Protein 8AX4 (pdb70)

Structure (mmCIF, N/CA/C/O backbone):
data_8AX4
#
_entry.id   8AX4
#
_cell.length_a   99.870
_cell.length_b   96.920
_cell.length_c   103.520
_cell.angle_alpha   90.000
_cell.angle_beta   111.920
_cell.angle_gamma   90.000
#
_symmetry.space_group_name_H-M   'P 1 21 1'
#
loop_
_entity.id
_entity.type
_entity.pdbx_description
1 polymer 'Nucleocapsid protein'
2 non-polymer 2-AMINO-2-HYDROXYMETHYL-PROPANE-1,3-DIOL
3 water water
#
loop_
_atom_site.group_PDB
_atom_site.id
_atom_site.type_symbol
_atom_site.label_atom_id
_atom_site.label_alt_id
_atom_site.label_comp_id
_atom_site.label_asym_id
_atom_site.label_entity_id
_atom_site.label_seq_id
_atom_site.pdbx_PDB_ins_code
_atom_site.Cartn_x
_atom_site.Cartn_y
_atom_site.Cartn_z
_atom_site.occupancy
_atom_site.B_iso_or_equiv
_atom_site.auth_seq_id
_atom_site.auth_comp_id
_atom_site.auth_asym_id
_atom_site.auth_atom_id
_atom_site.pdbx_PDB_model_num
ATOM 1 N N . LEU A 1 54 ? 14.480 37.533 32.229 1.00 47.46 53 LEU A N 1
ATOM 2 C CA . LEU A 1 54 ? 15.909 37.437 31.959 1.00 48.14 53 LEU A CA 1
ATOM 3 C C . LEU A 1 54 ? 16.665 37.017 33.214 1.00 46.66 53 LEU A C 1
ATOM 4 O O . LEU A 1 54 ? 17.848 36.677 33.146 1.00 42.11 53 LEU A O 1
ATOM 9 N N . LYS A 1 55 ? 15.957 37.043 34.352 1.00 44.67 54 LYS A N 1
ATOM 10 C CA . LYS A 1 55 ? 16.435 36.702 35.691 1.00 46.21 54 LYS A CA 1
ATOM 11 C C . LYS A 1 55 ? 17.910 37.035 35.882 1.00 44.24 54 LYS A C 1
ATOM 12 O O . LYS A 1 55 ? 18.728 36.129 36.096 1.00 37.93 54 LYS A O 1
ATOM 18 N N . PRO A 1 56 ? 18.289 38.306 35.821 1.00 39.84 55 PRO A N 1
ATOM 19 C CA . PRO A 1 56 ? 19.700 38.655 35.982 1.00 37.90 55 PRO A CA 1
ATOM 20 C C . PRO A 1 56 ? 20.117 38.585 37.439 1.00 37.47 55 PRO A C 1
ATOM 21 O O . PRO A 1 56 ? 19.323 38.820 38.352 1.00 44.80 55 PRO A O 1
ATOM 25 N N . ILE A 1 57 ? 21.377 38.241 37.650 1.00 33.53 56 ILE A N 1
ATOM 26 C CA . ILE A 1 57 ? 21.962 38.317 38.982 1.00 36.40 56 ILE A CA 1
ATOM 27 C C . ILE A 1 57 ? 22.508 39.720 39.183 1.00 40.28 56 ILE A C 1
ATOM 28 O O . ILE A 1 57 ? 23.040 40.339 38.253 1.00 41.38 56 ILE A O 1
ATOM 33 N N . ASP A 1 58 ? 22.349 40.238 40.396 1.00 38.77 57 ASP A N 1
ATOM 34 C CA . ASP A 1 58 ? 22.924 41.527 40.744 1.00 39.34 57 ASP A CA 1
ATOM 35 C C . ASP A 1 58 ? 24.418 41.361 40.976 1.00 38.79 57 ASP A C 1
ATOM 36 O O . ASP A 1 58 ? 24.847 40.434 41.671 1.00 36.82 57 ASP A O 1
ATOM 41 N N . VAL A 1 59 ? 25.212 42.245 40.384 1.00 33.35 58 VAL A N 1
ATOM 42 C CA . VAL A 1 59 ? 26.662 42.207 40.517 1.00 38.15 58 VAL A CA 1
ATOM 43 C C . VAL A 1 59 ? 27.078 43.393 41.374 1.00 42.91 58 VAL A C 1
ATOM 44 O O . VAL A 1 59 ? 26.980 44.550 40.945 1.00 40.65 58 VAL A O 1
ATOM 48 N N . GLU A 1 60 ? 27.534 43.104 42.589 1.00 37.21 59 GLU A N 1
ATOM 49 C CA . GLU A 1 60 ? 27.998 44.146 43.492 1.00 40.98 59 GLU A CA 1
ATOM 50 C C . GLU A 1 60 ? 29.214 44.850 42.906 1.00 37.95 59 GLU A C 1
ATOM 51 O O . GLU A 1 60 ? 30.176 44.204 42.481 1.00 44.16 59 GLU A O 1
ATOM 57 N N . VAL A 1 61 ? 29.160 46.184 42.869 1.00 37.02 60 VAL A N 1
ATOM 58 C CA . VAL A 1 61 ? 30.322 46.956 42.446 1.00 35.56 60 VAL A CA 1
ATOM 59 C C . VAL A 1 61 ? 31.451 46.744 43.444 1.00 32.05 60 VAL A C 1
ATOM 60 O O . VAL A 1 61 ? 31.264 46.897 44.657 1.00 41.15 60 VAL A O 1
ATOM 64 N N . GLN A 1 62 ? 32.630 46.371 42.935 1.00 36.81 61 GLN A N 1
ATOM 65 C CA . GLN A 1 62 ? 33.803 46.195 43.791 1.00 38.51 61 GLN A CA 1
ATOM 66 C C . GLN A 1 62 ? 35.042 46.334 42.906 1.00 30.63 61 GLN A C 1
ATOM 67 O O . GLN A 1 62 ? 35.410 45.387 42.206 1.00 31.07 61 GLN A O 1
ATOM 73 N N . ALA A 1 63 ? 35.678 47.506 42.956 1.00 28.39 62 ALA A N 1
ATOM 74 C CA . ALA A 1 63 ? 36.771 47.803 42.037 1.00 26.45 62 ALA A CA 1
ATOM 75 C C . ALA A 1 63 ? 37.954 46.868 42.251 1.00 29.52 62 ALA A C 1
ATOM 76 O O . ALA A 1 63 ? 38.247 46.449 43.374 1.00 32.59 62 ALA A O 1
ATOM 78 N N . PHE A 1 64 ? 38.633 46.540 41.154 1.00 28.73 63 PHE A N 1
ATOM 79 C CA . PHE A 1 64 ? 39.925 45.871 41.220 1.00 28.10 63 PHE A CA 1
ATOM 80 C C . PHE A 1 64 ? 40.988 46.898 41.592 1.00 28.52 63 PHE A C 1
ATOM 81 O O . PHE A 1 64 ? 41.143 47.916 40.908 1.00 35.34 63 PHE A O 1
ATOM 89 N N . THR A 1 65 ? 41.706 46.643 42.681 1.00 32.63 64 THR A N 1
ATOM 90 C CA . THR A 1 65 ? 42.796 47.499 43.130 1.00 35.66 64 THR A CA 1
ATOM 91 C C . THR A 1 65 ? 44.040 46.642 43.327 1.00 31.14 64 THR A C 1
ATOM 92 O O . THR A 1 65 ? 44.029 45.431 43.093 1.00 34.15 64 THR A O 1
ATOM 96 N N . SER A 1 66 ? 45.130 47.280 43.759 1.00 40.23 65 SER A N 1
ATOM 97 C CA . SER A 1 66 ? 46.306 46.516 44.156 1.00 40.57 65 SER A CA 1
ATOM 98 C C . SER A 1 66 ? 46.053 45.703 45.419 1.00 42.52 65 SER A C 1
ATOM 99 O O . SER A 1 66 ? 46.821 44.780 45.712 1.00 51.36 65 SER A O 1
ATOM 102 N N . ALA A 1 67 ? 44.992 46.023 46.166 1.00 43.28 66 ALA A N 1
ATOM 103 C CA . ALA A 1 67 ? 44.612 45.242 47.336 1.00 44.69 66 ALA A CA 1
ATOM 104 C C . ALA A 1 67 ? 43.909 43.939 46.979 1.00 50.29 66 ALA A C 1
ATOM 105 O O . ALA A 1 67 ? 43.951 42.994 47.775 1.00 54.53 66 ALA A O 1
ATOM 107 N N . SER A 1 68 ? 43.288 43.867 45.796 1.00 46.68 67 SER A N 1
ATOM 108 C CA . SER A 1 68 ? 42.378 42.768 45.483 1.00 44.56 67 SER A CA 1
ATOM 109 C C . SER A 1 68 ? 43.081 41.416 45.508 1.00 45.75 67 SER A C 1
ATOM 110 O O . SER A 1 68 ? 42.479 40.403 45.881 1.00 50.74 67 SER A O 1
ATOM 113 N N . GLN A 1 69 ? 44.341 41.374 45.093 1.00 54.63 68 GLN A N 1
ATOM 114 C CA . GLN A 1 69 ? 45.156 40.170 45.175 1.00 61.48 68 GLN A CA 1
ATOM 115 C C . GLN A 1 69 ? 46.357 40.437 46.068 1.00 69.07 68 GLN A C 1
ATOM 116 O O . GLN A 1 69 ? 47.114 41.386 45.832 1.00 70.31 68 GLN A O 1
ATOM 122 N N . ASN A 1 70 ? 46.525 39.605 47.091 1.00 71.27 69 ASN A N 1
ATOM 123 C CA . ASN A 1 70 ? 47.705 39.628 47.941 1.00 80.35 69 ASN A CA 1
ATOM 124 C C . ASN A 1 70 ? 48.430 38.299 47.806 1.00 82.65 69 ASN A C 1
ATOM 125 O O . ASN A 1 70 ? 47.821 37.236 47.970 1.00 79.17 69 ASN A O 1
ATOM 130 N N . ILE A 1 71 ? 49.722 38.365 47.486 1.00 77.61 70 ILE A N 1
ATOM 131 C CA . ILE A 1 71 ? 50.557 37.171 47.504 1.00 80.98 70 ILE A CA 1
ATOM 132 C C . ILE A 1 71 ? 50.540 36.594 48.909 1.00 78.61 70 ILE A C 1
ATOM 133 O O . ILE A 1 71 ? 50.996 37.233 49.865 1.00 84.50 70 ILE A O 1
ATOM 138 N N . SER A 1 72 ? 50.000 35.389 49.048 1.00 70.22 71 SER A N 1
ATOM 139 C CA . SER A 1 72 ? 49.996 34.713 50.333 1.00 68.46 71 SER A CA 1
ATOM 140 C C . SER A 1 72 ? 50.342 33.249 50.127 1.00 60.60 71 SER A C 1
ATOM 141 O O . SER A 1 72 ? 49.964 32.636 49.124 1.00 66.33 71 SER A O 1
ATOM 144 N N . ASN A 1 73 ? 51.081 32.701 51.087 1.00 63.65 72 ASN A N 1
ATOM 145 C CA . ASN A 1 73 ? 51.527 31.320 50.995 1.00 57.85 72 ASN A CA 1
ATOM 146 C C . ASN A 1 73 ? 50.337 30.373 51.061 1.00 59.25 72 ASN A C 1
ATOM 147 O O . ASN A 1 73 ? 49.498 30.470 51.962 1.00 62.91 72 ASN A O 1
ATOM 152 N N . PHE A 1 74 ? 50.262 29.466 50.093 1.00 54.60 73 PHE A N 1
ATOM 153 C CA . PHE A 1 74 ? 49.283 28.389 50.090 1.00 52.42 73 PHE A CA 1
ATOM 154 C C . PHE A 1 74 ? 50.041 27.081 49.944 1.00 45.31 73 PHE A C 1
ATOM 155 O O . PHE A 1 74 ? 50.805 26.910 48.988 1.00 50.59 73 PHE A O 1
ATOM 163 N N . THR A 1 75 ? 49.845 26.168 50.890 1.00 47.45 74 THR A N 1
ATOM 164 C CA . THR A 1 75 ? 50.489 24.865 50.838 1.00 42.66 74 THR A CA 1
ATOM 165 C C . THR A 1 75 ? 49.439 23.780 51.011 1.00 39.37 74 THR A C 1
ATOM 166 O O . THR A 1 75 ? 48.587 23.865 51.903 1.00 37.80 74 THR A O 1
ATOM 170 N N . LEU A 1 76 ? 49.491 22.771 50.140 1.00 35.74 75 LEU A N 1
ATOM 171 C CA . LEU A 1 76 ? 48.597 21.629 50.262 1.00 32.69 75 LEU A CA 1
ATOM 172 C C . LEU A 1 76 ? 48.874 20.808 51.512 1.00 37.60 75 LEU A C 1
ATOM 173 O O . LEU A 1 76 ? 48.057 19.951 51.865 1.00 40.70 75 LEU A O 1
ATOM 178 N N . HIS A 1 77 ? 49.996 21.055 52.191 1.00 42.81 76 HIS A N 1
ATOM 179 C CA . HIS A 1 77 ? 50.348 20.285 53.375 1.00 37.83 76 HIS A CA 1
ATOM 180 C C . HIS A 1 77 ? 49.454 20.604 54.566 1.00 37.26 76 HIS A C 1
ATOM 181 O O . HIS A 1 77 ? 49.442 19.839 55.536 1.00 40.45 76 HIS A O 1
ATOM 188 N N . LYS A 1 78 ? 48.707 21.706 54.518 1.00 42.11 77 LYS A N 1
ATOM 189 C CA . LYS A 1 78 ? 47.744 22.020 55.565 1.00 40.99 77 LYS A CA 1
ATOM 190 C C . LYS A 1 78 ? 46.401 21.326 55.362 1.00 40.83 77 LYS A C 1
ATOM 191 O O . LYS A 1 78 ? 45.499 21.515 56.186 1.00 43.17 77 LYS A O 1
ATOM 197 N N . TYR A 1 79 ? 46.247 20.521 54.301 1.00 35.38 78 TYR A N 1
ATOM 198 C CA . TYR A 1 79 ? 44.951 19.957 53.930 1.00 36.45 78 TYR A CA 1
ATOM 199 C C . TYR A 1 79 ? 45.017 18.466 53.611 1.00 37.35 78 TYR A C 1
ATOM 200 O O . TYR A 1 79 ? 44.129 17.955 52.921 1.00 36.02 78 TYR A O 1
ATOM 209 N N . ARG A 1 80 ? 46.036 17.751 54.088 1.00 36.97 79 ARG A N 1
ATOM 210 C CA . ARG A 1 80 ? 46.299 16.423 53.543 1.00 40.33 79 ARG A CA 1
ATOM 211 C C . ARG A 1 80 ? 45.291 15.369 53.991 1.00 42.06 79 ARG A C 1
ATOM 212 O O . ARG A 1 80 ? 45.158 14.341 53.319 1.00 38.64 79 ARG A O 1
ATOM 220 N N . ASN A 1 81 ? 44.567 15.592 55.091 1.00 41.08 80 ASN A N 1
ATOM 221 C CA . ASN A 1 81 ? 43.684 14.569 55.644 1.00 39.80 80 ASN A CA 1
ATOM 222 C C . ASN A 1 81 ? 42.222 15.002 55.703 1.00 35.01 80 ASN A C 1
ATOM 223 O O . ASN A 1 81 ? 41.431 14.375 56.412 1.00 39.29 80 ASN A O 1
ATOM 228 N N . ILE A 1 82 ? 41.831 16.048 54.975 1.00 36.30 81 ILE A N 1
ATOM 229 C CA . ILE A 1 82 ? 40.471 16.556 55.142 1.00 38.64 81 ILE A CA 1
ATOM 230 C C . ILE A 1 82 ? 39.449 15.802 54.300 1.00 32.14 81 ILE A C 1
ATOM 231 O O . ILE A 1 82 ? 38.246 15.905 54.570 1.00 36.15 81 ILE A O 1
ATOM 236 N N . CYS A 1 83 ? 39.884 15.040 53.300 1.00 32.68 82 CYS A N 1
ATOM 237 C CA . CYS A 1 83 ? 38.969 14.431 52.344 1.00 31.50 82 CYS A CA 1
ATOM 238 C C . CYS A 1 83 ? 38.532 13.039 52.780 1.00 33.70 82 CYS A C 1
ATOM 239 O O . CYS A 1 83 ? 39.336 12.250 53.284 1.00 38.45 82 CYS A O 1
ATOM 242 N N . HIS A 1 84 ? 37.240 12.760 52.609 1.00 28.05 83 HIS A N 1
ATOM 243 C CA . HIS A 1 84 ? 36.756 11.400 52.417 1.00 28.23 83 HIS A CA 1
ATOM 244 C C . HIS A 1 84 ? 36.854 11.131 50.921 1.00 30.59 83 HIS A C 1
ATOM 245 O O . HIS A 1 84 ? 36.275 11.874 50.122 1.00 29.18 83 HIS A O 1
ATOM 252 N N . VAL A 1 85 ? 37.603 10.090 50.546 1.00 29.52 84 VAL A N 1
ATOM 253 C CA . VAL A 1 85 ? 38.124 9.984 49.181 1.00 30.48 84 VAL A CA 1
ATOM 254 C C . VAL A 1 85 ? 36.993 10.004 48.157 1.00 27.34 84 VAL A C 1
ATOM 255 O O . VAL A 1 85 ? 37.029 10.767 47.184 1.00 26.93 84 VAL A O 1
ATOM 259 N N . ASP A 1 86 ? 35.976 9.163 48.353 1.00 27.48 85 ASP A N 1
ATOM 260 C CA . ASP A 1 86 ? 34.890 9.104 47.380 1.00 27.13 85 ASP A CA 1
ATOM 261 C C . ASP A 1 86 ? 34.076 10.391 47.359 1.00 27.47 85 ASP A C 1
ATOM 262 O O . ASP A 1 86 ? 33.483 10.731 46.329 1.00 27.25 85 ASP A O 1
ATOM 267 N N . THR A 1 87 ? 34.035 11.118 48.477 1.00 31.32 86 THR A N 1
ATOM 268 C CA . THR A 1 87 ? 33.299 12.378 48.508 1.00 29.49 86 THR A CA 1
ATOM 269 C C . THR A 1 87 ? 33.999 13.443 47.673 1.00 28.72 86 THR A C 1
ATOM 270 O O . THR A 1 87 ? 33.357 14.157 46.893 1.00 27.95 86 THR A O 1
ATOM 274 N N . CYS A 1 88 ? 35.320 13.563 47.821 1.00 26.40 87 CYS A N 1
ATOM 275 C CA . CYS A 1 88 ? 36.063 14.563 47.061 1.00 26.09 87 CYS A CA 1
ATOM 276 C C . CYS A 1 88 ? 36.114 14.204 45.581 1.00 25.80 87 CYS A C 1
ATOM 277 O O . CYS A 1 88 ? 36.011 15.084 44.720 1.00 27.42 87 CYS A O 1
ATOM 280 N N . ALA A 1 89 ? 36.245 12.915 45.266 1.00 25.96 88 ALA A N 1
ATOM 281 C CA . ALA A 1 89 ? 36.150 12.477 43.878 1.00 25.71 88 ALA A CA 1
ATOM 282 C C . ALA A 1 89 ? 34.794 12.821 43.279 1.00 27.95 88 ALA A C 1
ATOM 283 O O . ALA A 1 89 ? 34.703 13.142 42.089 1.00 29.02 88 ALA A O 1
ATOM 285 N N . ALA A 1 90 ? 33.734 12.768 44.086 1.00 29.74 89 ALA A N 1
ATOM 286 C CA . ALA A 1 90 ? 32.405 13.086 43.581 1.00 28.33 89 ALA A CA 1
ATOM 287 C C . ALA A 1 90 ? 32.257 14.578 43.309 1.00 26.46 89 ALA A C 1
ATOM 288 O O . ALA A 1 90 ? 31.606 14.974 42.335 1.00 28.52 89 ALA A O 1
ATOM 290 N N . HIS A 1 91 ? 32.847 15.422 44.160 1.00 27.18 90 HIS A N 1
ATOM 291 C CA . HIS A 1 91 ? 32.864 16.856 43.885 1.00 26.18 90 HIS A CA 1
ATOM 292 C C . HIS A 1 91 ? 33.662 17.156 42.623 1.00 27.33 90 HIS A C 1
ATOM 293 O O . HIS A 1 91 ? 33.206 17.898 41.745 1.00 28.06 90 HIS A O 1
ATOM 300 N N . LEU A 1 92 ? 34.866 16.583 42.521 1.00 29.31 91 LEU A N 1
ATOM 301 C CA . LEU A 1 92 ? 35.689 16.772 41.331 1.00 30.93 91 LEU A CA 1
ATOM 302 C C . LEU A 1 92 ? 34.975 16.300 40.071 1.00 26.09 91 LEU A C 1
ATOM 303 O O . LEU A 1 92 ? 35.150 16.891 39.000 1.00 33.07 91 LEU A O 1
ATOM 308 N N . SER A 1 93 ? 34.166 15.243 40.178 1.00 30.64 92 SER A N 1
ATOM 309 C CA . SER A 1 93 ? 33.416 14.753 39.028 1.00 30.82 92 SER A CA 1
ATOM 310 C C . SER A 1 93 ? 32.360 15.743 38.559 1.00 31.85 92 SER A C 1
ATOM 311 O O . SER A 1 93 ? 31.868 15.617 37.433 1.00 33.84 92 SER A O 1
ATOM 314 N N . LYS A 1 94 ? 31.998 16.717 39.394 1.00 31.22 93 LYS A N 1
ATOM 315 C CA . LYS A 1 94 ? 31.034 17.750 39.037 1.00 30.85 93 LYS A CA 1
ATOM 316 C C . LYS A 1 94 ? 31.694 19.122 38.926 1.00 32.52 93 LYS A C 1
ATOM 317 O O . LYS A 1 94 ? 31.068 20.144 39.216 1.00 31.19 93 LYS A O 1
ATOM 323 N N . SER A 1 95 ? 32.962 19.150 38.502 1.00 32.65 94 SER A N 1
ATOM 324 C CA . SER A 1 95 ? 33.713 20.401 38.452 1.00 29.68 94 SER A CA 1
ATOM 325 C C . SER A 1 95 ? 33.043 21.421 37.542 1.00 25.87 94 SER A C 1
ATOM 326 O O . SER A 1 95 ? 32.967 22.609 37.880 1.00 27.15 94 SER A O 1
ATOM 329 N N . LYS A 1 96 ? 32.554 20.978 36.382 1.00 28.97 95 LYS A N 1
ATOM 330 C CA . LYS A 1 96 ? 31.908 21.897 35.451 1.00 22.63 95 LYS A CA 1
ATOM 331 C C . LYS A 1 96 ? 30.680 22.545 36.075 1.00 30.36 95 LYS A C 1
ATOM 332 O O . LYS A 1 96 ? 30.463 23.754 35.931 1.00 34.50 95 LYS A O 1
ATOM 338 N N . GLU A 1 97 ? 29.871 21.757 36.785 1.00 30.36 96 GLU A N 1
ATOM 339 C CA . GLU A 1 97 ? 28.626 22.268 37.345 1.00 25.43 96 GLU A CA 1
ATOM 340 C C . GLU A 1 97 ? 28.875 23.133 38.575 1.00 30.17 96 GLU A C 1
ATOM 341 O O . GLU A 1 97 ? 28.155 24.112 38.802 1.00 30.36 96 GLU A O 1
ATOM 347 N N . ASN A 1 98 ? 29.880 22.784 39.383 1.00 28.43 97 ASN A N 1
ATOM 348 C CA . ASN A 1 98 ? 30.248 23.637 40.509 1.00 27.89 97 ASN A CA 1
ATOM 349 C C . ASN A 1 98 ? 30.702 25.008 40.027 1.00 32.72 97 ASN A C 1
ATOM 350 O O . ASN A 1 98 ? 30.348 26.034 40.621 1.00 30.86 97 ASN A O 1
ATOM 355 N N . LYS A 1 99 ? 31.485 25.042 38.946 1.00 32.79 98 LYS A N 1
ATOM 356 C CA . LYS A 1 99 ? 31.954 26.312 38.401 1.00 31.01 98 LYS A CA 1
ATOM 357 C C . LYS A 1 99 ? 30.789 27.185 37.953 1.00 31.80 98 LYS A C 1
ATOM 358 O O . LYS A 1 99 ? 30.797 28.402 38.173 1.00 35.14 98 LYS A O 1
ATOM 364 N N . GLU A 1 100 ? 29.775 26.583 37.325 1.00 33.86 99 GLU A N 1
ATOM 365 C CA . GLU A 1 100 ? 28.610 27.357 36.908 1.00 33.89 99 GLU A CA 1
ATOM 366 C C . GLU A 1 100 ? 27.856 27.906 38.113 1.00 35.72 99 GLU A C 1
ATOM 367 O O . GLU A 1 100 ? 27.422 29.064 38.108 1.00 37.47 99 GLU A O 1
ATOM 373 N N . LYS A 1 101 ? 27.691 27.087 39.156 1.00 36.90 100 LYS A N 1
ATOM 374 C CA . LYS A 1 101 ? 27.059 27.567 40.382 1.00 34.11 100 LYS A CA 1
ATOM 375 C C . LYS A 1 101 ? 27.861 28.699 41.008 1.00 31.26 100 LYS A C 1
ATOM 376 O O . LYS A 1 101 ? 27.287 29.658 41.538 1.00 32.60 100 LYS A O 1
ATOM 382 N N . LEU A 1 102 ? 29.192 28.601 40.961 1.00 31.40 101 LEU A N 1
ATOM 383 C CA . LEU A 1 102 ? 30.050 29.573 41.629 1.00 26.47 101 LEU A CA 1
ATOM 384 C C . LEU A 1 102 ? 29.894 30.977 41.062 1.00 31.20 101 LEU A C 1
ATOM 385 O O . LEU A 1 102 ? 30.168 31.953 41.770 1.00 26.94 101 LEU A O 1
ATOM 390 N N . GLN A 1 103 ? 29.458 31.105 39.807 1.00 27.21 102 GLN A N 1
ATOM 391 C CA . GLN A 1 103 ? 29.276 32.429 39.225 1.00 27.97 102 GLN A CA 1
ATOM 392 C C . GLN A 1 103 ? 28.204 33.223 39.958 1.00 30.87 102 GLN A C 1
ATOM 393 O O . GLN A 1 103 ? 28.286 34.454 40.034 1.00 27.32 102 GLN A O 1
ATOM 399 N N . ALA A 1 104 ? 27.203 32.542 40.514 1.00 34.45 103 ALA A N 1
ATOM 400 C CA . ALA A 1 104 ? 26.092 33.198 41.193 1.00 27.69 103 ALA A CA 1
ATOM 401 C C . ALA A 1 104 ? 26.264 33.264 42.704 1.00 32.42 103 ALA A C 1
ATOM 402 O O . ALA A 1 104 ? 25.956 34.294 43.310 1.00 39.34 103 ALA A O 1
ATOM 404 N N . ARG A 1 105 ? 26.742 32.191 43.332 1.00 27.14 104 ARG A N 1
ATOM 405 C CA . ARG A 1 105 ? 26.861 32.138 44.782 1.00 29.87 104 ARG A CA 1
ATOM 406 C C . ARG A 1 105 ? 28.171 31.473 45.169 1.00 29.44 104 ARG A C 1
ATOM 407 O O . ARG A 1 105 ? 28.708 30.644 44.430 1.00 30.74 104 ARG A O 1
ATOM 415 N N . ASN A 1 106 ? 28.680 31.844 46.341 1.00 25.24 105 ASN A N 1
ATOM 416 C CA . ASN A 1 106 ? 29.756 31.079 46.949 1.00 27.46 105 ASN A CA 1
ATOM 417 C C . ASN A 1 106 ? 29.240 29.701 47.341 1.00 28.37 105 ASN A C 1
ATOM 418 O O . ASN A 1 106 ? 28.073 29.529 47.704 1.00 33.42 105 ASN A O 1
ATOM 423 N N . LEU A 1 107 ? 30.117 28.709 47.253 1.00 24.18 106 LEU A N 1
ATOM 424 C CA . LEU A 1 107 ? 29.731 27.327 47.477 1.00 24.32 106 LEU A CA 1
ATOM 425 C C . LEU A 1 107 ? 30.279 26.818 48.799 1.00 31.25 106 LEU A C 1
ATOM 426 O O . LEU A 1 107 ? 31.366 27.202 49.239 1.00 26.66 106 LEU A O 1
ATOM 431 N N . ARG A 1 108 ? 29.511 25.942 49.427 1.00 28.66 107 ARG A N 1
ATOM 432 C CA . ARG A 1 108 ? 29.994 25.164 50.554 1.00 31.13 107 ARG A CA 1
ATOM 433 C C . ARG A 1 108 ? 30.051 23.700 50.156 1.00 28.77 107 ARG A C 1
ATOM 434 O O . ARG A 1 108 ? 29.010 23.078 49.915 1.00 29.43 107 ARG A O 1
ATOM 442 N N . LEU A 1 109 ? 31.258 23.150 50.121 1.00 27.93 108 LEU A N 1
ATOM 443 C CA . LEU A 1 109 ? 31.479 21.756 49.769 1.00 25.43 108 LEU A CA 1
ATOM 444 C C . LEU A 1 109 ? 31.910 20.995 51.011 1.00 25.86 108 LEU A C 1
ATOM 445 O O . LEU A 1 109 ? 32.978 21.267 51.572 1.00 28.01 108 LEU A O 1
ATOM 450 N N . ILE A 1 110 ? 31.083 20.048 51.434 1.00 26.08 109 ILE A N 1
ATOM 451 C CA . ILE A 1 110 ? 31.445 19.137 52.513 1.00 26.51 109 ILE A CA 1
ATOM 452 C C . ILE A 1 110 ? 32.341 18.051 51.931 1.00 27.87 109 ILE A C 1
ATOM 453 O O . ILE A 1 110 ? 31.936 17.320 51.021 1.00 28.87 109 ILE A O 1
ATOM 458 N N . VAL A 1 111 ? 33.568 17.956 52.443 1.00 26.77 110 VAL A N 1
ATOM 459 C CA . VAL A 1 111 ? 34.537 17.001 51.919 1.00 26.88 110 VAL A CA 1
ATOM 460 C C . VAL A 1 111 ? 34.706 15.778 52.817 1.00 30.52 110 VAL A C 1
ATOM 461 O O . VAL A 1 111 ? 35.198 14.741 52.345 1.00 34.21 110 VAL A O 1
ATOM 465 N N . SER A 1 112 ? 34.323 15.866 54.088 1.00 27.65 111 SER A N 1
ATOM 466 C CA . SER A 1 112 ? 34.300 14.721 54.985 1.00 28.13 111 SER A CA 1
ATOM 467 C C . SER A 1 112 ? 33.222 14.968 56.029 1.00 28.34 111 SER A C 1
ATOM 468 O O . SER A 1 112 ? 32.573 16.017 56.044 1.00 29.77 111 SER A O 1
ATOM 471 N N . SER A 1 113 ? 33.032 13.994 56.916 1.00 28.81 112 SER A N 1
ATOM 472 C CA . SER A 1 113 ? 32.121 14.216 58.030 1.00 29.68 112 SER A CA 1
ATOM 473 C C . SER A 1 113 ? 32.654 15.245 59.017 1.00 33.39 112 SER A C 1
ATOM 474 O O . SER A 1 113 ? 31.913 15.656 59.917 1.00 35.16 112 SER A O 1
ATOM 477 N N . ASN A 1 114 ? 33.905 15.684 58.857 1.00 31.14 113 ASN A N 1
ATOM 478 C CA . ASN A 1 114 ? 34.541 16.604 59.786 1.00 33.50 113 ASN A CA 1
ATOM 479 C C . ASN A 1 114 ? 34.899 17.951 59.177 1.00 37.57 113 ASN A C 1
ATOM 480 O O . ASN A 1 114 ? 35.208 18.883 59.929 1.00 34.78 113 ASN A O 1
ATOM 485 N N . GLU A 1 115 ? 34.881 18.085 57.850 1.00 31.38 114 GLU A N 1
ATOM 486 C CA . GLU A 1 115 ? 35.451 19.257 57.204 1.00 33.71 114 GLU A CA 1
ATOM 487 C C . GLU A 1 115 ? 34.591 19.704 56.032 1.00 32.93 114 GLU A C 1
ATOM 488 O O . GLU A 1 115 ? 33.864 18.911 55.429 1.00 32.36 114 GLU A O 1
ATOM 494 N N . PHE A 1 116 ? 34.698 20.992 55.712 1.00 30.46 115 PHE A N 1
ATOM 495 C CA . PHE A 1 116 ? 34.058 21.565 54.539 1.00 33.19 115 PHE A CA 1
ATOM 496 C C . PHE A 1 116 ? 34.918 22.711 54.029 1.00 34.53 115 PHE A C 1
ATOM 497 O O . PHE A 1 116 ? 35.732 23.278 54.763 1.00 37.98 115 PHE A O 1
ATOM 505 N N . LEU A 1 117 ? 34.729 23.044 52.756 1.00 35.53 116 LEU A N 1
ATOM 506 C CA . LEU A 1 117 ? 35.402 24.171 52.130 1.00 31.52 116 LEU A CA 1
ATOM 507 C C . LEU A 1 117 ? 34.364 25.166 51.635 1.00 29.83 116 LEU A C 1
ATOM 508 O O . LEU A 1 117 ? 33.313 24.776 51.116 1.00 28.08 116 LEU A O 1
ATOM 513 N N . VAL A 1 118 ? 34.659 26.450 51.808 1.00 31.82 117 VAL A N 1
ATOM 514 C CA . VAL A 1 118 ? 33.872 27.524 51.217 1.00 25.81 117 VAL A CA 1
ATOM 515 C C . VAL A 1 118 ? 34.608 27.988 49.968 1.00 27.80 117 VAL A C 1
ATOM 516 O O . VAL A 1 118 ? 35.744 28.472 50.050 1.00 33.09 117 VAL A O 1
ATOM 520 N N . VAL A 1 119 ? 33.972 27.829 48.812 1.00 28.06 118 VAL A N 1
ATOM 521 C CA . VAL A 1 119 ? 34.598 28.102 47.524 1.00 30.96 118 VAL A CA 1
ATOM 522 C C . VAL A 1 119 ? 34.124 29.459 47.025 1.00 28.91 118 VAL A C 1
ATOM 523 O O . VAL A 1 119 ? 32.916 29.719 46.956 1.00 27.81 118 VAL A O 1
ATOM 527 N N . VAL A 1 120 ? 35.077 30.322 46.673 1.00 27.70 119 VAL A N 1
ATOM 528 C CA . VAL A 1 120 ? 34.801 31.688 46.257 1.00 29.46 119 VAL A CA 1
ATOM 529 C C . VAL A 1 120 ? 35.508 31.953 44.935 1.00 28.47 119 VAL A C 1
ATOM 530 O O . VAL A 1 120 ? 36.414 31.221 44.529 1.00 29.98 119 VAL A O 1
ATOM 534 N N . LYS A 1 121 ? 35.082 33.021 44.262 1.00 24.42 120 LYS A N 1
ATOM 535 C CA . LYS A 1 121 ? 35.821 33.495 43.103 1.00 25.53 120 LYS A CA 1
ATOM 536 C C . LYS A 1 121 ? 37.221 33.930 43.531 1.00 31.91 120 LYS A C 1
ATOM 537 O O . LYS A 1 121 ? 37.491 34.173 44.711 1.00 34.56 120 LYS A O 1
ATOM 543 N N . GLU A 1 122 ? 38.119 34.025 42.548 1.00 30.30 121 GLU A N 1
ATOM 544 C CA . GLU A 1 122 ? 39.542 34.178 42.844 1.00 37.54 121 GLU A CA 1
ATOM 545 C C . GLU A 1 122 ? 39.813 35.410 43.700 1.00 39.41 121 GLU A C 1
ATOM 546 O O . GLU A 1 122 ? 40.563 35.344 44.681 1.00 39.17 121 GLU A O 1
ATOM 552 N N . LEU A 1 123 ? 39.190 36.532 43.358 1.00 32.39 122 LEU A N 1
ATOM 553 C CA . LEU A 1 123 ? 39.476 37.803 44.069 1.00 36.06 122 LEU A CA 1
ATOM 554 C C . LEU A 1 123 ? 38.878 37.815 45.476 1.00 37.78 122 LEU A C 1
ATOM 555 O O . LEU A 1 123 ? 39.204 38.733 46.211 1.00 43.23 122 LEU A O 1
ATOM 560 N N . ASN A 1 124 ? 38.104 36.797 45.850 1.00 37.19 123 ASN A N 1
ATOM 561 C CA . ASN A 1 124 ? 37.571 36.700 47.236 1.00 38.84 123 ASN A CA 1
ATOM 562 C C . ASN A 1 124 ? 38.377 35.674 48.047 1.00 35.29 123 ASN A C 1
ATOM 563 O O . ASN A 1 124 ? 37.957 35.371 49.164 1.00 32.81 123 ASN A O 1
ATOM 568 N N . ASP A 1 125 ? 39.488 35.172 47.502 1.00 34.88 124 ASP A N 1
ATOM 569 C CA . ASP A 1 125 ? 40.378 34.217 48.215 1.00 36.64 124 ASP A CA 1
ATOM 570 C C . ASP A 1 125 ? 40.873 34.818 49.536 1.00 32.89 124 ASP A C 1
ATOM 571 O O . ASP A 1 125 ? 41.143 36.020 49.574 1.00 41.86 124 ASP A O 1
ATOM 576 N N . SER A 1 126 ? 40.999 33.993 50.570 1.00 33.42 125 SER A N 1
ATOM 577 C CA . SER A 1 126 ? 41.358 34.507 51.912 1.00 43.38 125 SER A CA 1
ATOM 578 C C . SER A 1 126 ? 42.542 33.751 52.497 1.00 42.43 125 SER A C 1
ATOM 579 O O . SER A 1 126 ? 42.968 32.773 51.894 1.00 47.33 125 SER A O 1
ATOM 582 N N . THR A 1 127 ? 43.054 34.223 53.626 1.00 42.72 126 THR A N 1
ATOM 583 C CA . THR A 1 127 ? 44.116 33.489 54.350 1.00 48.30 126 THR A CA 1
ATOM 584 C C . THR A 1 127 ? 43.388 32.478 55.243 1.00 49.46 126 THR A C 1
ATOM 585 O O . THR A 1 127 ? 44.036 31.521 55.687 1.00 47.87 126 THR A O 1
ATOM 589 N N . VAL A 1 128 ? 42.091 32.702 55.488 1.00 42.04 127 VAL A N 1
ATOM 590 C CA . VAL A 1 128 ? 41.277 31.718 56.257 1.00 46.05 127 VAL A CA 1
ATOM 591 C C . VAL A 1 128 ? 41.433 30.369 55.556 1.00 47.22 127 VAL A C 1
ATOM 592 O O . VAL A 1 128 ? 41.125 30.295 54.369 1.00 45.15 127 VAL A O 1
ATOM 596 N N . ASP A 1 129 ? 41.865 29.350 56.288 1.00 46.19 128 ASP A N 1
ATOM 597 C CA . ASP A 1 129 ? 42.196 28.039 55.683 1.00 43.77 128 ASP A CA 1
ATOM 598 C C . ASP A 1 129 ? 41.074 27.449 54.835 1.00 41.44 128 ASP A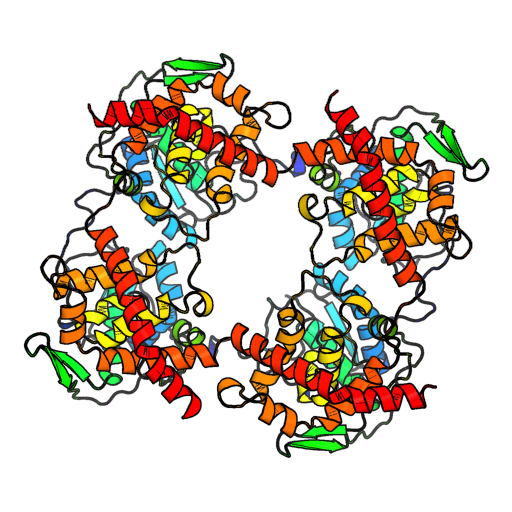 C 1
ATOM 599 O O . ASP A 1 129 ? 41.363 26.981 53.754 1.00 43.99 128 ASP A O 1
ATOM 604 N N . ASN A 1 130 ? 39.833 27.505 55.284 1.00 37.09 129 ASN A N 1
ATOM 605 C CA . ASN A 1 130 ? 38.796 26.798 54.545 1.00 35.78 129 ASN A CA 1
ATOM 606 C C . ASN A 1 130 ? 38.038 27.696 53.572 1.00 35.76 129 ASN A C 1
ATOM 607 O O . ASN A 1 130 ? 37.028 27.264 53.008 1.00 34.56 129 ASN A O 1
ATOM 612 N N . VAL A 1 131 ? 38.500 28.925 53.359 1.00 37.77 130 VAL A N 1
ATOM 613 C CA . VAL A 1 131 ? 38.017 29.771 52.273 1.00 34.90 130 VAL A CA 1
ATOM 614 C C . VAL A 1 131 ? 39.060 29.728 51.166 1.00 36.48 130 VAL A C 1
ATOM 615 O O . VAL A 1 131 ? 40.192 30.192 51.350 1.00 36.00 130 VAL A O 1
ATOM 619 N N . VAL A 1 132 ? 38.690 29.160 50.017 1.00 29.32 131 VAL A N 1
ATOM 620 C CA . VAL A 1 132 ? 39.638 28.889 48.944 1.00 30.03 131 VAL A CA 1
ATOM 621 C C . VAL A 1 132 ? 39.012 29.227 47.598 1.00 26.52 131 VAL A C 1
ATOM 622 O O . VAL A 1 132 ? 37.790 29.249 47.438 1.00 24.82 131 VAL A O 1
ATOM 626 N N . SER A 1 133 ? 39.879 29.486 46.623 1.00 27.01 132 SER A N 1
ATOM 627 C CA . SER A 1 133 ? 39.439 29.692 45.254 1.00 26.04 132 SER A CA 1
ATOM 628 C C . SER A 1 133 ? 38.957 28.374 44.652 1.00 24.11 132 SER A C 1
ATOM 629 O O . SER A 1 133 ? 39.135 27.293 45.223 1.00 27.17 132 SER A O 1
ATOM 632 N N . PHE A 1 134 ? 38.332 28.474 43.477 1.00 29.35 133 PHE A N 1
ATOM 633 C CA . PHE A 1 134 ? 37.865 27.274 42.789 1.00 23.73 133 PHE A CA 1
ATOM 634 C C . PHE A 1 134 ? 39.024 26.344 42.454 1.00 28.16 133 PHE A C 1
ATOM 635 O O . PHE A 1 134 ? 38.928 25.126 42.643 1.00 27.62 133 PHE A O 1
ATOM 643 N N . ASN A 1 135 ? 40.131 26.902 41.959 1.00 27.42 134 ASN A N 1
ATOM 644 C CA . ASN A 1 135 ? 41.273 26.073 41.585 1.00 27.28 134 ASN A CA 1
ATOM 645 C C . ASN A 1 135 ? 41.930 25.447 42.808 1.00 24.88 134 ASN A C 1
ATOM 646 O O . ASN A 1 135 ? 42.360 24.288 42.763 1.00 24.49 134 ASN A O 1
ATOM 651 N N . LYS A 1 136 ? 42.021 26.196 43.909 1.00 24.49 135 LYS A N 1
ATOM 652 C CA . LYS A 1 136 ? 42.610 25.644 45.125 1.00 29.70 135 LYS A CA 1
ATOM 653 C C . LYS A 1 136 ? 41.736 24.542 45.710 1.00 29.30 135 LYS A C 1
ATOM 654 O O . LYS A 1 136 ? 42.249 23.517 46.175 1.00 31.76 135 LYS A O 1
ATOM 660 N N . ALA A 1 137 ? 40.415 24.732 45.692 1.00 31.10 136 ALA A N 1
ATOM 661 C CA . ALA A 1 137 ? 39.508 23.709 46.203 1.00 27.33 136 ALA A CA 1
ATOM 662 C C . ALA A 1 137 ? 39.651 22.410 45.421 1.00 26.41 136 ALA A C 1
ATOM 663 O O . ALA A 1 137 ? 39.727 21.323 46.005 1.00 31.03 136 ALA A O 1
ATOM 665 N N . CYS A 1 138 ? 39.696 22.506 44.090 1.00 24.62 137 CYS A N 1
ATOM 666 C CA . CYS A 1 138 ? 39.832 21.311 43.264 1.00 26.66 137 CYS A CA 1
ATOM 667 C C . CYS A 1 138 ? 41.177 20.632 43.494 1.00 31.25 137 CYS A C 1
ATOM 668 O O . CYS A 1 138 ? 41.270 19.399 43.476 1.00 32.29 137 CYS A O 1
ATOM 671 N N . ALA A 1 139 ? 42.231 21.420 43.710 1.00 26.30 138 ALA A N 1
ATOM 672 C CA . ALA A 1 139 ? 43.545 20.841 43.965 1.00 25.81 138 ALA A CA 1
ATOM 673 C C . ALA A 1 139 ? 43.601 20.179 45.336 1.00 29.63 138 ALA A C 1
ATOM 674 O O . ALA A 1 139 ? 44.242 19.134 45.502 1.00 29.85 138 ALA A O 1
ATOM 676 N N . ILE A 1 140 ? 42.939 20.774 46.332 1.00 27.86 139 ILE A N 1
ATOM 677 C CA . ILE A 1 140 ? 42.884 20.166 47.660 1.00 26.23 139 ILE A CA 1
ATOM 678 C C . ILE A 1 140 ? 42.188 18.813 47.590 1.00 29.20 139 ILE A C 1
ATOM 679 O O . ILE A 1 140 ? 42.667 17.815 48.142 1.00 27.50 139 ILE A O 1
ATOM 684 N N . MET A 1 141 ? 41.046 18.762 46.904 1.00 25.91 140 MET A N 1
ATOM 685 C CA . MET A 1 141 ? 40.317 17.506 46.775 1.00 25.98 140 MET A CA 1
ATOM 686 C C . MET A 1 141 ? 41.083 16.511 45.912 1.00 26.04 140 MET A C 1
ATOM 687 O O . MET A 1 141 ? 41.042 15.301 46.165 1.00 26.43 140 MET A O 1
ATOM 692 N N . SER A 1 142 ? 41.801 17.001 44.899 1.00 29.69 141 SER A N 1
ATOM 693 C CA . SER A 1 142 ? 42.592 16.108 44.059 1.00 25.90 141 SER A CA 1
ATOM 694 C C . SER A 1 142 ? 43.731 15.471 44.845 1.00 26.36 141 SER A C 1
ATOM 695 O O . SER A 1 142 ? 43.962 14.260 44.738 1.00 27.54 141 SER A O 1
ATOM 698 N N . ALA A 1 143 ? 44.455 16.267 45.641 1.00 26.53 142 ALA A N 1
ATOM 699 C CA . ALA A 1 143 ? 45.496 15.699 46.492 1.00 28.75 142 ALA A CA 1
ATOM 700 C C . ALA A 1 143 ? 44.931 14.658 47.448 1.00 32.63 142 ALA A C 1
ATOM 701 O O . ALA A 1 143 ? 45.611 13.676 47.770 1.00 38.73 142 ALA A O 1
ATOM 703 N N . GLY A 1 144 ? 43.690 14.845 47.902 1.00 31.05 143 GLY A N 1
ATOM 704 C CA . GLY A 1 144 ? 43.083 13.864 48.787 1.00 27.78 143 GLY A CA 1
ATOM 705 C C . GLY A 1 144 ? 42.870 12.522 48.114 1.00 30.43 143 GLY A C 1
ATOM 706 O O . GLY A 1 144 ? 42.991 11.471 48.748 1.00 37.36 143 GLY A O 1
ATOM 707 N N . VAL A 1 145 ? 42.546 12.537 46.821 1.00 32.59 144 VAL A N 1
ATOM 708 C CA . VAL A 1 145 ? 42.383 11.290 46.083 1.00 29.41 144 VAL A CA 1
ATOM 709 C C . VAL A 1 145 ? 43.739 10.705 45.711 1.00 32.66 144 VAL A C 1
ATOM 710 O O . VAL A 1 145 ? 43.982 9.505 45.879 1.00 35.42 144 VAL A O 1
ATOM 714 N N . LEU A 1 146 ? 44.646 11.548 45.208 1.00 34.90 145 LEU A N 1
ATOM 715 C CA . LEU A 1 146 ? 45.937 11.070 44.726 1.00 34.24 145 LEU A CA 1
ATOM 716 C C . LEU A 1 146 ? 46.820 10.526 45.841 1.00 37.31 145 LEU A C 1
ATOM 717 O O . LEU A 1 146 ? 47.742 9.754 45.557 1.00 37.88 145 LEU A O 1
ATOM 722 N N . LYS A 1 147 ? 46.566 10.910 47.097 1.00 35.14 146 LYS A N 1
ATOM 723 C CA . LYS A 1 147 ? 47.296 10.321 48.215 1.00 41.93 146 LYS A CA 1
ATOM 724 C C . LYS A 1 147 ? 47.161 8.805 48.243 1.00 42.72 146 LYS A C 1
ATOM 725 O O . LYS A 1 147 ? 48.017 8.122 48.817 1.00 38.98 146 LYS A O 1
ATOM 731 N N . HIS A 1 148 ? 46.113 8.265 47.622 1.00 37.81 147 HIS A N 1
ATOM 732 C CA . HIS A 1 148 ? 45.852 6.834 47.614 1.00 42.67 147 HIS A CA 1
ATOM 733 C C . HIS A 1 148 ? 46.026 6.209 46.235 1.00 44.30 147 HIS A C 1
ATOM 734 O O . HIS A 1 148 ? 45.704 5.029 46.057 1.00 46.16 147 HIS A O 1
ATOM 741 N N . THR A 1 149 ? 46.522 6.964 45.254 1.00 41.43 148 THR A N 1
ATOM 742 C CA . THR A 1 149 ? 46.819 6.425 43.933 1.00 42.92 148 THR A CA 1
ATOM 743 C C . THR A 1 149 ? 48.264 6.624 43.500 1.00 43.49 148 THR A C 1
ATOM 744 O O . THR A 1 149 ? 48.784 5.799 42.748 1.00 47.25 148 THR A O 1
ATOM 748 N N . PHE A 1 150 ? 48.922 7.693 43.943 1.00 41.52 149 PHE A N 1
ATOM 749 C CA . PHE A 1 150 ? 50.345 7.888 43.699 1.00 40.60 149 PHE A CA 1
ATOM 750 C C . PHE A 1 150 ? 51.130 7.313 44.871 1.00 43.02 149 PHE A C 1
ATOM 751 O O . PHE A 1 150 ? 50.867 7.657 46.028 1.00 40.93 149 PHE A O 1
ATOM 759 N N . ASP A 1 151 ? 52.097 6.444 44.570 1.00 43.30 150 ASP A N 1
ATOM 760 C CA . ASP A 1 151 ? 52.842 5.793 45.642 1.00 44.20 150 ASP A CA 1
ATOM 761 C C . ASP A 1 151 ? 53.858 6.731 46.284 1.00 46.79 150 ASP A C 1
ATOM 762 O O . ASP A 1 151 ? 54.205 6.550 47.457 1.00 49.58 150 ASP A O 1
ATOM 767 N N . GLU A 1 152 ? 54.336 7.736 45.550 1.00 47.50 151 GLU A N 1
ATOM 768 C CA . GLU A 1 152 ? 55.408 8.597 46.029 1.00 48.83 151 GLU A CA 1
ATOM 769 C C . GLU A 1 152 ? 55.041 10.068 45.890 1.00 51.58 151 GLU A C 1
ATOM 770 O O . GLU A 1 152 ? 54.283 10.460 44.998 1.00 50.18 151 GLU A O 1
ATOM 776 N N . GLU A 1 153 ? 55.563 10.864 46.827 1.00 49.31 152 GLU A N 1
ATOM 777 C CA . GLU A 1 153 ? 55.345 12.327 46.819 1.00 47.65 152 GLU A CA 1
ATOM 778 C C . GLU A 1 153 ? 56.708 12.991 47.008 1.00 55.14 152 GLU A C 1
ATOM 779 O O . GLU A 1 153 ? 57.641 12.280 47.359 1.00 50.73 152 GLU A O 1
ATOM 785 N N . PHE A 1 154 ? 56.805 14.308 46.813 1.00 55.35 153 PHE A N 1
ATOM 786 C CA . PHE A 1 154 ? 58.129 14.973 46.839 1.00 51.15 153 PHE A CA 1
ATOM 787 C C . PHE A 1 154 ? 58.467 15.588 48.187 1.00 52.37 153 PHE A C 1
ATOM 788 O O . PHE A 1 154 ? 57.592 16.183 48.826 1.00 49.30 153 PHE A O 1
ATOM 796 N N . ASP A 1 155 ? 59.728 15.450 48.576 1.00 54.64 154 ASP A N 1
ATOM 797 C CA . ASP A 1 155 ? 60.238 16.073 49.816 1.00 53.24 154 ASP A CA 1
ATOM 798 C C . ASP A 1 155 ? 61.201 17.145 49.327 1.00 57.45 154 ASP A C 1
ATOM 799 O O . ASP A 1 155 ? 62.211 16.778 48.718 1.00 55.91 154 ASP A O 1
ATOM 804 N N . TRP A 1 156 ? 60.889 18.413 49.572 1.00 57.37 155 TRP A N 1
ATOM 805 C CA . TRP A 1 156 ? 61.721 19.516 49.031 1.00 56.13 155 TRP A CA 1
ATOM 806 C C . TRP A 1 156 ? 62.898 19.794 49.967 1.00 59.17 155 TRP A C 1
ATOM 807 O O . TRP A 1 156 ? 63.729 20.644 49.635 1.00 61.16 155 TRP A O 1
ATOM 818 N N . LYS A 1 157 ? 62.945 19.115 51.108 1.00 61.44 156 LYS A N 1
ATOM 819 C CA . LYS A 1 157 ? 64.109 19.260 52.013 1.00 65.24 156 LYS A CA 1
ATOM 820 C C . LYS A 1 157 ? 65.123 18.183 51.629 1.00 59.81 156 LYS A C 1
ATOM 821 O O . LYS A 1 157 ? 66.315 18.417 51.821 1.00 66.56 156 LYS A O 1
ATOM 827 N N . LEU A 1 158 ? 64.653 17.086 51.038 1.00 58.72 157 LEU A N 1
ATOM 828 C CA . LEU A 1 158 ? 65.541 15.966 50.639 1.00 56.32 157 LEU A CA 1
ATOM 829 C C . LEU A 1 158 ? 65.774 16.043 49.134 1.00 59.52 157 LEU A C 1
ATOM 830 O O . LEU A 1 158 ? 66.546 15.217 48.624 1.00 59.96 157 LEU A O 1
ATOM 835 N N . SER A 1 159 ? 65.088 16.966 48.459 1.00 61.79 158 SER A N 1
ATOM 836 C CA . SER A 1 159 ? 65.219 17.143 46.991 1.00 58.56 158 SER A CA 1
ATOM 837 C C . SER A 1 159 ? 64.966 15.833 46.247 1.00 55.22 158 SER A C 1
ATOM 838 O O . SER A 1 159 ? 65.623 15.628 45.225 1.00 59.36 158 SER A O 1
ATOM 841 N N . LYS A 1 160 ? 64.025 15.012 46.724 1.00 56.66 159 LYS A N 1
ATOM 842 C CA . LYS A 1 160 ? 63.683 13.743 46.030 1.00 53.63 159 LYS A CA 1
ATOM 843 C C . LYS A 1 160 ? 62.276 13.275 46.392 1.00 53.00 159 LYS A C 1
ATOM 844 O O . LYS A 1 160 ? 61.674 13.851 47.294 1.00 54.00 159 LYS A O 1
ATOM 850 N N . TYR A 1 161 ? 61.790 12.259 45.689 1.00 52.84 160 TYR A N 1
ATOM 851 C CA . TYR A 1 161 ? 60.471 11.658 45.969 1.00 54.13 160 TYR A CA 1
ATOM 852 C C . TYR A 1 161 ? 60.574 10.646 47.108 1.00 55.88 160 TYR A C 1
ATOM 853 O O . TYR A 1 161 ? 61.232 9.617 46.911 1.00 57.23 160 TYR A O 1
ATOM 862 N N . VAL A 1 162 ? 59.955 10.937 48.253 1.00 57.49 161 VAL A N 1
ATOM 863 C CA . VAL A 1 162 ? 59.869 9.962 49.373 1.00 53.20 161 VAL A CA 1
ATOM 864 C C . VAL A 1 162 ? 58.596 9.141 49.149 1.00 58.22 161 VAL A C 1
ATOM 865 O O . VAL A 1 162 ? 57.875 9.427 48.196 1.00 59.20 161 VAL A O 1
ATOM 869 N N . LYS A 1 163 ? 58.335 8.151 50.000 1.00 57.76 162 LYS A N 1
ATOM 870 C CA . LYS A 1 163 ? 57.148 7.285 49.804 1.00 56.12 162 LYS A CA 1
ATOM 871 C C . LYS A 1 163 ? 55.955 7.884 50.545 1.00 56.77 162 LYS A C 1
ATOM 872 O O . LYS A 1 163 ? 56.153 8.454 51.626 1.00 56.03 162 LYS A O 1
ATOM 878 N N . THR A 1 164 ? 54.768 7.762 49.955 1.00 54.39 163 THR A N 1
ATOM 879 C CA . THR A 1 164 ? 53.554 8.254 50.643 1.00 56.98 163 THR A CA 1
ATOM 880 C C . THR A 1 164 ? 53.138 7.159 51.629 1.00 58.55 163 THR A C 1
ATOM 881 O O . THR A 1 164 ? 52.899 6.024 51.196 1.00 51.65 163 THR A O 1
ATOM 885 N N . ASN A 1 165 ? 53.138 7.493 52.910 1.00 60.31 164 ASN A N 1
ATOM 886 C CA . ASN A 1 165 ? 52.731 6.510 53.940 1.00 61.00 164 ASN A CA 1
ATOM 887 C C . ASN A 1 165 ? 51.262 6.754 54.284 1.00 62.14 164 ASN A C 1
ATOM 888 O O . ASN A 1 165 ? 50.906 7.902 54.604 1.00 59.37 164 ASN A O 1
ATOM 893 N N . ASN A 1 166 ? 50.445 5.719 54.169 1.00 59.97 165 ASN A N 1
ATOM 894 C CA . ASN A 1 166 ? 48.993 5.857 54.425 1.00 57.72 165 ASN A CA 1
ATOM 895 C C . ASN A 1 166 ? 48.524 4.781 55.410 1.00 60.00 165 ASN A C 1
ATOM 896 O O . ASN A 1 166 ? 48.726 3.593 55.111 1.00 60.66 165 ASN A O 1
ATOM 901 N N . THR A 1 167 ? 47.916 5.167 56.535 1.00 62.01 166 THR A N 1
ATOM 902 C CA . THR A 1 167 ? 47.332 4.246 57.504 1.00 59.39 166 THR A CA 1
ATOM 903 C C . THR A 1 167 ? 46.349 3.296 56.835 1.00 54.82 166 THR A C 1
ATOM 904 O O . THR A 1 167 ? 46.397 2.077 57.040 1.00 59.25 166 THR A O 1
ATOM 908 N N . THR A 1 168 ? 45.466 3.844 56.010 1.00 55.68 167 THR A N 1
ATOM 909 C CA . THR A 1 168 ? 44.301 3.144 55.494 1.00 51.98 167 THR A CA 1
ATOM 910 C C . THR A 1 168 ? 44.413 3.000 53.981 1.00 53.88 167 THR A C 1
ATOM 911 O O . THR A 1 168 ? 44.702 3.975 53.280 1.00 57.07 167 THR A O 1
ATOM 915 N N . LYS A 1 169 ? 44.188 1.786 53.482 1.00 56.19 168 LYS A N 1
ATOM 916 C CA . LYS A 1 169 ? 44.259 1.501 52.051 1.00 51.00 168 LYS A CA 1
ATOM 917 C C . LYS A 1 169 ? 42.896 1.785 51.429 1.00 53.12 168 LYS A C 1
ATOM 918 O O . LYS A 1 169 ? 41.925 1.070 51.694 1.00 60.20 168 LYS A O 1
ATOM 924 N N . VAL A 1 170 ? 42.822 2.823 50.599 1.00 47.53 169 VAL A N 1
ATOM 925 C CA . VAL A 1 170 ? 41.574 3.253 49.978 1.00 46.98 169 VAL A CA 1
ATOM 926 C C . VAL A 1 170 ? 41.753 3.286 48.467 1.00 38.45 169 VAL A C 1
ATOM 927 O O . VAL A 1 170 ? 42.779 3.757 47.962 1.00 44.48 169 VAL A O 1
ATOM 931 N N . ILE A 1 171 ? 40.756 2.787 47.754 1.00 36.17 170 ILE A N 1
ATOM 932 C CA . ILE A 1 171 ? 40.680 2.878 46.298 1.00 38.32 170 ILE A CA 1
ATOM 933 C C . ILE A 1 171 ? 39.513 3.791 45.948 1.00 32.45 170 ILE A C 1
ATOM 934 O O . ILE A 1 171 ? 38.398 3.557 46.428 1.00 33.16 170 ILE A O 1
ATOM 939 N N . PRO A 1 172 ? 39.721 4.834 45.147 1.00 34.04 171 PRO A N 1
ATOM 940 C CA . PRO A 1 172 ? 38.587 5.652 44.701 1.00 30.00 171 PRO A CA 1
ATOM 941 C C . PRO A 1 172 ? 37.567 4.804 43.958 1.00 31.42 171 PRO A C 1
ATOM 942 O O . PRO A 1 172 ? 37.922 3.913 43.183 1.00 28.04 171 PRO A O 1
ATOM 946 N N . ASP A 1 173 ? 36.286 5.076 44.220 1.00 30.07 172 ASP A N 1
ATOM 947 C CA . ASP A 1 173 ? 35.202 4.370 43.547 1.00 31.09 172 ASP A CA 1
ATOM 948 C C . ASP A 1 173 ? 35.373 4.486 42.039 1.00 28.45 172 ASP A C 1
ATOM 949 O O . ASP A 1 173 ? 35.243 5.574 41.471 1.00 36.66 172 ASP A O 1
ATOM 954 N N . VAL A 1 174 ? 35.660 3.358 41.387 1.00 28.31 173 VAL A N 1
ATOM 955 C CA . VAL A 1 174 ? 35.960 3.340 39.964 1.00 32.22 173 VAL A CA 1
ATOM 956 C C . VAL A 1 174 ? 34.777 3.755 39.101 1.00 31.30 173 VAL A C 1
ATOM 957 O O . VAL A 1 174 ? 34.953 4.009 37.907 1.00 34.62 173 VAL A O 1
ATOM 961 N N . LYS A 1 175 ? 33.575 3.838 39.667 1.00 29.89 174 LYS A N 1
ATOM 962 C CA . LYS A 1 175 ? 32.407 4.215 38.884 1.00 40.20 174 LYS A CA 1
ATOM 963 C C . LYS A 1 175 ? 32.141 5.717 38.900 1.00 39.61 174 LYS A C 1
ATOM 964 O O . LYS A 1 175 ? 31.232 6.176 38.200 1.00 39.16 174 LYS A O 1
ATOM 970 N N . ILE A 1 176 ? 32.907 6.488 39.667 1.00 34.81 175 ILE A N 1
ATOM 971 C CA . ILE A 1 176 ? 32.903 7.942 39.537 1.00 35.40 175 ILE A CA 1
ATOM 972 C C . ILE A 1 176 ? 33.778 8.317 38.349 1.00 28.92 175 ILE A C 1
ATOM 973 O O . ILE A 1 176 ? 34.953 7.935 38.286 1.00 28.81 175 ILE A O 1
ATOM 978 N N . ILE A 1 177 ? 33.214 9.067 37.405 1.00 34.65 176 ILE A N 1
ATOM 979 C CA . ILE A 1 177 ? 33.870 9.336 36.130 1.00 37.39 176 ILE A CA 1
ATOM 980 C C . ILE A 1 177 ? 34.398 10.759 36.091 1.00 34.94 176 ILE A C 1
ATOM 981 O O . ILE A 1 177 ? 33.732 11.704 36.537 1.00 33.70 176 ILE A O 1
ATOM 986 N N . ASN A 1 178 ? 35.604 10.910 35.550 1.00 33.76 177 ASN A N 1
ATOM 987 C CA . ASN A 1 178 ? 36.219 12.205 35.283 1.00 35.83 177 ASN A CA 1
ATOM 988 C C . ASN A 1 178 ? 36.126 12.442 33.780 1.00 38.73 177 ASN A C 1
ATOM 989 O O . ASN A 1 178 ? 36.870 11.839 33.001 1.00 34.42 177 ASN A O 1
ATOM 994 N N . ARG A 1 179 ? 35.211 13.329 33.380 1.00 43.22 178 ARG A N 1
ATOM 995 C CA . ARG A 1 179 ? 34.964 13.552 31.958 1.00 44.80 178 ARG A CA 1
ATOM 996 C C . ARG A 1 179 ? 36.205 14.074 31.249 1.00 50.38 178 ARG A C 1
ATOM 997 O O . ARG A 1 179 ? 36.488 13.679 30.112 1.00 55.45 178 ARG A O 1
ATOM 1005 N N . LEU A 1 180 ? 36.961 14.967 31.895 1.00 50.07 179 LEU A N 1
ATOM 1006 C CA . LEU A 1 180 ? 38.126 15.528 31.217 1.00 51.25 179 LEU A CA 1
ATOM 1007 C C . LEU A 1 180 ? 39.261 14.515 31.121 1.00 51.95 179 LEU A C 1
ATOM 1008 O O . LEU A 1 180 ? 39.974 14.481 30.115 1.00 57.60 179 LEU A O 1
ATOM 1013 N N . ALA A 1 181 ? 39.440 13.668 32.137 1.00 50.28 180 ALA A N 1
ATOM 1014 C CA . ALA A 1 181 ? 40.396 12.570 32.000 1.00 48.90 180 ALA A CA 1
ATOM 1015 C C . ALA A 1 181 ? 39.967 11.595 30.911 1.00 49.60 180 ALA A C 1
ATOM 1016 O O . ALA A 1 181 ? 40.813 10.939 30.290 1.00 48.45 180 ALA A O 1
ATOM 1018 N N . GLY A 1 182 ? 38.660 11.498 30.659 1.00 49.66 181 GLY A N 1
ATOM 1019 C CA . GLY A 1 182 ? 38.172 10.598 29.626 1.00 46.60 181 GLY A CA 1
ATOM 1020 C C . GLY A 1 182 ? 38.537 11.046 28.223 1.00 50.56 181 GLY A C 1
ATOM 1021 O O . GLY A 1 182 ? 38.944 10.230 27.392 1.00 54.47 181 GLY A O 1
ATOM 1022 N N . GLN A 1 183 ? 38.386 12.344 27.934 1.00 55.41 182 GLN A N 1
ATOM 1023 C CA . GLN A 1 183 ? 38.738 12.853 26.610 1.00 54.36 182 GLN A CA 1
ATOM 1024 C C . GLN A 1 183 ? 40.244 12.809 26.389 1.00 58.71 182 GLN A C 1
ATOM 1025 O O . GLN A 1 183 ? 40.712 12.749 25.248 1.00 64.50 182 GLN A O 1
ATOM 1031 N N . MET A 1 184 ? 41.017 12.848 27.463 1.00 57.99 183 MET A N 1
ATOM 1032 C CA . MET A 1 184 ? 42.459 12.659 27.383 1.00 51.96 183 MET A CA 1
ATOM 1033 C C . MET A 1 184 ? 42.853 11.220 27.076 1.00 52.24 183 MET A C 1
ATOM 1034 O O . MET A 1 184 ? 44.025 10.964 26.779 1.00 50.45 183 MET A O 1
ATOM 1039 N N . GLY A 1 185 ? 41.917 10.280 27.138 1.00 53.52 184 GLY A N 1
ATOM 1040 C CA . GLY A 1 185 ? 42.235 8.890 26.897 1.00 48.46 184 GLY A CA 1
ATOM 1041 C C . GLY A 1 185 ? 42.530 8.079 28.135 1.00 51.15 184 GLY A C 1
ATOM 1042 O O . GLY A 1 185 ? 42.965 6.929 28.011 1.00 58.58 184 GLY A O 1
ATOM 1043 N N . LEU A 1 186 ? 42.322 8.641 29.321 1.00 48.76 185 LEU A N 1
ATOM 1044 C CA . LEU A 1 186 ? 42.440 7.874 30.549 1.00 47.71 185 LEU A CA 1
ATOM 1045 C C . LEU A 1 186 ? 41.124 7.168 30.849 1.00 48.21 185 LEU A C 1
ATOM 1046 O O . LEU A 1 186 ? 40.051 7.591 30.406 1.00 49.35 185 LEU A O 1
ATOM 1051 N N . SER A 1 187 ? 41.217 6.078 31.602 1.00 47.60 186 SER A N 1
ATOM 1052 C CA . SER A 1 187 ? 40.045 5.340 32.041 1.00 40.19 186 SER A CA 1
ATOM 1053 C C . SER A 1 187 ? 40.075 5.190 33.554 1.00 36.90 186 SER A C 1
ATOM 1054 O O . SER A 1 187 ? 41.148 5.125 34.163 1.00 35.89 186 SER A O 1
ATOM 1057 N N . ALA A 1 188 ? 38.880 5.151 34.149 1.00 32.72 187 ALA A N 1
ATOM 1058 C CA . ALA A 1 188 ? 38.750 5.046 35.596 1.00 31.46 187 ALA A CA 1
ATOM 1059 C C . ALA A 1 188 ? 39.606 3.906 36.133 1.00 32.81 187 ALA A C 1
ATOM 1060 O O . ALA A 1 188 ? 39.666 2.822 35.548 1.00 41.12 187 ALA A O 1
ATOM 1062 N N . GLY A 1 189 ? 40.280 4.166 37.252 1.00 33.47 188 GLY A N 1
ATOM 1063 C CA . GLY A 1 189 ? 41.268 3.266 37.797 1.00 26.98 188 GLY A CA 1
ATOM 1064 C C . GLY A 1 189 ? 42.698 3.672 37.510 1.00 32.89 188 GLY A C 1
ATOM 1065 O O . GLY A 1 189 ? 43.603 3.276 38.256 1.00 31.08 188 GLY A O 1
ATOM 1066 N N . ASN A 1 190 ? 42.921 4.440 36.449 1.00 35.78 189 ASN A N 1
ATOM 1067 C CA . ASN A 1 190 ? 44.239 4.992 36.174 1.00 35.09 189 ASN A CA 1
ATOM 1068 C C . ASN A 1 190 ? 44.688 5.846 37.356 1.00 34.57 189 ASN A C 1
ATOM 1069 O O . ASN A 1 190 ? 43.893 6.642 37.875 1.00 36.60 189 ASN A O 1
ATOM 1074 N N . PRO A 1 191 ? 45.931 5.704 37.825 1.00 34.21 190 PRO A N 1
ATOM 1075 C CA . PRO A 1 191 ? 46.381 6.531 38.958 1.00 34.10 190 PRO A CA 1
ATOM 1076 C C . PRO A 1 191 ? 46.385 8.022 38.661 1.00 35.68 190 PRO A C 1
ATOM 1077 O O . PRO A 1 191 ? 46.287 8.823 39.598 1.00 34.92 190 PRO A O 1
ATOM 1081 N N . TYR A 1 192 ? 46.490 8.419 37.392 1.00 43.10 191 TYR A N 1
ATOM 1082 C CA . TYR A 1 192 ? 46.460 9.826 37.013 1.00 39.69 191 TYR A CA 1
ATOM 1083 C C . TYR A 1 192 ? 45.045 10.370 36.855 1.00 34.49 191 TYR A C 1
ATOM 1084 O O . TYR A 1 192 ? 44.890 11.574 36.621 1.00 37.15 191 TYR A O 1
ATOM 1093 N N . TYR A 1 193 ? 44.025 9.518 36.999 1.00 29.77 192 TYR A N 1
ATOM 1094 C CA . TYR A 1 193 ? 42.657 9.860 36.607 1.00 29.98 192 TYR A CA 1
ATOM 1095 C C . TYR A 1 193 ? 42.179 11.159 37.249 1.00 32.58 192 TYR A C 1
ATOM 1096 O O . TYR A 1 193 ? 41.600 12.020 36.577 1.00 30.16 192 TYR A O 1
ATOM 1105 N N . TRP A 1 194 ? 42.411 11.321 38.550 1.00 30.93 193 TRP A N 1
ATOM 1106 C CA . TRP A 1 194 ? 41.886 12.465 39.281 1.00 26.93 193 TRP A CA 1
ATOM 1107 C C . TRP A 1 194 ? 42.907 13.583 39.453 1.00 31.85 193 TRP A C 1
ATOM 1108 O O . TRP A 1 194 ? 42.663 14.521 40.219 1.00 28.86 193 TRP A O 1
ATOM 1119 N N . MET A 1 195 ? 44.042 13.506 38.756 1.00 35.68 194 MET A N 1
ATOM 1120 C CA . MET A 1 195 ? 44.913 14.664 38.606 1.00 33.27 194 MET A CA 1
ATOM 1121 C C . MET A 1 195 ? 44.444 15.585 37.488 1.00 29.67 194 MET A C 1
ATOM 1122 O O . MET A 1 195 ? 44.786 16.773 37.491 1.00 31.18 194 MET A O 1
ATOM 1127 N N . ILE A 1 196 ? 43.658 15.064 36.546 1.00 30.66 195 ILE A N 1
ATOM 1128 C CA . ILE A 1 196 ? 43.174 15.820 35.396 1.00 29.60 195 ILE A CA 1
ATOM 1129 C C . ILE A 1 196 ? 41.999 16.686 35.831 1.00 31.20 195 ILE A C 1
ATOM 1130 O O . ILE A 1 196 ? 40.843 16.401 35.498 1.00 36.25 195 ILE A O 1
ATOM 1135 N N . VAL A 1 197 ? 42.289 17.744 36.582 1.00 31.09 196 VAL A N 1
ATOM 1136 C CA . VAL A 1 197 ? 41.256 18.592 37.175 1.00 29.59 196 VAL A CA 1
ATOM 1137 C C . VAL A 1 197 ? 41.651 20.051 37.008 1.00 31.85 196 VAL A C 1
ATOM 1138 O O . VAL A 1 197 ? 42.811 20.367 36.712 1.00 30.48 196 VAL A O 1
ATOM 1142 N N . PRO A 1 198 ? 40.695 20.967 37.176 1.00 28.04 197 PRO A N 1
ATOM 1143 C CA . PRO A 1 198 ? 41.056 22.387 37.238 1.00 23.67 197 PRO A CA 1
ATOM 1144 C C . PRO A 1 198 ? 42.000 22.654 38.401 1.00 27.22 197 PRO A C 1
ATOM 1145 O O . PRO A 1 198 ? 41.903 22.032 39.460 1.00 28.75 197 PRO A O 1
ATOM 1149 N N . GLY A 1 199 ? 42.927 23.585 38.189 1.00 26.76 198 GLY A N 1
ATOM 1150 C CA . GLY A 1 199 ? 43.872 23.940 39.227 1.00 24.12 198 GLY A CA 1
ATOM 1151 C C . GLY A 1 199 ? 44.892 22.879 39.563 1.00 25.83 198 GLY A C 1
ATOM 1152 O O . GLY A 1 199 ? 45.527 22.969 40.618 1.00 26.73 198 GLY A O 1
ATOM 1153 N N . TYR A 1 200 ? 45.076 21.879 38.694 1.00 28.13 199 TYR A N 1
ATOM 1154 C CA . TYR A 1 200 ? 46.059 20.828 38.937 1.00 26.80 199 TYR A CA 1
ATOM 1155 C C . TYR A 1 200 ? 47.454 21.379 39.198 1.00 32.63 199 TYR A C 1
ATOM 1156 O O . TYR A 1 200 ? 48.273 20.694 39.819 1.00 27.40 199 TYR A O 1
ATOM 1165 N N . GLU A 1 201 ? 47.746 22.594 38.724 1.00 32.33 200 GLU A N 1
ATOM 1166 C CA . GLU A 1 201 ? 49.097 23.133 38.839 1.00 29.40 200 GLU A CA 1
ATOM 1167 C C . GLU A 1 201 ? 49.516 23.315 40.291 1.00 34.87 200 GLU A C 1
ATOM 1168 O O . GLU A 1 201 ? 50.714 23.293 40.595 1.00 32.79 200 GLU A O 1
ATOM 1174 N N . PHE A 1 202 ? 48.555 23.494 41.200 1.00 34.44 201 PHE A N 1
ATOM 1175 C CA . PHE A 1 202 ? 48.892 23.575 42.616 1.00 30.56 201 PHE A CA 1
ATOM 1176 C C . PHE A 1 202 ? 49.481 22.269 43.136 1.00 32.60 201 PHE A C 1
ATOM 1177 O O . PHE A 1 202 ? 50.137 22.273 44.184 1.00 37.59 201 PHE A O 1
ATOM 1185 N N . LEU A 1 203 ? 49.270 21.157 42.426 1.00 29.36 202 LEU A N 1
ATOM 1186 C CA . LEU A 1 203 ? 49.807 19.867 42.844 1.00 36.26 202 LEU A CA 1
ATOM 1187 C C . LEU A 1 203 ? 51.300 19.729 42.582 1.00 40.77 202 LEU A C 1
ATOM 1188 O O . LEU A 1 203 ? 51.897 18.752 43.048 1.00 35.40 202 LEU A O 1
ATOM 1193 N N . TYR A 1 204 ? 51.907 20.665 41.843 1.00 42.50 203 TYR A N 1
ATOM 1194 C CA . TYR A 1 204 ? 53.349 20.626 41.610 1.00 34.50 203 TYR A CA 1
ATOM 1195 C C . TYR A 1 204 ? 54.121 20.493 42.914 1.00 38.46 203 TYR A C 1
ATOM 1196 O O . TYR A 1 204 ? 55.192 19.875 42.949 1.00 41.05 203 TYR A O 1
ATOM 1205 N N . GLU A 1 205 ? 53.581 21.057 43.995 1.00 35.38 204 GLU A N 1
ATOM 1206 C CA . GLU A 1 205 ? 54.209 20.976 45.308 1.00 38.86 204 GLU A CA 1
ATOM 1207 C C . GLU A 1 205 ? 54.344 19.534 45.789 1.00 46.73 204 GLU A C 1
ATOM 1208 O O . GLU A 1 205 ? 55.252 19.224 46.569 1.00 45.67 204 GLU A O 1
ATOM 1214 N N . LEU A 1 206 ? 53.465 18.642 45.335 1.00 39.43 205 LEU A N 1
ATOM 1215 C CA . LEU A 1 206 ? 53.478 17.240 45.739 1.00 39.93 205 LEU A CA 1
ATOM 1216 C C . LEU A 1 206 ? 53.958 16.297 44.650 1.00 42.49 205 LEU A C 1
ATOM 1217 O O . LEU A 1 206 ? 54.649 15.319 44.947 1.00 43.96 205 LEU A O 1
ATOM 1222 N N . TYR A 1 207 ? 53.603 16.560 43.396 1.00 41.13 206 TYR A N 1
ATOM 1223 C CA . TYR A 1 207 ? 53.912 15.668 42.277 1.00 36.78 206 TYR A CA 1
ATOM 1224 C C . TYR A 1 207 ? 54.506 16.474 41.127 1.00 40.61 206 TYR A C 1
ATOM 1225 O O . TYR A 1 207 ? 53.912 16.579 40.049 1.00 35.58 206 TYR A O 1
ATOM 1234 N N . PRO A 1 208 ? 55.699 17.049 41.324 1.00 40.03 207 PRO A N 1
ATOM 1235 C CA . PRO A 1 208 ? 56.213 18.020 40.341 1.00 38.03 207 PRO A CA 1
ATOM 1236 C C . PRO A 1 208 ? 56.452 17.438 38.959 1.00 37.27 207 PRO A C 1
ATOM 1237 O O . PRO A 1 208 ? 56.116 18.083 37.957 1.00 36.45 207 PRO A O 1
ATOM 1241 N N . ALA A 1 209 ? 57.028 16.237 38.871 1.00 35.99 208 ALA A N 1
ATOM 1242 C CA . ALA A 1 209 ? 57.267 15.636 37.563 1.00 34.19 208 ALA A CA 1
ATOM 1243 C C . ALA A 1 209 ? 55.958 15.270 36.876 1.00 38.33 208 ALA A C 1
ATOM 1244 O O . ALA A 1 209 ? 55.816 15.448 35.661 1.00 34.85 208 ALA A O 1
ATOM 1246 N N . GLU A 1 210 ? 54.989 14.759 37.639 1.00 37.53 209 GLU A N 1
ATOM 1247 C CA . GLU A 1 210 ? 53.697 14.407 37.060 1.00 34.48 209 GLU A CA 1
ATOM 1248 C C . GLU A 1 210 ? 52.947 15.646 36.589 1.00 35.50 209 GLU A C 1
ATOM 1249 O O . GLU A 1 210 ? 52.309 15.628 35.530 1.00 35.14 209 GLU A O 1
ATOM 1255 N N . VAL A 1 211 ? 53.016 16.733 37.361 1.00 35.60 210 VAL A N 1
ATOM 1256 C CA . VAL A 1 211 ? 52.321 17.960 36.983 1.00 36.58 210 VAL A CA 1
ATOM 1257 C C . VAL A 1 211 ? 52.972 18.584 35.754 1.00 36.90 210 VAL A C 1
ATOM 1258 O O . VAL A 1 211 ? 52.285 19.004 34.815 1.00 33.85 210 VAL A O 1
ATOM 1262 N N . LEU A 1 212 ? 54.306 18.652 35.739 1.00 32.18 211 LEU A N 1
ATOM 1263 C CA . LEU A 1 212 ? 54.991 19.184 34.566 1.00 36.46 211 LEU A CA 1
ATOM 1264 C C . LEU A 1 212 ? 54.709 18.333 33.336 1.00 35.03 211 LEU A C 1
ATOM 1265 O O . LEU A 1 212 ? 54.485 18.865 32.242 1.00 34.24 211 LEU A O 1
ATOM 1270 N N . ALA A 1 213 ? 54.704 17.007 33.497 1.00 32.23 212 ALA A N 1
ATOM 1271 C CA . ALA A 1 213 ? 54.456 16.128 32.359 1.00 31.48 212 ALA A CA 1
ATOM 1272 C C . ALA A 1 213 ? 53.074 16.366 31.766 1.00 36.64 212 ALA A C 1
ATOM 1273 O O . ALA A 1 213 ? 52.911 16.370 30.542 1.00 34.92 212 ALA A O 1
ATOM 1275 N N . TYR A 1 214 ? 52.066 16.575 32.618 1.00 36.38 213 TYR A N 1
ATOM 1276 C CA . TYR A 1 214 ? 50.730 16.883 32.116 1.00 36.84 213 TYR A CA 1
ATOM 1277 C C . TYR A 1 214 ? 50.704 18.244 31.428 1.00 32.82 213 TYR A C 1
ATOM 1278 O O . TYR A 1 214 ? 50.045 18.411 30.396 1.00 30.41 213 TYR A O 1
ATOM 1287 N N . THR A 1 215 ? 51.423 19.225 31.981 1.00 31.73 214 THR A N 1
ATOM 1288 C CA . THR A 1 215 ? 51.550 20.516 31.311 1.00 37.26 214 THR A CA 1
ATOM 1289 C C . THR A 1 215 ? 52.216 20.361 29.950 1.00 37.54 214 THR A C 1
ATOM 1290 O O . THR A 1 215 ? 51.837 21.033 28.983 1.00 33.15 214 THR A O 1
ATOM 1294 N N . LEU A 1 216 ? 53.215 19.480 29.859 1.00 36.42 215 LEU A N 1
ATOM 1295 C CA . LEU A 1 216 ? 53.857 19.204 28.579 1.00 35.24 215 LEU A CA 1
ATOM 1296 C C . LEU A 1 216 ? 52.858 18.635 27.583 1.00 34.08 215 LEU A C 1
ATOM 1297 O O . LEU A 1 216 ? 52.825 19.036 26.415 1.00 35.86 215 LEU A O 1
ATOM 1302 N N . VAL A 1 217 ? 52.037 17.687 28.035 1.00 34.38 216 VAL A N 1
ATOM 1303 C CA . VAL A 1 217 ? 51.057 17.066 27.154 1.00 40.48 216 VAL A CA 1
ATOM 1304 C C . VAL A 1 217 ? 50.013 18.085 26.715 1.00 36.00 216 VAL A C 1
ATOM 1305 O O . VAL A 1 217 ? 49.531 18.051 25.577 1.00 39.74 216 VAL A O 1
ATOM 1309 N N . ARG A 1 218 ? 49.655 19.010 27.609 1.00 35.15 217 ARG A N 1
ATOM 1310 C CA . ARG A 1 218 ? 48.697 20.051 27.252 1.00 37.98 217 ARG A CA 1
ATOM 1311 C C . ARG A 1 218 ? 49.251 20.958 26.161 1.00 40.32 217 ARG A C 1
ATOM 1312 O O . ARG A 1 218 ? 48.520 21.353 25.244 1.00 36.27 217 ARG A O 1
ATOM 1320 N N . LEU A 1 219 ? 50.544 21.282 26.230 1.00 33.69 218 LEU A N 1
ATOM 1321 C CA . LEU A 1 219 ? 51.140 22.168 25.235 1.00 34.26 218 LEU A CA 1
ATOM 1322 C C . LEU A 1 219 ? 51.189 21.505 23.862 1.00 38.15 218 LEU A C 1
ATOM 1323 O O . LEU A 1 219 ? 50.807 22.113 22.855 1.00 40.68 218 LEU A O 1
ATOM 1328 N N . GLN A 1 220 ? 51.641 20.250 23.796 1.00 37.61 219 GLN A N 1
ATOM 1329 C CA . GLN A 1 220 ? 51.831 19.620 22.491 1.00 39.88 219 GLN A CA 1
ATOM 1330 C C . GLN A 1 220 ? 50.505 19.194 21.873 1.00 39.01 219 GLN A C 1
ATOM 1331 O O . GLN A 1 220 ? 50.234 19.484 20.703 1.00 43.11 219 GLN A O 1
ATOM 1337 N N . TYR A 1 221 ? 49.670 18.491 22.634 1.00 44.21 220 TYR A N 1
ATOM 1338 C CA . TYR A 1 221 ? 48.424 17.932 22.111 1.00 44.85 220 TYR A CA 1
ATOM 1339 C C . TYR A 1 221 ? 47.218 18.794 22.460 1.00 46.77 220 TYR A C 1
ATOM 1340 O O . TYR A 1 221 ? 46.146 18.272 22.777 1.00 47.68 220 TYR A O 1
ATOM 1349 N N . ARG A 1 222 ? 47.366 20.121 22.390 1.00 44.37 221 ARG A N 1
ATOM 1350 C CA . ARG A 1 222 ? 46.288 21.012 22.808 1.00 38.39 221 ARG A CA 1
ATOM 1351 C C . ARG A 1 222 ? 45.042 20.842 21.949 1.00 44.87 221 ARG A C 1
ATOM 1352 O O . ARG A 1 222 ? 43.921 21.009 22.443 1.00 47.89 221 ARG A O 1
ATOM 1360 N N . LYS A 1 223 ? 45.210 20.511 20.668 1.00 45.94 222 LYS A N 1
ATOM 1361 C CA . LYS A 1 223 ? 44.047 20.271 19.821 1.00 52.67 222 LYS A CA 1
ATOM 1362 C C . LYS A 1 223 ? 43.334 18.985 20.220 1.00 54.52 222 LYS A C 1
ATOM 1363 O O . LYS A 1 223 ? 42.100 18.946 20.279 1.00 57.07 222 LYS A O 1
ATOM 1369 N N . ASN A 1 224 ? 44.096 17.927 20.513 1.00 51.12 223 ASN A N 1
ATOM 1370 C CA . ASN A 1 224 ? 43.490 16.661 20.914 1.00 52.62 223 ASN A CA 1
ATOM 1371 C C . ASN A 1 224 ? 42.728 16.796 22.224 1.00 51.18 223 ASN A C 1
ATOM 1372 O O . ASN A 1 224 ? 41.797 16.024 22.484 1.00 63.78 223 ASN A O 1
ATOM 1377 N N . LEU A 1 225 ? 43.107 17.760 23.061 1.00 47.51 224 LEU A N 1
ATOM 1378 C CA . LEU A 1 225 ? 42.502 17.924 24.374 1.00 49.27 224 LEU A CA 1
ATOM 1379 C C . LEU A 1 225 ? 41.426 19.000 24.383 1.00 49.87 224 LEU A C 1
ATOM 1380 O O . LEU A 1 225 ? 41.010 19.439 25.459 1.00 45.21 224 LEU A O 1
ATOM 1385 N N . ASN A 1 226 ? 40.966 19.422 23.202 1.00 53.85 225 ASN A N 1
ATOM 1386 C CA . ASN A 1 226 ? 39.906 20.419 23.051 1.00 54.65 225 ASN A CA 1
ATOM 1387 C C . ASN A 1 226 ? 40.206 21.700 23.823 1.00 51.94 225 ASN A C 1
ATOM 1388 O O . ASN A 1 226 ? 39.297 22.366 24.324 1.00 51.25 225 ASN A O 1
ATOM 1393 N N . ILE A 1 227 ? 41.481 22.046 23.930 1.00 45.21 226 ILE A N 1
ATOM 1394 C CA . ILE A 1 227 ? 41.873 23.315 24.552 1.00 45.58 226 ILE A CA 1
ATOM 1395 C C . ILE A 1 227 ? 41.436 24.462 23.647 1.00 43.19 226 ILE A C 1
ATOM 1396 O O . ILE A 1 227 ? 41.718 24.429 22.436 1.00 41.23 226 ILE A O 1
ATOM 1401 N N . PRO A 1 228 ? 40.747 25.480 24.166 1.00 44.52 227 PRO A N 1
ATOM 1402 C CA . PRO A 1 228 ? 40.220 26.530 23.285 1.00 42.87 227 PRO A CA 1
ATOM 1403 C C . PRO A 1 228 ? 41.346 27.274 22.587 1.00 43.38 227 PRO A C 1
ATOM 1404 O O . PRO A 1 228 ? 42.364 27.612 23.195 1.00 42.23 227 PRO A O 1
ATOM 1408 N N . ASP A 1 229 ? 41.160 27.526 21.291 1.00 44.13 228 ASP A N 1
ATOM 1409 C CA . ASP A 1 229 ? 42.191 28.243 20.552 1.00 47.78 228 ASP A CA 1
ATOM 1410 C C . ASP A 1 229 ? 42.270 29.716 20.930 1.00 38.78 228 ASP A C 1
ATOM 1411 O O . ASP A 1 229 ? 43.170 30.411 20.449 1.00 47.07 228 ASP A O 1
ATOM 1416 N N . SER A 1 230 ? 41.366 30.206 21.782 1.00 38.48 229 SER A N 1
ATOM 1417 C CA . SER A 1 230 ? 41.510 31.539 22.352 1.00 37.83 229 SER A CA 1
ATOM 1418 C C . SER A 1 230 ? 42.722 31.653 23.267 1.00 40.67 229 SER A C 1
ATOM 1419 O O . SER A 1 230 ? 43.061 32.766 23.681 1.00 38.28 229 SER A O 1
ATOM 1422 N N . MET A 1 231 ? 43.376 30.539 23.583 1.00 36.93 230 MET A N 1
ATOM 1423 C CA . MET A 1 231 ? 44.466 30.502 24.546 1.00 40.16 230 MET A CA 1
ATOM 1424 C C . MET A 1 231 ? 45.803 30.422 23.823 1.00 37.54 230 MET A C 1
ATOM 1425 O O . MET A 1 231 ? 45.977 29.600 22.917 1.00 41.50 230 MET A O 1
ATOM 1430 N N . THR A 1 232 ? 46.743 31.268 24.231 1.00 40.20 231 THR A N 1
ATOM 1431 C CA . THR A 1 232 ? 48.097 31.178 23.715 1.00 43.19 231 THR A CA 1
ATOM 1432 C C . THR A 1 232 ? 48.839 30.025 24.384 1.00 36.61 231 THR A C 1
ATOM 1433 O O . THR A 1 232 ? 48.412 29.488 25.409 1.00 38.03 231 THR A O 1
ATOM 1437 N N . ASP A 1 233 ? 49.964 29.638 23.778 1.00 36.29 232 ASP A N 1
ATOM 1438 C CA . ASP A 1 233 ? 50.824 28.639 24.403 1.00 34.31 232 ASP A CA 1
ATOM 1439 C C . ASP A 1 233 ? 51.283 29.102 25.780 1.00 33.37 232 ASP A C 1
ATOM 1440 O O . ASP A 1 233 ? 51.443 28.289 26.698 1.00 39.71 232 ASP A O 1
ATOM 1445 N N . ALA A 1 234 ? 51.493 30.412 25.943 1.00 39.84 233 ALA A N 1
ATOM 1446 C CA . ALA A 1 234 ? 51.877 30.948 27.244 1.00 36.77 233 ALA A CA 1
ATOM 1447 C C . ALA A 1 234 ? 50.729 30.876 28.242 1.00 32.47 233 ALA A C 1
ATOM 1448 O O . ALA A 1 234 ? 50.967 30.711 29.444 1.00 32.11 233 ALA A O 1
ATOM 1450 N N . ASP A 1 235 ? 49.485 31.011 27.770 1.00 32.34 234 ASP A N 1
ATOM 1451 C CA . ASP A 1 235 ? 48.333 30.795 28.639 1.00 30.41 234 ASP A CA 1
ATOM 1452 C C . ASP A 1 235 ? 48.346 29.395 29.235 1.00 32.43 234 ASP A C 1
ATOM 1453 O O . ASP A 1 235 ? 47.890 29.193 30.367 1.00 32.72 234 ASP A O 1
ATOM 1458 N N . ILE A 1 236 ? 48.873 28.422 28.489 1.00 29.74 235 ILE A N 1
ATOM 1459 C CA . ILE A 1 236 ? 48.831 27.029 28.915 1.00 29.54 235 ILE A CA 1
ATOM 1460 C C . ILE A 1 236 ? 49.832 26.765 30.033 1.00 29.63 235 ILE A C 1
ATOM 1461 O O . ILE A 1 236 ? 49.578 25.940 30.921 1.00 26.61 235 ILE A O 1
ATOM 1466 N N . VAL A 1 237 ? 50.964 27.466 30.032 1.00 27.19 236 VAL A N 1
ATOM 1467 C CA . VAL A 1 237 ? 52.044 27.189 30.974 1.00 28.80 236 VAL A CA 1
ATOM 1468 C C . VAL A 1 237 ? 52.157 28.222 32.084 1.00 33.24 236 VAL A C 1
ATOM 1469 O O . VAL A 1 237 ? 52.911 27.989 33.043 1.00 30.86 236 VAL A O 1
ATOM 1473 N N . SER A 1 238 ? 51.430 29.340 32.004 1.00 33.64 237 SER A N 1
ATOM 1474 C CA . SER A 1 238 ? 51.667 30.450 32.925 1.00 32.90 237 SER A CA 1
ATOM 1475 C C . SER A 1 238 ? 51.444 30.043 34.378 1.00 31.50 237 SER A C 1
ATOM 1476 O O . SER A 1 238 ? 52.241 30.399 35.256 1.00 35.25 237 SER A O 1
ATOM 1479 N N . SER A 1 239 ? 50.370 29.297 34.654 1.00 37.07 238 SER A N 1
ATOM 1480 C CA . SER A 1 239 ? 50.068 28.924 36.034 1.00 30.79 238 SER A CA 1
ATOM 1481 C C . SER A 1 239 ? 51.154 28.029 36.618 1.00 32.36 238 SER A C 1
ATOM 1482 O O . SER A 1 239 ? 51.543 28.190 37.781 1.00 32.09 238 SER A O 1
ATOM 1485 N N . LEU A 1 240 ? 51.648 27.074 35.830 1.00 32.34 239 LEU A N 1
ATOM 1486 C CA . LEU A 1 240 ? 52.732 26.220 36.302 1.00 28.05 239 LEU A CA 1
ATOM 1487 C C . LEU A 1 240 ? 53.997 27.030 36.553 1.00 37.29 239 LEU A C 1
ATOM 1488 O O . LEU A 1 240 ? 54.671 26.842 37.573 1.00 29.92 239 LEU A O 1
ATOM 1493 N N . VAL A 1 241 ? 54.332 27.942 35.637 1.00 34.02 240 VAL A N 1
ATOM 1494 C CA . VAL A 1 241 ? 55.557 28.726 35.777 1.00 34.31 240 VAL A CA 1
ATOM 1495 C C . VAL A 1 241 ? 55.487 29.613 37.013 1.00 40.66 240 VAL A C 1
ATOM 1496 O O . VAL A 1 241 ? 56.499 29.843 37.686 1.00 38.51 240 VAL A O 1
ATOM 1500 N N . MET A 1 242 ? 54.294 30.121 37.334 1.00 39.15 241 MET A N 1
ATOM 1501 C CA . MET A 1 242 ? 54.125 30.894 38.561 1.00 34.62 241 MET A CA 1
ATOM 1502 C C . MET A 1 242 ? 54.471 30.055 39.785 1.00 42.00 241 MET A C 1
ATOM 1503 O O . MET A 1 242 ? 55.188 30.510 40.684 1.00 45.36 241 MET A O 1
ATOM 1508 N N . LYS A 1 243 ? 53.967 28.820 39.835 1.00 38.02 242 LYS A N 1
ATOM 1509 C CA . LYS A 1 243 ? 54.263 27.947 40.966 1.00 42.32 242 LYS A CA 1
ATOM 1510 C C . LYS A 1 243 ? 55.724 27.513 40.960 1.00 41.66 242 LYS A C 1
ATOM 1511 O O . LYS A 1 243 ? 56.376 27.499 42.011 1.00 46.84 242 LYS A O 1
ATOM 1517 N N . MET A 1 244 ? 56.256 27.156 39.787 1.00 36.13 243 MET A N 1
ATOM 1518 C CA . MET A 1 244 ? 57.677 26.834 39.689 1.00 44.26 243 MET A CA 1
ATOM 1519 C C . MET A 1 244 ? 58.536 28.015 40.121 1.00 45.10 243 MET A C 1
ATOM 1520 O O . MET A 1 244 ? 59.587 27.832 40.747 1.00 42.26 243 MET A O 1
ATOM 1525 N N . ASN A 1 245 ? 58.102 29.236 39.800 1.00 42.25 244 ASN A N 1
ATOM 1526 C CA . ASN A 1 245 ? 58.854 30.418 40.207 1.00 44.76 244 ASN A CA 1
ATOM 1527 C C . ASN A 1 245 ? 58.854 30.580 41.722 1.00 46.32 244 ASN A C 1
ATOM 1528 O O . ASN A 1 245 ? 59.865 30.978 42.310 1.00 51.67 244 ASN A O 1
ATOM 1533 N N . ARG A 1 246 ? 57.740 30.294 42.378 1.00 46.93 245 ARG A N 1
ATOM 1534 C CA . ARG A 1 246 ? 57.645 30.394 43.848 1.00 47.18 245 ARG A CA 1
ATOM 1535 C C . ARG A 1 246 ? 58.614 29.413 44.520 1.00 54.79 245 ARG A C 1
ATOM 1536 O O . ARG A 1 246 ? 59.404 29.864 45.342 1.00 56.57 245 ARG A O 1
ATOM 1544 N N . ILE A 1 247 ? 58.522 28.126 44.198 1.00 52.74 246 ILE A N 1
ATOM 1545 C CA . ILE A 1 247 ? 59.394 27.081 44.814 1.00 49.61 246 ILE A CA 1
ATOM 1546 C C . ILE A 1 247 ? 60.856 27.154 44.361 1.00 51.79 246 ILE A C 1
ATOM 1547 O O . ILE A 1 247 ? 61.729 27.141 45.232 1.00 53.28 246 ILE A O 1
ATOM 1552 N N . HIS A 1 248 ? 61.110 27.269 43.064 1.00 48.31 247 HIS A N 1
ATOM 1553 C CA . HIS A 1 248 ? 62.501 27.182 42.546 1.00 53.64 247 HIS A CA 1
ATOM 1554 C C . HIS A 1 248 ? 63.228 28.530 42.522 1.00 53.47 247 HIS A C 1
ATOM 1555 O O . HIS A 1 248 ? 64.424 28.513 42.250 1.00 60.98 247 HIS A O 1
ATOM 1562 N N . LYS A 1 249 ? 62.548 29.638 42.800 1.00 50.80 248 LYS A N 1
ATOM 1563 C CA . LYS A 1 249 ? 63.183 30.974 42.666 1.00 55.49 248 LYS A CA 1
ATOM 1564 C C . LYS A 1 249 ? 63.837 31.106 41.285 1.00 55.80 248 LYS A C 1
ATOM 1565 O O . LYS A 1 249 ? 65.052 31.269 41.248 1.00 57.28 248 LYS A O 1
ATOM 1571 N N . LEU A 1 250 ? 63.046 31.070 40.208 1.00 51.43 249 LEU A N 1
ATOM 1572 C CA . LEU A 1 250 ? 63.549 31.065 38.812 1.00 51.53 249 LEU A CA 1
ATOM 1573 C C . LEU A 1 250 ? 64.327 32.326 38.405 1.00 55.84 249 LEU A C 1
ATOM 1574 O O . LEU A 1 250 ? 64.946 32.296 37.338 1.00 59.15 249 LEU A O 1
ATOM 1579 N N . GLU A 1 251 ? 64.179 33.435 39.113 1.00 51.08 250 GLU A N 1
ATOM 1580 C CA . GLU A 1 251 ? 65.019 34.618 38.811 1.00 53.47 250 GLU A CA 1
ATOM 1581 C C . GLU A 1 251 ? 66.474 34.291 39.151 1.00 62.80 250 GLU A C 1
ATOM 1582 O O . GLU A 1 251 ? 67.371 34.775 38.442 1.00 66.89 250 GLU A O 1
ATOM 1588 N N . GLN A 1 252 ? 66.695 33.497 40.196 1.00 60.40 251 GLN A N 1
ATOM 1589 C CA . GLN A 1 252 ? 68.065 33.149 40.637 1.00 62.55 251 GLN A CA 1
ATOM 1590 C C . GLN A 1 252 ? 68.334 31.672 40.365 1.00 59.19 251 GLN A C 1
ATOM 1591 O O . GLN A 1 252 ? 69.311 31.162 40.912 1.00 64.57 251 GLN A O 1
ATOM 1597 N N . THR A 1 253 ? 67.485 31.011 39.581 1.00 58.70 252 THR A N 1
ATOM 1598 C CA . THR A 1 253 ? 67.667 29.607 39.245 1.00 57.55 252 THR A CA 1
ATOM 1599 C C . THR A 1 253 ? 67.271 29.389 37.792 1.00 55.40 252 THR A C 1
ATOM 1600 O O . THR A 1 253 ? 66.411 30.091 37.258 1.00 54.49 252 THR A O 1
ATOM 1604 N N . SER A 1 254 ? 67.911 28.418 37.154 1.00 54.22 253 SER A N 1
ATOM 1605 C CA . SER A 1 254 ? 67.601 28.096 35.772 1.00 52.65 253 SER A CA 1
ATOM 1606 C C . SER A 1 254 ? 66.519 27.025 35.706 1.00 57.85 253 SER A C 1
ATOM 1607 O O . SER A 1 254 ? 66.285 26.281 36.662 1.00 56.06 253 SER A O 1
ATOM 1610 N N . PHE A 1 255 ? 65.846 26.960 34.555 1.00 48.17 254 PHE A N 1
ATOM 1611 C CA . PHE A 1 255 ? 64.927 25.853 34.322 1.00 49.30 254 PHE A CA 1
ATOM 1612 C C . PHE A 1 255 ? 65.669 24.523 34.373 1.00 50.77 254 PHE A C 1
ATOM 1613 O O . PHE A 1 255 ? 65.184 23.555 34.970 1.00 51.87 254 PHE A O 1
ATOM 1621 N N . ASP A 1 256 ? 66.871 24.474 33.790 1.00 54.94 255 ASP A N 1
ATOM 1622 C CA . ASP A 1 256 ? 67.660 23.245 33.794 1.00 54.03 255 ASP A CA 1
ATOM 1623 C C . ASP A 1 256 ? 67.999 22.800 35.212 1.00 53.09 255 ASP A C 1
ATOM 1624 O O . ASP A 1 256 ? 67.988 21.600 35.511 1.00 55.93 255 ASP A O 1
ATOM 1629 N N . GLU A 1 257 ? 68.315 23.749 36.096 1.00 50.80 256 GLU A N 1
ATOM 1630 C CA . GLU A 1 257 ? 68.547 23.404 37.495 1.00 52.78 256 GLU A CA 1
ATOM 1631 C C . GLU A 1 257 ? 67.291 22.810 38.120 1.00 58.56 256 GLU A C 1
ATOM 1632 O O . GLU A 1 257 ? 67.348 21.781 38.804 1.00 54.53 256 GLU A O 1
ATOM 1638 N N . ALA A 1 258 ? 66.143 23.448 37.883 1.00 55.89 257 ALA A N 1
ATOM 1639 C CA . ALA A 1 258 ? 64.888 22.979 38.462 1.00 49.48 257 ALA A CA 1
ATOM 1640 C C . ALA A 1 258 ? 64.550 21.574 37.983 1.00 49.52 257 ALA A C 1
ATOM 1641 O O . ALA A 1 258 ? 64.198 20.699 38.784 1.00 53.28 257 ALA A O 1
ATOM 1643 N N . LEU A 1 259 ? 64.659 21.335 36.673 1.00 52.16 258 LEU A N 1
ATOM 1644 C CA . LEU A 1 259 ? 64.263 20.046 36.118 1.00 52.24 258 LEU A CA 1
ATOM 1645 C C . LEU A 1 259 ? 65.237 18.931 36.475 1.00 52.99 258 LEU A C 1
ATOM 1646 O O . LEU A 1 259 ? 64.861 17.756 36.408 1.00 52.33 258 LEU A O 1
ATOM 1651 N N . ASN A 1 260 ? 66.473 19.266 36.852 1.00 57.03 259 ASN A N 1
ATOM 1652 C CA . ASN A 1 260 ? 67.396 18.252 37.349 1.00 54.79 259 ASN A CA 1
ATOM 1653 C C . ASN A 1 260 ? 67.145 17.929 38.815 1.00 50.70 259 ASN A C 1
ATOM 1654 O O . ASN A 1 260 ? 67.371 16.789 39.240 1.00 60.04 259 ASN A O 1
ATOM 1659 N N . LEU A 1 261 ? 66.688 18.911 39.599 1.00 52.61 260 LEU A N 1
ATOM 1660 C CA . LEU A 1 261 ? 66.304 18.642 40.981 1.00 53.94 260 LEU A CA 1
ATOM 1661 C C . LEU A 1 261 ? 65.171 17.626 41.032 1.00 55.09 260 LEU A C 1
ATOM 1662 O O . LEU A 1 261 ? 65.230 16.647 41.785 1.00 54.40 260 LEU A O 1
ATOM 1667 N N . ILE A 1 262 ? 64.124 17.844 40.233 1.00 49.28 261 ILE A N 1
ATOM 1668 C CA . ILE A 1 262 ? 62.991 16.928 40.258 1.00 47.91 261 ILE A CA 1
ATOM 1669 C C . ILE A 1 262 ? 63.251 15.679 39.428 1.00 50.13 261 ILE A C 1
ATOM 1670 O O . ILE A 1 262 ? 62.622 14.643 39.672 1.00 52.03 261 ILE A O 1
ATOM 1675 N N . GLY A 1 263 ? 64.170 15.739 38.467 1.00 53.84 262 GLY A N 1
ATOM 1676 C CA . GLY A 1 263 ? 64.532 14.565 37.699 1.00 48.79 262 GLY A CA 1
ATOM 1677 C C . GLY A 1 263 ? 63.898 14.506 36.326 1.00 54.31 262 GLY A C 1
ATOM 1678 O O . GLY A 1 263 ? 62.695 14.256 36.199 1.00 54.67 262 GLY A O 1
ATOM 1679 N N . LYS A 1 264 ? 64.702 14.734 35.285 1.00 53.99 263 LYS A N 1
ATOM 1680 C CA . LYS A 1 264 ? 64.202 14.621 33.920 1.00 52.49 263 LYS A CA 1
ATOM 1681 C C . LYS A 1 264 ? 63.768 13.200 33.588 1.00 49.01 263 LYS A C 1
ATOM 1682 O O . LYS A 1 264 ? 62.933 13.009 32.696 1.00 45.97 263 LYS A O 1
ATOM 1688 N N . ASP A 1 265 ? 64.312 12.203 34.289 1.00 52.48 264 ASP A N 1
ATOM 1689 C CA . ASP A 1 265 ? 63.864 10.827 34.100 1.00 46.44 264 ASP A CA 1
ATOM 1690 C C . ASP A 1 265 ? 62.435 10.641 34.594 1.00 48.92 264 ASP A C 1
ATOM 1691 O O . ASP A 1 265 ? 61.622 9.988 33.928 1.00 49.05 264 ASP A O 1
ATOM 1696 N N . ASN A 1 266 ? 62.115 11.197 35.767 1.00 49.20 265 ASN A N 1
ATOM 1697 C CA . ASN A 1 266 ? 60.746 11.133 36.268 1.00 50.09 265 ASN A CA 1
ATOM 1698 C C . ASN A 1 266 ? 59.781 11.810 35.307 1.00 49.32 265 ASN A C 1
ATOM 1699 O O . ASN A 1 266 ? 58.692 11.290 35.037 1.00 48.07 265 ASN A O 1
ATOM 1704 N N . VAL A 1 267 ? 60.170 12.970 34.777 1.00 44.34 266 VAL A N 1
ATOM 1705 C CA . VAL A 1 267 ? 59.297 13.712 33.873 1.00 37.06 266 VAL A CA 1
ATOM 1706 C C . VAL A 1 267 ? 59.024 12.911 32.607 1.00 41.64 266 VAL A C 1
ATOM 1707 O O . VAL A 1 267 ? 57.894 12.885 32.104 1.00 39.59 266 VAL A O 1
ATOM 1711 N N . SER A 1 268 ? 60.056 12.254 32.069 1.00 42.47 267 SER A N 1
ATOM 1712 C CA . SER A 1 268 ? 59.899 11.487 30.837 1.00 40.97 267 SER A CA 1
ATOM 1713 C C . SER A 1 268 ? 58.954 10.315 31.045 1.00 41.24 267 SER A C 1
ATOM 1714 O O . SER A 1 268 ? 58.055 10.077 30.232 1.00 40.64 267 SER A O 1
ATOM 1717 N N . GLU A 1 269 ? 59.164 9.564 32.126 1.00 46.16 268 GLU A N 1
ATOM 1718 C CA . GLU A 1 269 ? 58.291 8.449 32.471 1.00 45.01 268 GLU A CA 1
ATOM 1719 C C . GLU A 1 269 ? 56.831 8.878 32.470 1.00 47.08 268 GLU A C 1
ATOM 1720 O O . GLU A 1 269 ? 55.993 8.295 31.772 1.00 41.47 268 GLU A O 1
ATOM 1726 N N . ALA A 1 270 ? 56.515 9.913 33.249 1.00 48.57 269 ALA A N 1
ATOM 1727 C CA . ALA A 1 270 ? 55.148 10.415 33.286 1.00 39.64 269 ALA A CA 1
ATOM 1728 C C . ALA A 1 270 ? 54.714 10.928 31.919 1.00 43.54 269 ALA A C 1
ATOM 1729 O O . ALA A 1 270 ? 53.563 10.728 31.513 1.00 43.38 269 ALA A O 1
ATOM 1731 N N . TYR A 1 271 ? 55.625 11.576 31.187 1.00 40.65 270 TYR A N 1
ATOM 1732 C CA . TYR A 1 271 ? 55.261 12.113 29.879 1.00 45.25 270 TYR A CA 1
ATOM 1733 C C . TYR A 1 271 ? 54.836 11.005 28.922 1.00 44.59 270 TYR A C 1
ATOM 1734 O O . TYR A 1 271 ? 53.844 11.151 28.200 1.00 38.15 270 TYR A O 1
ATOM 1743 N N . VAL A 1 272 ? 55.571 9.890 28.897 1.00 45.25 271 VAL A N 1
ATOM 1744 C CA . VAL A 1 272 ? 55.248 8.809 27.966 1.00 49.84 271 VAL A CA 1
ATOM 1745 C C . VAL A 1 272 ? 53.904 8.189 28.315 1.00 48.88 271 VAL A C 1
ATOM 1746 O O . VAL A 1 272 ? 53.091 7.892 27.432 1.00 51.35 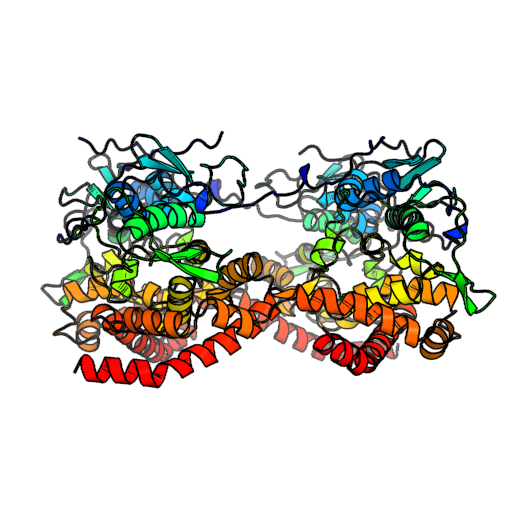271 VAL A O 1
ATOM 1750 N N . GLU A 1 273 ? 53.671 7.953 29.607 1.00 43.80 272 GLU A N 1
ATOM 1751 C CA . GLU A 1 273 ? 52.389 7.426 30.058 1.00 52.80 272 GLU A CA 1
ATOM 1752 C C . GLU A 1 273 ? 51.239 8.285 29.551 1.00 51.73 272 GLU A C 1
ATOM 1753 O O . GLU A 1 273 ? 50.327 7.798 28.873 1.00 53.14 272 GLU A O 1
ATOM 1759 N N . LEU A 1 274 ? 51.285 9.584 29.853 1.00 51.04 273 LEU A N 1
ATOM 1760 C CA . LEU A 1 274 ? 50.193 10.470 29.468 1.00 48.33 273 LEU A CA 1
ATOM 1761 C C . LEU A 1 274 ? 50.120 10.649 27.955 1.00 47.61 273 LEU A C 1
ATOM 1762 O O . LEU A 1 274 ? 49.024 10.746 27.391 1.00 45.80 273 LEU A O 1
ATOM 1767 N N . ALA A 1 275 ? 51.272 10.682 27.276 1.00 45.64 274 ALA A N 1
ATOM 1768 C CA . ALA A 1 275 ? 51.268 10.964 25.842 1.00 46.61 274 ALA A CA 1
ATOM 1769 C C . ALA A 1 275 ? 50.785 9.775 25.022 1.00 53.61 274 ALA A C 1
ATOM 1770 O O . ALA A 1 275 ? 50.185 9.970 23.955 1.00 52.30 274 ALA A O 1
ATOM 1772 N N . ARG A 1 276 ? 51.035 8.547 25.492 1.00 49.86 275 ARG A N 1
ATOM 1773 C CA . ARG A 1 276 ? 50.627 7.376 24.720 1.00 53.31 275 ARG A CA 1
ATOM 1774 C C . ARG A 1 276 ? 49.110 7.230 24.701 1.00 55.17 275 ARG A C 1
ATOM 1775 O O . ARG A 1 276 ? 48.525 6.907 23.665 1.00 58.85 275 ARG A O 1
ATOM 1783 N N . ASP A 1 277 ? 48.451 7.499 25.825 1.00 55.97 276 ASP A N 1
ATOM 1784 C CA . ASP A 1 277 ? 46.995 7.381 25.878 1.00 59.33 276 ASP A CA 1
ATOM 1785 C C . ASP A 1 277 ? 46.315 8.396 24.974 1.00 58.24 276 ASP A C 1
ATOM 1786 O O . ASP A 1 277 ? 45.209 8.145 24.483 1.00 56.84 276 ASP A O 1
ATOM 1791 N N . ILE A 1 278 ? 46.953 9.545 24.745 1.00 58.40 277 ILE A N 1
ATOM 1792 C CA . ILE A 1 278 ? 46.403 10.513 23.803 1.00 56.29 277 ILE A CA 1
ATOM 1793 C C . ILE A 1 278 ? 46.554 10.010 22.374 1.00 58.57 277 ILE A C 1
ATOM 1794 O O . ILE A 1 278 ? 45.604 10.051 21.582 1.00 56.22 277 ILE A O 1
ATOM 1799 N N . GLY A 1 279 ? 47.755 9.543 22.022 1.00 52.86 278 GLY A N 1
ATOM 1800 C CA . GLY A 1 279 ? 47.992 9.074 20.664 1.00 53.81 278 GLY A CA 1
ATOM 1801 C C . GLY A 1 279 ? 46.996 8.027 20.217 1.00 57.85 278 GLY A C 1
ATOM 1802 O O . GLY A 1 279 ? 46.357 8.167 19.172 1.00 55.50 278 GLY A O 1
ATOM 1803 N N . SER A 1 280 ? 46.824 6.977 21.024 1.00 57.77 279 SER A N 1
ATOM 1804 C CA . SER A 1 280 ? 45.884 5.911 20.690 1.00 57.21 279 SER A CA 1
ATOM 1805 C C . SER A 1 280 ? 44.438 6.396 20.703 1.00 61.73 279 SER A C 1
ATOM 1806 O O . SER A 1 280 ? 43.571 5.752 20.102 1.00 63.76 279 SER A O 1
ATOM 1809 N N . THR A 1 281 ? 44.157 7.514 21.372 1.00 58.46 280 THR A N 1
ATOM 1810 C CA . THR A 1 281 ? 42.804 8.050 21.486 1.00 57.12 280 THR A CA 1
ATOM 1811 C C . THR A 1 281 ? 42.422 8.954 20.316 1.00 60.21 280 THR A C 1
ATOM 1812 O O . THR A 1 281 ? 41.229 9.097 20.023 1.00 65.39 280 THR A O 1
ATOM 1816 N N . SER A 1 282 ? 43.402 9.521 19.612 1.00 54.92 281 SER A N 1
ATOM 1817 C CA . SER A 1 282 ? 43.138 10.559 18.618 1.00 51.78 281 SER A CA 1
ATOM 1818 C C . SER A 1 282 ? 42.275 10.033 17.473 1.00 52.63 281 SER A C 1
ATOM 1819 O O . SER A 1 282 ? 42.652 9.082 16.779 1.00 52.37 281 SER A O 1
ATOM 1822 N N . LYS A 1 283 ? 41.118 10.669 17.275 1.00 52.30 282 LYS A N 1
ATOM 1823 C CA . LYS A 1 283 ? 40.261 10.361 16.134 1.00 51.23 282 LYS A CA 1
ATOM 1824 C C . LYS A 1 283 ? 40.923 10.787 14.828 1.00 47.31 282 LYS A C 1
ATOM 1825 O O . LYS A 1 283 ? 40.926 10.039 13.845 1.00 42.06 282 LYS A O 1
ATOM 1831 N N . THR A 1 284 ? 41.495 11.992 14.810 1.00 49.87 283 THR A N 1
ATOM 1832 C CA . THR A 1 284 ? 42.178 12.494 13.620 1.00 46.43 283 THR A CA 1
ATOM 1833 C C . THR A 1 284 ? 43.309 11.574 13.181 1.00 44.85 283 THR A C 1
ATOM 1834 O O . THR A 1 284 ? 43.516 11.374 11.977 1.00 44.21 283 THR A O 1
ATOM 1838 N N . LYS A 1 285 ? 44.035 10.990 14.138 1.00 41.01 284 LYS A N 1
ATOM 1839 C CA . LYS A 1 285 ? 45.158 10.121 13.800 1.00 46.75 284 LYS A CA 1
ATOM 1840 C C . LYS A 1 285 ? 44.676 8.809 13.193 1.00 44.67 284 LYS A C 1
ATOM 1841 O O . LYS A 1 285 ? 45.215 8.345 12.180 1.00 42.98 284 LYS A O 1
ATOM 1847 N N . ARG A 1 286 ? 43.654 8.201 13.802 1.00 48.74 285 ARG A N 1
ATOM 1848 C CA . ARG A 1 286 ? 43.070 6.980 13.254 1.00 46.22 285 ARG A CA 1
ATOM 1849 C C . ARG A 1 286 ? 42.567 7.198 11.834 1.00 39.53 285 ARG A C 1
ATOM 1850 O O . ARG A 1 286 ? 42.729 6.329 10.968 1.00 39.88 285 ARG A O 1
ATOM 1858 N N . ASN A 1 287 ? 41.953 8.355 11.576 1.00 38.92 286 ASN A N 1
ATOM 1859 C CA . ASN A 1 287 ? 41.447 8.640 10.238 1.00 40.87 286 ASN A CA 1
ATOM 1860 C C . ASN A 1 287 ? 42.585 8.774 9.234 1.00 41.00 286 ASN A C 1
ATOM 1861 O O . ASN A 1 287 ? 42.455 8.349 8.081 1.00 38.77 286 ASN A O 1
ATOM 1866 N N . ASP A 1 288 ? 43.710 9.357 9.654 1.00 39.89 287 ASP A N 1
ATOM 1867 C CA . ASP A 1 288 ? 44.852 9.489 8.755 1.00 33.82 287 ASP A CA 1
ATOM 1868 C C . ASP A 1 288 ? 45.472 8.130 8.457 1.00 39.26 287 ASP A C 1
ATOM 1869 O O . ASP A 1 288 ? 45.799 7.826 7.304 1.00 45.54 287 ASP A O 1
ATOM 1874 N N . GLU A 1 289 ? 45.648 7.300 9.489 1.00 42.55 288 GLU A N 1
ATOM 1875 C CA . GLU A 1 289 ? 46.120 5.935 9.274 1.00 44.30 288 GLU A CA 1
ATOM 1876 C C . GLU A 1 289 ? 45.180 5.178 8.346 1.00 38.04 288 GLU A C 1
ATOM 1877 O O . GLU A 1 289 ? 45.623 4.472 7.432 1.00 40.53 288 GLU A O 1
ATOM 1883 N N . ALA A 1 290 ? 43.872 5.313 8.575 1.00 34.55 289 ALA A N 1
ATOM 1884 C CA . ALA A 1 290 ? 42.888 4.601 7.767 1.00 35.44 289 ALA A CA 1
ATOM 1885 C C . ALA A 1 290 ? 43.035 4.946 6.291 1.00 33.42 289 ALA A C 1
ATOM 1886 O O . ALA A 1 290 ? 43.008 4.060 5.430 1.00 32.30 289 ALA A O 1
ATOM 1888 N N . ILE A 1 291 ? 43.205 6.233 5.983 1.00 35.74 290 ILE A N 1
ATOM 1889 C CA . ILE A 1 291 ? 43.287 6.658 4.588 1.00 34.15 290 ILE A CA 1
ATOM 1890 C C . ILE A 1 291 ? 44.502 6.039 3.909 1.00 33.71 290 ILE A C 1
ATOM 1891 O O . ILE A 1 291 ? 44.430 5.612 2.751 1.00 36.58 290 ILE A O 1
ATOM 1896 N N . LEU A 1 292 ? 45.631 5.963 4.619 1.00 32.88 291 LEU A N 1
ATOM 1897 C CA . LEU A 1 292 ? 46.812 5.315 4.056 1.00 32.87 291 LEU A CA 1
ATOM 1898 C C . LEU A 1 292 ? 46.546 3.840 3.778 1.00 36.94 291 LEU A C 1
ATOM 1899 O O . LEU A 1 292 ? 46.805 3.347 2.674 1.00 37.98 291 LEU A O 1
ATOM 1904 N N . LYS A 1 293 ? 46.026 3.120 4.776 1.00 36.82 292 LYS A N 1
ATOM 1905 C CA . LYS A 1 293 ? 45.719 1.704 4.591 1.00 33.94 292 LYS A CA 1
ATOM 1906 C C . LYS A 1 293 ? 44.676 1.504 3.500 1.00 32.96 292 LYS A C 1
ATOM 1907 O O . LYS A 1 293 ? 44.736 0.528 2.743 1.00 36.69 292 LYS A O 1
ATOM 1913 N N . PHE A 1 294 ? 43.712 2.422 3.401 1.00 30.93 293 PHE A N 1
ATOM 1914 C CA . PHE A 1 294 ? 42.641 2.265 2.423 1.00 31.60 293 PHE A CA 1
ATOM 1915 C C . PHE A 1 294 ? 43.151 2.489 1.004 1.00 33.26 293 PHE A C 1
ATOM 1916 O O . PHE A 1 294 ? 42.705 1.818 0.066 1.00 33.06 293 PHE A O 1
ATOM 1924 N N . ARG A 1 295 ? 44.086 3.427 0.825 1.00 33.53 294 ARG A N 1
ATOM 1925 C CA . ARG A 1 295 ? 44.671 3.640 -0.495 1.00 33.13 294 ARG A CA 1
ATOM 1926 C C . ARG A 1 295 ? 45.488 2.431 -0.933 1.00 33.50 294 ARG A C 1
ATOM 1927 O O . ARG A 1 295 ? 45.457 2.048 -2.109 1.00 34.37 294 ARG A O 1
ATOM 1935 N N . GLU A 1 296 ? 46.233 1.825 -0.004 1.00 35.46 295 GLU A N 1
ATOM 1936 C CA . GLU A 1 296 ? 46.947 0.588 -0.306 1.00 37.70 295 GLU A CA 1
ATOM 1937 C C . GLU A 1 296 ? 45.982 -0.492 -0.777 1.00 36.48 295 GLU A C 1
ATOM 1938 O O . GLU A 1 296 ? 46.215 -1.152 -1.796 1.00 37.20 295 GLU A O 1
ATOM 1944 N N . LEU A 1 297 ? 44.884 -0.675 -0.039 1.00 35.94 296 LEU A N 1
ATOM 1945 C CA . LEU A 1 297 ? 43.900 -1.703 -0.367 1.00 34.01 296 LEU A CA 1
ATOM 1946 C C . LEU A 1 297 ? 43.316 -1.492 -1.759 1.00 33.98 296 LEU A C 1
ATOM 1947 O O . LEU A 1 297 ? 43.129 -2.449 -2.518 1.00 37.30 296 LEU A O 1
ATOM 1952 N N . ILE A 1 298 ? 43.004 -0.242 -2.106 1.00 37.28 297 ILE A N 1
ATOM 1953 C CA . ILE A 1 298 ? 42.420 0.029 -3.416 1.00 32.78 297 ILE A CA 1
ATOM 1954 C C . ILE A 1 298 ? 43.412 -0.320 -4.516 1.00 37.56 297 ILE A C 1
ATOM 1955 O O . ILE A 1 298 ? 43.042 -0.888 -5.551 1.00 35.09 297 ILE A O 1
ATOM 1960 N N . ALA A 1 299 ? 44.693 -0.011 -4.299 1.00 37.25 298 ALA A N 1
ATOM 1961 C CA . ALA A 1 299 ? 45.719 -0.416 -5.251 1.00 31.19 298 ALA A CA 1
ATOM 1962 C C . ALA A 1 299 ? 45.815 -1.934 -5.345 1.00 32.84 298 ALA A C 1
ATOM 1963 O O . ALA A 1 299 ? 46.058 -2.479 -6.427 1.00 30.80 298 ALA A O 1
ATOM 1965 N N . SER A 1 300 ? 45.615 -2.636 -4.222 1.00 38.52 299 SER A N 1
ATOM 1966 C CA . SER A 1 300 ? 45.626 -4.099 -4.235 1.00 30.32 299 SER A CA 1
ATOM 1967 C C . SER A 1 300 ? 44.690 -4.666 -5.294 1.00 34.46 299 SER A C 1
ATOM 1968 O O . SER A 1 300 ? 44.969 -5.725 -5.873 1.00 37.17 299 SER A O 1
ATOM 1971 N N . PHE A 1 301 ? 43.599 -3.958 -5.585 1.00 31.37 300 PHE A N 1
ATOM 1972 C CA . PHE A 1 301 ? 42.497 -4.514 -6.351 1.00 32.28 300 PHE A CA 1
ATOM 1973 C C . PHE A 1 301 ? 42.651 -4.333 -7.855 1.00 37.03 300 PHE A C 1
ATOM 1974 O O . PHE A 1 301 ? 41.752 -4.737 -8.600 1.00 36.30 300 PHE A O 1
ATOM 1982 N N . LEU A 1 302 ? 43.758 -3.750 -8.322 1.00 33.97 301 LEU A N 1
ATOM 1983 C CA . LEU A 1 302 ? 43.903 -3.502 -9.756 1.00 34.66 301 LEU A CA 1
ATOM 1984 C C . LEU A 1 302 ? 43.895 -4.783 -10.583 1.00 34.12 301 LEU A C 1
ATOM 1985 O O . LEU A 1 302 ? 43.173 -4.827 -11.596 1.00 33.47 301 LEU A O 1
ATOM 1990 N N . PRO A 1 303 ? 44.649 -5.839 -10.242 1.00 34.11 302 PRO A N 1
ATOM 1991 C CA . PRO A 1 303 ? 44.515 -7.092 -11.009 1.00 32.53 302 PRO A CA 1
ATOM 1992 C C . PRO A 1 303 ? 43.090 -7.622 -11.060 1.00 31.74 302 PRO A C 1
ATOM 1993 O O . PRO A 1 303 ? 42.613 -8.004 -12.136 1.00 31.89 302 PRO A O 1
ATOM 1997 N N . ALA A 1 304 ? 42.391 -7.647 -9.921 1.00 30.89 303 ALA A N 1
ATOM 1998 C CA . ALA A 1 304 ? 41.002 -8.096 -9.920 1.00 27.86 303 ALA A CA 1
ATOM 1999 C C . ALA A 1 304 ? 40.113 -7.171 -10.740 1.00 32.00 303 ALA A C 1
ATOM 2000 O O . ALA A 1 304 ? 39.143 -7.628 -11.356 1.00 30.36 303 ALA A O 1
ATOM 2002 N N . LEU A 1 305 ? 40.427 -5.873 -10.765 1.00 31.15 304 LEU A N 1
ATOM 2003 C CA . LEU A 1 305 ? 39.615 -4.927 -11.522 1.00 29.40 304 LEU A CA 1
ATOM 2004 C C . LEU A 1 305 ? 39.821 -5.101 -13.022 1.00 33.24 304 LEU A C 1
ATOM 2005 O O . LEU A 1 305 ? 38.854 -5.111 -13.794 1.00 32.61 304 LEU A O 1
ATOM 2010 N N . GLU A 1 306 ? 41.079 -5.230 -13.454 1.00 31.58 305 GLU A N 1
ATOM 2011 C CA . GLU A 1 306 ? 41.355 -5.456 -14.870 1.00 34.93 305 GLU A CA 1
ATOM 2012 C C . GLU A 1 306 ? 40.729 -6.757 -15.350 1.00 37.38 305 GLU A C 1
ATOM 2013 O O . GLU A 1 306 ? 40.168 -6.816 -16.451 1.00 39.27 305 GLU A O 1
ATOM 2019 N N . ALA A 1 307 ? 40.815 -7.812 -14.534 1.00 34.47 306 ALA A N 1
ATOM 2020 C CA . ALA A 1 307 ? 40.162 -9.073 -14.871 1.00 34.21 306 ALA A CA 1
ATOM 2021 C C . ALA A 1 307 ? 38.672 -8.874 -15.110 1.00 37.37 306 ALA A C 1
ATOM 2022 O O . ALA A 1 307 ? 38.092 -9.478 -16.019 1.00 39.87 306 ALA A O 1
ATOM 2024 N N . ASP A 1 308 ? 38.035 -8.019 -14.306 1.00 31.34 307 ASP A N 1
ATOM 2025 C CA . ASP A 1 308 ? 36.619 -7.736 -14.507 1.00 32.24 307 ASP A CA 1
ATOM 2026 C C . ASP A 1 308 ? 36.400 -6.845 -15.724 1.00 44.22 307 ASP A C 1
ATOM 2027 O O . ASP A 1 308 ? 35.409 -7.004 -16.446 1.00 43.85 307 ASP A O 1
ATOM 2032 N N . ARG A 1 309 ? 37.305 -5.904 -15.981 1.00 42.29 308 ARG A N 1
ATOM 2033 C CA . ARG A 1 309 ? 37.185 -5.046 -17.183 1.00 41.38 308 ARG A CA 1
ATOM 2034 C C . ARG A 1 309 ? 37.326 -5.903 -18.458 1.00 44.37 308 ARG A C 1
ATOM 2035 O O . ARG A 1 309 ? 36.560 -5.650 -19.389 1.00 48.14 308 ARG A O 1
ATOM 2043 N N . ILE A 1 310 ? 38.229 -6.891 -18.467 1.00 42.00 309 ILE A N 1
ATOM 2044 C CA . ILE A 1 310 ? 38.393 -7.832 -19.623 1.00 47.45 309 ILE A CA 1
ATOM 2045 C C . ILE A 1 310 ? 37.132 -8.707 -19.773 1.00 46.91 309 ILE A C 1
ATOM 2046 O O . ILE A 1 310 ? 36.660 -8.859 -20.884 1.00 55.26 309 ILE A O 1
ATOM 2051 N N . ALA A 1 311 ? 36.592 -9.210 -18.674 1.00 45.63 310 ALA A N 1
ATOM 2052 C CA . ALA A 1 311 ? 35.329 -9.978 -18.749 1.00 48.89 310 ALA A CA 1
ATOM 2053 C C . ALA A 1 311 ? 34.187 -9.121 -19.318 1.00 55.47 310 ALA A C 1
ATOM 2054 O O . ALA A 1 311 ? 33.520 -9.592 -20.239 1.00 58.20 310 ALA A O 1
ATOM 2056 N N . SER A 1 312 ? 34.046 -7.883 -18.851 1.00 53.27 311 SER A N 1
ATOM 2057 C CA . SER A 1 312 ? 33.010 -6.950 -19.344 1.00 57.34 311 SER A CA 1
ATOM 2058 C C . SER A 1 312 ? 33.173 -6.718 -20.853 1.00 63.90 311 SER A C 1
ATOM 2059 O O . SER A 1 312 ? 32.163 -6.434 -21.507 1.00 70.58 311 SER A O 1
ATOM 2062 N N . ALA A 1 313 ? 34.395 -6.802 -21.365 1.00 30.00 312 ALA A N 1
ATOM 2063 C CA . ALA A 1 313 ? 34.623 -6.708 -22.818 1.00 30.00 312 ALA A CA 1
ATOM 2064 C C . ALA A 1 313 ? 34.888 -8.119 -23.350 1.00 30.00 312 ALA A C 1
ATOM 2065 O O . ALA A 1 313 ? 34.105 -8.568 -24.200 1.00 30.00 312 ALA A O 1
ATOM 2067 N N . ASP B 1 53 ? 29.639 36.799 55.995 1.00 59.40 52 ASP B N 1
ATOM 2068 C CA . ASP B 1 53 ? 29.420 37.628 54.814 1.00 61.74 52 ASP B CA 1
ATOM 2069 C C . ASP B 1 53 ? 29.299 36.802 53.533 1.00 56.70 52 ASP B C 1
ATOM 2070 O O . ASP B 1 53 ? 28.511 37.132 52.646 1.00 60.26 52 ASP B O 1
ATOM 2075 N N . LEU B 1 54 ? 30.068 35.713 53.454 1.00 53.47 53 LEU B N 1
ATOM 2076 C CA . LEU B 1 54 ? 30.165 34.944 52.217 1.00 41.83 53 LEU B CA 1
ATOM 2077 C C . LEU B 1 54 ? 28.858 34.259 51.838 1.00 43.69 53 LEU B C 1
ATOM 2078 O O . LEU B 1 54 ? 28.657 33.960 50.653 1.00 38.57 53 LEU B O 1
ATOM 2083 N N . LYS B 1 55 ? 27.982 34.011 52.812 1.00 45.10 54 LYS B N 1
ATOM 2084 C CA . LYS B 1 55 ? 26.654 33.422 52.633 1.00 43.98 54 LYS B CA 1
ATOM 2085 C C . LYS B 1 55 ? 26.664 32.311 51.569 1.00 43.38 54 LYS B C 1
ATOM 2086 O O . LYS B 1 55 ? 26.010 32.443 50.528 1.00 37.30 54 LYS B O 1
ATOM 2092 N N . PRO B 1 56 ? 27.389 31.227 51.806 1.00 44.80 55 PRO B N 1
ATOM 2093 C CA . PRO B 1 56 ? 27.530 30.197 50.777 1.00 40.99 55 PRO B CA 1
ATOM 2094 C C . PRO B 1 56 ? 26.304 29.308 50.691 1.00 35.56 55 PRO B C 1
ATOM 2095 O O . PRO B 1 56 ? 25.624 29.032 51.682 1.00 45.42 55 PRO B O 1
ATOM 2099 N N . ILE B 1 57 ? 26.026 28.876 49.483 1.00 33.69 56 ILE B N 1
ATOM 2100 C CA . ILE B 1 57 ? 24.958 27.923 49.221 1.00 34.78 56 ILE B CA 1
ATOM 2101 C C . ILE B 1 57 ? 25.509 26.521 49.434 1.00 35.28 56 ILE B C 1
ATOM 2102 O O . ILE B 1 57 ? 26.700 26.258 49.228 1.00 32.14 56 ILE B O 1
ATOM 2107 N N . ASP B 1 58 ? 24.647 25.614 49.883 1.00 40.52 57 ASP B N 1
ATOM 2108 C CA . ASP B 1 58 ? 25.049 24.229 50.076 1.00 34.91 57 ASP B CA 1
ATOM 2109 C C . ASP B 1 58 ? 24.974 23.474 48.756 1.00 38.73 57 ASP B C 1
ATOM 2110 O O . ASP B 1 58 ? 24.018 23.626 47.991 1.00 37.06 57 ASP B O 1
ATOM 2115 N N . VAL B 1 59 ? 25.995 22.666 48.488 1.00 39.16 58 VAL B N 1
ATOM 2116 C CA . VAL B 1 59 ? 26.053 21.831 47.293 1.00 38.27 58 VAL B CA 1
ATOM 2117 C C . VAL B 1 59 ? 26.106 20.382 47.756 1.00 40.95 58 VAL B C 1
ATOM 2118 O O . VAL B 1 59 ? 27.112 19.942 48.328 1.00 38.94 58 VAL B O 1
ATOM 2122 N N . GLU B 1 60 ? 25.026 19.643 47.515 1.00 42.87 59 GLU B N 1
ATOM 2123 C CA . GLU B 1 60 ? 24.964 18.250 47.935 1.00 42.50 59 GLU B CA 1
ATOM 2124 C C . GLU B 1 60 ? 25.818 17.377 47.027 1.00 45.33 59 GLU B C 1
ATOM 2125 O O . GLU B 1 60 ? 25.858 17.568 45.809 1.00 42.20 59 GLU B O 1
ATOM 2131 N N . VAL B 1 61 ? 26.509 16.410 47.633 1.00 43.33 60 VAL B N 1
ATOM 2132 C CA . VAL B 1 61 ? 27.362 15.517 46.862 1.00 41.64 60 VAL B CA 1
ATOM 2133 C C . VAL B 1 61 ? 26.495 14.673 45.938 1.00 38.87 60 VAL B C 1
ATOM 2134 O O . VAL B 1 61 ? 25.474 14.109 46.351 1.00 43.95 60 VAL B O 1
ATOM 2138 N N . GLN B 1 62 ? 26.873 14.626 44.661 1.00 41.11 61 GLN B N 1
ATOM 2139 C CA . GLN B 1 62 ? 26.107 13.861 43.675 1.00 44.75 61 GLN B CA 1
ATOM 2140 C C . GLN B 1 62 ? 27.072 13.514 42.535 1.00 42.13 61 GLN B C 1
ATOM 2141 O O . GLN B 1 62 ? 27.184 14.253 41.558 1.00 41.75 61 GLN B O 1
ATOM 2147 N N . ALA B 1 63 ? 27.754 12.382 42.688 1.00 40.18 62 ALA B N 1
ATOM 2148 C CA . ALA B 1 63 ? 28.823 12.010 41.775 1.00 39.08 62 ALA B CA 1
ATOM 2149 C C . ALA B 1 63 ? 28.307 11.856 40.351 1.00 39.96 62 ALA B C 1
ATOM 2150 O O . ALA B 1 63 ? 27.154 11.486 40.115 1.00 41.29 62 ALA B O 1
ATOM 2152 N N . PHE B 1 64 ? 29.183 12.157 39.397 1.00 36.19 63 PHE B N 1
ATOM 2153 C CA . PHE B 1 64 ? 28.919 11.881 37.993 1.00 39.73 63 PHE B CA 1
ATOM 2154 C C . PHE B 1 64 ? 29.325 10.442 37.694 1.00 39.86 63 PHE B C 1
ATOM 2155 O O . PHE B 1 64 ? 30.486 10.067 37.898 1.00 38.35 63 PHE B O 1
ATOM 2163 N N . THR B 1 65 ? 28.376 9.634 37.227 1.00 43.95 64 THR B N 1
ATOM 2164 C CA . THR B 1 65 ? 28.609 8.215 37.004 1.00 50.58 64 THR B CA 1
ATOM 2165 C C . THR B 1 65 ? 28.161 7.826 35.601 1.00 57.66 64 THR B C 1
ATOM 2166 O O . THR B 1 65 ? 27.738 8.662 34.798 1.00 54.73 64 THR B O 1
ATOM 2170 N N . SER B 1 66 ? 28.268 6.524 35.316 1.00 61.23 65 SER B N 1
ATOM 2171 C CA . SER B 1 66 ? 27.797 5.989 34.044 1.00 55.58 65 SER B CA 1
ATOM 2172 C C . SER B 1 66 ? 26.309 6.230 33.860 1.00 65.21 65 SER B C 1
ATOM 2173 O O . SER B 1 66 ? 25.842 6.430 32.731 1.00 68.88 65 SER B O 1
ATOM 2176 N N . ALA B 1 67 ? 25.550 6.199 34.958 1.00 63.62 66 ALA B N 1
ATOM 2177 C CA . ALA B 1 67 ? 24.125 6.493 34.892 1.00 58.61 66 ALA B CA 1
ATOM 2178 C C . ALA B 1 67 ? 23.869 7.908 34.389 1.00 68.27 66 ALA B C 1
ATOM 2179 O O . ALA B 1 67 ? 22.888 8.146 33.677 1.00 84.48 66 ALA B O 1
ATOM 2181 N N . SER B 1 68 ? 24.830 8.800 34.600 1.00 65.99 67 SER B N 1
ATOM 2182 C CA . SER B 1 68 ? 24.672 10.201 34.140 1.00 67.17 67 SER B CA 1
ATOM 2183 C C . SER B 1 68 ? 25.283 10.368 32.746 1.00 69.27 67 SER B C 1
ATOM 2184 O O . SER B 1 68 ? 25.179 11.473 32.195 1.00 73.52 67 SER B O 1
ATOM 2187 N N . GLN B 1 69 ? 25.875 9.308 32.193 1.00 66.41 68 GLN B N 1
ATOM 2188 C CA . GLN B 1 69 ? 26.567 9.400 30.878 1.00 76.41 68 GLN B CA 1
ATOM 2189 C C . GLN B 1 69 ? 25.629 8.939 29.761 1.00 86.20 68 GLN B C 1
ATOM 2190 O O . GLN B 1 69 ? 24.562 8.385 30.082 1.00 87.34 68 GLN B O 1
ATOM 2196 N N . ASN B 1 70 ? 26.024 9.147 28.502 1.00 86.82 69 ASN B N 1
ATOM 2197 C CA . ASN B 1 70 ? 25.202 8.707 27.342 1.00 93.94 69 ASN B CA 1
ATOM 2198 C C . ASN B 1 70 ? 25.463 7.222 27.079 1.00 93.13 69 ASN B C 1
ATOM 2199 O O . ASN B 1 70 ? 26.522 6.899 26.513 1.00 91.30 69 ASN B O 1
ATOM 2204 N N . ILE B 1 71 ? 24.528 6.360 27.479 1.00 89.71 70 ILE B N 1
ATOM 2205 C CA . ILE B 1 71 ? 24.705 4.892 27.285 1.00 92.81 70 ILE B CA 1
ATOM 2206 C C . ILE B 1 71 ? 24.207 4.529 25.885 1.00 90.69 70 ILE B C 1
ATOM 2207 O O . ILE B 1 71 ? 23.056 4.075 25.764 1.00 91.14 70 ILE B O 1
ATOM 2212 N N . SER B 1 72 ? 25.048 4.738 24.868 1.00 90.15 71 SER B N 1
ATOM 2213 C CA . SER B 1 72 ? 24.648 4.453 23.466 1.00 82.88 71 SER B CA 1
ATOM 2214 C C . SER B 1 72 ? 25.211 3.108 23.021 1.00 75.30 71 SER B C 1
ATOM 2215 O O . SER B 1 72 ? 26.212 3.107 22.296 1.00 82.99 71 SER B O 1
ATOM 2218 N N . ASN B 1 73 ? 24.589 2.011 23.438 1.00 71.23 72 ASN B N 1
ATOM 2219 C CA . ASN B 1 73 ? 25.049 0.697 22.929 1.00 72.70 72 ASN B CA 1
ATOM 2220 C C . ASN B 1 73 ? 24.115 0.263 21.800 1.00 66.26 72 ASN B C 1
ATOM 2221 O O . ASN B 1 73 ? 23.338 -0.676 22.011 1.00 67.17 72 ASN B O 1
ATOM 2226 N N . PHE B 1 74 ? 24.221 0.918 20.645 1.00 59.98 73 PHE B N 1
ATOM 2227 C CA . PHE B 1 74 ? 23.339 0.604 19.498 1.00 49.52 73 PHE B CA 1
ATOM 2228 C C . PHE B 1 74 ? 23.855 -0.601 18.722 1.00 50.44 73 PHE B C 1
ATOM 2229 O O . PHE B 1 74 ? 25.029 -0.608 18.343 1.00 56.31 73 PHE B O 1
ATOM 2237 N N . THR B 1 75 ? 23.009 -1.600 18.538 1.00 45.71 74 THR B N 1
ATOM 2238 C CA . THR B 1 75 ? 23.317 -2.738 17.686 1.00 43.24 74 THR B CA 1
ATOM 2239 C C . THR B 1 75 ? 22.135 -2.986 16.765 1.00 43.90 74 THR B C 1
ATOM 2240 O O . THR B 1 75 ? 20.978 -2.861 17.178 1.00 40.93 74 THR B O 1
ATOM 2244 N N . LEU B 1 76 ? 22.428 -3.322 15.509 1.00 45.14 75 LEU B N 1
ATOM 2245 C CA . LEU B 1 76 ? 21.363 -3.682 14.585 1.00 42.90 75 LEU B CA 1
ATOM 2246 C C . LEU B 1 76 ? 20.706 -5.005 14.945 1.00 41.45 75 LEU B C 1
ATOM 2247 O O . LEU B 1 76 ? 19.671 -5.343 14.361 1.00 37.91 75 LEU B O 1
ATOM 2252 N N . HIS B 1 77 ? 21.270 -5.748 15.900 1.00 40.30 76 HIS B N 1
ATOM 2253 C CA . HIS B 1 77 ? 20.731 -7.053 16.257 1.00 38.16 76 HIS B CA 1
ATOM 2254 C C . HIS B 1 77 ? 19.434 -6.953 17.048 1.00 40.22 76 HIS B C 1
ATOM 2255 O O . HIS B 1 77 ? 18.687 -7.936 17.113 1.00 41.87 76 HIS B O 1
ATOM 2262 N N . LYS B 1 78 ? 19.143 -5.798 17.645 1.00 43.91 77 LYS B N 1
ATOM 2263 C CA . LYS B 1 78 ? 17.867 -5.603 18.321 1.00 43.30 77 LYS B CA 1
ATOM 2264 C C . LYS B 1 78 ? 16.744 -5.215 17.366 1.00 38.66 77 LYS B C 1
ATOM 2265 O O . LYS B 1 78 ? 15.613 -5.016 17.822 1.00 36.60 77 LYS B O 1
ATOM 2271 N N . TYR B 1 79 ? 17.017 -5.117 16.058 1.00 43.69 78 TYR B N 1
ATOM 2272 C CA . TYR B 1 79 ? 16.025 -4.657 15.090 1.00 36.80 78 TYR B CA 1
ATOM 2273 C C . TYR B 1 79 ? 15.925 -5.563 13.865 1.00 37.34 78 TYR B C 1
ATOM 2274 O O . TYR B 1 79 ? 15.478 -5.104 12.809 1.00 41.04 78 TYR B O 1
ATOM 2283 N N . ARG B 1 80 ? 16.318 -6.835 13.969 1.00 39.16 79 ARG B N 1
ATOM 2284 C CA . ARG B 1 80 ? 16.494 -7.642 12.763 1.00 39.39 79 ARG B CA 1
ATOM 2285 C C . ARG B 1 80 ? 15.183 -7.993 12.062 1.00 42.37 79 ARG B C 1
ATOM 2286 O O . ARG B 1 80 ? 15.211 -8.312 10.869 1.00 42.73 79 ARG B O 1
ATOM 2294 N N . ASN B 1 81 ? 14.040 -7.939 12.752 1.00 42.97 80 ASN B N 1
ATOM 2295 C CA . ASN B 1 81 ? 12.795 -8.466 12.197 1.00 41.21 80 ASN B CA 1
ATOM 2296 C C . ASN B 1 81 ? 11.669 -7.436 12.149 1.00 39.33 80 ASN B C 1
ATOM 2297 O O . ASN B 1 81 ? 10.506 -7.813 11.969 1.00 43.31 80 ASN B O 1
ATOM 2302 N N . ILE B 1 82 ? 11.973 -6.143 12.291 1.00 40.16 81 ILE B N 1
ATOM 2303 C CA . ILE B 1 82 ? 10.892 -5.163 12.396 1.00 38.55 81 ILE B CA 1
ATOM 2304 C C . ILE B 1 82 ? 10.376 -4.672 11.052 1.00 40.67 81 ILE B C 1
ATOM 2305 O O . ILE B 1 82 ? 9.350 -3.982 11.018 1.00 42.05 81 ILE B O 1
ATOM 2310 N N . CYS B 1 83 ? 11.032 -5.013 9.944 1.00 34.97 82 CYS B N 1
ATOM 2311 C CA . CYS B 1 83 ? 10.667 -4.453 8.648 1.00 37.39 82 CYS B CA 1
ATOM 2312 C C . CYS B 1 83 ? 9.709 -5.356 7.882 1.00 33.69 82 CYS B C 1
ATOM 2313 O O . CYS B 1 83 ? 9.825 -6.585 7.912 1.00 39.49 82 CYS B O 1
ATOM 2316 N N . HIS B 1 84 ? 8.757 -4.726 7.202 1.00 36.39 83 HIS B N 1
ATOM 2317 C CA . HIS B 1 84 ? 8.163 -5.276 5.992 1.00 28.68 83 HIS B CA 1
ATOM 2318 C C . HIS B 1 84 ? 9.002 -4.759 4.830 1.00 31.94 83 HIS B C 1
ATOM 2319 O O . HIS B 1 84 ? 9.169 -3.543 4.680 1.00 33.72 83 HIS B O 1
ATOM 2326 N N . VAL B 1 85 ? 9.548 -5.678 4.028 1.00 31.99 84 VAL B N 1
ATOM 2327 C CA . VAL B 1 85 ? 10.658 -5.337 3.137 1.00 31.23 84 VAL B CA 1
ATOM 2328 C C . VAL B 1 85 ? 10.282 -4.191 2.204 1.00 33.40 84 VAL B C 1
ATOM 2329 O O . VAL B 1 85 ? 11.008 -3.195 2.094 1.00 33.19 84 VAL B O 1
ATOM 2333 N N . ASP B 1 86 ? 9.140 -4.308 1.523 1.00 34.33 85 ASP B N 1
ATOM 2334 C CA . ASP B 1 86 ? 8.755 -3.282 0.559 1.00 28.97 85 ASP B CA 1
ATOM 2335 C C . ASP B 1 86 ? 8.452 -1.950 1.234 1.00 32.84 85 ASP B C 1
ATOM 2336 O O . ASP B 1 86 ? 8.599 -0.894 0.609 1.00 33.55 85 ASP B O 1
ATOM 2341 N N . THR B 1 87 ? 8.033 -1.976 2.501 1.00 34.09 86 THR B N 1
ATOM 2342 C CA . THR B 1 87 ? 7.765 -0.732 3.215 1.00 31.33 86 THR B CA 1
ATOM 2343 C C . THR B 1 87 ? 9.062 -0.001 3.544 1.00 31.53 86 THR B C 1
ATOM 2344 O O . THR B 1 87 ? 9.186 1.206 3.306 1.00 29.93 86 THR B O 1
ATOM 2348 N N . CYS B 1 88 ? 10.044 -0.721 4.092 1.00 32.24 87 CYS B N 1
ATOM 2349 C CA . CYS B 1 88 ? 11.320 -0.097 4.423 1.00 32.26 87 CYS B CA 1
ATOM 2350 C C . CYS B 1 88 ? 12.092 0.300 3.172 1.00 28.91 87 CYS B C 1
ATOM 2351 O O . CYS B 1 88 ? 12.790 1.320 3.174 1.00 29.25 87 CYS B O 1
ATOM 2354 N N . ALA B 1 89 ? 11.978 -0.484 2.097 1.00 30.75 88 ALA B N 1
ATOM 2355 C CA . ALA B 1 89 ? 12.579 -0.084 0.829 1.00 27.44 88 ALA B CA 1
ATOM 2356 C C . ALA B 1 89 ? 11.965 1.213 0.319 1.00 28.42 88 ALA B C 1
ATOM 2357 O O . ALA B 1 89 ? 12.664 2.059 -0.252 1.00 31.04 88 ALA B O 1
ATOM 2359 N N . ALA B 1 90 ? 10.658 1.389 0.524 1.00 31.96 89 ALA B N 1
ATOM 2360 C CA . ALA B 1 90 ? 9.990 2.605 0.073 1.00 30.90 89 ALA B CA 1
ATOM 2361 C C . ALA B 1 90 ? 10.479 3.822 0.850 1.00 30.34 89 ALA B C 1
ATOM 2362 O O . ALA B 1 90 ? 10.797 4.861 0.258 1.00 28.97 89 ALA B O 1
ATOM 2364 N N . HIS B 1 91 ? 10.537 3.713 2.180 1.00 27.35 90 HIS B N 1
ATOM 2365 C CA . HIS B 1 91 ? 11.082 4.795 2.996 1.00 24.61 90 HIS B CA 1
ATOM 2366 C C . HIS B 1 91 ? 12.496 5.149 2.555 1.00 26.42 90 HIS B C 1
ATOM 2367 O O . HIS B 1 91 ? 12.847 6.327 2.427 1.00 30.44 90 HIS B O 1
ATOM 2374 N N . LEU B 1 92 ? 13.322 4.129 2.313 1.00 27.96 91 LEU B N 1
ATOM 2375 C CA . LEU B 1 92 ? 14.692 4.372 1.874 1.00 25.08 91 LEU B CA 1
ATOM 2376 C C . LEU B 1 92 ? 14.722 5.062 0.517 1.00 31.01 91 LEU B C 1
ATOM 2377 O O . LEU B 1 92 ? 15.582 5.914 0.265 1.00 28.24 91 LEU B O 1
ATOM 2382 N N . SER B 1 93 ? 13.785 4.712 -0.368 1.00 26.91 92 SER B N 1
ATOM 2383 C CA . SER B 1 93 ? 13.719 5.354 -1.675 1.00 24.57 92 SER B CA 1
ATOM 2384 C C . SER B 1 93 ? 13.403 6.839 -1.572 1.00 29.22 92 SER B C 1
ATOM 2385 O O . SER B 1 93 ? 13.608 7.574 -2.544 1.00 31.18 92 SER B O 1
ATOM 2388 N N . LYS B 1 94 ? 12.907 7.293 -0.421 1.00 29.00 93 LYS B N 1
ATOM 2389 C CA . LYS B 1 94 ? 12.590 8.696 -0.190 1.00 28.74 93 LYS B CA 1
ATOM 2390 C C . LYS B 1 94 ? 13.509 9.321 0.855 1.00 31.80 93 LYS B C 1
ATOM 2391 O O . LYS B 1 94 ? 13.094 10.217 1.594 1.00 29.18 93 LYS B O 1
ATOM 2397 N N . SER B 1 95 ? 14.757 8.852 0.930 1.00 29.83 94 SER B N 1
ATOM 2398 C CA . SER B 1 95 ? 15.675 9.355 1.946 1.00 29.05 94 SER B CA 1
ATOM 2399 C C . SER B 1 95 ? 15.945 10.844 1.776 1.00 28.70 94 SER B C 1
ATOM 2400 O O . SER B 1 95 ? 16.123 11.558 2.769 1.00 28.58 94 SER B O 1
ATOM 2403 N N . LYS B 1 96 ? 15.979 11.328 0.533 1.00 29.33 95 LYS B N 1
ATOM 2404 C CA . LYS B 1 96 ? 16.173 12.756 0.303 1.00 29.97 95 LYS B CA 1
ATOM 2405 C C . LYS B 1 96 ? 15.022 13.565 0.888 1.00 32.37 95 LYS B C 1
ATOM 2406 O O . LYS B 1 96 ? 15.238 14.560 1.589 1.00 31.74 95 LYS B O 1
ATOM 2412 N N . GLU B 1 97 ? 13.785 13.141 0.618 1.00 35.91 96 GLU B N 1
ATOM 2413 C CA . GLU B 1 97 ? 12.624 13.899 1.072 1.00 28.63 96 GLU B CA 1
ATOM 2414 C C . GLU B 1 97 ? 12.381 13.722 2.565 1.00 27.52 96 GLU B C 1
ATOM 2415 O O . GLU B 1 97 ? 11.937 14.662 3.232 1.00 30.48 96 GLU B O 1
ATOM 2421 N N . ASN B 1 98 ? 12.650 12.529 3.102 1.00 31.22 97 ASN B N 1
ATOM 2422 C CA . ASN B 1 98 ? 12.560 12.337 4.546 1.00 31.66 97 ASN B CA 1
ATOM 2423 C C . ASN B 1 98 ? 13.519 13.267 5.276 1.00 26.06 97 ASN B C 1
ATOM 2424 O O . ASN B 1 98 ? 13.182 13.823 6.328 1.00 31.14 97 ASN B O 1
ATOM 2429 N N . LYS B 1 99 ? 14.721 13.452 4.725 1.00 30.30 98 LYS B N 1
ATOM 2430 C CA . LYS B 1 99 ? 15.694 14.351 5.336 1.00 32.77 98 LYS B CA 1
ATOM 2431 C C . LYS B 1 99 ? 15.235 15.802 5.253 1.00 38.77 98 LYS B C 1
ATOM 2432 O O . LYS B 1 99 ? 15.434 16.576 6.196 1.00 36.54 98 LYS B O 1
ATOM 2438 N N . GLU B 1 100 ? 14.628 16.189 4.128 1.00 34.93 99 GLU B N 1
ATOM 2439 C CA . GLU B 1 100 ? 14.096 17.543 4.004 1.00 32.28 99 GLU B CA 1
ATOM 2440 C C . GLU B 1 100 ? 13.010 17.800 5.039 1.00 34.24 99 GLU B C 1
ATOM 2441 O O . GLU B 1 100 ? 12.979 18.864 5.670 1.00 39.18 99 GLU B O 1
ATOM 2447 N N . LYS B 1 101 ? 12.113 16.831 5.234 1.00 32.30 100 LYS B N 1
ATOM 2448 C CA . LYS B 1 101 ? 11.057 16.990 6.228 1.00 33.96 100 LYS B CA 1
ATOM 2449 C C . LYS B 1 101 ? 11.622 16.981 7.642 1.00 30.64 100 LYS B C 1
ATOM 2450 O O . LYS B 1 101 ? 11.124 17.697 8.519 1.00 32.97 100 LYS B O 1
ATOM 2456 N N . LEU B 1 102 ? 12.669 16.186 7.882 1.00 33.86 101 LEU B N 1
ATOM 2457 C CA . LEU B 1 102 ? 13.263 16.125 9.213 1.00 38.87 101 LEU B CA 1
ATOM 2458 C C . LEU B 1 102 ? 13.804 17.475 9.663 1.00 39.99 101 LEU B C 1
ATOM 2459 O O . LEU B 1 102 ? 13.852 17.736 10.870 1.00 39.03 101 LEU B O 1
ATOM 2464 N N . GLN B 1 103 ? 14.189 18.345 8.723 1.00 40.34 102 GLN B N 1
ATOM 2465 C CA . GLN B 1 103 ? 14.644 19.684 9.090 1.00 40.58 102 GLN B CA 1
ATOM 2466 C C . GLN B 1 103 ? 13.569 20.443 9.856 1.00 41.39 102 GLN B C 1
ATOM 2467 O O . GLN B 1 103 ? 13.874 21.194 10.792 1.00 47.48 102 GLN B O 1
ATOM 2473 N N . ALA B 1 104 ? 12.306 20.256 9.479 1.00 39.00 103 ALA B N 1
ATOM 2474 C CA . ALA B 1 104 ? 11.207 20.970 10.114 1.00 42.41 103 ALA B CA 1
ATOM 2475 C C . ALA B 1 104 ? 10.621 20.214 11.300 1.00 38.14 103 ALA B C 1
ATOM 2476 O O . ALA B 1 104 ? 10.357 20.816 12.346 1.00 38.76 103 ALA B O 1
ATOM 2478 N N . ARG B 1 105 ? 10.409 18.906 11.165 1.00 35.67 104 ARG B N 1
ATOM 2479 C CA . ARG B 1 105 ? 9.694 18.143 12.176 1.00 37.80 104 ARG B CA 1
ATOM 2480 C C . ARG B 1 105 ? 10.377 16.805 12.411 1.00 40.16 104 ARG B C 1
ATOM 2481 O O . ARG B 1 105 ? 11.154 16.322 11.585 1.00 36.45 104 ARG B O 1
ATOM 2489 N N . ASN B 1 106 ? 10.075 16.211 13.562 1.00 37.96 105 ASN B N 1
ATOM 2490 C CA . ASN B 1 106 ? 10.398 14.812 13.781 1.00 37.89 105 ASN B CA 1
ATOM 2491 C C . ASN B 1 106 ? 9.438 13.938 12.981 1.00 40.10 105 ASN B C 1
ATOM 2492 O O . ASN B 1 106 ? 8.307 14.333 12.683 1.00 36.82 105 ASN B O 1
ATOM 2497 N N . LEU B 1 107 ? 9.898 12.744 12.621 1.00 39.67 106 LEU B N 1
ATOM 2498 C CA . LEU B 1 107 ? 9.150 11.862 11.738 1.00 36.74 106 LEU B CA 1
ATOM 2499 C C . LEU B 1 107 ? 8.758 10.581 12.460 1.00 39.03 106 LEU B C 1
ATOM 2500 O O . LEU B 1 107 ? 9.505 10.080 13.306 1.00 33.57 106 LEU B O 1
ATOM 2505 N N . ARG B 1 108 ? 7.583 10.058 12.119 1.00 41.04 107 ARG B N 1
ATOM 2506 C CA . ARG B 1 108 ? 7.169 8.716 12.511 1.00 42.09 107 ARG B CA 1
ATOM 2507 C C . ARG B 1 108 ? 7.077 7.863 11.253 1.00 38.49 107 ARG B C 1
ATOM 2508 O O . ARG B 1 108 ? 6.259 8.140 10.368 1.00 39.56 107 ARG B O 1
ATOM 2516 N N . LEU B 1 109 ? 7.922 6.840 11.172 1.00 31.90 108 LEU B N 1
ATOM 2517 C CA . LEU B 1 109 ? 7.971 5.936 10.029 1.00 35.57 108 LEU B CA 1
ATOM 2518 C C . LEU B 1 109 ? 7.430 4.581 10.464 1.00 39.05 108 LEU B C 1
ATOM 2519 O O . LEU B 1 109 ? 8.035 3.909 11.306 1.00 33.29 108 LEU B O 1
ATOM 2524 N N . ILE B 1 110 ? 6.297 4.184 9.896 1.00 36.41 109 ILE B N 1
ATOM 2525 C CA . ILE B 1 110 ? 5.787 2.831 10.086 1.00 33.55 109 ILE B CA 1
ATOM 2526 C C . ILE B 1 110 ? 6.594 1.897 9.193 1.00 37.36 109 ILE B C 1
ATOM 2527 O O . ILE B 1 110 ? 6.660 2.091 7.975 1.00 41.07 109 ILE B O 1
ATOM 2532 N N . VAL B 1 111 ? 7.222 0.891 9.798 1.00 36.12 110 VAL B N 1
ATOM 2533 C CA . VAL B 1 111 ? 8.067 -0.039 9.062 1.00 33.77 110 VAL B CA 1
ATOM 2534 C C . VAL B 1 111 ? 7.413 -1.402 8.866 1.00 29.93 110 VAL B C 1
ATOM 2535 O O . VAL B 1 111 ? 7.812 -2.134 7.947 1.00 31.85 110 VAL B O 1
ATOM 2539 N N . SER B 1 112 ? 6.438 -1.768 9.693 1.00 31.36 111 SER B N 1
ATOM 2540 C CA . SER B 1 112 ? 5.643 -2.972 9.498 1.00 31.55 111 SER B CA 1
ATOM 2541 C C . SER B 1 112 ? 4.302 -2.757 10.184 1.00 35.43 111 SER B C 1
ATOM 2542 O O . SER B 1 112 ? 4.029 -1.686 10.732 1.00 37.90 111 SER B O 1
ATOM 2545 N N . SER B 1 113 ? 3.458 -3.787 10.155 1.00 32.61 112 SER B N 1
ATOM 2546 C CA . SER B 1 113 ? 2.199 -3.706 10.883 1.00 31.93 112 SER B CA 1
ATOM 2547 C C . SER B 1 113 ? 2.391 -3.798 12.390 1.00 36.45 112 SER B C 1
ATOM 2548 O O . SER B 1 113 ? 1.433 -3.567 13.135 1.00 40.87 112 SER B O 1
ATOM 2551 N N . ASN B 1 114 ? 3.601 -4.115 12.853 1.00 36.98 113 ASN B N 1
ATOM 2552 C CA . ASN B 1 114 ? 3.877 -4.256 14.272 1.00 38.31 113 ASN B CA 1
ATOM 2553 C C . ASN B 1 114 ? 4.876 -3.247 14.815 1.00 41.54 113 ASN B C 1
ATOM 2554 O O . ASN B 1 114 ? 5.095 -3.224 16.032 1.00 45.84 113 ASN B O 1
ATOM 2559 N N . GLU B 1 115 ? 5.494 -2.423 13.970 1.00 41.60 114 GLU B N 1
ATOM 2560 C CA . GLU B 1 115 ? 6.576 -1.571 14.440 1.00 42.73 114 GLU B CA 1
ATOM 2561 C C . GLU B 1 115 ? 6.575 -0.237 13.712 1.00 40.11 114 GLU B C 1
ATOM 2562 O O . GLU B 1 115 ? 6.092 -0.122 12.582 1.00 36.80 114 GLU B O 1
ATOM 2568 N N . PHE B 1 116 ? 7.134 0.769 14.383 1.00 37.24 115 PHE B N 1
ATOM 2569 C CA . PHE B 1 116 ? 7.401 2.067 13.784 1.00 35.24 115 PHE B CA 1
ATOM 2570 C C . PHE B 1 116 ? 8.653 2.643 14.426 1.00 35.31 115 PHE B C 1
ATOM 2571 O O . PHE B 1 116 ? 9.084 2.206 15.497 1.00 37.64 115 PHE B O 1
ATOM 2579 N N . LEU B 1 117 ? 9.239 3.628 13.754 1.00 35.79 116 LEU B N 1
ATOM 2580 C CA . LEU B 1 117 ? 10.398 4.348 14.258 1.00 36.66 116 LEU B CA 1
ATOM 2581 C C . LEU B 1 117 ? 10.055 5.825 14.377 1.00 37.09 116 LEU B C 1
ATOM 2582 O O . LEU B 1 117 ? 9.304 6.363 13.557 1.00 36.05 116 LEU B O 1
ATOM 2587 N N . VAL B 1 118 ? 10.596 6.475 15.402 1.00 32.49 117 VAL B N 1
ATOM 2588 C CA . VAL B 1 118 ? 10.510 7.923 15.549 1.00 29.89 117 VAL B CA 1
ATOM 2589 C C . VAL B 1 118 ? 11.887 8.493 15.247 1.00 32.62 117 VAL B C 1
ATOM 2590 O O . VAL B 1 118 ? 12.851 8.236 15.980 1.00 35.60 117 VAL B O 1
ATOM 2594 N N . VAL B 1 119 ? 11.983 9.256 14.162 1.00 31.09 118 VAL B N 1
ATOM 2595 C CA . VAL B 1 119 ? 13.251 9.782 13.674 1.00 34.34 118 VAL B CA 1
ATOM 2596 C C . VAL B 1 119 ? 13.424 11.202 14.191 1.00 40.34 118 VAL B C 1
ATOM 2597 O O . VAL B 1 119 ? 12.513 12.032 14.075 1.00 37.28 118 VAL B O 1
ATOM 2601 N N . VAL B 1 120 ? 14.596 11.479 14.758 1.00 41.56 119 VAL B N 1
ATOM 2602 C CA . VAL B 1 120 ? 14.901 12.754 15.387 1.00 47.67 119 VAL B CA 1
ATOM 2603 C C . VAL B 1 120 ? 16.216 13.274 14.819 1.00 52.76 119 VAL B C 1
ATOM 2604 O O . VAL B 1 120 ? 16.940 12.570 14.116 1.00 49.42 119 VAL B O 1
ATOM 2608 N N . LYS B 1 121 ? 16.508 14.534 15.123 1.00 57.25 120 LYS B N 1
ATOM 2609 C CA . LYS B 1 121 ? 17.873 15.020 15.026 1.00 65.19 120 LYS B CA 1
ATOM 2610 C C . LYS B 1 121 ? 18.649 14.538 16.247 1.00 73.56 120 LYS B C 1
ATOM 2611 O O . LYS B 1 121 ? 18.111 14.468 17.357 1.00 75.77 120 LYS B O 1
ATOM 2617 N N . GLU B 1 122 ? 19.925 14.199 16.029 1.00 74.98 121 GLU B N 1
ATOM 2618 C CA . GLU B 1 122 ? 20.656 13.374 16.991 1.00 82.47 121 GLU B CA 1
ATOM 2619 C C . GLU B 1 122 ? 20.685 13.980 18.390 1.00 88.21 121 GLU B C 1
ATOM 2620 O O . GLU B 1 122 ? 20.768 13.240 19.377 1.00 91.18 121 GLU B O 1
ATOM 2626 N N . LEU B 1 123 ? 20.664 15.314 18.443 1.00 86.24 122 LEU B N 1
ATOM 2627 C CA . LEU B 1 123 ? 20.723 16.028 19.742 1.00 91.66 122 LEU B CA 1
ATOM 2628 C C . LEU B 1 123 ? 19.661 15.444 20.670 1.00 91.87 122 LEU B C 1
ATOM 2629 O O . LEU B 1 123 ? 19.911 15.390 21.887 1.00 96.56 122 LEU B O 1
ATOM 2634 N N . ASN B 1 124 ? 18.537 15.003 20.111 1.00 90.50 123 ASN B N 1
ATOM 2635 C CA . ASN B 1 124 ? 17.504 14.343 20.951 1.00 97.46 123 ASN B CA 1
ATOM 2636 C C . ASN B 1 124 ? 17.891 12.874 21.141 1.00 95.42 123 ASN B C 1
ATOM 2637 O O . ASN B 1 124 ? 17.163 12.005 20.635 1.00 94.13 123 ASN B O 1
ATOM 2642 N N . ASP B 1 125 ? 18.993 12.616 21.852 1.00 97.50 124 ASP B N 1
ATOM 2643 C CA . ASP B 1 125 ? 19.446 11.224 22.113 1.00 99.02 124 ASP B CA 1
ATOM 2644 C C . ASP B 1 125 ? 18.600 10.627 23.237 1.00 97.81 124 ASP B C 1
ATOM 2645 O O . ASP B 1 125 ? 18.428 11.304 24.269 1.00 98.66 124 ASP B O 1
ATOM 2650 N N . SER B 1 126 ? 18.115 9.401 23.041 1.00 91.72 125 SER B N 1
ATOM 2651 C CA . SER B 1 126 ? 17.251 8.750 24.055 1.00 89.40 125 SER B CA 1
ATOM 2652 C C . SER B 1 126 ? 17.500 7.246 24.033 1.00 89.37 125 SER B C 1
ATOM 2653 O O . SER B 1 126 ? 17.721 6.697 22.936 1.00 83.37 125 SER B O 1
ATOM 2656 N N . THR B 1 127 ? 17.438 6.612 25.204 1.00 86.80 126 THR B N 1
ATOM 2657 C CA . THR B 1 127 ? 17.645 5.147 25.293 1.00 83.70 126 THR B CA 1
ATOM 2658 C C . THR B 1 127 ? 16.518 4.415 24.562 1.00 78.67 126 THR B C 1
ATOM 2659 O O . THR B 1 127 ? 16.788 3.294 24.096 1.00 82.57 126 THR B O 1
ATOM 2663 N N . VAL B 1 128 ? 15.324 5.016 24.460 1.00 72.34 127 VAL B N 1
ATOM 2664 C CA . VAL B 1 128 ? 14.163 4.311 23.837 1.00 70.36 127 VAL B CA 1
ATOM 2665 C C . VAL B 1 128 ? 14.575 3.722 22.487 1.00 65.38 127 VAL B C 1
ATOM 2666 O O . VAL B 1 128 ? 15.069 4.479 21.630 1.00 63.90 127 VAL B O 1
ATOM 2670 N N . ASP B 1 129 ? 14.380 2.416 22.326 1.00 60.65 128 ASP B N 1
ATOM 2671 C CA . ASP B 1 129 ? 14.856 1.693 21.123 1.00 52.61 128 ASP B CA 1
ATOM 2672 C C . ASP B 1 129 ? 14.339 2.277 19.810 1.00 52.02 128 ASP B C 1
ATOM 2673 O O . ASP B 1 129 ? 15.144 2.398 18.887 1.00 49.36 128 ASP B O 1
ATOM 2678 N N . ASN B 1 130 ? 13.072 2.665 19.728 1.00 45.04 129 ASN B N 1
ATOM 2679 C CA . ASN B 1 130 ? 12.561 3.080 18.428 1.00 42.74 129 ASN B CA 1
ATOM 2680 C C . ASN B 1 130 ? 12.589 4.596 18.230 1.00 45.49 129 ASN B C 1
ATOM 2681 O O . ASN B 1 130 ? 11.944 5.104 17.306 1.00 43.33 129 ASN B O 1
ATOM 2686 N N . VAL B 1 131 ? 13.324 5.324 19.066 1.00 42.46 130 VAL B N 1
ATOM 2687 C CA . VAL B 1 131 ? 13.684 6.711 18.788 1.00 42.95 130 VAL B CA 1
ATOM 2688 C C . VAL B 1 131 ? 15.149 6.722 18.376 1.00 41.63 130 VAL B C 1
ATOM 2689 O O . VAL B 1 131 ? 16.027 6.345 19.162 1.00 48.97 130 VAL B O 1
ATOM 2693 N N . VAL B 1 132 ? 15.412 7.139 17.137 1.00 38.33 131 VAL B N 1
ATOM 2694 C CA . VAL B 1 132 ? 16.711 6.951 16.507 1.00 35.52 131 VAL B CA 1
ATOM 2695 C C . VAL B 1 132 ? 17.060 8.174 15.671 1.00 36.01 131 VAL B C 1
ATOM 2696 O O . VAL B 1 132 ? 16.201 8.985 15.320 1.00 38.72 131 VAL B O 1
ATOM 2700 N N . SER B 1 133 ? 18.345 8.288 15.345 1.00 31.99 132 SER B N 1
ATOM 2701 C CA . SER B 1 133 ? 18.802 9.320 14.431 1.00 36.91 132 SER B CA 1
ATOM 2702 C C . SER B 1 133 ? 18.345 9.003 13.008 1.00 34.60 132 SER B C 1
ATOM 2703 O O . SER B 1 133 ? 17.778 7.943 12.727 1.00 34.42 132 SER B O 1
ATOM 2706 N N . PHE B 1 134 ? 18.598 9.946 12.099 1.00 34.94 133 PHE B N 1
ATOM 2707 C CA . PHE B 1 134 ? 18.278 9.708 10.695 1.00 32.68 133 PHE B CA 1
ATOM 2708 C C . PHE B 1 134 ? 19.137 8.591 10.118 1.00 33.25 133 PHE B C 1
ATOM 2709 O O . PHE B 1 134 ? 18.639 7.733 9.380 1.00 34.66 133 PHE B O 1
ATOM 2717 N N . ASN B 1 135 ? 20.430 8.582 10.448 1.00 33.84 134 ASN B N 1
ATOM 2718 C CA . ASN B 1 135 ? 21.322 7.560 9.914 1.00 27.54 134 ASN B CA 1
ATOM 2719 C C . ASN B 1 135 ? 21.020 6.193 10.514 1.00 28.25 134 ASN B C 1
ATOM 2720 O O . ASN B 1 135 ? 21.109 5.172 9.822 1.00 28.40 134 ASN B O 1
ATOM 2725 N N . LYS B 1 136 ? 20.665 6.150 11.800 1.00 29.85 135 LYS B N 1
ATOM 2726 C CA . LYS B 1 136 ? 20.296 4.879 12.412 1.00 29.43 135 LYS B CA 1
ATOM 2727 C C . LYS B 1 136 ? 18.988 4.354 11.837 1.00 25.43 135 LYS B C 1
ATOM 2728 O O . LYS B 1 136 ? 18.855 3.151 11.583 1.00 31.47 135 LYS B O 1
ATOM 2734 N N . ALA B 1 137 ? 18.013 5.240 11.621 1.00 24.43 136 ALA B N 1
ATOM 2735 C CA . ALA B 1 137 ? 16.773 4.838 10.966 1.00 32.48 136 ALA B CA 1
ATOM 2736 C C . ALA B 1 137 ? 17.054 4.222 9.601 1.00 27.31 136 ALA B C 1
ATOM 2737 O O . ALA B 1 137 ? 16.553 3.139 9.277 1.00 32.37 136 ALA B O 1
ATOM 2739 N N . CYS B 1 138 ? 17.875 4.898 8.794 1.00 28.54 137 CYS B N 1
ATOM 2740 C CA . CYS B 1 138 ? 18.188 4.400 7.459 1.00 25.99 137 CYS B CA 1
ATOM 2741 C C . CYS B 1 138 ? 18.901 3.055 7.521 1.00 26.21 137 CYS B C 1
ATOM 2742 O O . CYS B 1 138 ? 18.607 2.152 6.729 1.00 26.97 137 CYS B O 1
ATOM 2745 N N . ALA B 1 139 ? 19.840 2.902 8.458 1.00 28.15 138 ALA B N 1
ATOM 2746 C CA . ALA B 1 139 ? 20.573 1.645 8.571 1.00 25.32 138 ALA B CA 1
ATOM 2747 C C . ALA B 1 139 ? 19.657 0.508 8.999 1.00 30.14 138 ALA B C 1
ATOM 2748 O O . ALA B 1 139 ? 19.747 -0.605 8.466 1.00 32.37 138 ALA B O 1
ATOM 2750 N N . ILE B 1 140 ? 18.771 0.768 9.965 1.00 27.95 139 ILE B N 1
ATOM 2751 C CA . ILE B 1 140 ? 17.831 -0.256 10.414 1.00 24.89 139 ILE B CA 1
ATOM 2752 C C . ILE B 1 140 ? 16.986 -0.751 9.246 1.00 29.36 139 ILE B C 1
ATOM 2753 O O . ILE B 1 140 ? 16.827 -1.960 9.038 1.00 33.13 139 ILE B O 1
ATOM 2758 N N . MET B 1 141 ? 16.447 0.178 8.454 1.00 29.76 140 MET B N 1
ATOM 2759 C CA . MET B 1 141 ? 15.566 -0.212 7.357 1.00 27.90 140 MET B CA 1
ATOM 2760 C C . MET B 1 141 ? 16.332 -0.921 6.244 1.00 26.86 140 MET B C 1
ATOM 2761 O O . MET B 1 141 ? 15.806 -1.855 5.625 1.00 28.91 140 MET B O 1
ATOM 2766 N N . SER B 1 142 ? 17.572 -0.491 5.974 1.00 25.59 141 SER B N 1
ATOM 2767 C CA . SER B 1 142 ? 18.390 -1.139 4.950 1.00 24.35 141 SER B CA 1
ATOM 2768 C C . SER B 1 142 ? 18.767 -2.549 5.365 1.00 27.27 141 SER B C 1
ATOM 2769 O O . SER B 1 142 ? 18.798 -3.466 4.541 1.00 32.00 141 SER B O 1
ATOM 2772 N N . ALA B 1 143 ? 19.074 -2.727 6.643 1.00 31.47 142 ALA B N 1
ATOM 2773 C CA . ALA B 1 143 ? 19.330 -4.055 7.181 1.00 28.28 142 ALA B CA 1
ATOM 2774 C C . ALA B 1 143 ? 18.128 -4.969 6.977 1.00 28.95 142 ALA B C 1
ATOM 2775 O O . ALA B 1 143 ? 18.282 -6.159 6.673 1.00 30.25 142 ALA B O 1
ATOM 2777 N N . GLY B 1 144 ? 16.921 -4.426 7.138 1.00 26.91 143 GLY B N 1
ATOM 2778 C CA . GLY B 1 144 ? 15.725 -5.216 6.912 1.00 29.05 143 GLY B CA 1
ATOM 2779 C C . GLY B 1 144 ? 15.599 -5.706 5.482 1.00 30.82 143 GLY B C 1
ATOM 2780 O O . GLY B 1 144 ? 15.067 -6.793 5.239 1.00 36.94 143 GLY B O 1
ATOM 2781 N N . VAL B 1 145 ? 16.084 -4.920 4.519 1.00 27.65 144 VAL B N 1
ATOM 2782 C CA . VAL B 1 145 ? 16.021 -5.333 3.121 1.00 29.49 144 VAL B CA 1
ATOM 2783 C C . VAL B 1 145 ? 17.194 -6.240 2.771 1.00 31.11 144 VAL B C 1
ATOM 2784 O O . VAL B 1 145 ? 17.019 -7.273 2.115 1.00 30.59 144 VAL B O 1
ATOM 2788 N N . LEU B 1 146 ? 18.404 -5.875 3.206 1.00 27.87 145 LEU B N 1
ATOM 2789 C CA . LEU B 1 146 ? 19.589 -6.658 2.873 1.00 29.39 145 LEU B CA 1
ATOM 2790 C C . LEU B 1 146 ? 19.568 -8.045 3.499 1.00 28.39 145 LEU B C 1
ATOM 2791 O O . LEU B 1 146 ? 20.314 -8.922 3.050 1.00 28.89 145 LEU B O 1
ATOM 2796 N N . LYS B 1 147 ? 18.735 -8.264 4.520 1.00 32.29 146 LYS B N 1
ATOM 2797 C CA . LYS B 1 147 ? 18.532 -9.611 5.040 1.00 31.53 146 LYS B CA 1
ATOM 2798 C C . LYS B 1 147 ? 18.035 -10.566 3.962 1.00 32.58 146 LYS B C 1
ATOM 2799 O O . LYS B 1 147 ? 18.211 -11.782 4.095 1.00 39.12 146 LYS B O 1
ATOM 2805 N N . HIS B 1 148 ? 17.436 -10.041 2.892 1.00 31.98 147 HIS B N 1
ATOM 2806 C CA . HIS B 1 148 ? 16.880 -10.852 1.818 1.00 27.30 147 HIS B CA 1
ATOM 2807 C C . HIS B 1 148 ? 17.662 -10.741 0.513 1.00 31.36 147 HIS B C 1
ATOM 2808 O O . HIS B 1 148 ? 17.220 -11.284 -0.504 1.00 34.83 147 HIS B O 1
ATOM 2815 N N . THR B 1 149 ? 18.804 -10.047 0.503 1.00 30.32 148 THR B N 1
ATOM 2816 C CA . THR B 1 149 ? 19.570 -9.907 -0.732 1.00 28.83 148 THR B CA 1
ATOM 2817 C C . THR B 1 149 ? 21.018 -10.349 -0.551 1.00 28.95 148 THR B C 1
ATOM 2818 O O . THR B 1 149 ? 21.652 -10.815 -1.503 1.00 33.62 148 THR B O 1
ATOM 2822 N N . PHE B 1 150 ? 21.556 -10.200 0.656 1.00 31.19 149 PHE B N 1
ATOM 2823 C CA . PHE B 1 150 ? 22.869 -10.739 0.987 1.00 27.13 149 PHE B CA 1
ATOM 2824 C C . PHE B 1 150 ? 22.695 -12.118 1.607 1.00 33.46 149 PHE B C 1
ATOM 2825 O O . PHE B 1 150 ? 21.927 -12.282 2.559 1.00 34.19 149 PHE B O 1
ATOM 2833 N N . ASP B 1 151 ? 23.415 -13.104 1.074 1.00 38.98 150 ASP B N 1
ATOM 2834 C CA . ASP B 1 151 ? 23.276 -14.461 1.590 1.00 37.88 150 ASP B CA 1
ATOM 2835 C C . ASP B 1 151 ? 23.980 -14.648 2.928 1.00 35.03 150 ASP B C 1
ATOM 2836 O O . ASP B 1 151 ? 23.569 -15.503 3.721 1.00 39.48 150 ASP B O 1
ATOM 2841 N N . GLU B 1 152 ? 25.024 -13.869 3.204 1.00 33.52 151 GLU B N 1
ATOM 2842 C CA . GLU B 1 152 ? 25.854 -14.084 4.379 1.00 34.19 151 GLU B CA 1
ATOM 2843 C C . GLU B 1 152 ? 25.962 -12.813 5.211 1.00 33.94 151 GLU B C 1
ATOM 2844 O O . GLU B 1 152 ? 25.806 -11.696 4.712 1.00 37.53 151 GLU B O 1
ATOM 2850 N N . GLU B 1 153 ? 26.236 -13.011 6.500 1.00 33.54 152 GLU B N 1
ATOM 2851 C CA . GLU B 1 153 ? 26.486 -11.929 7.441 1.00 32.09 152 GLU B CA 1
ATOM 2852 C C . GLU B 1 153 ? 27.582 -12.372 8.402 1.00 35.32 152 GLU B C 1
ATOM 2853 O O . GLU B 1 153 ? 27.925 -13.554 8.484 1.00 36.06 152 GLU B O 1
ATOM 2859 N N . PHE B 1 154 ? 28.129 -11.411 9.143 1.00 35.57 153 PHE B N 1
ATOM 2860 C CA . PHE B 1 154 ? 29.331 -11.644 9.934 1.00 37.11 153 PHE B CA 1
ATOM 2861 C C . PHE B 1 154 ? 28.989 -12.087 11.351 1.00 39.67 153 PHE B C 1
ATOM 2862 O O . PHE B 1 154 ? 28.108 -11.512 12.000 1.00 41.89 153 PHE B O 1
ATOM 2870 N N . ASP B 1 155 ? 29.698 -13.113 11.823 1.00 37.86 154 ASP B N 1
ATOM 2871 C CA . ASP B 1 155 ? 29.647 -13.568 13.209 1.00 45.20 154 ASP B CA 1
ATOM 2872 C C . ASP B 1 155 ? 30.965 -13.168 13.862 1.00 42.63 154 ASP B C 1
ATOM 2873 O O . ASP B 1 155 ? 32.015 -13.740 13.552 1.00 44.74 154 ASP B O 1
ATOM 2878 N N . TRP B 1 156 ? 30.910 -12.186 14.764 1.00 41.93 155 TRP B N 1
ATOM 2879 C CA . TRP B 1 156 ? 32.127 -11.646 15.356 1.00 44.50 155 TRP B CA 1
ATOM 2880 C C . TRP B 1 156 ? 32.740 -12.564 16.404 1.00 48.70 155 TRP B C 1
ATOM 2881 O O . TRP B 1 156 ? 33.918 -12.393 16.742 1.00 53.18 155 TRP B O 1
ATOM 2892 N N . LYS B 1 157 ? 31.977 -13.524 16.929 1.00 49.03 156 LYS B N 1
ATOM 2893 C CA . LYS B 1 157 ? 32.567 -14.518 17.816 1.00 47.90 156 LYS B CA 1
ATOM 2894 C C . LYS B 1 157 ? 33.340 -15.573 17.038 1.00 48.21 156 LYS B C 1
ATOM 2895 O O . LYS B 1 157 ? 34.339 -16.099 17.539 1.00 51.92 156 LYS B O 1
ATOM 2901 N N . LEU B 1 158 ? 32.905 -15.881 15.819 1.00 48.67 157 LEU B N 1
ATOM 2902 C CA . LEU B 1 158 ? 33.603 -16.823 14.956 1.00 45.33 157 LEU B CA 1
ATOM 2903 C C . LEU B 1 158 ? 34.567 -16.142 13.993 1.00 49.21 157 LEU B C 1
ATOM 2904 O O . LEU B 1 158 ? 35.339 -16.838 13.322 1.00 47.30 157 LEU B O 1
ATOM 2909 N N . SER B 1 159 ? 34.536 -14.809 13.909 1.00 44.37 158 SER B N 1
ATOM 2910 C CA . SER B 1 159 ? 35.441 -14.040 13.052 1.00 45.88 158 SER B CA 1
ATOM 2911 C C . SER B 1 159 ? 35.323 -14.458 11.588 1.00 40.83 158 SER B C 1
ATOM 2912 O O . SER B 1 159 ? 36.321 -14.561 10.871 1.00 41.14 158 SER B O 1
ATOM 2915 N N . LYS B 1 160 ? 34.095 -14.693 11.134 1.00 38.19 159 LYS B N 1
ATOM 2916 C CA . LYS B 1 160 ? 33.880 -15.154 9.770 1.00 41.19 159 LYS B CA 1
ATOM 2917 C C . LYS B 1 160 ? 32.468 -14.791 9.334 1.00 35.80 159 LYS B C 1
ATOM 2918 O O . LYS B 1 160 ? 31.622 -14.404 10.144 1.00 36.99 159 LYS B O 1
ATOM 2924 N N . TYR B 1 161 ? 32.231 -14.913 8.031 1.00 36.20 160 TYR B N 1
ATOM 2925 C CA . TYR B 1 161 ? 30.888 -14.793 7.489 1.00 33.60 160 TYR B CA 1
ATOM 2926 C C . TYR B 1 161 ? 30.152 -16.118 7.641 1.00 39.23 160 TYR B C 1
ATOM 2927 O O . TYR B 1 161 ? 30.725 -17.193 7.441 1.00 41.01 160 TYR B O 1
ATOM 2936 N N . VAL B 1 162 ? 28.876 -16.033 8.009 1.00 39.02 161 VAL B N 1
ATOM 2937 C CA . VAL B 1 162 ? 28.012 -17.196 8.136 1.00 39.69 161 VAL B CA 1
ATOM 2938 C C . VAL B 1 162 ? 26.763 -16.944 7.306 1.00 41.30 161 VAL B C 1
ATOM 2939 O O . VAL B 1 162 ? 26.457 -15.812 6.929 1.00 43.03 161 VAL B O 1
ATOM 2943 N N . LYS B 1 163 ? 26.038 -18.020 7.017 1.00 41.17 162 LYS B N 1
ATOM 2944 C CA . LYS B 1 163 ? 24.824 -17.888 6.226 1.00 48.84 162 LYS B CA 1
ATOM 2945 C C . LYS B 1 163 ? 23.729 -17.208 7.037 1.00 46.25 162 LYS B C 1
ATOM 2946 O O . LYS B 1 163 ? 23.512 -17.523 8.212 1.00 49.12 162 LYS B O 1
ATOM 2952 N N . THR B 1 164 ? 23.055 -16.249 6.406 1.00 43.40 163 THR B N 1
ATOM 2953 C CA . THR B 1 164 ? 21.889 -15.603 6.998 1.00 45.59 163 THR B CA 1
ATOM 2954 C C . THR B 1 164 ? 20.702 -16.540 6.833 1.00 49.41 163 THR B C 1
ATOM 2955 O O . THR B 1 164 ? 20.255 -16.797 5.710 1.00 51.94 163 THR B O 1
ATOM 2959 N N . ASN B 1 165 ? 20.199 -17.068 7.942 1.00 50.05 164 ASN B N 1
ATOM 2960 C CA . ASN B 1 165 ? 19.131 -18.056 7.890 1.00 60.80 164 ASN B CA 1
ATOM 2961 C C . ASN B 1 165 ? 17.794 -17.329 7.916 1.00 56.84 164 ASN B C 1
ATOM 2962 O O . ASN B 1 165 ? 17.359 -16.831 8.961 1.00 60.74 164 ASN B O 1
ATOM 2967 N N . ASN B 1 166 ? 17.156 -17.276 6.749 1.00 57.92 165 ASN B N 1
ATOM 2968 C CA . ASN B 1 166 ? 15.971 -16.468 6.485 1.00 58.76 165 ASN B CA 1
ATOM 2969 C C . ASN B 1 166 ? 14.817 -17.427 6.212 1.00 56.57 165 ASN B C 1
ATOM 2970 O O . ASN B 1 166 ? 14.757 -18.040 5.142 1.00 64.01 165 ASN B O 1
ATOM 2975 N N . THR B 1 167 ? 13.911 -17.559 7.185 1.00 59.00 166 THR B N 1
ATOM 2976 C CA . THR B 1 167 ? 12.746 -18.427 7.029 1.00 60.26 166 THR B CA 1
ATOM 2977 C C . THR B 1 167 ? 11.975 -18.092 5.760 1.00 56.11 166 THR B C 1
ATOM 2978 O O . THR B 1 167 ? 11.646 -18.975 4.956 1.00 48.90 166 THR B O 1
ATOM 2982 N N . THR B 1 168 ? 11.696 -16.804 5.566 1.00 54.30 167 THR B N 1
ATOM 2983 C CA . THR B 1 168 ? 10.849 -16.284 4.499 1.00 53.10 167 THR B CA 1
ATOM 2984 C C . THR B 1 168 ? 11.729 -15.616 3.451 1.00 56.52 167 THR B C 1
ATOM 2985 O O . THR B 1 168 ? 12.483 -14.689 3.773 1.00 64.70 167 THR B O 1
ATOM 2989 N N . LYS B 1 169 ? 11.637 -16.081 2.205 1.00 57.31 168 LYS B N 1
ATOM 2990 C CA . LYS B 1 169 ? 12.428 -15.499 1.134 1.00 58.12 168 LYS B CA 1
ATOM 2991 C C . LYS B 1 169 ? 11.568 -14.504 0.368 1.00 49.78 168 LYS B C 1
ATOM 2992 O O . LYS B 1 169 ? 10.517 -14.867 -0.180 1.00 57.84 168 LYS B O 1
ATOM 2998 N N . VAL B 1 170 ? 12.004 -13.243 0.374 1.00 50.01 169 VAL B N 1
ATOM 2999 C CA . VAL B 1 170 ? 11.240 -12.119 -0.155 1.00 44.49 169 VAL B CA 1
ATOM 3000 C C . VAL B 1 170 ? 12.145 -11.357 -1.104 1.00 43.15 169 VAL B C 1
ATOM 3001 O O . VAL B 1 170 ? 13.324 -11.157 -0.801 1.00 43.24 169 VAL B O 1
ATOM 3005 N N . ILE B 1 171 ? 11.615 -10.952 -2.250 1.00 44.21 170 ILE B N 1
ATOM 3006 C CA . ILE B 1 171 ? 12.357 -10.133 -3.201 1.00 39.80 170 ILE B CA 1
ATOM 3007 C C . ILE B 1 171 ? 11.872 -8.695 -3.050 1.00 37.15 170 ILE B C 1
ATOM 3008 O O . ILE B 1 171 ? 10.659 -8.458 -3.133 1.00 37.64 170 ILE B O 1
ATOM 3013 N N . PRO B 1 172 ? 12.756 -7.729 -2.806 1.00 38.83 171 PRO B N 1
ATOM 3014 C CA . PRO B 1 172 ? 12.311 -6.332 -2.784 1.00 32.49 171 PRO B CA 1
ATOM 3015 C C . PRO B 1 172 ? 11.697 -5.959 -4.123 1.00 33.25 171 PRO B C 1
ATOM 3016 O O . PRO B 1 172 ? 12.164 -6.391 -5.180 1.00 31.90 171 PRO B O 1
ATOM 3020 N N . ASP B 1 173 ? 10.622 -5.171 -4.068 1.00 34.58 172 ASP B N 1
ATOM 3021 C CA . ASP B 1 173 ? 9.941 -4.721 -5.276 1.00 34.69 172 ASP B CA 1
ATOM 3022 C C . ASP B 1 173 ? 10.936 -4.052 -6.216 1.00 33.12 172 ASP B C 1
ATOM 3023 O O . ASP B 1 173 ? 11.471 -2.982 -5.909 1.00 32.02 172 ASP B O 1
ATOM 3028 N N . VAL B 1 174 ? 11.185 -4.682 -7.367 1.00 38.32 173 VAL B N 1
ATOM 3029 C CA . VAL B 1 174 ? 12.173 -4.183 -8.316 1.00 38.23 173 VAL B CA 1
ATOM 3030 C C . VAL B 1 174 ? 11.792 -2.843 -8.928 1.00 33.64 173 VAL B C 1
ATOM 3031 O O . VAL B 1 174 ? 12.625 -2.227 -9.603 1.00 34.11 173 VAL B O 1
ATOM 3035 N N . LYS B 1 175 ? 10.566 -2.365 -8.711 1.00 38.51 174 LYS B N 1
ATOM 3036 C CA . LYS B 1 175 ? 10.148 -1.083 -9.264 1.00 43.01 174 LYS B CA 1
ATOM 3037 C C . LYS B 1 175 ? 10.445 0.088 -8.332 1.00 38.02 174 LYS B C 1
ATOM 3038 O O . LYS B 1 175 ? 10.339 1.242 -8.759 1.00 39.41 174 LYS B O 1
ATOM 3044 N N . ILE B 1 176 ? 10.823 -0.172 -7.082 1.00 34.29 175 ILE B N 1
ATOM 3045 C CA . ILE B 1 176 ? 11.244 0.891 -6.174 1.00 32.48 175 ILE B CA 1
ATOM 3046 C C . ILE B 1 176 ? 12.680 1.269 -6.518 1.00 33.45 175 ILE B C 1
ATOM 3047 O O . ILE B 1 176 ? 13.574 0.417 -6.517 1.00 34.05 175 ILE B O 1
ATOM 3052 N N . ILE B 1 177 ? 12.902 2.548 -6.812 1.00 36.37 176 ILE B N 1
ATOM 3053 C CA . ILE B 1 177 ? 14.162 3.037 -7.365 1.00 32.96 176 ILE B CA 1
ATOM 3054 C C . ILE B 1 177 ? 14.971 3.717 -6.267 1.00 29.44 176 ILE B C 1
ATOM 3055 O O . ILE B 1 177 ? 14.431 4.502 -5.478 1.00 29.99 176 ILE B O 1
ATOM 3060 N N . ASN B 1 178 ? 16.271 3.422 -6.220 1.00 30.27 177 ASN B N 1
ATOM 3061 C CA . ASN B 1 178 ? 17.208 4.072 -5.303 1.00 26.92 177 ASN B CA 1
ATOM 3062 C C . ASN B 1 178 ? 18.075 5.022 -6.127 1.00 28.45 177 ASN B C 1
ATOM 3063 O O . ASN B 1 178 ? 18.987 4.587 -6.837 1.00 32.03 177 ASN B O 1
ATOM 3068 N N . ARG B 1 179 ? 17.793 6.323 -6.013 1.00 32.81 178 ARG B N 1
ATOM 3069 C CA . ARG B 1 179 ? 18.518 7.317 -6.800 1.00 33.34 178 ARG B CA 1
ATOM 3070 C C . ARG B 1 179 ? 20.004 7.320 -6.465 1.00 31.65 178 ARG B C 1
ATOM 3071 O O . ARG B 1 179 ? 20.846 7.542 -7.344 1.00 33.19 178 ARG B O 1
ATOM 3079 N N . LEU B 1 180 ? 20.346 7.082 -5.197 1.00 30.39 179 LEU B N 1
ATOM 3080 C CA . LEU B 1 180 ? 21.752 7.050 -4.808 1.00 27.61 179 LEU B CA 1
ATOM 3081 C C . LEU B 1 180 ? 22.481 5.894 -5.480 1.00 29.42 179 LEU B C 1
ATOM 3082 O O . LEU B 1 180 ? 23.607 6.057 -5.965 1.00 34.39 179 LEU B O 1
ATOM 3087 N N . ALA B 1 181 ? 21.852 4.717 -5.524 1.00 32.69 180 ALA B N 1
ATOM 3088 C CA . ALA B 1 181 ? 22.457 3.587 -6.219 1.00 30.90 180 ALA B CA 1
ATOM 3089 C C . ALA B 1 181 ? 22.441 3.786 -7.729 1.00 32.25 180 ALA B C 1
ATOM 3090 O O . ALA B 1 181 ? 23.341 3.303 -8.425 1.00 34.61 180 ALA B O 1
ATOM 3092 N N . GLY B 1 182 ? 21.434 4.488 -8.253 1.00 33.06 181 GLY B N 1
ATOM 3093 C CA . GLY B 1 182 ? 21.419 4.792 -9.672 1.00 40.48 181 GLY B CA 1
ATOM 3094 C C . GLY B 1 182 ? 22.531 5.735 -10.083 1.00 36.43 181 GLY B C 1
ATOM 3095 O O . GLY B 1 182 ? 23.058 5.632 -11.195 1.00 37.51 181 GLY B O 1
ATOM 3096 N N . GLN B 1 183 ? 22.903 6.663 -9.198 1.00 37.31 182 GLN B N 1
ATOM 3097 C CA . GLN B 1 183 ? 24.025 7.553 -9.477 1.00 39.78 182 GLN B CA 1
ATOM 3098 C C . GLN B 1 183 ? 25.329 6.779 -9.619 1.00 41.59 182 GLN B C 1
ATOM 3099 O O . GLN B 1 183 ? 26.219 7.192 -10.371 1.00 46.04 182 GLN B O 1
ATOM 3105 N N . MET B 1 184 ? 25.457 5.659 -8.907 1.00 40.27 183 MET B N 1
ATOM 3106 C CA . MET B 1 184 ? 26.626 4.797 -9.006 1.00 37.48 183 MET B CA 1
ATOM 3107 C C . MET B 1 184 ? 26.615 3.915 -10.245 1.00 36.14 183 MET B C 1
ATOM 3108 O O . MET B 1 184 ? 27.608 3.226 -10.503 1.00 41.91 183 MET B O 1
ATOM 3113 N N . GLY B 1 185 ? 25.527 3.905 -11.006 1.00 37.31 184 GLY B N 1
ATOM 3114 C CA . GLY B 1 185 ? 25.388 2.975 -12.104 1.00 34.80 184 GLY B CA 1
ATOM 3115 C C . GLY B 1 185 ? 24.773 1.647 -11.732 1.00 40.01 184 GLY B C 1
ATOM 3116 O O . GLY B 1 185 ? 24.703 0.755 -12.587 1.00 38.90 184 GLY B O 1
ATOM 3117 N N . LEU B 1 186 ? 24.337 1.480 -10.486 1.00 38.48 185 LEU B N 1
ATOM 3118 C CA . LEU B 1 186 ? 23.635 0.273 -10.081 1.00 38.93 185 LEU B CA 1
ATOM 3119 C C . LEU B 1 186 ? 22.198 0.311 -10.588 1.00 33.90 185 LEU B C 1
ATOM 3120 O O . LEU B 1 186 ? 21.612 1.380 -10.783 1.00 37.82 185 LEU B O 1
ATOM 3125 N N . SER B 1 187 ? 21.633 -0.873 -10.802 1.00 33.38 186 SER B N 1
ATOM 3126 C CA . SER B 1 187 ? 20.272 -1.007 -11.295 1.00 39.88 186 SER B CA 1
ATOM 3127 C C . SER B 1 187 ? 19.443 -1.832 -10.321 1.00 35.13 186 SER B C 1
ATOM 3128 O O . SER B 1 187 ? 19.970 -2.688 -9.603 1.00 35.88 186 SER B O 1
ATOM 3131 N N . ALA B 1 188 ? 18.138 -1.558 -10.307 1.00 35.24 187 ALA B N 1
ATOM 3132 C CA . ALA B 1 188 ? 17.223 -2.278 -9.432 1.00 31.85 187 ALA B CA 1
ATOM 3133 C C . ALA B 1 188 ? 17.347 -3.780 -9.646 1.00 38.09 187 ALA B C 1
ATOM 3134 O O . ALA B 1 188 ? 17.455 -4.258 -10.778 1.00 36.21 187 ALA B O 1
ATOM 3136 N N . GLY B 1 189 ? 17.338 -4.525 -8.542 1.00 37.44 188 GLY B N 1
ATOM 3137 C CA . GLY B 1 189 ? 17.588 -5.946 -8.554 1.00 33.64 188 GLY B CA 1
ATOM 3138 C C . GLY B 1 189 ? 18.979 -6.335 -8.099 1.00 28.30 188 GLY B C 1
ATOM 3139 O O . GLY B 1 189 ? 1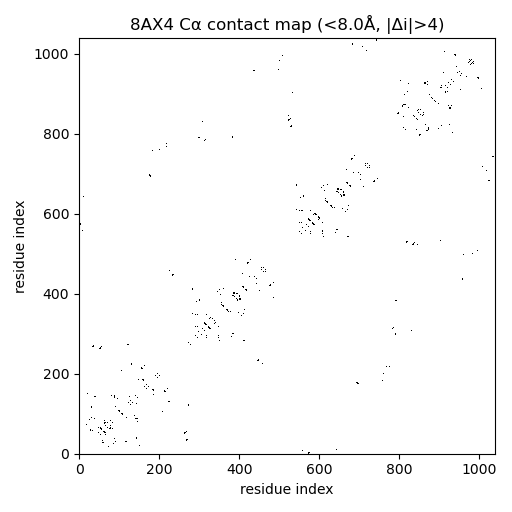9.187 -7.487 -7.701 1.00 31.72 188 GLY B O 1
ATOM 3140 N N . ASN B 1 190 ? 19.929 -5.407 -8.158 1.00 29.61 189 ASN B N 1
ATOM 3141 C CA . ASN B 1 190 ? 21.262 -5.656 -7.631 1.00 28.84 189 ASN B CA 1
ATOM 3142 C C . ASN B 1 190 ? 21.172 -5.938 -6.134 1.00 28.05 189 ASN B C 1
ATOM 3143 O O . ASN B 1 190 ? 20.445 -5.234 -5.420 1.00 34.54 189 ASN B O 1
ATOM 3148 N N . PRO B 1 191 ? 21.867 -6.958 -5.625 1.00 30.42 190 PRO B N 1
ATOM 3149 C CA . PRO B 1 191 ? 21.827 -7.212 -4.175 1.00 28.12 190 PRO B CA 1
ATOM 3150 C C . PRO B 1 191 ? 22.303 -6.035 -3.342 1.00 28.70 190 PRO B C 1
ATOM 3151 O O . PRO B 1 191 ? 21.809 -5.839 -2.224 1.00 32.95 190 PRO B O 1
ATOM 3155 N N . TYR B 1 192 ? 23.243 -5.241 -3.855 1.00 29.96 191 TYR B N 1
ATOM 3156 C CA . TYR B 1 192 ? 23.769 -4.081 -3.145 1.00 25.11 191 TYR B CA 1
ATOM 3157 C C . TYR B 1 192 ? 22.864 -2.859 -3.236 1.00 25.02 191 TYR B C 1
ATOM 3158 O O . TYR B 1 192 ? 23.188 -1.833 -2.627 1.00 24.72 191 TYR B O 1
ATOM 3167 N N . TYR B 1 193 ? 21.783 -2.895 -4.031 1.00 26.76 192 TYR B N 1
ATOM 3168 C CA . TYR B 1 193 ? 20.929 -1.708 -4.304 1.00 24.98 192 TYR B CA 1
ATOM 3169 C C . TYR B 1 193 ? 20.537 -0.928 -3.047 1.00 24.75 192 TYR B C 1
ATOM 3170 O O . TYR B 1 193 ? 20.792 0.257 -3.030 1.00 27.02 192 TYR B O 1
ATOM 3179 N N . TRP B 1 194 ? 20.016 -1.605 -2.036 1.00 24.78 193 TRP B N 1
ATOM 3180 C CA . TRP B 1 194 ? 19.482 -0.949 -0.817 1.00 24.61 193 TRP B CA 1
ATOM 3181 C C . TRP B 1 194 ? 20.544 -0.752 0.282 1.00 25.22 193 TRP B C 1
ATOM 3182 O O . TRP B 1 194 ? 20.161 -0.417 1.396 1.00 24.31 193 TRP B O 1
ATOM 3193 N N . MET B 1 195 ? 21.812 -1.012 -0.030 1.00 25.75 194 MET B N 1
ATOM 3194 C CA . MET B 1 195 ? 22.933 -0.668 0.889 1.00 29.22 194 MET B CA 1
ATOM 3195 C C . MET B 1 195 ? 23.374 0.782 0.613 1.00 28.82 194 MET B C 1
ATOM 3196 O O . MET B 1 195 ? 23.893 1.399 1.536 1.00 28.17 194 MET B O 1
ATOM 3201 N N . ILE B 1 196 ? 23.108 1.304 -0.596 1.00 27.07 195 ILE B N 1
ATOM 3202 C CA . ILE B 1 196 ? 23.532 2.681 -0.989 1.00 26.02 195 ILE B CA 1
ATOM 3203 C C . ILE B 1 196 ? 22.522 3.654 -0.376 1.00 27.62 195 ILE B C 1
ATOM 3204 O O . ILE B 1 196 ? 21.629 4.108 -1.103 1.00 28.39 195 ILE B O 1
ATOM 3209 N N . VAL B 1 197 ? 22.697 3.940 0.908 1.00 23.62 196 VAL B N 1
ATOM 3210 C CA . VAL B 1 197 ? 21.738 4.765 1.683 1.00 24.20 196 VAL B CA 1
ATOM 3211 C C . VAL B 1 197 ? 22.514 5.603 2.704 1.00 29.43 196 VAL B C 1
ATOM 3212 O O . VAL B 1 197 ? 23.660 5.238 3.040 1.00 29.57 196 VAL B O 1
ATOM 3216 N N . PRO B 1 198 ? 21.936 6.686 3.241 1.00 29.07 197 PRO B N 1
ATOM 3217 C CA . PRO B 1 198 ? 22.600 7.419 4.314 1.00 25.41 197 PRO B CA 1
ATOM 3218 C C . PRO B 1 198 ? 22.790 6.548 5.567 1.00 28.81 197 PRO B C 1
ATOM 3219 O O . PRO B 1 198 ? 22.032 5.666 5.785 1.00 31.17 197 PRO B O 1
ATOM 3223 N N . GLY B 1 199 ? 23.874 6.771 6.299 1.00 32.26 198 GLY B N 1
ATOM 3224 C CA . GLY B 1 199 ? 24.186 5.968 7.495 1.00 27.33 198 GLY B CA 1
ATOM 3225 C C . GLY B 1 199 ? 24.497 4.517 7.189 1.00 27.38 198 GLY B C 1
ATOM 3226 O O . GLY B 1 199 ? 24.381 3.714 8.096 1.00 28.72 198 GLY B O 1
ATOM 3227 N N . TYR B 1 200 ? 24.909 4.207 5.950 1.00 32.16 199 TYR B N 1
ATOM 3228 C CA . TYR B 1 200 ? 25.253 2.826 5.626 1.00 26.71 199 TYR B CA 1
ATOM 3229 C C . TYR B 1 200 ? 26.360 2.278 6.516 1.00 26.36 199 TYR B C 1
ATOM 3230 O O . TYR B 1 200 ? 26.502 1.055 6.631 1.00 27.73 199 TYR B O 1
ATOM 3239 N N . GLU B 1 201 ? 27.154 3.155 7.136 1.00 27.63 200 GLU B N 1
ATOM 3240 C CA . GLU B 1 201 ? 28.298 2.704 7.921 1.00 29.55 200 GLU B CA 1
ATOM 3241 C C . GLU B 1 201 ? 27.871 1.873 9.124 1.00 25.88 200 GLU B C 1
ATOM 3242 O O . GLU B 1 201 ? 28.644 1.035 9.600 1.00 30.54 200 GLU B O 1
ATOM 3248 N N . PHE B 1 202 ? 26.654 2.087 9.630 1.00 29.66 201 PHE B N 1
ATOM 3249 C CA . PHE B 1 202 ? 26.163 1.268 10.733 1.00 28.66 201 PHE B CA 1
ATOM 3250 C C . PHE B 1 202 ? 26.012 -0.194 10.336 1.00 31.56 201 PHE B C 1
ATOM 3251 O O . PHE B 1 202 ? 26.013 -1.066 11.211 1.00 33.33 201 PHE B O 1
ATOM 3259 N N . LEU B 1 203 ? 25.885 -0.481 9.039 1.00 28.92 202 LEU B N 1
ATOM 3260 C CA . LEU B 1 203 ? 25.779 -1.857 8.571 1.00 30.55 202 LEU B CA 1
ATOM 3261 C C . LEU B 1 203 ? 27.087 -2.625 8.694 1.00 26.19 202 LEU B C 1
ATOM 3262 O O . LEU B 1 203 ? 27.100 -3.830 8.421 1.00 24.45 202 LEU B O 1
ATOM 3267 N N . TYR B 1 204 ? 28.178 -1.963 9.095 1.00 29.05 203 TYR B N 1
ATOM 3268 C CA . TYR B 1 204 ? 29.474 -2.630 9.179 1.00 26.39 203 TYR B CA 1
ATOM 3269 C C . TYR B 1 204 ? 29.428 -3.852 10.087 1.00 25.26 203 TYR B C 1
ATOM 3270 O O . TYR B 1 204 ? 30.124 -4.841 9.830 1.00 32.00 203 TYR B O 1
ATOM 3279 N N . GLU B 1 205 ? 28.613 -3.813 11.144 1.00 28.96 204 GLU B N 1
ATOM 3280 C CA . GLU B 1 205 ? 28.566 -4.933 12.077 1.00 33.57 204 GLU B CA 1
ATOM 3281 C C . GLU B 1 205 ? 27.883 -6.159 11.481 1.00 31.44 204 GLU B C 1
ATOM 3282 O O . GLU B 1 205 ? 28.029 -7.257 12.028 1.00 33.04 204 GLU B O 1
ATOM 3288 N N . LEU B 1 206 ? 27.154 -6.003 10.378 1.00 34.85 205 LEU B N 1
ATOM 3289 C CA . LEU B 1 206 ? 26.551 -7.127 9.671 1.00 28.40 205 LEU B CA 1
ATOM 3290 C C . LEU B 1 206 ? 27.290 -7.488 8.391 1.00 28.77 205 LEU B C 1
ATOM 3291 O O . LEU B 1 206 ? 27.471 -8.674 8.098 1.00 29.91 205 LEU B O 1
ATOM 3296 N N . TYR B 1 207 ? 27.719 -6.489 7.624 1.00 27.62 206 TYR B N 1
ATOM 3297 C CA . TYR B 1 207 ? 28.352 -6.692 6.321 1.00 25.97 206 TYR B CA 1
ATOM 3298 C C . TYR B 1 207 ? 29.626 -5.860 6.252 1.00 26.16 206 TYR B C 1
ATOM 3299 O O . TYR B 1 207 ? 29.705 -4.883 5.498 1.00 25.88 206 TYR B O 1
ATOM 3308 N N . PRO B 1 208 ? 30.653 -6.230 7.024 1.00 31.22 207 PRO B N 1
ATOM 3309 C CA . PRO B 1 208 ? 31.841 -5.359 7.117 1.00 25.37 207 PRO B CA 1
ATOM 3310 C C . PRO B 1 208 ? 32.572 -5.163 5.799 1.00 25.99 207 PRO B C 1
ATOM 3311 O O . PRO B 1 208 ? 32.865 -4.021 5.422 1.00 28.74 207 PRO B O 1
ATOM 3315 N N . ALA B 1 209 ? 32.883 -6.250 5.088 1.00 26.10 208 ALA B N 1
ATOM 3316 C CA . ALA B 1 209 ? 33.623 -6.124 3.837 1.00 27.57 208 ALA B CA 1
ATOM 3317 C C . ALA B 1 209 ? 32.827 -5.366 2.786 1.00 29.85 208 ALA B C 1
ATOM 3318 O O . ALA B 1 209 ? 33.409 -4.647 1.966 1.00 28.93 208 ALA B O 1
ATOM 3320 N N . GLU B 1 210 ? 31.503 -5.517 2.790 1.00 26.52 209 GLU B N 1
ATOM 3321 C CA . GLU B 1 210 ? 30.674 -4.789 1.838 1.00 24.96 209 GLU B CA 1
ATOM 3322 C C . GLU B 1 210 ? 30.611 -3.306 2.184 1.00 26.21 209 GLU B C 1
ATOM 3323 O O . GLU B 1 210 ? 30.641 -2.453 1.290 1.00 29.19 209 GLU B O 1
ATOM 3329 N N . VAL B 1 211 ? 30.531 -2.981 3.476 1.00 28.74 210 VAL B N 1
ATOM 3330 C CA . VAL B 1 211 ? 30.458 -1.583 3.889 1.00 24.24 210 VAL B CA 1
ATOM 3331 C C . VAL B 1 211 ? 31.788 -0.883 3.645 1.00 24.20 210 VAL B C 1
ATOM 3332 O O . VAL B 1 211 ? 31.827 0.260 3.173 1.00 24.03 210 VAL B O 1
ATOM 3336 N N . LEU B 1 212 ? 32.898 -1.553 3.962 1.00 25.69 211 LEU B N 1
ATOM 3337 C CA . LEU B 1 212 ? 34.206 -0.960 3.710 1.00 25.20 211 LEU B CA 1
ATOM 3338 C C . LEU B 1 212 ? 34.432 -0.742 2.220 1.00 24.44 211 LEU B C 1
ATOM 3339 O O . LEU B 1 212 ? 34.957 0.301 1.811 1.00 28.55 211 LEU B O 1
ATOM 3344 N N . ALA B 1 213 ? 34.034 -1.712 1.394 1.00 27.51 212 ALA B N 1
ATOM 3345 C CA . ALA B 1 213 ? 34.225 -1.584 -0.047 1.00 25.47 212 ALA B CA 1
ATOM 3346 C C . ALA B 1 213 ? 33.514 -0.352 -0.593 1.00 24.83 212 ALA B C 1
ATOM 3347 O O . ALA B 1 213 ? 34.068 0.373 -1.428 1.00 30.91 212 ALA B O 1
ATOM 3349 N N . TYR B 1 214 ? 32.288 -0.095 -0.131 1.00 24.34 213 TYR B N 1
ATOM 3350 C CA . TYR B 1 214 ? 31.574 1.097 -0.578 1.00 27.59 213 TYR B CA 1
ATOM 3351 C C . TYR B 1 214 ? 32.282 2.366 -0.116 1.00 25.64 213 TYR B C 1
ATOM 3352 O O . TYR B 1 214 ? 32.379 3.338 -0.873 1.00 26.33 213 TYR B O 1
ATOM 3361 N N . THR B 1 215 ? 32.785 2.375 1.121 1.00 25.82 214 THR B N 1
ATOM 3362 C CA . THR B 1 215 ? 33.587 3.506 1.579 1.00 27.34 214 THR B CA 1
ATOM 3363 C C . THR B 1 215 ? 34.809 3.702 0.691 1.00 23.89 214 THR B C 1
ATOM 3364 O O . THR B 1 215 ? 35.170 4.838 0.358 1.00 25.70 214 THR B O 1
ATOM 3368 N N . LEU B 1 216 ? 35.453 2.603 0.291 1.00 25.39 215 LEU B N 1
ATOM 3369 C CA . LEU B 1 216 ? 36.588 2.694 -0.622 1.00 24.31 215 LEU B CA 1
ATOM 3370 C C . LEU B 1 216 ? 36.170 3.289 -1.960 1.00 28.76 215 LEU B C 1
ATOM 3371 O O . LEU B 1 216 ? 36.912 4.077 -2.559 1.00 26.88 215 LEU B O 1
ATOM 3376 N N . VAL B 1 217 ? 34.984 2.919 -2.443 1.00 25.73 216 VAL B N 1
ATOM 3377 C CA . VAL B 1 217 ? 34.502 3.433 -3.720 1.00 24.34 216 VAL B CA 1
ATOM 3378 C C . VAL B 1 217 ? 34.223 4.929 -3.626 1.00 27.85 216 VAL B C 1
ATOM 3379 O O . VAL B 1 217 ? 34.535 5.692 -4.549 1.00 28.81 216 VAL B O 1
ATOM 3383 N N . ARG B 1 218 ? 33.641 5.374 -2.509 1.00 30.48 217 ARG B N 1
ATOM 3384 C CA . ARG B 1 218 ? 33.434 6.805 -2.305 1.00 24.90 217 ARG B CA 1
ATOM 3385 C C . ARG B 1 218 ? 34.762 7.551 -2.281 1.00 26.92 217 ARG B C 1
ATOM 3386 O O . ARG B 1 218 ? 34.861 8.679 -2.777 1.00 26.05 217 ARG B O 1
ATOM 3394 N N . LEU B 1 219 ? 35.798 6.927 -1.716 1.00 27.16 218 LEU B N 1
ATOM 3395 C CA . LEU B 1 219 ? 37.109 7.561 -1.649 1.00 28.61 218 LEU B CA 1
ATOM 3396 C C . LEU B 1 219 ? 37.737 7.689 -3.033 1.00 29.13 218 LEU B C 1
ATOM 3397 O O . LEU B 1 219 ? 38.304 8.735 -3.369 1.00 32.46 218 LEU B O 1
ATOM 3402 N N . GLN B 1 220 ? 37.639 6.641 -3.852 1.00 27.44 219 GLN B N 1
ATOM 3403 C CA . GLN B 1 220 ? 38.298 6.649 -5.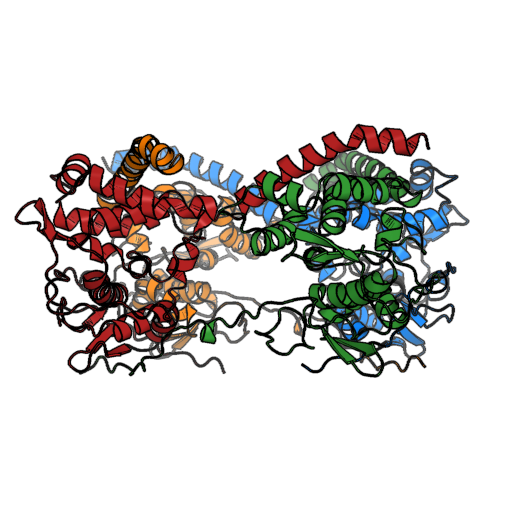154 1.00 28.96 219 GLN B CA 1
ATOM 3404 C C . GLN B 1 220 ? 37.527 7.469 -6.183 1.00 25.81 219 GLN B C 1
ATOM 3405 O O . GLN B 1 220 ? 38.128 8.244 -6.936 1.00 33.70 219 GLN B O 1
ATOM 3411 N N . TYR B 1 221 ? 36.206 7.318 -6.232 1.00 27.44 220 TYR B N 1
ATOM 3412 C CA . TYR B 1 221 ? 35.385 7.922 -7.280 1.00 30.29 220 TYR B CA 1
ATOM 3413 C C . TYR B 1 221 ? 34.643 9.161 -6.793 1.00 32.13 220 TYR B C 1
ATOM 3414 O O . TYR B 1 221 ? 33.463 9.344 -7.109 1.00 34.38 220 TYR B O 1
ATOM 3423 N N . ARG B 1 222 ? 35.326 10.022 -6.028 1.00 34.14 221 ARG B N 1
ATOM 3424 C CA . ARG B 1 222 ? 34.763 11.281 -5.546 1.00 31.92 221 ARG B CA 1
ATOM 3425 C C . ARG B 1 222 ? 33.951 12.002 -6.612 1.00 36.28 221 ARG B C 1
ATOM 3426 O O . ARG B 1 222 ? 32.779 12.341 -6.408 1.00 39.52 221 ARG B O 1
ATOM 3434 N N . LYS B 1 223 ? 34.582 12.245 -7.762 1.00 33.76 222 LYS B N 1
ATOM 3435 C CA . LYS B 1 223 ? 34.016 13.166 -8.739 1.00 35.61 222 LYS B CA 1
ATOM 3436 C C . LYS B 1 223 ? 32.813 12.561 -9.449 1.00 35.74 222 LYS B C 1
ATOM 3437 O O . LYS B 1 223 ? 31.835 13.263 -9.728 1.00 42.90 222 LYS B O 1
ATOM 3443 N N . ASN B 1 224 ? 32.859 11.262 -9.742 1.00 34.68 223 ASN B N 1
ATOM 3444 C CA . ASN B 1 224 ? 31.702 10.610 -10.344 1.00 35.44 223 ASN B CA 1
ATOM 3445 C C . ASN B 1 224 ? 30.506 10.610 -9.402 1.00 36.59 223 ASN B C 1
ATOM 3446 O O . ASN B 1 224 ? 29.358 10.617 -9.859 1.00 38.05 223 ASN B O 1
ATOM 3451 N N . LEU B 1 225 ? 30.751 10.614 -8.094 1.00 34.37 224 LEU B N 1
ATOM 3452 C CA . LEU B 1 225 ? 29.685 10.581 -7.104 1.00 37.70 224 LEU B CA 1
ATOM 3453 C C . LEU B 1 225 ? 29.291 11.969 -6.610 1.00 36.05 224 LEU B C 1
ATOM 3454 O O . LEU B 1 225 ? 28.521 12.074 -5.650 1.00 42.28 224 LEU B O 1
ATOM 3459 N N . ASN B 1 226 ? 29.803 13.028 -7.244 1.00 36.22 225 ASN B N 1
ATOM 3460 C CA . ASN B 1 226 ? 29.397 14.407 -6.956 1.00 36.31 225 ASN B CA 1
ATOM 3461 C C . ASN B 1 226 ? 29.661 14.780 -5.498 1.00 36.48 225 ASN B C 1
ATOM 3462 O O . ASN B 1 226 ? 28.872 15.482 -4.862 1.00 34.53 225 ASN B O 1
ATOM 3467 N N . ILE B 1 227 ? 30.779 14.310 -4.963 1.00 34.93 226 ILE B N 1
ATOM 3468 C CA . ILE B 1 227 ? 31.153 14.640 -3.586 1.00 31.43 226 ILE B CA 1
ATOM 3469 C C . ILE B 1 227 ? 31.863 15.991 -3.581 1.00 36.42 226 ILE B C 1
ATOM 3470 O O . ILE B 1 227 ? 32.808 16.187 -4.362 1.00 34.55 226 ILE B O 1
ATOM 3475 N N . PRO B 1 228 ? 31.444 16.937 -2.742 1.00 39.61 227 PRO B N 1
ATOM 3476 C CA . PRO B 1 228 ? 32.072 18.262 -2.756 1.00 39.67 227 PRO B CA 1
ATOM 3477 C C . PRO B 1 228 ? 33.500 18.220 -2.240 1.00 41.48 227 PRO B C 1
ATOM 3478 O O . PRO B 1 228 ? 33.884 17.341 -1.464 1.00 34.35 227 PRO B O 1
ATOM 3482 N N . ASP B 1 229 ? 34.294 19.195 -2.692 1.00 43.41 228 ASP B N 1
ATOM 3483 C CA . ASP B 1 229 ? 35.665 19.322 -2.213 1.00 41.31 228 ASP B CA 1
ATOM 3484 C C . ASP B 1 229 ? 35.724 19.741 -0.751 1.00 43.35 228 ASP B C 1
ATOM 3485 O O . ASP B 1 229 ? 36.769 19.577 -0.113 1.00 45.61 228 ASP B O 1
ATOM 3490 N N . SER B 1 230 ? 34.629 20.280 -0.209 1.00 49.99 229 SER B N 1
ATOM 3491 C CA . SER B 1 230 ? 34.564 20.578 1.216 1.00 47.53 229 SER B CA 1
ATOM 3492 C C . SER B 1 230 ? 34.772 19.337 2.070 1.00 47.30 229 SER B C 1
ATOM 3493 O O . SER B 1 230 ? 35.152 19.457 3.240 1.00 52.62 229 SER B O 1
ATOM 3496 N N . MET B 1 231 ? 34.533 18.153 1.514 1.00 47.63 230 MET B N 1
ATOM 3497 C CA . MET B 1 231 ? 34.667 16.899 2.245 1.00 46.86 230 MET B CA 1
ATOM 3498 C C . MET B 1 231 ? 36.074 16.353 2.040 1.00 45.27 230 MET B C 1
ATOM 3499 O O . MET B 1 231 ? 36.414 15.883 0.950 1.00 48.63 230 MET B O 1
ATOM 3504 N N . THR B 1 232 ? 36.891 16.416 3.087 1.00 41.45 231 THR B N 1
ATOM 3505 C CA . THR B 1 232 ? 38.206 15.802 3.046 1.00 40.34 231 THR B CA 1
ATOM 3506 C C . THR B 1 232 ? 38.073 14.283 2.942 1.00 39.91 231 THR B C 1
ATOM 3507 O O . THR B 1 232 ? 37.001 13.707 3.153 1.00 38.47 231 THR B O 1
ATOM 3511 N N . ASP B 1 233 ? 39.188 13.630 2.604 1.00 35.65 232 ASP B N 1
ATOM 3512 C CA . ASP B 1 233 ? 39.202 12.171 2.601 1.00 35.15 232 ASP B CA 1
ATOM 3513 C C . ASP B 1 233 ? 38.884 11.613 3.981 1.00 38.45 232 ASP B C 1
ATOM 3514 O O . ASP B 1 233 ? 38.254 10.554 4.094 1.00 35.27 232 ASP B O 1
ATOM 3519 N N . ALA B 1 234 ? 39.300 12.314 5.039 1.00 38.88 233 ALA B N 1
ATOM 3520 C CA . ALA B 1 234 ? 38.941 11.902 6.392 1.00 40.84 233 ALA B CA 1
ATOM 3521 C C . ALA B 1 234 ? 37.441 12.021 6.624 1.00 34.35 233 ALA B C 1
ATOM 3522 O O . ALA B 1 234 ? 36.839 11.159 7.275 1.00 36.74 233 ALA B O 1
ATOM 3524 N N . ASP B 1 235 ? 36.821 13.084 6.100 1.00 39.72 234 ASP B N 1
ATOM 3525 C CA . ASP B 1 235 ? 35.371 13.225 6.205 1.00 39.74 234 ASP B CA 1
ATOM 3526 C C . ASP B 1 235 ? 34.649 12.031 5.596 1.00 36.74 234 ASP B C 1
ATOM 3527 O O . ASP B 1 235 ? 33.565 11.657 6.058 1.00 35.97 234 ASP B O 1
ATOM 3532 N N . ILE B 1 236 ? 35.237 11.417 4.568 1.00 34.95 235 ILE B N 1
ATOM 3533 C CA . ILE B 1 236 ? 34.583 10.302 3.892 1.00 32.80 235 ILE B CA 1
ATOM 3534 C C . ILE B 1 236 ? 34.634 9.043 4.751 1.00 29.72 235 ILE B C 1
ATOM 3535 O O . ILE B 1 236 ? 33.670 8.269 4.797 1.00 30.79 235 ILE B O 1
ATOM 3540 N N . VAL B 1 237 ? 35.746 8.822 5.459 1.00 30.89 236 VAL B N 1
ATOM 3541 C CA . VAL B 1 237 ? 35.960 7.560 6.166 1.00 31.31 236 VAL B CA 1
ATOM 3542 C C . VAL B 1 237 ? 35.682 7.642 7.662 1.00 30.47 236 VAL B C 1
ATOM 3543 O O . VAL B 1 237 ? 35.624 6.590 8.320 1.00 37.58 236 VAL B O 1
ATOM 3547 N N . SER B 1 238 ? 35.493 8.843 8.218 1.00 34.01 237 SER B N 1
ATOM 3548 C CA . SER B 1 238 ? 35.482 8.997 9.672 1.00 34.78 237 SER B CA 1
ATOM 3549 C C . SER B 1 238 ? 34.334 8.230 10.317 1.00 35.86 237 SER B C 1
ATOM 3550 O O . SER B 1 238 ? 34.511 7.610 11.373 1.00 37.20 237 SER B O 1
ATOM 3553 N N . SER B 1 239 ? 33.147 8.272 9.710 1.00 35.84 238 SER B N 1
ATOM 3554 C CA . SER B 1 239 ? 32.011 7.534 10.257 1.00 33.63 238 SER B CA 1
ATOM 3555 C C . SER B 1 239 ? 32.314 6.043 10.330 1.00 37.03 238 SER B C 1
ATOM 3556 O O . SER B 1 239 ? 32.039 5.389 11.344 1.00 38.32 238 SER B O 1
ATOM 3559 N N . LEU B 1 240 ? 32.895 5.492 9.263 1.00 32.84 239 LEU B N 1
ATOM 3560 C CA . LEU B 1 240 ? 33.238 4.074 9.256 1.00 29.64 239 LEU B CA 1
ATOM 3561 C C . LEU B 1 240 ? 34.321 3.760 10.280 1.00 32.87 239 LEU B C 1
ATOM 3562 O O . LEU B 1 240 ? 34.248 2.742 10.980 1.00 35.41 239 LEU B O 1
ATOM 3567 N N . VAL B 1 241 ? 35.336 4.622 10.384 1.00 33.68 240 VAL B N 1
ATOM 3568 C CA . VAL B 1 241 ? 36.444 4.366 11.301 1.00 36.61 240 VAL B CA 1
ATOM 3569 C C . VAL B 1 241 ? 35.963 4.371 12.747 1.00 36.48 240 VAL B C 1
ATOM 3570 O O . VAL B 1 241 ? 36.505 3.648 13.593 1.00 40.27 240 VAL B O 1
ATOM 3574 N N . MET B 1 242 ? 34.937 5.169 13.054 1.00 39.89 241 MET B N 1
ATOM 3575 C CA . MET B 1 242 ? 34.346 5.124 14.388 1.00 42.55 241 MET B CA 1
ATOM 3576 C C . MET B 1 242 ? 33.697 3.772 14.657 1.00 42.26 241 MET B C 1
ATOM 3577 O O . MET B 1 242 ? 33.850 3.210 15.748 1.00 46.52 241 MET B O 1
ATOM 3582 N N . LYS B 1 243 ? 32.966 3.239 13.675 1.00 38.85 242 LYS B N 1
ATOM 3583 C CA . LYS B 1 243 ? 32.374 1.914 13.825 1.00 38.98 242 LYS B CA 1
ATOM 3584 C C . LYS B 1 243 ? 33.450 0.848 13.971 1.00 42.76 242 LYS B C 1
ATOM 3585 O O . LYS B 1 243 ? 33.330 -0.059 14.804 1.00 46.30 242 LYS B O 1
ATOM 3591 N N . MET B 1 244 ? 34.513 0.942 13.168 1.00 40.19 243 MET B N 1
ATOM 3592 C CA . MET B 1 244 ? 35.590 -0.040 13.243 1.00 39.56 243 MET B CA 1
ATOM 3593 C C . MET B 1 244 ? 36.307 0.028 14.584 1.00 41.35 243 MET B C 1
ATOM 3594 O O . MET B 1 244 ? 36.703 -1.005 15.138 1.00 44.02 243 MET B O 1
ATOM 3599 N N . ASN B 1 245 ? 36.489 1.237 15.121 1.00 42.56 244 ASN B N 1
ATOM 3600 C CA . ASN B 1 245 ? 37.119 1.377 16.429 1.00 47.17 244 ASN B CA 1
ATOM 3601 C C . ASN B 1 245 ? 36.276 0.724 17.517 1.00 45.34 244 ASN B C 1
ATOM 3602 O O . ASN B 1 245 ? 36.809 0.046 18.403 1.00 53.78 244 ASN B O 1
ATOM 3607 N N . ARG B 1 246 ? 34.970 0.942 17.497 1.00 45.53 245 ARG B N 1
ATOM 3608 C CA . ARG B 1 246 ? 34.072 0.268 18.459 1.00 42.86 245 ARG B CA 1
ATOM 3609 C C . ARG B 1 246 ? 34.290 -1.253 18.425 1.00 49.84 245 ARG B C 1
ATOM 3610 O O . ARG B 1 246 ? 34.530 -1.812 19.493 1.00 54.41 245 ARG B O 1
ATOM 3618 N N . ILE B 1 247 ? 34.128 -1.908 17.273 1.00 45.51 246 ILE B N 1
ATOM 3619 C CA . ILE B 1 247 ? 34.256 -3.392 17.178 1.00 41.64 246 ILE B CA 1
ATOM 3620 C C . ILE B 1 247 ? 35.682 -3.921 17.304 1.00 45.77 246 ILE B C 1
ATOM 3621 O O . ILE B 1 247 ? 35.871 -4.888 18.032 1.00 48.10 246 ILE B O 1
ATOM 3626 N N . HIS B 1 248 ? 36.638 -3.315 16.612 1.00 45.18 247 HIS B N 1
ATOM 3627 C CA . HIS B 1 248 ? 38.006 -3.890 16.551 1.00 45.88 247 HIS B CA 1
ATOM 3628 C C . HIS B 1 248 ? 38.915 -3.395 17.686 1.00 49.38 247 HIS B C 1
ATOM 3629 O O . HIS B 1 248 ? 39.980 -3.969 17.827 1.00 52.15 247 HIS B O 1
ATOM 3636 N N . LYS B 1 249 ? 38.497 -2.407 18.475 1.00 51.65 248 LYS B N 1
ATOM 3637 C CA . LYS B 1 249 ? 39.376 -1.808 19.523 1.00 57.20 248 LYS B CA 1
ATOM 3638 C C . LYS B 1 249 ? 40.677 -1.333 18.872 1.00 58.42 248 LYS B C 1
ATOM 3639 O O . LYS B 1 249 ? 41.724 -1.879 19.209 1.00 57.56 248 LYS B O 1
ATOM 3645 N N . LEU B 1 250 ? 40.592 -0.351 17.967 1.00 59.14 249 LEU B N 1
ATOM 3646 C CA . LEU B 1 250 ? 41.755 0.095 17.150 1.00 53.98 249 LEU B CA 1
ATOM 3647 C C . LEU B 1 250 ? 42.898 0.700 17.971 1.00 58.20 249 LEU B C 1
ATOM 3648 O O . LEU B 1 250 ? 43.988 0.847 17.419 1.00 60.45 249 LEU B O 1
ATOM 3653 N N . GLU B 1 251 ? 42.636 1.117 19.200 1.00 60.98 250 GLU B N 1
ATOM 3654 C CA . GLU B 1 251 ? 43.728 1.577 20.096 1.00 59.68 250 GLU B CA 1
ATOM 3655 C C . GLU B 1 251 ? 44.677 0.408 20.340 1.00 63.14 250 GLU B C 1
ATOM 3656 O O . GLU B 1 251 ? 45.885 0.647 20.349 1.00 69.02 250 GLU B O 1
ATOM 3662 N N . GLN B 1 252 ? 44.137 -0.806 20.488 1.00 61.31 251 GLN B N 1
ATOM 3663 C CA . GLN B 1 252 ? 44.954 -2.008 20.787 1.00 54.07 251 GLN B CA 1
ATOM 3664 C C . GLN B 1 252 ? 45.029 -2.953 19.591 1.00 53.42 251 GLN B C 1
ATOM 3665 O O . GLN B 1 252 ? 45.581 -4.045 19.750 1.00 63.50 251 GLN B O 1
ATOM 3671 N N . THR B 1 253 ? 44.492 -2.561 18.446 1.00 62.27 252 THR B N 1
ATOM 3672 C CA . THR B 1 253 ? 44.482 -3.399 17.257 1.00 58.99 252 THR B CA 1
ATOM 3673 C C . THR B 1 253 ? 44.906 -2.562 16.061 1.00 54.95 252 THR B C 1
ATOM 3674 O O . THR B 1 253 ? 44.649 -1.356 16.008 1.00 54.29 252 THR B O 1
ATOM 3678 N N . SER B 1 254 ? 45.562 -3.206 15.103 1.00 48.65 253 SER B N 1
ATOM 3679 C CA . SER B 1 254 ? 46.010 -2.512 13.907 1.00 53.19 253 SER B CA 1
ATOM 3680 C C . SER B 1 254 ? 44.968 -2.638 12.801 1.00 50.65 253 SER B C 1
ATOM 3681 O O . SER B 1 254 ? 44.087 -3.501 12.836 1.00 47.29 253 SER B O 1
ATOM 3684 N N . PHE B 1 255 ? 45.074 -1.748 11.811 1.00 50.67 254 PHE B N 1
ATOM 3685 C CA . PHE B 1 255 ? 44.192 -1.841 10.654 1.00 48.80 254 PHE B CA 1
ATOM 3686 C C . PHE B 1 255 ? 44.462 -3.109 9.856 1.00 45.90 254 PHE B C 1
ATOM 3687 O O . PHE B 1 255 ? 43.534 -3.682 9.275 1.00 45.36 254 PHE B O 1
ATOM 3695 N N . ASP B 1 256 ? 45.715 -3.570 9.831 1.00 44.35 255 ASP B N 1
ATOM 3696 C CA . ASP B 1 256 ? 46.038 -4.815 9.141 1.00 47.72 255 ASP B CA 1
ATOM 3697 C C . ASP B 1 256 ? 45.301 -5.995 9.765 1.00 47.28 255 ASP B C 1
ATOM 3698 O O . ASP B 1 256 ? 44.746 -6.842 9.055 1.00 46.81 255 ASP B O 1
ATOM 3703 N N . GLU B 1 257 ? 45.289 -6.068 11.099 1.00 48.33 256 GLU B N 1
ATOM 3704 C CA . GLU B 1 257 ? 44.593 -7.157 11.778 1.00 44.22 256 GLU B CA 1
ATOM 3705 C C . GLU B 1 257 ? 43.098 -7.115 11.487 1.00 40.01 256 GLU B C 1
ATOM 3706 O O . GLU B 1 257 ? 42.476 -8.148 11.214 1.00 41.38 256 GLU B O 1
ATOM 3712 N N . ALA B 1 258 ? 42.506 -5.919 11.533 1.00 41.60 257 ALA B N 1
ATOM 3713 C CA . ALA B 1 258 ? 41.078 -5.782 11.265 1.00 42.74 257 ALA B CA 1
ATOM 3714 C C . ALA B 1 258 ? 40.743 -6.208 9.841 1.00 41.07 257 ALA B C 1
ATOM 3715 O O . ALA B 1 258 ? 39.775 -6.942 9.610 1.00 39.24 257 ALA B O 1
ATOM 3717 N N . LEU B 1 259 ? 41.544 -5.761 8.870 1.00 41.94 258 LEU B N 1
ATOM 3718 C CA . LEU B 1 259 ? 41.250 -6.045 7.469 1.00 38.31 258 LEU B CA 1
ATOM 3719 C C . LEU B 1 259 ? 41.403 -7.525 7.143 1.00 37.59 258 LEU B C 1
ATOM 3720 O O . LEU B 1 259 ? 40.663 -8.052 6.305 1.00 39.88 258 LEU B O 1
ATOM 3725 N N . ASN B 1 260 ? 42.352 -8.209 7.783 1.00 42.02 259 ASN B N 1
ATOM 3726 C CA . ASN B 1 260 ? 42.523 -9.635 7.536 1.00 35.82 259 ASN B CA 1
ATOM 3727 C C . ASN B 1 260 ? 41.463 -10.467 8.246 1.00 36.32 259 ASN B C 1
ATOM 3728 O O . ASN B 1 260 ? 41.123 -11.558 7.776 1.00 40.90 259 ASN B O 1
ATOM 3733 N N . LEU B 1 261 ? 40.932 -9.972 9.368 1.00 40.39 260 LEU B N 1
ATOM 3734 C CA . LEU B 1 261 ? 39.867 -10.690 10.060 1.00 42.53 260 LEU B CA 1
ATOM 3735 C C . LEU B 1 261 ? 38.597 -10.733 9.220 1.00 39.15 260 LEU B C 1
ATOM 3736 O O . LEU B 1 261 ? 37.947 -11.779 9.121 1.00 44.58 260 LEU B O 1
ATOM 3741 N N . ILE B 1 262 ? 38.226 -9.606 8.607 1.00 42.36 261 ILE B N 1
ATOM 3742 C CA . ILE B 1 262 ? 37.056 -9.603 7.737 1.00 39.66 261 ILE B CA 1
ATOM 3743 C C . ILE B 1 262 ? 37.390 -10.114 6.340 1.00 37.18 261 ILE B C 1
ATOM 3744 O O . ILE B 1 262 ? 36.489 -10.569 5.625 1.00 35.72 261 ILE B O 1
ATOM 3749 N N . GLY B 1 263 ? 38.658 -10.067 5.936 1.00 36.09 262 GLY B N 1
ATOM 3750 C CA . GLY B 1 263 ? 39.076 -10.675 4.686 1.00 35.73 262 GLY B CA 1
ATOM 3751 C C . GLY B 1 263 ? 39.202 -9.714 3.522 1.00 35.38 262 GLY B C 1
ATOM 3752 O O . GLY B 1 263 ? 38.193 -9.249 2.982 1.00 32.71 262 GLY B O 1
ATOM 3753 N N . LYS B 1 264 ? 40.442 -9.425 3.114 1.00 36.80 263 LYS B N 1
ATOM 3754 C CA . LYS B 1 264 ? 40.663 -8.479 2.024 1.00 38.48 263 LYS B CA 1
ATOM 3755 C C . LYS B 1 264 ? 40.107 -8.995 0.703 1.00 35.84 263 LYS B C 1
ATOM 3756 O O . LYS B 1 264 ? 39.748 -8.197 -0.171 1.00 34.12 263 LYS B O 1
ATOM 3762 N N . ASP B 1 265 ? 40.034 -10.318 0.531 1.00 37.00 264 ASP B N 1
ATOM 3763 C CA . ASP B 1 265 ? 39.416 -10.862 -0.672 1.00 31.29 264 ASP B CA 1
ATOM 3764 C C . ASP B 1 265 ? 37.912 -10.620 -0.680 1.00 34.39 264 ASP B C 1
ATOM 3765 O O . ASP B 1 265 ? 37.319 -10.447 -1.751 1.00 32.07 264 ASP B O 1
ATOM 3770 N N . ASN B 1 266 ? 37.282 -10.604 0.497 1.00 29.00 265 ASN B N 1
ATOM 3771 C CA . ASN B 1 266 ? 35.875 -10.226 0.574 1.00 28.64 265 ASN B CA 1
ATOM 3772 C C . ASN B 1 266 ? 35.682 -8.764 0.189 1.00 28.60 265 ASN B C 1
ATOM 3773 O O . ASN B 1 266 ? 34.753 -8.429 -0.556 1.00 32.58 265 ASN B O 1
ATOM 3778 N N . VAL B 1 267 ? 36.550 -7.881 0.691 1.00 31.69 266 VAL B N 1
ATOM 3779 C CA . VAL B 1 267 ? 36.504 -6.476 0.295 1.00 28.80 266 VAL B CA 1
ATOM 3780 C C . VAL B 1 267 ? 36.773 -6.338 -1.196 1.00 29.20 266 VAL B C 1
ATOM 3781 O O . VAL B 1 267 ? 36.120 -5.549 -1.891 1.00 29.70 266 VAL B O 1
ATOM 3785 N N . SER B 1 268 ? 37.738 -7.104 -1.709 1.00 27.63 267 SER B N 1
ATOM 3786 C CA . SER B 1 268 ? 38.068 -7.054 -3.129 1.00 26.45 267 SER B CA 1
ATOM 3787 C C . SER B 1 268 ? 36.854 -7.380 -3.990 1.00 29.81 267 SER B C 1
ATOM 3788 O O . SER B 1 268 ? 36.552 -6.665 -4.954 1.00 34.03 267 SER B O 1
ATOM 3791 N N . GLU B 1 269 ? 36.136 -8.454 -3.649 1.00 31.95 268 GLU B N 1
ATOM 3792 C CA . GLU B 1 269 ? 34.995 -8.872 -4.459 1.00 31.89 268 GLU B CA 1
ATOM 3793 C C . GLU B 1 269 ? 33.894 -7.818 -4.457 1.00 30.31 268 GLU B C 1
ATOM 3794 O O . GLU B 1 269 ? 33.297 -7.533 -5.502 1.00 32.23 268 GLU B O 1
ATOM 3800 N N . ALA B 1 270 ? 33.611 -7.229 -3.294 1.00 29.30 269 ALA B N 1
ATOM 3801 C CA . ALA B 1 270 ? 32.563 -6.216 -3.221 1.00 27.48 269 ALA B CA 1
ATOM 3802 C C . ALA B 1 270 ? 32.967 -4.945 -3.959 1.00 29.09 269 ALA B C 1
ATOM 3803 O O . ALA B 1 270 ? 32.137 -4.324 -4.633 1.00 26.76 269 ALA B O 1
ATOM 3805 N N . TYR B 1 271 ? 34.240 -4.549 -3.851 1.00 29.28 270 TYR B N 1
ATOM 3806 C CA . TYR B 1 271 ? 34.712 -3.357 -4.551 1.00 28.81 270 TYR B CA 1
ATOM 3807 C C . TYR B 1 271 ? 34.549 -3.502 -6.058 1.00 28.86 270 TYR B C 1
ATOM 3808 O O . TYR B 1 271 ? 34.154 -2.551 -6.742 1.00 28.43 270 TYR B O 1
ATOM 3817 N N . VAL B 1 272 ? 34.851 -4.687 -6.594 1.00 29.50 271 VAL B N 1
ATOM 3818 C CA . VAL B 1 272 ? 34.752 -4.903 -8.035 1.00 30.55 271 VAL B CA 1
ATOM 3819 C C . VAL B 1 272 ? 33.305 -4.778 -8.496 1.00 29.29 271 VAL B C 1
ATOM 3820 O O . VAL B 1 272 ? 33.019 -4.175 -9.538 1.00 33.35 271 VAL B O 1
ATOM 3824 N N . GLU B 1 273 ? 32.370 -5.334 -7.722 1.00 28.31 272 GLU B N 1
ATOM 3825 C CA . GLU B 1 273 ? 30.962 -5.260 -8.099 1.00 29.02 272 GLU B CA 1
ATOM 3826 C C . GLU B 1 273 ? 30.441 -3.830 -8.030 1.00 31.15 272 GLU B C 1
ATOM 3827 O O . GLU B 1 273 ? 29.709 -3.386 -8.923 1.00 31.70 272 GLU B O 1
ATOM 3833 N N . LEU B 1 274 ? 30.813 -3.090 -6.984 1.00 29.50 273 LEU B N 1
ATOM 3834 C CA . LEU B 1 274 ? 30.289 -1.739 -6.812 1.00 28.90 273 LEU B CA 1
ATOM 3835 C C . LEU B 1 274 ? 30.877 -0.764 -7.826 1.00 30.83 273 LEU B C 1
ATOM 3836 O O . LEU B 1 274 ? 30.192 0.174 -8.248 1.00 30.34 273 LEU B O 1
ATOM 3841 N N . ALA B 1 275 ? 32.129 -0.969 -8.234 1.00 30.22 274 ALA B N 1
ATOM 3842 C CA . ALA B 1 275 ? 32.801 -0.032 -9.124 1.00 29.18 274 ALA B CA 1
ATOM 3843 C C . ALA B 1 275 ? 32.548 -0.307 -10.601 1.00 34.15 274 ALA B C 1
ATOM 3844 O O . ALA B 1 275 ? 32.906 0.533 -11.433 1.00 34.62 274 ALA B O 1
ATOM 3846 N N . ARG B 1 276 ? 31.926 -1.440 -10.939 1.00 36.52 275 ARG B N 1
ATOM 3847 C CA . ARG B 1 276 ? 31.914 -1.909 -12.323 1.00 33.77 275 ARG B CA 1
ATOM 3848 C C . ARG B 1 276 ? 31.285 -0.895 -13.273 1.00 35.00 275 ARG B C 1
ATOM 3849 O O . ARG B 1 276 ? 31.753 -0.725 -14.405 1.00 40.82 275 ARG B O 1
ATOM 3857 N N . ASP B 1 277 ? 30.231 -0.206 -12.837 1.00 37.72 276 ASP B N 1
ATOM 3858 C CA . ASP B 1 277 ? 29.454 0.638 -13.738 1.00 36.14 276 ASP B CA 1
ATOM 3859 C C . ASP B 1 277 ? 29.483 2.115 -13.366 1.00 38.99 276 ASP B C 1
ATOM 3860 O O . ASP B 1 277 ? 28.690 2.893 -13.911 1.00 39.75 276 ASP B O 1
ATOM 3865 N N . ILE B 1 278 ? 30.370 2.527 -12.458 1.00 36.90 277 ILE B N 1
ATOM 3866 C CA . ILE B 1 278 ? 30.547 3.949 -12.197 1.00 37.88 277 ILE B CA 1
ATOM 3867 C C . ILE B 1 278 ? 31.065 4.629 -13.456 1.00 39.79 277 ILE B C 1
ATOM 3868 O O . ILE B 1 278 ? 31.905 4.081 -14.182 1.00 39.58 277 ILE B O 1
ATOM 3873 N N . GLY B 1 279 ? 30.557 5.827 -13.729 1.00 43.46 278 GLY B N 1
ATOM 3874 C CA . GLY B 1 279 ? 31.015 6.568 -14.886 1.00 43.42 278 GLY B CA 1
ATOM 3875 C C . GLY B 1 279 ? 30.477 7.979 -14.962 1.00 45.04 278 GLY B C 1
ATOM 3876 O O . GLY B 1 279 ? 30.622 8.764 -14.020 1.00 45.42 278 GLY B O 1
ATOM 3877 N N . SER B 1 280 ? 29.858 8.315 -16.091 1.00 46.81 279 SER B N 1
ATOM 3878 C CA . SER B 1 280 ? 29.284 9.637 -16.292 1.00 46.32 279 SER B CA 1
ATOM 3879 C C . SER B 1 280 ? 28.053 9.501 -17.170 1.00 50.32 279 SER B C 1
ATOM 3880 O O . SER B 1 280 ? 28.090 8.800 -18.186 1.00 48.14 279 SER B O 1
ATOM 3883 N N . THR B 1 281 ? 26.970 10.157 -16.774 1.00 50.84 280 THR B N 1
ATOM 3884 C CA . THR B 1 281 ? 25.803 10.259 -17.632 1.00 47.07 280 THR B CA 1
ATOM 3885 C C . THR B 1 281 ? 25.940 11.477 -18.540 1.00 51.55 280 THR B C 1
ATOM 3886 O O . THR B 1 281 ? 26.835 12.310 -18.376 1.00 50.48 280 THR B O 1
ATOM 3890 N N . SER B 1 282 ? 25.036 11.572 -19.518 1.00 46.79 281 SER B N 1
ATOM 3891 C CA . SER B 1 282 ? 25.016 12.747 -20.382 1.00 44.63 281 SER B CA 1
ATOM 3892 C C . SER B 1 282 ? 24.805 14.017 -19.567 1.00 47.36 281 SER B C 1
ATOM 3893 O O . SER B 1 282 ? 25.380 15.067 -19.878 1.00 44.72 281 SER B O 1
ATOM 3896 N N . LYS B 1 283 ? 23.995 13.934 -18.510 1.00 41.24 282 LYS B N 1
ATOM 3897 C CA . LYS B 1 283 ? 23.746 15.097 -17.664 1.00 48.90 282 LYS B CA 1
ATOM 3898 C C . LYS B 1 283 ? 25.021 15.551 -16.963 1.00 43.94 282 LYS B C 1
ATOM 3899 O O . LYS B 1 283 ? 25.320 16.749 -16.909 1.00 44.80 282 LYS B O 1
ATOM 3905 N N . THR B 1 284 ? 25.785 14.602 -16.417 1.00 42.07 283 THR B N 1
ATOM 3906 C CA . THR B 1 284 ? 27.016 14.954 -15.717 1.00 43.18 283 THR B CA 1
ATOM 3907 C C . THR B 1 284 ? 28.030 15.594 -16.659 1.00 46.07 283 THR B C 1
ATOM 3908 O O . THR B 1 284 ? 28.780 16.489 -16.250 1.00 43.35 283 THR B O 1
ATOM 3912 N N . LYS B 1 285 ? 28.057 15.167 -17.923 1.00 42.06 284 LYS B N 1
ATOM 3913 C CA . LYS B 1 285 ? 28.943 15.802 -18.892 1.00 44.53 284 LYS B CA 1
ATOM 3914 C C . LYS B 1 285 ? 28.446 17.192 -19.266 1.00 42.50 284 LYS B C 1
ATOM 3915 O O . LYS B 1 285 ? 29.244 18.130 -19.388 1.00 40.70 284 LYS B O 1
ATOM 3921 N N . ARG B 1 286 ? 27.132 17.343 -19.455 1.00 45.71 285 ARG B N 1
ATOM 3922 C CA . ARG B 1 286 ? 26.571 18.657 -19.758 1.00 45.41 285 ARG B CA 1
ATOM 3923 C C . ARG B 1 286 ? 26.863 19.649 -18.641 1.00 37.49 285 ARG B C 1
ATOM 3924 O O . ARG B 1 286 ? 27.175 20.818 -18.902 1.00 39.03 285 ARG B O 1
ATOM 3932 N N . ASN B 1 287 ? 26.772 19.200 -17.387 1.00 38.89 286 ASN B N 1
ATOM 3933 C CA . ASN B 1 287 ? 27.085 20.075 -16.262 1.00 36.12 286 ASN B CA 1
ATOM 3934 C C . ASN B 1 287 ? 28.559 20.458 -16.255 1.00 37.74 286 ASN B C 1
ATOM 3935 O O . ASN B 1 287 ? 28.903 21.616 -15.994 1.00 40.72 286 ASN B O 1
ATOM 3940 N N . ASP B 1 288 ? 29.443 19.499 -16.543 1.00 40.48 287 ASP B N 1
ATOM 3941 C CA . ASP B 1 288 ? 30.872 19.795 -16.557 1.00 36.87 287 ASP B CA 1
ATOM 3942 C C . ASP B 1 288 ? 31.235 20.714 -17.717 1.00 37.09 287 ASP B C 1
ATOM 3943 O O . ASP B 1 288 ? 32.055 21.626 -17.560 1.00 36.15 287 ASP B O 1
ATOM 3948 N N . GLU B 1 289 ? 30.635 20.491 -18.890 1.00 34.27 288 GLU B N 1
ATOM 3949 C CA . GLU B 1 289 ? 30.877 21.381 -20.020 1.00 31.18 288 GLU B CA 1
ATOM 3950 C C . GLU B 1 289 ? 30.367 22.786 -19.729 1.00 39.06 288 GLU B C 1
ATOM 3951 O O . GLU B 1 289 ? 30.996 23.777 -20.119 1.00 42.80 288 GLU B O 1
ATOM 3957 N N . ALA B 1 290 ? 29.229 22.889 -19.037 1.00 40.94 289 ALA B N 1
ATOM 3958 C CA . ALA B 1 290 ? 28.672 24.198 -18.709 1.00 37.38 289 ALA B CA 1
ATOM 3959 C C . ALA B 1 290 ? 29.620 24.991 -17.820 1.00 35.33 289 ALA B C 1
ATOM 3960 O O . ALA B 1 290 ? 29.868 26.177 -18.062 1.00 39.87 289 ALA B O 1
ATOM 3962 N N . ILE B 1 291 ? 30.166 24.346 -16.785 1.00 33.78 290 ILE B N 1
ATOM 3963 C CA . ILE B 1 291 ? 31.048 25.039 -15.848 1.00 38.10 290 ILE B CA 1
ATOM 3964 C C . ILE B 1 291 ? 32.249 25.629 -16.577 1.00 42.57 290 ILE B C 1
ATOM 3965 O O . ILE B 1 291 ? 32.640 26.776 -16.332 1.00 44.80 290 ILE B O 1
ATOM 3970 N N . LEU B 1 292 ? 32.844 24.861 -17.492 1.00 39.61 291 LEU B N 1
ATOM 3971 C CA . LEU B 1 292 ? 34.004 25.359 -18.223 1.00 41.05 291 LEU B CA 1
ATOM 3972 C C . LEU B 1 292 ? 33.626 26.518 -19.138 1.00 44.93 291 LEU B C 1
ATOM 3973 O O . LEU B 1 292 ? 34.352 27.516 -19.219 1.00 46.18 291 LEU B O 1
ATOM 3978 N N . LYS B 1 293 ? 32.486 26.414 -19.826 1.00 41.14 292 LYS B N 1
ATOM 3979 C CA . LYS B 1 293 ? 32.059 27.506 -20.694 1.00 44.28 292 LYS B CA 1
ATOM 3980 C C . LYS B 1 293 ? 31.546 28.694 -19.890 1.00 44.95 292 LYS B C 1
ATOM 3981 O O . LYS B 1 293 ? 31.708 29.844 -20.313 1.00 45.89 292 LYS B O 1
ATOM 3987 N N . PHE B 1 294 ? 30.930 28.443 -18.733 1.00 42.09 293 PHE B N 1
ATOM 3988 C CA . PHE B 1 294 ? 30.481 29.544 -17.888 1.00 37.73 293 PHE B CA 1
ATOM 3989 C C . PHE B 1 294 ? 31.663 30.366 -17.393 1.00 39.23 293 PHE B C 1
ATOM 3990 O O . PHE B 1 294 ? 31.581 31.596 -17.304 1.00 41.38 293 PHE B O 1
ATOM 3998 N N . ARG B 1 295 ? 32.778 29.702 -17.078 1.00 41.90 294 ARG B N 1
ATOM 3999 C CA . ARG B 1 295 ? 33.975 30.424 -16.664 1.00 44.18 294 ARG B CA 1
ATOM 4000 C C . ARG B 1 295 ? 34.638 31.127 -17.842 1.00 42.00 294 ARG B C 1
ATOM 4001 O O . ARG B 1 295 ? 35.238 32.194 -17.665 1.00 42.08 294 ARG B O 1
ATOM 4009 N N . GLU B 1 296 ? 34.548 30.548 -19.043 1.00 44.21 295 GLU B N 1
ATOM 4010 C CA . GLU B 1 296 ? 34.953 31.269 -20.246 1.00 45.82 295 GLU B CA 1
ATOM 4011 C C . GLU B 1 296 ? 34.193 32.583 -20.362 1.00 46.66 295 GLU B C 1
ATOM 4012 O O . GLU B 1 296 ? 34.784 33.643 -20.596 1.00 52.67 295 GLU B O 1
ATOM 4018 N N . LEU B 1 297 ? 32.869 32.522 -20.197 1.00 45.74 296 LEU B N 1
ATOM 4019 C CA . LEU B 1 297 ? 32.044 33.725 -20.246 1.00 41.73 296 LEU B CA 1
ATOM 4020 C C . LEU B 1 297 ? 32.484 34.734 -19.194 1.00 43.97 296 LEU B C 1
ATOM 4021 O O . LEU B 1 297 ? 32.641 35.925 -19.488 1.00 45.05 296 LEU B O 1
ATOM 4026 N N . ILE B 1 298 ? 32.690 34.270 -17.959 1.00 44.74 297 ILE B N 1
ATOM 4027 C CA . ILE B 1 298 ? 33.122 35.158 -16.882 1.00 42.21 297 ILE B CA 1
ATOM 4028 C C . ILE B 1 298 ? 34.420 35.862 -17.257 1.00 47.75 297 ILE B C 1
ATOM 4029 O O . ILE B 1 298 ? 34.601 37.054 -16.981 1.00 51.25 297 ILE B O 1
ATOM 4034 N N . ALA B 1 299 ? 35.336 35.142 -17.910 1.00 50.16 298 ALA B N 1
ATOM 4035 C CA . ALA B 1 299 ? 36.610 35.739 -18.302 1.00 47.21 298 ALA B CA 1
ATOM 4036 C C . ALA B 1 299 ? 36.416 36.796 -19.383 1.00 44.77 298 ALA B C 1
ATOM 4037 O O . ALA B 1 299 ? 36.923 37.917 -19.265 1.00 51.32 298 ALA B O 1
ATOM 4039 N N . SER B 1 300 ? 35.677 36.458 -20.443 1.00 41.47 299 SER B N 1
ATOM 4040 C CA . SER B 1 300 ? 35.441 37.406 -21.527 1.00 45.80 299 SER B CA 1
ATOM 4041 C C . SER B 1 300 ? 34.681 38.646 -21.073 1.00 52.03 299 SER B C 1
ATOM 4042 O O . SER B 1 300 ? 34.631 39.628 -21.823 1.00 58.46 299 SER B O 1
ATOM 4045 N N . PHE B 1 301 ? 34.104 38.634 -19.871 1.00 49.83 300 PHE B N 1
ATOM 4046 C CA . PHE B 1 301 ? 33.333 39.759 -19.360 1.00 54.19 300 PHE B CA 1
ATOM 4047 C C . PHE B 1 301 ? 34.168 40.768 -18.579 1.00 60.81 300 PHE B C 1
ATOM 4048 O O . PHE B 1 301 ? 33.656 41.847 -18.261 1.00 62.35 300 PHE B O 1
ATOM 4056 N N . LEU B 1 302 ? 35.427 40.456 -18.255 1.00 58.61 301 LEU B N 1
ATOM 4057 C CA . LEU B 1 302 ? 36.194 41.338 -17.377 1.00 60.17 301 LEU B CA 1
ATOM 4058 C C . LEU B 1 302 ? 36.525 42.676 -18.040 1.00 63.08 301 LEU B C 1
ATOM 4059 O O . LEU B 1 302 ? 36.498 43.704 -17.351 1.00 68.08 301 LEU B O 1
ATOM 4064 N N . PRO B 1 303 ? 36.855 42.734 -19.341 1.00 63.83 302 PRO B N 1
ATOM 4065 C CA . PRO B 1 303 ? 36.960 44.058 -19.983 1.00 63.51 302 PRO B CA 1
ATOM 4066 C C . PRO B 1 303 ? 35.776 44.957 -19.673 1.00 65.50 302 PRO B C 1
ATOM 4067 O O . PRO B 1 303 ? 35.959 46.097 -19.227 1.00 67.18 302 PRO B O 1
ATOM 4071 N N . ALA B 1 304 ? 34.556 44.450 -19.855 1.00 64.39 303 ALA B N 1
ATOM 4072 C CA . ALA B 1 304 ? 33.375 45.247 -19.549 1.00 64.72 303 ALA B CA 1
ATOM 4073 C C . ALA B 1 304 ? 33.183 45.429 -18.047 1.00 58.02 303 ALA B C 1
ATOM 4074 O O . ALA B 1 304 ? 32.542 46.396 -17.622 1.00 61.92 303 ALA B O 1
ATOM 4076 N N . LEU B 1 305 ? 33.723 44.520 -17.230 1.00 58.38 304 LEU B N 1
ATOM 4077 C CA . LEU B 1 305 ? 33.619 44.689 -15.784 1.00 61.95 304 LEU B CA 1
ATOM 4078 C C . LEU B 1 305 ? 34.465 45.863 -15.307 1.00 61.65 304 LEU B C 1
ATOM 4079 O O . LEU B 1 305 ? 34.015 46.663 -14.478 1.00 64.14 304 LEU B O 1
ATOM 4084 N N . GLU B 1 306 ? 35.689 45.987 -15.825 1.00 65.00 305 GLU B N 1
ATOM 4085 C CA . GLU B 1 306 ? 36.541 47.108 -15.450 1.00 69.75 305 GLU B CA 1
ATOM 4086 C C . GLU B 1 306 ? 36.119 48.401 -16.138 1.00 63.21 305 GLU B C 1
ATOM 4087 O O . GLU B 1 306 ? 36.357 49.488 -15.600 1.00 63.81 305 GLU B O 1
ATOM 4093 N N . ALA B 1 307 ? 35.489 48.308 -17.311 1.00 61.57 306 ALA B N 1
ATOM 4094 C CA . ALA B 1 307 ? 34.994 49.504 -17.988 1.00 58.67 306 ALA B CA 1
ATOM 4095 C C . ALA B 1 307 ? 33.844 50.136 -17.212 1.00 68.59 306 ALA B C 1
ATOM 4096 O O . ALA B 1 307 ? 33.854 51.342 -16.942 1.00 67.00 306 ALA B O 1
ATOM 4098 N N . ASP B 1 308 ? 32.840 49.333 -16.846 1.00 64.56 307 ASP B N 1
ATOM 4099 C CA . ASP B 1 308 ? 31.782 49.818 -15.965 1.00 66.37 307 ASP B CA 1
ATOM 4100 C C . ASP B 1 308 ? 32.322 50.273 -14.618 1.00 66.06 307 ASP B C 1
ATOM 4101 O O . ASP B 1 308 ? 31.675 51.082 -13.941 1.00 67.17 307 ASP B O 1
ATOM 4106 N N . ARG B 1 309 ? 33.494 49.768 -14.223 1.00 65.46 308 ARG B N 1
ATOM 4107 C CA . ARG B 1 309 ? 34.072 50.100 -12.925 1.00 62.71 308 ARG B CA 1
ATOM 4108 C C . ARG B 1 309 ? 34.698 51.482 -12.936 1.00 68.68 308 ARG B C 1
ATOM 4109 O O . ARG B 1 309 ? 34.589 52.231 -11.957 1.00 73.52 308 ARG B O 1
ATOM 4117 N N . ILE B 1 310 ? 35.384 51.820 -14.026 1.00 70.65 309 ILE B N 1
ATOM 4118 C CA . ILE B 1 310 ? 35.994 53.140 -14.137 1.00 70.18 309 ILE B CA 1
ATOM 4119 C C . ILE B 1 310 ? 34.929 54.222 -14.049 1.00 67.97 309 ILE B C 1
ATOM 4120 O O . ILE B 1 310 ? 35.124 55.254 -13.393 1.00 75.19 309 ILE B O 1
ATOM 4125 N N . ALA B 1 311 ? 33.785 54.002 -14.694 1.00 67.29 310 ALA B N 1
ATOM 4126 C CA . ALA B 1 311 ? 32.685 54.963 -14.664 1.00 70.68 310 ALA B CA 1
ATOM 4127 C C . ALA B 1 311 ? 32.130 55.144 -13.249 1.00 65.68 310 ALA B C 1
ATOM 4128 O O . ALA B 1 311 ? 31.765 54.173 -12.584 1.00 66.75 310 ALA B O 1
ATOM 4130 N N . SER C 1 52 ? -9.183 16.855 -4.787 1.00 69.45 51 SER C N 1
ATOM 4131 C CA . SER C 1 52 ? -9.677 17.185 -3.454 1.00 75.23 51 SER C CA 1
ATOM 4132 C C . SER C 1 52 ? -8.731 16.715 -2.358 1.00 78.35 51 SER C C 1
ATOM 4133 O O . SER C 1 52 ? -8.743 17.241 -1.247 1.00 74.77 51 SER C O 1
ATOM 4136 N N . ASP C 1 53 ? -7.902 15.724 -2.685 1.00 69.61 52 ASP C N 1
ATOM 4137 C CA . ASP C 1 53 ? -7.199 14.942 -1.674 1.00 70.26 52 ASP C CA 1
ATOM 4138 C C . ASP C 1 53 ? -5.936 15.605 -1.137 1.00 66.93 52 ASP C C 1
ATOM 4139 O O . ASP C 1 53 ? -5.367 15.102 -0.162 1.00 69.78 52 ASP C O 1
ATOM 4144 N N . LEU C 1 54 ? -5.476 16.706 -1.734 1.00 64.51 53 LEU C N 1
ATOM 4145 C CA . LEU C 1 54 ? -4.249 17.331 -1.254 1.00 57.87 53 LEU C CA 1
ATOM 4146 C C . LEU C 1 54 ? -4.429 17.997 0.105 1.00 52.76 53 LEU C C 1
ATOM 4147 O O . LEU C 1 54 ? -3.438 18.182 0.821 1.00 48.20 53 LEU C O 1
ATOM 4152 N N . LYS C 1 55 ? -5.674 18.333 0.479 1.00 57.55 54 LYS C N 1
ATOM 4153 C CA . LYS C 1 55 ? -6.052 19.021 1.714 1.00 52.86 54 LYS C CA 1
ATOM 4154 C C . LYS C 1 55 ? -4.996 20.034 2.142 1.00 50.22 54 LYS C C 1
ATOM 4155 O O . LYS C 1 55 ? -4.318 19.833 3.158 1.00 47.28 54 LYS C O 1
ATOM 4161 N N . PRO C 1 56 ? -4.828 21.126 1.403 1.00 51.68 55 PRO C N 1
ATOM 4162 C CA . PRO C 1 56 ? -3.771 22.083 1.735 1.00 41.85 55 PRO C CA 1
ATOM 4163 C C . PRO C 1 56 ? -4.188 23.030 2.847 1.00 39.20 55 PRO C C 1
ATOM 4164 O O . PRO C 1 56 ? -5.365 23.358 3.016 1.00 42.08 55 PRO C O 1
ATOM 4168 N N . ILE C 1 57 ? -3.195 23.466 3.612 1.00 38.77 56 ILE C N 1
ATOM 4169 C CA . ILE C 1 57 ? -3.424 24.449 4.663 1.00 37.26 56 ILE C CA 1
ATOM 4170 C C . ILE C 1 57 ? -3.390 25.846 4.057 1.00 44.06 56 ILE C C 1
ATOM 4171 O O . ILE C 1 57 ? -2.673 26.113 3.085 1.00 39.87 56 ILE C O 1
ATOM 4176 N N . ASP C 1 58 ? -4.199 26.741 4.617 1.00 41.69 57 ASP C N 1
ATOM 4177 C CA . ASP C 1 58 ? -4.193 28.131 4.188 1.00 33.55 57 ASP C CA 1
ATOM 4178 C C . ASP C 1 58 ? -3.014 28.863 4.812 1.00 44.92 57 ASP C C 1
ATOM 4179 O O . ASP C 1 58 ? -2.698 28.671 5.990 1.00 36.53 57 ASP C O 1
ATOM 4184 N N . VAL C 1 59 ? -2.355 29.697 4.012 1.00 46.23 58 VAL C N 1
ATOM 4185 C CA . VAL C 1 59 ? -1.244 30.523 4.470 1.00 40.95 58 VAL C CA 1
ATOM 4186 C C . VAL C 1 59 ? -1.631 31.978 4.256 1.00 44.78 58 VAL C C 1
ATOM 4187 O O . VAL C 1 59 ? -1.806 32.417 3.113 1.00 46.68 58 VAL C O 1
ATOM 4191 N N . GLU C 1 60 ? -1.766 32.721 5.351 1.00 43.68 59 GLU C N 1
ATOM 4192 C CA . GLU C 1 60 ? -2.180 34.114 5.271 1.00 44.20 59 GLU C CA 1
ATOM 4193 C C . GLU C 1 60 ? -1.018 34.990 4.819 1.00 45.06 59 GLU C C 1
ATOM 4194 O O . GLU C 1 60 ? 0.098 34.875 5.336 1.00 44.83 59 GLU C O 1
ATOM 4200 N N . VAL C 1 61 ? -1.294 35.863 3.847 1.00 43.51 60 VAL C N 1
ATOM 4201 C CA . VAL C 1 61 ? -0.292 36.805 3.362 1.00 42.73 60 VAL C CA 1
ATOM 4202 C C . VAL C 1 61 ? 0.196 37.666 4.517 1.00 44.51 60 VAL C C 1
ATOM 4203 O O . VAL C 1 61 ? -0.603 38.267 5.244 1.00 50.11 60 VAL C O 1
ATOM 4207 N N . GLN C 1 62 ? 1.517 37.725 4.696 1.00 37.34 61 GLN C N 1
ATOM 4208 C CA . GLN C 1 62 ? 2.096 38.545 5.765 1.00 44.59 61 GLN C CA 1
ATOM 4209 C C . GLN C 1 62 ? 3.544 38.864 5.373 1.00 43.04 61 GLN C C 1
ATOM 4210 O O . GLN C 1 62 ? 4.465 38.121 5.713 1.00 39.04 61 GLN C O 1
ATOM 4216 N N . ALA C 1 63 ? 3.718 39.988 4.680 1.00 39.84 62 ALA C N 1
ATOM 4217 C CA . ALA C 1 63 ? 5.005 40.339 4.094 1.00 38.49 62 ALA C CA 1
ATOM 4218 C C . ALA C 1 63 ? 6.092 40.471 5.155 1.00 37.60 62 ALA C C 1
ATOM 4219 O O . ALA C 1 63 ? 5.829 40.785 6.319 1.00 42.22 62 ALA C O 1
ATOM 4221 N N . PHE C 1 64 ? 7.328 40.223 4.732 1.00 39.76 63 PHE C N 1
ATOM 4222 C CA . PHE C 1 64 ? 8.507 40.471 5.550 1.00 43.71 63 PHE C CA 1
ATOM 4223 C C . PHE C 1 64 ? 8.964 41.905 5.312 1.00 45.62 63 PHE C C 1
ATOM 4224 O O . PHE C 1 64 ? 9.316 42.270 4.186 1.00 43.49 63 PHE C O 1
ATOM 4232 N N . THR C 1 65 ? 8.944 42.716 6.360 1.00 46.76 64 THR C N 1
ATOM 4233 C CA . THR C 1 65 ? 9.294 44.128 6.283 1.00 50.80 64 THR C CA 1
ATOM 4234 C C . THR C 1 65 ? 10.503 44.405 7.168 1.00 59.72 64 THR C C 1
ATOM 4235 O O . THR C 1 65 ? 11.078 43.500 7.777 1.00 61.30 64 THR C O 1
ATOM 4239 N N . SER C 1 66 ? 10.895 45.680 7.231 1.00 63.40 65 SER C N 1
ATOM 4240 C CA . SER C 1 66 ? 11.904 46.080 8.203 1.00 67.19 65 SER C CA 1
ATOM 4241 C C . SER C 1 66 ? 11.354 46.048 9.622 1.00 67.33 65 SER C C 1
ATOM 4242 O O . SER C 1 66 ? 12.137 46.010 10.577 1.00 70.45 65 SER C O 1
ATOM 4245 N N . ALA C 1 67 ? 10.033 46.005 9.784 1.00 63.36 66 ALA C N 1
ATOM 4246 C CA . ALA C 1 67 ? 9.468 45.788 11.132 1.00 62.91 66 ALA C CA 1
ATOM 4247 C C . ALA C 1 67 ? 9.836 44.366 11.541 1.00 69.78 66 ALA C C 1
ATOM 4248 O O . ALA C 1 67 ? 9.838 44.077 12.746 1.00 76.71 66 ALA C O 1
ATOM 4250 N N . SER C 1 68 ? 10.091 43.501 10.558 1.00 66.26 67 SER C N 1
ATOM 4251 C CA . SER C 1 68 ? 10.369 42.071 10.836 1.00 65.53 67 SER C CA 1
ATOM 4252 C C . SER C 1 68 ? 11.873 41.833 11.026 1.00 68.29 67 SER C C 1
ATOM 4253 O O . SER C 1 68 ? 12.223 40.734 11.476 1.00 67.64 67 SER C O 1
ATOM 4256 N N . GLN C 1 69 ? 12.718 42.806 10.672 1.00 66.91 68 GLN C N 1
ATOM 4257 C CA . GLN C 1 69 ? 14.181 42.706 10.929 1.00 70.46 68 GLN C CA 1
ATOM 4258 C C . GLN C 1 69 ? 14.474 43.463 12.226 1.00 79.70 68 GLN C C 1
ATOM 4259 O O . GLN C 1 69 ? 15.167 42.890 13.078 1.00 87.30 68 GLN C O 1
ATOM 4265 N N . ASN C 1 70 ? 13.984 44.702 12.357 1.00 75.15 69 ASN C N 1
ATOM 4266 C CA . ASN C 1 70 ? 14.103 45.511 13.605 1.00 80.22 69 ASN C CA 1
ATOM 4267 C C . ASN C 1 70 ? 15.518 45.621 14.192 1.00 84.74 69 ASN C C 1
ATOM 4268 O O . ASN C 1 70 ? 15.646 45.479 15.417 1.00 85.95 69 ASN C O 1
ATOM 4273 N N . ILE C 1 71 ? 16.540 45.882 13.372 1.00 86.82 70 ILE C N 1
ATOM 4274 C CA . ILE C 1 71 ? 17.891 46.115 13.959 1.00 84.48 70 ILE C CA 1
ATOM 4275 C C . ILE C 1 71 ? 18.004 47.608 14.269 1.00 84.60 70 ILE C C 1
ATOM 4276 O O . ILE C 1 71 ? 18.413 48.366 13.379 1.00 85.99 70 ILE C O 1
ATOM 4281 N N . SER C 1 72 ? 17.659 48.001 15.495 1.00 86.22 71 SER C N 1
ATOM 4282 C CA . SER C 1 72 ? 17.734 49.424 15.910 1.00 83.48 71 SER C CA 1
ATOM 4283 C C . SER C 1 72 ? 19.182 49.914 15.883 1.00 79.38 71 SER C C 1
ATOM 4284 O O . SER C 1 72 ? 20.092 49.127 16.201 1.00 76.16 71 SER C O 1
ATOM 4287 N N . ASN C 1 73 ? 19.366 51.170 15.488 1.00 78.59 72 ASN C N 1
ATOM 4288 C CA . ASN C 1 73 ? 20.725 51.755 15.442 1.00 73.93 72 ASN C CA 1
ATOM 4289 C C . ASN C 1 73 ? 21.184 52.009 16.872 1.00 70.86 72 ASN C C 1
ATOM 4290 O O . ASN C 1 73 ? 20.472 52.702 17.621 1.00 67.84 72 ASN C O 1
ATOM 4295 N N . PHE C 1 74 ? 22.323 51.443 17.236 1.00 59.09 73 PHE C N 1
ATOM 4296 C CA . PHE C 1 74 ? 22.878 51.709 18.553 1.00 51.15 73 PHE C CA 1
ATOM 4297 C C . PHE C 1 74 ? 23.783 52.930 18.482 1.00 48.20 73 PHE C C 1
ATOM 4298 O O . PHE C 1 74 ? 24.674 53.002 17.630 1.00 52.67 73 PHE C O 1
ATOM 4306 N N . THR C 1 75 ? 23.545 53.890 19.367 1.00 47.68 74 THR C N 1
ATOM 4307 C CA . THR C 1 75 ? 24.386 55.070 19.474 1.00 44.59 74 THR C CA 1
ATOM 4308 C C . THR C 1 75 ? 24.747 55.287 20.933 1.00 41.14 74 THR C C 1
ATOM 4309 O O . THR C 1 75 ? 23.913 55.103 21.825 1.00 41.89 74 THR C O 1
ATOM 4313 N N . LEU C 1 76 ? 26.006 55.651 21.173 1.00 40.71 75 LEU C N 1
ATOM 4314 C CA . LEU C 1 76 ? 26.415 56.017 22.520 1.00 39.97 75 LEU C CA 1
ATOM 4315 C C . LEU C 1 76 ? 25.797 57.331 22.970 1.00 37.21 75 LEU C C 1
ATOM 4316 O O . LEU C 1 76 ? 25.867 57.656 24.160 1.00 34.80 75 LEU C O 1
ATOM 4321 N N . HIS C 1 77 ? 25.178 58.078 22.054 1.00 38.53 76 HIS C N 1
ATOM 4322 C CA . HIS C 1 77 ? 24.621 59.384 22.373 1.00 37.20 76 HIS C CA 1
ATOM 4323 C C . HIS C 1 77 ? 23.350 59.307 23.209 1.00 41.91 76 HIS C C 1
ATOM 4324 O O . HIS C 1 77 ? 22.937 60.331 23.763 1.00 43.42 76 HIS C O 1
ATOM 4331 N N . LYS C 1 78 ? 22.720 58.138 23.317 1.00 41.13 77 LYS C N 1
ATOM 4332 C CA . LYS C 1 78 ? 21.554 57.981 24.176 1.00 38.86 77 LYS C CA 1
ATOM 4333 C C . LYS C 1 78 ? 21.911 57.480 25.572 1.00 36.86 77 LYS C C 1
ATOM 4334 O O . LYS C 1 78 ? 21.007 57.175 26.356 1.00 40.44 77 LYS C O 1
ATOM 4340 N N . TYR C 1 79 ? 23.205 57.398 25.904 1.00 33.93 78 TYR C N 1
ATOM 4341 C CA . TYR C 1 79 ? 23.650 56.888 27.197 1.00 28.90 78 TYR C CA 1
ATOM 4342 C C . TYR C 1 79 ? 24.707 57.779 27.841 1.00 34.45 78 TYR C C 1
ATOM 4343 O O . TYR C 1 79 ? 25.450 57.311 28.710 1.00 29.69 78 TYR C O 1
ATOM 4352 N N . ARG C 1 80 ? 24.799 59.047 27.441 1.00 36.80 79 ARG C N 1
ATOM 4353 C CA . ARG C 1 80 ? 25.984 59.832 27.772 1.00 31.26 79 ARG C CA 1
ATOM 4354 C C . ARG C 1 80 ? 26.065 60.223 29.244 1.00 39.08 79 ARG C C 1
ATOM 4355 O O . ARG C 1 80 ? 27.161 60.535 29.723 1.00 36.98 79 ARG C O 1
ATOM 4363 N N . ASN C 1 81 ? 24.950 60.206 29.977 1.00 38.51 80 ASN C N 1
ATOM 4364 C CA . ASN C 1 81 ? 24.928 60.712 31.347 1.00 30.63 80 ASN C CA 1
ATOM 4365 C C . ASN C 1 81 ? 24.461 59.672 32.361 1.00 34.51 80 ASN C C 1
ATOM 4366 O O . ASN C 1 81 ? 24.077 60.037 33.476 1.00 33.13 80 ASN C O 1
ATOM 4371 N N . ILE C 1 82 ? 24.491 58.382 32.013 1.00 33.69 81 ILE C N 1
ATOM 4372 C CA . ILE C 1 82 ? 23.959 57.370 32.926 1.00 29.50 81 ILE C CA 1
ATOM 4373 C C . ILE C 1 82 ? 24.971 56.899 33.959 1.00 30.54 81 ILE C C 1
ATOM 4374 O O . ILE C 1 82 ? 24.589 56.189 34.897 1.00 34.17 81 ILE C O 1
ATOM 4379 N N . CYS C 1 83 ? 26.240 57.281 33.829 1.00 25.26 82 CYS C N 1
ATOM 4380 C CA . CYS C 1 83 ? 27.294 56.755 34.687 1.00 27.39 82 CYS C CA 1
ATOM 4381 C C . CYS C 1 83 ? 27.565 57.652 35.885 1.00 24.42 82 CYS C C 1
ATOM 4382 O O . CYS C 1 83 ? 27.581 58.881 35.772 1.00 30.44 82 CYS C O 1
ATOM 4385 N N . HIS C 1 84 ? 27.769 57.019 37.036 1.00 26.21 83 HIS C N 1
ATOM 4386 C CA . HIS C 1 84 ? 28.622 57.563 38.081 1.00 24.48 83 HIS C CA 1
ATOM 4387 C C . HIS C 1 84 ? 30.027 57.057 37.788 1.00 24.30 83 HIS C C 1
ATOM 4388 O O . HIS C 1 84 ? 30.233 55.847 37.651 1.00 28.23 83 HIS C O 1
ATOM 4395 N N . VAL C 1 85 ? 30.981 57.983 37.662 1.00 29.88 84 VAL C N 1
ATOM 4396 C CA . VAL C 1 85 ? 32.261 57.660 37.027 1.00 24.75 84 VAL C CA 1
ATOM 4397 C C . VAL C 1 85 ? 32.955 56.509 37.747 1.00 24.14 84 VAL C C 1
ATOM 4398 O O . VAL C 1 85 ? 33.341 55.511 37.127 1.00 27.95 84 VAL C O 1
ATOM 4402 N N . ASP C 1 86 ? 33.122 56.627 39.067 1.00 30.76 85 ASP C N 1
ATOM 4403 C CA . ASP C 1 86 ? 33.860 55.605 39.804 1.00 27.13 85 ASP C CA 1
ATOM 4404 C C . ASP C 1 86 ? 33.135 54.265 39.801 1.00 29.50 85 ASP C C 1
ATOM 4405 O O . ASP C 1 86 ? 33.780 53.214 39.897 1.00 29.95 85 ASP C O 1
ATOM 4410 N N . THR C 1 87 ? 31.806 54.278 39.693 1.00 26.96 86 THR C N 1
ATOM 4411 C CA . THR C 1 87 ? 31.064 53.026 39.607 1.00 23.82 86 THR C CA 1
ATOM 4412 C C . THR C 1 87 ? 31.305 52.335 38.272 1.00 28.35 86 THR C C 1
ATOM 4413 O O . THR C 1 87 ? 31.529 51.120 38.225 1.00 26.93 86 THR C O 1
ATOM 4417 N N . CYS C 1 88 ? 31.275 53.091 37.177 1.00 26.72 87 CYS C N 1
ATOM 4418 C CA . CYS C 1 88 ? 31.460 52.482 35.866 1.00 28.07 87 CYS C CA 1
ATOM 4419 C C . CYS C 1 88 ? 32.905 52.038 35.665 1.00 24.60 87 CYS C C 1
ATOM 4420 O O . CYS C 1 88 ? 33.155 50.992 35.054 1.00 27.68 87 CYS C O 1
ATOM 4423 N N . ALA C 1 89 ? 33.868 52.799 36.197 1.00 24.19 88 ALA C N 1
ATOM 4424 C CA . ALA C 1 89 ? 35.261 52.367 36.136 1.00 23.43 88 ALA C CA 1
ATOM 4425 C C . ALA C 1 89 ? 35.484 51.087 36.928 1.00 26.56 88 ALA C C 1
ATOM 4426 O O . ALA C 1 89 ? 36.335 50.269 36.560 1.00 27.83 88 ALA C O 1
ATOM 4428 N N . ALA C 1 90 ? 34.732 50.892 38.014 1.00 27.25 89 ALA C N 1
ATOM 4429 C CA . ALA C 1 90 ? 34.885 49.680 38.811 1.00 27.02 89 ALA C CA 1
ATOM 4430 C C . ALA C 1 90 ? 34.343 48.464 38.069 1.00 26.99 89 ALA C C 1
ATOM 4431 O O . ALA C 1 90 ? 34.972 47.398 38.061 1.00 24.75 89 ALA C O 1
ATOM 4433 N N . HIS C 1 91 ? 33.171 48.603 37.442 1.00 25.57 90 HIS C N 1
ATOM 4434 C CA . HIS C 1 91 ? 32.650 47.526 36.604 1.00 22.90 90 HIS C CA 1
ATOM 4435 C C . HIS C 1 91 ? 33.628 47.179 35.490 1.00 22.78 90 HIS C C 1
ATOM 4436 O O . HIS C 1 91 ? 33.843 46.000 35.184 1.00 22.82 90 HIS C O 1
ATOM 4443 N N . LEU C 1 92 ? 34.230 48.196 34.870 1.00 24.99 91 LEU C N 1
ATOM 4444 C CA . LEU C 1 92 ? 35.195 47.946 33.805 1.00 22.76 91 LEU C CA 1
ATOM 4445 C C . LEU C 1 92 ? 36.435 47.243 34.339 1.00 27.48 91 LEU C C 1
ATOM 4446 O O . LEU C 1 92 ? 37.008 46.380 33.663 1.00 27.68 91 LEU C O 1
ATOM 4451 N N . SER C 1 93 ? 36.861 47.592 35.555 1.00 22.91 92 SER C N 1
ATOM 4452 C CA . SER C 1 93 ? 38.018 46.943 36.160 1.00 24.28 92 SER C CA 1
ATOM 4453 C C . SER C 1 93 ? 37.787 45.464 36.429 1.00 24.56 92 SER C C 1
ATOM 4454 O O . SER C 1 93 ? 38.755 44.739 36.687 1.00 26.19 92 SER C O 1
ATOM 4457 N N . LYS C 1 94 ? 36.538 45.002 36.377 1.00 23.89 93 LYS C N 1
ATOM 4458 C CA . LYS C 1 94 ? 36.196 43.601 36.581 1.00 22.66 93 LYS C CA 1
ATOM 4459 C C . LYS C 1 94 ? 35.626 42.968 35.314 1.00 26.78 93 LYS C C 1
ATOM 4460 O O . LYS C 1 94 ? 34.792 42.063 35.389 1.00 25.49 93 LYS C O 1
ATOM 4466 N N . SER C 1 95 ? 36.069 43.438 34.145 1.00 27.58 94 SER C N 1
ATOM 4467 C CA . SER C 1 95 ? 35.515 42.948 32.885 1.00 23.78 94 SER C CA 1
ATOM 4468 C C . SER C 1 95 ? 35.758 41.453 32.717 1.00 27.73 94 SER C C 1
ATOM 4469 O O . SER C 1 95 ? 34.899 40.730 32.197 1.00 23.18 94 SER C O 1
ATOM 4472 N N . LYS C 1 96 ? 36.925 40.975 33.152 1.00 26.25 95 LYS C N 1
ATOM 4473 C CA . LYS C 1 96 ? 37.231 39.551 33.081 1.00 26.98 95 LYS C CA 1
ATOM 4474 C C . LYS C 1 96 ? 36.231 38.734 33.892 1.00 28.79 95 LYS C C 1
ATOM 4475 O O . LYS C 1 96 ? 35.703 37.723 33.414 1.00 30.11 95 LYS C O 1
ATOM 4481 N N . GLU C 1 97 ? 35.942 39.174 35.118 1.00 28.78 96 GLU C N 1
ATOM 4482 C CA . GLU C 1 97 ? 35.040 38.431 35.992 1.00 26.93 96 GLU C CA 1
ATOM 4483 C C . GLU C 1 97 ? 33.578 38.633 35.617 1.00 22.60 96 GLU C C 1
ATOM 4484 O O . GLU C 1 97 ? 32.769 37.714 35.789 1.00 29.54 96 GLU C O 1
ATOM 4490 N N . ASN C 1 98 ? 33.214 39.820 35.123 1.00 27.39 97 ASN C N 1
ATOM 4491 C CA . ASN C 1 98 ? 31.870 40.005 34.585 1.00 27.75 97 ASN C CA 1
ATOM 4492 C C . ASN C 1 98 ? 31.632 39.081 33.399 1.00 23.12 97 ASN C C 1
ATOM 4493 O O . ASN C 1 98 ? 30.531 38.544 33.229 1.00 27.46 97 ASN C O 1
ATOM 4498 N N . LYS C 1 99 ? 32.659 38.881 32.571 1.00 27.70 98 LYS C N 1
ATOM 4499 C CA . LYS C 1 99 ? 32.535 37.989 31.423 1.00 30.98 98 LYS C CA 1
ATOM 4500 C C . LYS C 1 99 ? 32.401 36.537 31.864 1.00 33.23 98 LYS C C 1
ATOM 4501 O O . LYS C 1 99 ? 31.640 35.768 31.264 1.00 28.00 98 LYS C O 1
ATOM 4507 N N . GLU C 1 100 ? 33.137 36.141 32.906 1.00 27.95 99 GLU C N 1
ATOM 4508 C CA . GLU C 1 100 ? 33.015 34.781 33.419 1.00 24.50 99 GLU C CA 1
ATOM 4509 C C . GLU C 1 100 ? 31.624 34.533 33.990 1.00 27.24 99 GLU C C 1
ATOM 4510 O O . GLU C 1 100 ? 31.043 33.460 33.787 1.00 30.95 99 GLU C O 1
ATOM 4516 N N . LYS C 1 101 ? 31.068 35.519 34.697 1.00 27.61 100 LYS C N 1
ATOM 4517 C CA . LYS C 1 101 ? 29.743 35.351 35.285 1.00 25.53 100 LYS C CA 1
ATOM 4518 C C . LYS C 1 101 ? 28.644 35.350 34.227 1.00 27.58 100 LYS C C 1
ATOM 4519 O O . LYS C 1 101 ? 27.614 34.690 34.413 1.00 28.94 100 LYS C O 1
ATOM 4525 N N . LEU C 1 102 ? 28.847 36.065 33.112 1.00 28.44 101 LEU C N 1
ATOM 4526 C CA . LEU C 1 102 ? 27.817 36.129 32.078 1.00 34.37 101 LEU C CA 1
ATOM 4527 C C . LEU C 1 102 ? 27.668 34.793 31.359 1.00 37.69 101 LEU C C 1
ATOM 4528 O O . LEU C 1 102 ? 26.631 34.526 30.742 1.00 31.40 101 LEU C O 1
ATOM 4533 N N . GLN C 1 103 ? 28.695 33.945 31.423 1.00 31.39 102 GLN C N 1
ATOM 4534 C CA . GLN C 1 103 ? 28.598 32.609 30.841 1.00 34.46 102 GLN C CA 1
ATOM 4535 C C . GLN C 1 103 ? 27.485 31.802 31.495 1.00 34.30 102 GLN C C 1
ATOM 4536 O O . GLN C 1 103 ? 26.806 31.010 30.829 1.00 37.65 102 GLN C O 1
ATOM 4542 N N . ALA C 1 104 ? 27.283 31.987 32.798 1.00 33.24 103 ALA C N 1
ATOM 4543 C CA . ALA C 1 104 ? 26.257 31.253 33.523 1.00 32.12 103 ALA C CA 1
ATOM 4544 C C . ALA C 1 104 ? 24.924 31.995 33.550 1.00 31.44 103 ALA C C 1
ATOM 4545 O O . ALA C 1 104 ? 23.873 31.393 33.312 1.00 37.49 103 ALA C O 1
ATOM 4547 N N . ARG C 1 105 ? 24.946 33.296 33.839 1.00 37.01 104 ARG C N 1
ATOM 4548 C CA . ARG C 1 105 ? 23.722 34.053 34.060 1.00 36.43 104 ARG C CA 1
ATOM 4549 C C . ARG C 1 105 ? 23.814 35.418 33.394 1.00 37.49 104 ARG C C 1
ATOM 4550 O O . ARG C 1 105 ? 24.900 35.914 33.089 1.00 33.69 104 ARG C O 1
ATOM 4558 N N . ASN C 1 106 ? 22.649 36.023 33.177 1.00 34.60 105 ASN C N 1
ATOM 4559 C CA . ASN C 1 106 ? 22.596 37.420 32.783 1.00 32.38 105 ASN C CA 1
ATOM 4560 C C . ASN C 1 106 ? 22.946 38.306 33.976 1.00 31.56 105 ASN C C 1
ATOM 4561 O O . ASN C 1 106 ? 22.805 37.913 35.137 1.00 33.64 105 ASN C O 1
ATOM 4566 N N . LEU C 1 107 ? 23.408 39.517 33.681 1.00 27.92 106 LEU C N 1
ATOM 4567 C CA . LEU C 1 107 ? 23.932 40.415 34.700 1.00 33.27 106 LEU C CA 1
ATOM 4568 C C . LEU C 1 107 ? 23.086 41.676 34.794 1.00 33.10 106 LEU C C 1
ATOM 4569 O O . LEU C 1 107 ? 22.608 42.193 33.779 1.00 34.21 106 LEU C O 1
ATOM 4574 N N . ARG C 1 108 ? 22.902 42.163 36.018 1.00 32.90 107 ARG C N 1
ATOM 4575 C CA . ARG C 1 108 ? 22.388 43.503 36.267 1.00 36.13 107 ARG C CA 1
ATOM 4576 C C . ARG C 1 108 ? 23.514 44.334 36.867 1.00 32.07 107 ARG C C 1
ATOM 4577 O O . ARG C 1 108 ? 24.011 44.017 37.953 1.00 35.29 107 ARG C O 1
ATOM 4585 N N . LEU C 1 109 ? 23.920 45.382 36.156 1.00 27.07 108 LEU C N 1
ATOM 4586 C CA . LEU C 1 109 ? 24.988 46.272 36.593 1.00 28.44 108 LEU C CA 1
ATOM 4587 C C . LEU C 1 109 ? 24.399 47.641 36.904 1.00 29.29 108 LEU C C 1
ATOM 4588 O O . LEU C 1 109 ? 23.898 48.322 36.004 1.00 29.90 108 LEU C O 1
ATOM 4593 N N . ILE C 1 110 ? 24.461 48.038 38.170 1.00 33.71 109 ILE C N 1
ATOM 4594 C CA . ILE C 1 110 ? 24.078 49.389 38.561 1.00 33.81 109 ILE C CA 1
ATOM 4595 C C . ILE C 1 110 ? 25.197 50.338 38.158 1.00 32.05 109 ILE C C 1
ATOM 4596 O O . ILE C 1 110 ? 26.356 50.146 38.542 1.00 35.71 109 ILE C O 1
ATOM 4601 N N . VAL C 1 111 ? 24.857 51.357 37.372 1.00 28.32 110 VAL C N 1
ATOM 4602 C CA . VAL C 1 111 ? 25.847 52.305 36.878 1.00 29.00 110 VAL C CA 1
ATOM 4603 C C . VAL C 1 111 ? 25.735 53.673 37.543 1.00 26.66 110 VAL C C 1
ATOM 4604 O O . VAL C 1 111 ? 26.728 54.417 37.558 1.00 29.04 110 VAL C O 1
ATOM 4608 N N . SER C 1 112 ? 24.573 54.029 38.083 1.00 27.58 111 SER C N 1
ATOM 4609 C CA . SER C 1 112 ? 24.415 55.210 38.919 1.00 25.46 111 SER C CA 1
ATOM 4610 C C . SER C 1 112 ? 23.208 54.981 39.818 1.00 29.15 111 SER C C 1
ATOM 4611 O O . SER C 1 112 ? 22.563 53.930 39.764 1.00 29.39 111 SER C O 1
ATOM 4614 N N . SER C 1 113 ? 22.899 55.975 40.651 1.00 30.94 112 SER C N 1
ATOM 4615 C CA . SER C 1 113 ? 21.713 55.874 41.492 1.00 30.49 112 SER C CA 1
ATOM 4616 C C . SER C 1 113 ? 20.421 55.935 40.689 1.00 30.64 112 SER C C 1
ATOM 4617 O O . SER C 1 113 ? 19.354 55.658 41.245 1.00 36.11 112 SER C O 1
ATOM 4620 N N . ASN C 1 114 ? 20.492 56.278 39.403 1.00 30.28 113 ASN C N 1
ATOM 4621 C CA . ASN C 1 114 ? 19.312 56.386 38.561 1.00 35.69 113 ASN C CA 1
ATOM 4622 C C . ASN C 1 114 ? 19.260 55.359 37.441 1.00 38.84 113 ASN C C 1
ATOM 4623 O O . ASN C 1 114 ? 18.234 55.275 36.757 1.00 43.09 113 ASN C O 1
ATOM 4628 N N . GLU C 1 115 ? 20.322 54.587 37.223 1.00 38.08 114 GLU C N 1
ATOM 4629 C CA . GLU C 1 115 ? 20.380 53.750 36.034 1.00 36.37 114 GLU C CA 1
ATOM 4630 C C . GLU C 1 115 ? 21.065 52.427 36.334 1.00 35.73 114 GLU C C 1
ATOM 4631 O O . GLU C 1 115 ? 21.943 52.338 37.196 1.00 33.66 114 GLU C O 1
ATOM 4637 N N . PHE C 1 116 ? 20.650 51.400 35.594 1.00 38.07 115 PHE C N 1
ATOM 4638 C CA . PHE C 1 116 ? 21.319 50.109 35.578 1.00 36.20 115 PHE C CA 1
ATOM 4639 C C . PHE C 1 116 ? 21.251 49.549 34.165 1.00 33.75 115 PHE C C 1
ATOM 4640 O O . PHE C 1 116 ? 20.402 49.940 33.360 1.00 31.20 115 PHE C O 1
ATOM 4648 N N . LEU C 1 117 ? 22.165 48.631 33.868 1.00 31.94 116 LEU C N 1
ATOM 4649 C CA . LEU C 1 117 ? 22.174 47.917 32.602 1.00 29.91 116 LEU C CA 1
ATOM 4650 C C . LEU C 1 117 ? 21.959 46.433 32.859 1.00 31.15 116 LEU C C 1
ATOM 4651 O O . LEU C 1 117 ? 22.411 45.891 33.872 1.00 27.17 116 LEU C O 1
ATOM 4656 N N . VAL C 1 118 ? 21.257 45.781 31.938 1.00 30.25 117 VAL C N 1
ATOM 4657 C CA . VAL C 1 118 ? 21.110 44.331 31.942 1.00 34.95 117 VAL C CA 1
ATOM 4658 C C . VAL C 1 118 ? 21.950 43.786 30.797 1.00 30.78 117 VAL C C 1
ATOM 4659 O O . VAL C 1 118 ? 21.704 44.105 29.628 1.00 31.71 117 VAL C O 1
ATOM 4663 N N . VAL C 1 119 ? 23.019 43.095 31.181 1.00 29.54 118 VAL C N 1
ATOM 4664 C CA . VAL C 1 119 ? 23.991 42.548 30.201 1.00 33.74 118 VAL C CA 1
ATOM 4665 C C . VAL C 1 119 ? 23.582 41.116 29.889 1.00 36.79 118 VAL C C 1
ATOM 4666 O O . VAL C 1 119 ? 23.274 40.375 30.819 1.00 36.31 118 VAL C O 1
ATOM 4670 N N . VAL C 1 120 ? 23.538 40.777 28.609 1.00 38.19 119 VAL C N 1
ATOM 4671 C CA . VAL C 1 120 ? 23.030 39.440 28.206 1.00 39.17 119 VAL C CA 1
ATOM 4672 C C . VAL C 1 120 ? 23.797 38.925 26.991 1.00 44.18 119 VAL C C 1
ATOM 4673 O O . VAL C 1 120 ? 24.382 39.754 26.293 1.00 40.63 119 VAL C O 1
ATOM 4677 N N . LYS C 1 121 ? 23.924 37.605 26.823 1.00 50.62 120 LYS C N 1
ATOM 4678 C CA A LYS C 1 121 ? 24.500 37.047 25.554 0.51 52.40 120 LYS C CA 1
ATOM 4679 C CA B LYS C 1 121 ? 24.500 37.047 25.554 0.49 51.90 120 LYS C CA 1
ATOM 4680 C C . LYS C 1 121 ? 23.531 36.769 24.348 1.00 58.60 120 LYS C C 1
ATOM 4681 O O . LYS C 1 121 ? 22.332 36.008 24.269 1.00 68.23 120 LYS C O 1
ATOM 4692 N N . GLU C 1 122 ? 23.897 37.554 23.335 1.00 60.38 121 GLU C N 1
ATOM 4693 C CA . GLU C 1 122 ? 23.142 37.629 22.044 1.00 67.02 121 GLU C CA 1
ATOM 4694 C C . GLU C 1 122 ? 21.751 38.220 22.277 1.00 70.30 121 GLU C C 1
ATOM 4695 O O . GLU C 1 122 ? 20.796 37.451 22.459 1.00 82.45 121 GLU C O 1
ATOM 4701 N N . LEU C 1 123 ? 21.648 39.546 22.215 1.00 69.29 122 LEU C N 1
ATOM 4702 C CA . LEU C 1 123 ? 20.369 40.248 22.480 1.00 84.95 122 LEU C CA 1
ATOM 4703 C C . LEU C 1 123 ? 19.232 39.556 21.733 1.00 95.92 122 LEU C C 1
ATOM 4704 O O . LEU C 1 123 ? 19.355 39.396 20.503 1.00 91.95 122 LEU C O 1
ATOM 4709 N N . ASN C 1 124 ? 18.162 39.179 22.436 1.00 98.09 123 ASN C N 1
ATOM 4710 C CA . ASN C 1 124 ? 16.974 38.613 21.738 1.00 97.97 123 ASN C CA 1
ATOM 4711 C C . ASN C 1 124 ? 16.244 39.774 21.069 1.00 103.62 123 ASN C C 1
ATOM 4712 O O . ASN C 1 124 ? 15.205 40.177 21.622 1.00 110.90 123 ASN C O 1
ATOM 4717 N N . ASP C 1 125 ? 16.773 40.292 19.952 1.00 100.63 124 ASP C N 1
ATOM 4718 C CA . ASP C 1 125 ? 16.196 41.498 19.299 1.00 103.06 124 ASP C CA 1
ATOM 4719 C C . ASP C 1 125 ? 15.897 42.536 20.380 1.00 103.28 124 ASP C C 1
ATOM 4720 O O . ASP C 1 125 ? 14.795 43.112 20.344 1.00 99.32 124 ASP C O 1
ATOM 4725 N N . SER C 1 126 ? 16.827 42.754 21.318 1.00 100.59 125 SER C N 1
ATOM 4726 C CA . SER C 1 126 ? 16.511 43.672 22.441 1.00 91.05 125 SER C CA 1
ATOM 4727 C C . SER C 1 126 ? 16.342 45.088 21.911 1.00 87.08 125 SER C C 1
ATOM 4728 O O . SER C 1 126 ? 17.359 45.713 21.557 1.00 83.51 125 SER C O 1
ATOM 4731 N N . THR C 1 127 ? 15.101 45.555 21.839 1.00 83.07 126 THR C N 1
ATOM 4732 C CA . THR C 1 127 ? 14.878 46.966 21.456 1.00 79.67 126 THR C CA 1
ATOM 4733 C C . THR C 1 127 ? 15.040 47.786 22.738 1.00 74.42 126 THR C C 1
ATOM 4734 O O . THR C 1 127 ? 15.343 48.985 22.628 1.00 72.67 126 THR C O 1
ATOM 4738 N N . VAL C 1 128 ? 14.916 47.142 23.903 1.00 70.12 127 VAL C N 1
ATOM 4739 C CA . VAL C 1 128 ? 15.006 47.872 25.202 1.00 60.34 127 VAL C CA 1
ATOM 4740 C C . VAL C 1 128 ? 16.393 48.499 25.324 1.00 57.18 127 VAL C C 1
ATOM 4741 O O . VAL C 1 128 ? 17.377 47.798 25.063 1.00 58.74 127 VAL C O 1
ATOM 4745 N N . ASP C 1 129 ? 16.449 49.756 25.747 1.00 52.35 128 ASP C N 1
ATOM 4746 C CA . ASP C 1 129 ? 17.728 50.503 25.806 1.00 51.21 128 ASP C CA 1
ATOM 4747 C C . ASP C 1 129 ? 18.672 49.939 26.872 1.00 46.10 128 ASP C C 1
ATOM 4748 O O . ASP C 1 129 ? 19.859 49.825 26.577 1.00 44.83 128 ASP C O 1
ATOM 4753 N N . ASN C 1 130 ? 18.158 49.558 28.039 1.00 45.43 129 ASN C N 1
ATOM 4754 C CA . ASN C 1 130 ? 19.026 49.116 29.163 1.00 43.40 129 ASN C CA 1
ATOM 4755 C C . ASN C 1 130 ? 19.471 47.659 29.003 1.00 39.81 129 ASN C C 1
ATOM 4756 O O . ASN C 1 130 ? 20.352 47.243 29.746 1.00 38.98 129 ASN C O 1
ATOM 4761 N N . VAL C 1 131 ? 18.879 46.927 28.064 1.00 41.00 130 VAL C N 1
ATOM 4762 C CA . VAL C 1 131 ? 19.282 45.516 27.809 1.00 47.95 130 VAL C CA 1
ATOM 4763 C C . VAL C 1 131 ? 20.339 45.519 26.704 1.00 41.99 130 VAL C C 1
ATOM 4764 O O . VAL C 1 131 ? 19.990 45.816 25.566 1.00 44.14 130 VAL C O 1
ATOM 4768 N N . VAL C 1 132 ? 21.592 45.217 27.049 1.00 35.83 131 VAL C N 1
ATOM 4769 C CA . VAL C 1 132 ? 22.707 45.355 26.073 1.00 32.93 131 VAL C CA 1
ATOM 4770 C C . VAL C 1 132 ? 23.628 44.136 26.086 1.00 30.20 131 VAL C C 1
ATOM 4771 O O . VAL C 1 132 ? 23.501 43.295 26.970 1.00 36.07 131 VAL C O 1
ATOM 4775 N N . SER C 1 133 ? 24.540 44.078 25.125 1.00 31.30 132 SER C N 1
ATOM 4776 C CA . SER C 1 133 ? 25.535 42.987 25.058 1.00 35.83 132 SER C CA 1
ATOM 4777 C C . SER C 1 133 ? 26.717 43.336 25.966 1.00 32.69 132 SER C C 1
ATOM 4778 O O . SER C 1 133 ? 26.796 44.475 26.410 1.00 33.55 132 SER C O 1
ATOM 4781 N N . PHE C 1 134 ? 27.610 42.384 26.191 1.00 30.04 133 PHE C N 1
ATOM 4782 C CA . PHE C 1 134 ? 28.811 42.652 27.018 1.00 32.53 133 PHE C CA 1
ATOM 4783 C C . PHE C 1 134 ? 29.614 43.800 26.412 1.00 30.41 133 PHE C C 1
ATOM 4784 O O . PHE C 1 134 ? 29.997 44.709 27.141 1.00 26.48 133 PHE C O 1
ATOM 4792 N N . ASN C 1 135 ? 29.845 43.736 25.107 1.00 28.70 134 ASN C N 1
ATOM 4793 C CA . ASN C 1 135 ? 30.686 44.749 24.480 1.00 26.75 134 ASN C CA 1
ATOM 4794 C C . ASN C 1 135 ? 30.008 46.112 24.477 1.00 26.92 134 ASN C C 1
ATOM 4795 O O . ASN C 1 135 ? 30.674 47.143 24.632 1.00 29.23 134 ASN C O 1
ATOM 4800 N N . LYS C 1 136 ? 28.686 46.143 24.299 1.00 27.81 135 LYS C N 1
ATOM 4801 C CA . LYS C 1 136 ? 27.976 47.416 24.358 1.00 28.41 135 LYS C CA 1
ATOM 4802 C C . LYS C 1 136 ? 27.956 47.967 25.777 1.00 26.52 135 LYS C C 1
ATOM 4803 O O . LYS C 1 136 ? 28.175 49.166 25.984 1.00 27.98 135 LYS C O 1
ATOM 4809 N N . ALA C 1 137 ? 27.706 47.106 26.767 1.00 24.90 136 ALA C N 1
ATOM 4810 C CA . ALA C 1 137 ? 27.768 47.533 28.161 1.00 28.23 136 ALA C CA 1
ATOM 4811 C C . ALA C 1 137 ? 29.134 48.121 28.491 1.00 22.60 136 ALA C C 1
ATOM 4812 O O . ALA C 1 137 ? 29.233 49.191 29.103 1.00 28.67 136 ALA C O 1
ATOM 4814 N N . CYS C 1 138 ? 30.203 47.434 28.080 1.00 23.57 137 CYS C N 1
ATOM 4815 C CA . CYS C 1 138 ? 31.550 47.928 28.348 1.00 27.78 137 CYS C CA 1
ATOM 4816 C C . CYS C 1 138 ? 31.795 49.266 27.662 1.00 24.00 137 CYS C C 1
ATOM 4817 O O . CYS C 1 138 ? 32.406 50.168 28.246 1.00 23.80 137 CYS C O 1
ATOM 4820 N N . ALA C 1 139 ? 31.322 49.414 26.421 1.00 24.50 138 ALA C N 1
ATOM 4821 C CA . ALA C 1 139 ? 31.514 50.671 25.706 1.00 22.86 138 ALA C CA 1
ATOM 4822 C C . ALA C 1 139 ? 30.733 51.805 26.359 1.00 24.32 138 ALA C C 1
ATOM 4823 O O . ALA C 1 139 ? 31.236 52.929 26.469 1.00 29.72 138 ALA C O 1
ATOM 4825 N N . ILE C 1 140 ? 29.502 51.528 26.798 1.00 23.69 139 ILE C N 1
ATOM 4826 C CA . ILE C 1 140 ? 28.695 52.552 27.457 1.00 23.25 139 ILE C CA 1
ATOM 4827 C C . ILE C 1 140 ? 29.389 53.047 28.720 1.00 24.59 139 ILE C C 1
ATOM 4828 O O . ILE C 1 140 ? 29.459 54.255 28.976 1.00 29.70 139 ILE C O 1
ATOM 4833 N N . MET C 1 141 ? 29.920 52.123 29.524 1.00 26.60 140 MET C N 1
ATOM 4834 C CA . MET C 1 141 ? 30.577 52.520 30.764 1.00 25.06 140 MET C CA 1
ATOM 4835 C C . MET C 1 141 ? 31.927 53.175 30.502 1.00 23.28 140 MET C C 1
ATOM 4836 O O . MET C 1 141 ? 32.328 54.079 31.244 1.00 24.72 140 MET C O 1
ATOM 4841 N N . SER C 1 142 ? 32.636 52.743 29.457 1.00 26.68 141 SER C N 1
ATOM 4842 C CA . SER C 1 142 ? 33.894 53.392 29.103 1.00 23.27 141 SER C CA 1
ATOM 4843 C C . SER C 1 142 ? 33.655 54.830 28.664 1.00 28.87 141 SER C C 1
ATOM 4844 O O . SER C 1 142 ? 34.379 55.746 29.072 1.00 29.26 141 SER C O 1
ATOM 4847 N N . ALA C 1 143 ? 32.634 55.047 27.830 1.00 26.08 142 ALA C N 1
ATOM 4848 C CA . ALA C 1 143 ? 32.291 56.402 27.415 1.00 23.79 142 ALA C CA 1
ATOM 4849 C C . ALA C 1 143 ? 31.954 57.277 28.615 1.00 25.49 142 ALA C C 1
ATOM 4850 O O . ALA C 1 143 ? 32.304 58.463 28.647 1.00 26.69 142 ALA C O 1
ATOM 4852 N N . GLY C 1 144 ? 31.280 56.707 29.617 1.00 23.87 143 GLY C N 1
ATOM 4853 C CA . GLY C 1 144 ? 30.954 57.471 30.809 1.00 24.38 143 GLY C CA 1
ATOM 4854 C C . GLY C 1 144 ? 32.177 57.965 31.555 1.00 26.48 143 GLY C C 1
ATOM 4855 O O . GLY C 1 144 ? 32.136 59.023 32.189 1.00 28.94 143 GLY C O 1
ATOM 4856 N N . VAL C 1 145 ? 33.276 57.220 31.487 1.00 23.95 144 VAL C N 1
ATOM 4857 C CA . VAL C 1 145 ? 34.517 57.643 32.127 1.00 28.43 144 VAL C CA 1
ATOM 4858 C C . VAL C 1 145 ? 35.316 58.577 31.226 1.00 26.83 144 VAL C C 1
ATOM 4859 O O . VAL C 1 145 ? 35.858 59.583 31.692 1.00 26.63 144 VAL C O 1
ATOM 4863 N N . LEU C 1 146 ? 35.398 58.265 29.930 1.00 27.03 145 LEU C N 1
ATOM 4864 C CA . LEU C 1 146 ? 36.212 59.060 29.017 1.00 26.60 145 LEU C CA 1
ATOM 4865 C C . LEU C 1 146 ? 35.638 60.449 28.780 1.00 29.51 145 LEU C C 1
ATOM 4866 O O . LEU C 1 146 ? 36.372 61.338 28.333 1.00 26.46 145 LEU C O 1
ATOM 4871 N N . LYS C 1 147 ? 34.351 60.657 29.068 1.00 32.38 146 LYS C N 1
ATOM 4872 C CA . LYS C 1 147 ? 33.793 62.003 29.060 1.00 31.11 146 LYS C CA 1
ATOM 4873 C C . LYS C 1 147 ? 34.556 62.938 29.990 1.00 31.23 146 LYS C C 1
ATOM 4874 O O . LYS C 1 147 ? 34.530 64.158 29.790 1.00 33.76 146 LYS C O 1
ATOM 4880 N N . HIS C 1 148 ? 35.251 62.391 30.989 1.00 32.25 147 HIS C N 1
ATOM 4881 C CA . HIS C 1 148 ? 35.978 63.174 31.978 1.00 28.82 147 HIS C CA 1
ATOM 4882 C C . HIS C 1 148 ? 37.491 63.084 31.839 1.00 30.20 147 HIS C C 1
ATOM 4883 O O . HIS C 1 148 ? 38.206 63.676 32.656 1.00 38.72 147 HIS C O 1
ATOM 4890 N N . THR C 1 149 ? 38.002 62.351 30.848 1.00 29.31 148 THR C N 1
ATOM 4891 C CA . THR C 1 149 ? 39.439 62.267 30.611 1.00 28.60 148 THR C CA 1
ATOM 4892 C C . THR C 1 149 ? 39.855 62.710 29.220 1.00 30.18 148 THR C C 1
ATOM 4893 O O . THR C 1 149 ? 40.988 63.163 29.049 1.00 27.73 148 THR C O 1
ATOM 4897 N N . PHE C 1 150 ? 38.984 62.580 28.225 1.00 28.35 149 PHE C N 1
ATOM 4898 C CA . PHE C 1 150 ? 39.225 63.116 26.893 1.00 25.26 149 PHE C CA 1
ATOM 4899 C C . PHE C 1 150 ? 38.570 64.487 26.796 1.00 30.63 149 PHE C C 1
ATOM 4900 O O . PHE C 1 150 ? 37.375 64.627 27.075 1.00 35.00 149 PHE C O 1
ATOM 4908 N N . ASP C 1 151 ? 39.349 65.495 26.403 1.00 35.78 150 ASP C N 1
ATOM 4909 C CA . ASP C 1 151 ? 38.811 66.847 26.313 1.00 38.45 150 ASP C CA 1
ATOM 4910 C C . ASP C 1 151 ? 37.920 67.050 25.096 1.00 35.13 150 ASP C C 1
ATOM 4911 O O . ASP C 1 151 ? 37.080 67.957 25.107 1.00 38.19 150 ASP C O 1
ATOM 4916 N N . GLU C 1 152 ? 38.070 66.233 24.056 1.00 33.30 151 GLU C N 1
ATOM 4917 C CA . GLU C 1 152 ? 37.383 66.467 22.797 1.00 36.22 151 GLU C CA 1
ATOM 4918 C C . GLU C 1 152 ? 36.720 65.197 22.284 1.00 33.10 151 GLU C C 1
ATOM 4919 O O . GLU C 1 152 ? 37.141 64.079 22.592 1.00 32.39 151 GLU C O 1
ATOM 4925 N N . GLU C 1 153 ? 35.670 65.396 21.489 1.00 34.15 152 GLU C N 1
ATOM 4926 C CA . GLU C 1 153 ? 34.925 64.321 20.854 1.00 29.97 152 GLU C CA 1
ATOM 4927 C C . GLU C 1 153 ? 34.556 64.761 19.445 1.00 34.17 152 GLU C C 1
ATOM 4928 O O . GLU C 1 153 ? 34.647 65.941 19.097 1.00 38.37 152 GLU C O 1
ATOM 4934 N N . PHE C 1 154 ? 34.115 63.805 18.633 1.00 34.29 153 PHE C N 1
ATOM 4935 C CA . PHE C 1 154 ? 33.919 64.050 17.211 1.00 38.09 153 PHE C CA 1
ATOM 4936 C C . PHE C 1 154 ? 32.485 64.465 16.907 1.00 39.75 153 PHE C C 1
ATOM 4937 O O . PHE C 1 154 ? 31.532 63.834 17.376 1.00 40.88 153 PHE C O 1
ATOM 4945 N N . ASP C 1 155 ? 32.342 65.524 16.113 1.00 39.76 154 ASP C N 1
ATOM 4946 C CA . ASP C 1 155 ? 31.058 65.952 15.570 1.00 44.48 154 ASP C CA 1
ATOM 4947 C C . ASP C 1 155 ? 31.028 65.557 14.097 1.00 39.81 154 ASP C C 1
ATOM 4948 O O . ASP C 1 155 ? 31.751 66.135 13.278 1.00 40.35 154 ASP C O 1
ATOM 4953 N N . TRP C 1 156 ? 30.193 64.571 13.760 1.00 39.62 155 TRP C N 1
ATOM 4954 C CA . TRP C 1 156 ? 30.176 64.041 12.402 1.00 40.52 155 TRP C CA 1
ATOM 4955 C C . TRP C 1 156 ? 29.457 64.947 11.413 1.00 45.52 155 TRP C C 1
ATOM 4956 O O . TRP C 1 156 ? 29.670 64.806 10.203 1.00 54.46 155 TRP C O 1
ATOM 4967 N N . LYS C 1 157 ? 28.608 65.860 11.889 1.00 49.33 156 LYS C N 1
ATOM 4968 C CA . LYS C 1 157 ? 28.015 66.832 10.979 1.00 51.10 156 LYS C CA 1
ATOM 4969 C C . LYS C 1 157 ? 28.981 67.960 10.659 1.00 49.72 156 LYS C C 1
ATOM 4970 O O . LYS C 1 157 ? 28.871 68.586 9.600 1.00 55.44 156 LYS C O 1
ATOM 4976 N N . LEU C 1 158 ? 29.931 68.225 11.546 1.00 47.03 157 LEU C N 1
ATOM 4977 C CA . LEU C 1 158 ? 30.973 69.205 11.292 1.00 46.62 157 LEU C CA 1
ATOM 4978 C C . LEU C 1 158 ? 32.275 68.572 10.820 1.00 49.79 157 LEU C C 1
ATOM 4979 O O . LEU C 1 158 ? 33.184 69.301 10.407 1.00 49.31 157 LEU C O 1
ATOM 4984 N N . SER C 1 159 ? 32.379 67.242 10.874 1.00 45.59 158 SER C N 1
ATOM 4985 C CA . SER C 1 159 ? 33.549 66.512 10.386 1.00 41.10 158 SER C CA 1
ATOM 4986 C C . SER C 1 159 ? 34.818 66.935 11.120 1.00 42.72 158 SER C C 1
ATOM 4987 O O . SER C 1 159 ? 35.885 67.093 10.520 1.00 44.49 158 SER C O 1
ATOM 4990 N N . LYS C 1 160 ? 34.709 67.105 12.434 1.00 38.91 159 LYS C N 1
ATOM 4991 C CA . LYS C 1 160 ? 35.820 67.627 13.211 1.00 39.06 159 LYS C CA 1
ATOM 4992 C C . LYS C 1 160 ? 35.669 67.170 14.652 1.00 37.70 159 LYS C C 1
ATOM 4993 O O . LYS C 1 160 ? 34.616 66.673 15.062 1.00 41.23 159 LYS C O 1
ATOM 4999 N N . TYR C 1 161 ? 36.737 67.363 15.421 1.00 34.92 160 TYR C N 1
ATOM 5000 C CA . TYR C 1 161 ? 36.668 67.237 16.868 1.00 37.36 160 TYR C CA 1
ATOM 5001 C C . TYR C 1 161 ? 36.189 68.550 17.476 1.00 37.17 160 TYR C C 1
ATOM 5002 O O . TYR C 1 161 ? 36.535 69.635 17.001 1.00 37.08 160 TYR C O 1
ATOM 5011 N N . VAL C 1 162 ? 35.385 68.445 18.531 1.00 36.92 161 VAL C N 1
ATOM 5012 C CA . VAL C 1 162 ? 34.876 69.601 19.256 1.00 36.20 161 VAL C CA 1
ATOM 5013 C C . VAL C 1 162 ? 35.150 69.393 20.740 1.00 36.94 161 VAL C C 1
ATOM 5014 O O . VAL C 1 162 ? 35.464 68.291 21.187 1.00 39.75 161 VAL C O 1
ATOM 5018 N N . LYS C 1 163 ? 35.024 70.473 21.505 1.00 37.76 162 LYS C N 1
ATOM 5019 C CA . LYS C 1 163 ? 35.161 70.374 22.951 1.00 42.66 162 LYS C CA 1
ATOM 5020 C C . LYS C 1 163 ? 33.975 69.621 23.541 1.00 48.03 162 LYS C C 1
ATOM 5021 O O . LYS C 1 163 ? 32.845 69.732 23.055 1.00 43.57 162 LYS C O 1
ATOM 5027 N N . THR C 1 164 ? 34.234 68.849 24.594 1.00 41.14 163 THR C N 1
ATOM 5028 C CA . THR C 1 164 ? 33.182 68.108 25.278 1.00 44.71 163 THR C CA 1
ATOM 5029 C C . THR C 1 164 ? 32.570 68.971 26.377 1.00 46.01 163 THR C C 1
ATOM 5030 O O . THR C 1 164 ? 33.288 69.535 27.207 1.00 46.39 163 THR C O 1
ATOM 5034 N N . ASN C 1 165 ? 31.247 69.109 26.379 1.00 50.81 164 ASN C N 1
ATOM 5035 C CA . ASN C 1 165 ? 30.589 69.998 27.375 1.00 57.89 164 ASN C CA 1
ATOM 5036 C C . ASN C 1 165 ? 30.466 69.290 28.723 1.00 58.69 164 ASN C C 1
ATOM 5037 O O . ASN C 1 165 ? 29.472 68.580 28.911 1.00 55.10 164 ASN C O 1
ATOM 5042 N N . ASN C 1 166 ? 31.434 69.501 29.622 1.00 55.85 165 ASN C N 1
ATOM 5043 C CA . ASN C 1 166 ? 31.416 68.840 30.951 1.00 53.02 165 ASN C CA 1
ATOM 5044 C C . ASN C 1 166 ? 31.340 69.888 32.057 1.00 52.24 165 ASN C C 1
ATOM 5045 O O . ASN C 1 166 ? 32.383 70.460 32.393 1.00 56.31 165 ASN C O 1
ATOM 5050 N N . THR C 1 167 ? 30.153 70.076 32.627 1.00 56.38 166 THR C N 1
ATOM 5051 C CA . THR C 1 167 ? 29.956 71.037 33.744 1.00 57.97 166 THR C CA 1
ATOM 5052 C C . THR C 1 167 ? 30.709 70.544 34.977 1.00 53.45 166 THR C C 1
ATOM 5053 O O . THR C 1 167 ? 31.342 71.369 35.647 1.00 53.12 166 THR C O 1
ATOM 5057 N N . THR C 1 168 ? 30.630 69.245 35.253 1.00 47.80 167 THR C N 1
ATOM 5058 C CA . THR C 1 168 ? 31.296 68.666 36.440 1.00 51.65 167 THR C CA 1
ATOM 5059 C C . THR C 1 168 ? 32.526 67.901 35.979 1.00 55.50 167 THR C C 1
ATOM 5060 O O . THR C 1 168 ? 32.354 66.856 35.364 1.00 58.22 167 THR C O 1
ATOM 5064 N N . LYS C 1 169 ? 33.720 68.398 36.263 1.00 52.99 168 LYS C N 1
ATOM 5065 C CA . LYS C 1 169 ? 34.895 67.572 35.895 1.00 56.53 168 LYS C CA 1
ATOM 5066 C C . LYS C 1 169 ? 35.217 66.630 37.047 1.00 51.91 168 LYS C C 1
ATOM 5067 O O . LYS C 1 169 ? 35.422 67.107 38.165 1.00 57.28 168 LYS C O 1
ATOM 5073 N N . VAL C 1 170 ? 35.233 65.340 36.758 1.00 50.43 169 VAL C N 1
ATOM 5074 C CA . VAL C 1 170 ? 35.485 64.324 37.807 1.00 44.90 169 VAL C CA 1
ATOM 5075 C C . VAL C 1 170 ? 36.773 63.592 37.441 1.00 39.56 169 VAL C C 1
ATOM 5076 O O . VAL C 1 170 ? 37.001 63.370 36.258 1.00 42.54 169 VAL C O 1
ATOM 5080 N N . ILE C 1 171 ? 37.607 63.297 38.428 1.00 38.22 170 ILE C N 1
ATOM 5081 C CA . ILE C 1 171 ? 38.827 62.493 38.169 1.00 38.15 170 ILE C CA 1
ATOM 5082 C C . ILE C 1 171 ? 38.505 61.019 38.492 1.00 36.14 170 ILE C C 1
ATOM 5083 O O . ILE C 1 171 ? 38.064 60.779 39.618 1.00 30.31 170 ILE C O 1
ATOM 5088 N N . PRO C 1 172 ? 38.650 60.020 37.572 1.00 33.77 171 PRO C N 1
ATOM 5089 C CA . PRO C 1 172 ? 38.443 58.620 37.957 1.00 31.85 171 PRO C CA 1
ATOM 5090 C C . PRO C 1 172 ? 39.385 58.234 39.087 1.00 31.52 171 PRO C C 1
ATOM 5091 O O . PRO C 1 172 ? 40.551 58.636 39.108 1.00 30.14 171 PRO C O 1
ATOM 5095 N N . ASP C 1 173 ? 38.859 57.467 40.043 1.00 31.56 172 ASP C N 1
ATOM 5096 C CA . ASP C 1 173 ? 39.645 57.010 41.183 1.00 31.27 172 ASP C CA 1
ATOM 5097 C C . ASP C 1 173 ? 40.903 56.299 40.699 1.00 32.27 172 ASP C C 1
ATOM 5098 O O . ASP C 1 173 ? 40.828 55.210 40.121 1.00 29.90 172 ASP C O 1
ATOM 5103 N N . VAL C 1 174 ? 42.064 56.915 40.937 1.00 33.09 173 VAL C N 1
ATOM 5104 C CA . VAL C 1 174 ? 43.330 56.385 40.442 1.00 31.06 173 VAL C CA 1
ATOM 5105 C C . VAL C 1 174 ? 43.712 55.061 41.085 1.00 31.63 173 VAL C C 1
ATOM 5106 O O . VAL C 1 174 ? 44.661 54.412 40.629 1.00 33.04 173 VAL C O 1
ATOM 5110 N N . LYS C 1 175 ? 43.000 54.634 42.129 1.00 29.97 174 LYS C N 1
ATOM 5111 C CA . LYS C 1 175 ? 43.288 53.346 42.746 1.00 33.42 174 LYS C CA 1
ATOM 5112 C C . LYS C 1 175 ? 42.643 52.185 42.001 1.00 30.66 174 LYS C C 1
ATOM 5113 O O . LYS C 1 175 ? 43.072 51.039 42.176 1.00 26.50 174 LYS C O 1
ATOM 5119 N N . ILE C 1 176 ? 41.629 52.453 41.178 1.00 27.44 175 ILE C N 1
ATOM 5120 C CA . ILE C 1 176 ? 41.022 51.407 40.364 1.00 24.67 175 ILE C CA 1
ATOM 5121 C C . ILE C 1 176 ? 41.958 51.067 39.212 1.00 23.92 175 ILE C C 1
ATOM 5122 O O . ILE C 1 176 ? 42.369 51.947 38.445 1.00 26.18 175 ILE C O 1
ATOM 5127 N N . ILE C 1 177 ? 42.300 49.787 39.086 1.00 24.09 176 ILE C N 1
ATOM 5128 C CA . ILE C 1 177 ? 43.328 49.325 38.159 1.00 29.62 176 ILE C CA 1
ATOM 5129 C C . ILE C 1 177 ? 42.670 48.633 36.973 1.00 23.55 176 ILE C C 1
ATOM 5130 O O . ILE C 1 177 ? 41.751 47.823 37.142 1.00 23.41 176 ILE C O 1
ATOM 5135 N N . ASN C 1 178 ? 43.146 48.955 35.770 1.00 24.35 177 ASN C N 1
ATOM 5136 C CA . ASN C 1 178 ? 42.733 48.279 34.545 1.00 26.36 177 ASN C CA 1
ATOM 5137 C C . ASN C 1 178 ? 43.850 47.325 34.136 1.00 23.35 177 ASN C C 1
ATOM 5138 O O . ASN C 1 178 ? 44.906 47.760 33.666 1.00 25.75 177 ASN C O 1
ATOM 5143 N 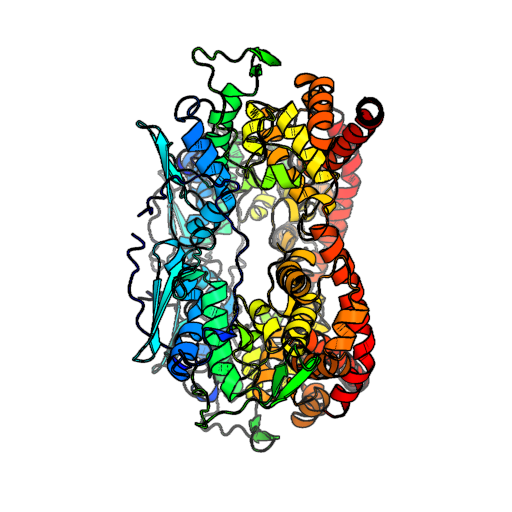N . ARG C 1 179 ? 43.611 46.023 34.313 1.00 27.73 178 ARG C N 1
ATOM 5144 C CA . ARG C 1 179 ? 44.630 45.029 33.990 1.00 26.27 178 ARG C CA 1
ATOM 5145 C C . ARG C 1 179 ? 44.945 45.007 32.500 1.00 27.71 178 ARG C C 1
ATOM 5146 O O . ARG C 1 179 ? 46.093 44.760 32.112 1.00 23.31 178 ARG C O 1
ATOM 5154 N N . LEU C 1 180 ? 43.945 45.258 31.653 1.00 28.87 179 LEU C N 1
ATOM 5155 C CA . LEU C 1 180 ? 44.183 45.294 30.214 1.00 25.34 179 LEU C CA 1
ATOM 5156 C C . LEU C 1 180 ? 45.119 46.438 29.846 1.00 27.30 179 LEU C C 1
ATOM 5157 O O . LEU C 1 180 ? 46.084 46.251 29.095 1.00 31.63 179 LEU C O 1
ATOM 5162 N N . ALA C 1 181 ? 44.851 47.636 30.372 1.00 23.34 180 ALA C N 1
ATOM 5163 C CA . ALA C 1 181 ? 45.726 48.771 30.106 1.00 23.51 180 ALA C CA 1
ATOM 5164 C C . ALA C 1 181 ? 47.103 48.576 30.726 1.00 30.43 180 ALA C C 1
ATOM 5165 O O . ALA C 1 181 ? 48.107 49.017 30.154 1.00 29.51 180 ALA C O 1
ATOM 5167 N N . GLY C 1 182 ? 47.172 47.925 31.889 1.00 28.60 181 GLY C N 1
ATOM 5168 C CA . GLY C 1 182 ? 48.464 47.634 32.484 1.00 28.99 181 GLY C CA 1
ATOM 5169 C C . GLY C 1 182 ? 49.289 46.673 31.653 1.00 33.85 181 GLY C C 1
ATOM 5170 O O . GLY C 1 182 ? 50.521 46.709 31.695 1.00 33.65 181 GLY C O 1
ATOM 5171 N N . GLN C 1 183 ? 48.626 45.804 30.886 1.00 34.28 182 GLN C N 1
ATOM 5172 C CA . GLN C 1 183 ? 49.349 44.887 30.012 1.00 32.31 182 GLN C CA 1
ATOM 5173 C C . GLN C 1 183 ? 49.986 45.621 28.839 1.00 35.05 182 GLN C C 1
ATOM 5174 O O . GLN C 1 183 ? 51.016 45.178 28.318 1.00 36.39 182 GLN C O 1
ATOM 5180 N N . MET C 1 184 ? 49.391 46.734 28.410 1.00 36.84 183 MET C N 1
ATOM 5181 C CA . MET C 1 184 ? 49.997 47.590 27.400 1.00 31.83 183 MET C CA 1
ATOM 5182 C C . MET C 1 184 ? 51.104 48.471 27.959 1.00 31.88 183 MET C C 1
ATOM 5183 O O . MET C 1 184 ? 51.800 49.130 27.180 1.00 32.65 183 MET C O 1
ATOM 5188 N N . GLY C 1 185 ? 51.274 48.511 29.276 1.00 32.24 184 GLY C N 1
ATOM 5189 C CA . GLY C 1 185 ? 52.226 49.409 29.888 1.00 31.01 184 GLY C CA 1
ATOM 5190 C C . GLY C 1 185 ? 51.658 50.736 30.332 1.00 38.93 184 GLY C C 1
ATOM 5191 O O . GLY C 1 185 ? 52.424 51.602 30.771 1.00 40.88 184 GLY C O 1
ATOM 5192 N N . LEU C 1 186 ? 50.346 50.931 30.227 1.00 36.25 185 LEU C N 1
ATOM 5193 C CA . LEU C 1 186 ? 49.723 52.156 30.701 1.00 32.10 185 LEU C CA 1
ATOM 5194 C C . LEU C 1 186 ? 49.591 52.129 32.218 1.00 30.98 185 LEU C C 1
ATOM 5195 O O . LEU C 1 186 ? 49.508 51.065 32.838 1.00 34.06 185 LEU C O 1
ATOM 5200 N N . SER C 1 187 ? 49.569 53.316 32.814 1.00 31.05 186 SER C N 1
ATOM 5201 C CA . SER C 1 187 ? 49.467 53.461 34.257 1.00 37.56 186 SER C CA 1
ATOM 5202 C C . SER C 1 187 ? 48.200 54.221 34.618 1.00 33.14 186 SER C C 1
ATOM 5203 O O . SER C 1 187 ? 47.724 55.065 33.853 1.00 34.31 186 SER C O 1
ATOM 5206 N N . ALA C 1 188 ? 47.658 53.904 35.794 1.00 32.74 187 ALA C N 1
ATOM 5207 C CA . ALA C 1 188 ? 46.480 54.598 36.295 1.00 28.87 187 ALA C CA 1
ATOM 5208 C C . ALA C 1 188 ? 46.713 56.102 36.300 1.00 35.35 187 ALA C C 1
ATOM 5209 O O . ALA C 1 188 ? 47.787 56.581 36.673 1.00 35.53 187 ALA C O 1
ATOM 5211 N N . GLY C 1 189 ? 45.695 56.847 35.874 1.00 30.87 188 GLY C N 1
ATOM 5212 C CA . GLY C 1 189 ? 45.796 58.273 35.676 1.00 28.23 188 GLY C CA 1
ATOM 5213 C C . GLY C 1 189 ? 45.954 58.685 34.228 1.00 28.53 188 GLY C C 1
ATOM 5214 O O . GLY C 1 189 ? 45.683 59.845 33.894 1.00 30.89 188 GLY C O 1
ATOM 5215 N N . ASN C 1 190 ? 46.393 57.769 33.372 1.00 28.39 189 ASN C N 1
ATOM 5216 C CA . ASN C 1 190 ? 46.464 58.039 31.945 1.00 26.14 189 ASN C CA 1
ATOM 5217 C C . ASN C 1 190 ? 45.065 58.335 31.411 1.00 26.19 189 ASN C C 1
ATOM 5218 O O . ASN C 1 190 ? 44.105 57.645 31.774 1.00 28.59 189 ASN C O 1
ATOM 5223 N N . PRO C 1 191 ? 44.902 59.363 30.573 1.00 29.67 190 PRO C N 1
ATOM 5224 C CA . PRO C 1 191 ? 43.571 59.622 29.997 1.00 28.63 190 PRO C CA 1
ATOM 5225 C C . PRO C 1 191 ? 43.026 58.452 29.197 1.00 26.01 190 PRO C C 1
ATOM 5226 O O . PRO C 1 191 ? 41.806 58.246 29.166 1.00 29.53 190 PRO C O 1
ATOM 5230 N N . TYR C 1 192 ? 43.899 57.672 28.559 1.00 27.82 191 TYR C N 1
ATOM 5231 C CA . TYR C 1 192 ? 43.488 56.521 27.765 1.00 24.25 191 TYR C CA 1
ATOM 5232 C C . TYR C 1 192 ? 43.168 55.293 28.608 1.00 25.16 191 TYR C C 1
ATOM 5233 O O . TYR C 1 192 ? 42.719 54.287 28.046 1.00 23.82 191 TYR C O 1
ATOM 5242 N N . TYR C 1 193 ? 43.377 55.359 29.928 1.00 27.33 192 TYR C N 1
ATOM 5243 C CA . TYR C 1 193 ? 43.337 54.173 30.783 1.00 23.91 192 TYR C CA 1
ATOM 5244 C C . TYR C 1 193 ? 42.062 53.361 30.580 1.00 25.55 192 TYR C C 1
ATOM 5245 O O . TYR C 1 193 ? 42.115 52.147 30.351 1.00 24.50 192 TYR C O 1
ATOM 5254 N N . TRP C 1 194 ? 40.903 54.014 30.652 1.00 24.22 193 TRP C N 1
ATOM 5255 C CA . TRP C 1 194 ? 39.628 53.316 30.590 1.00 23.73 193 TRP C CA 1
ATOM 5256 C C . TRP C 1 194 ? 39.046 53.262 29.184 1.00 27.28 193 TRP C C 1
ATOM 5257 O O . TRP C 1 194 ? 37.845 53.014 29.026 1.00 23.30 193 TRP C O 1
ATOM 5268 N N . MET C 1 195 ? 39.873 53.486 28.166 1.00 26.67 194 MET C N 1
ATOM 5269 C CA . MET C 1 195 ? 39.520 53.119 26.804 1.00 28.63 194 MET C CA 1
ATOM 5270 C C . MET C 1 195 ? 39.909 51.683 26.483 1.00 27.10 194 MET C C 1
ATOM 5271 O O . MET C 1 195 ? 39.299 51.067 25.602 1.00 23.09 194 MET C O 1
ATOM 5276 N N . ILE C 1 196 ? 40.894 51.138 27.196 1.00 23.21 195 ILE C N 1
ATOM 5277 C CA . ILE C 1 196 ? 41.394 49.784 26.980 1.00 23.08 195 ILE C CA 1
ATOM 5278 C C . ILE C 1 196 ? 40.421 48.794 27.606 1.00 26.08 195 ILE C C 1
ATOM 5279 O O . ILE C 1 196 ? 40.667 48.268 28.699 1.00 23.56 195 ILE C O 1
ATOM 5284 N N . VAL C 1 197 ? 39.306 48.545 26.926 1.00 27.21 196 VAL C N 1
ATOM 5285 C CA . VAL C 1 197 ? 38.229 47.706 27.451 1.00 22.61 196 VAL C CA 1
ATOM 5286 C C . VAL C 1 197 ? 37.672 46.852 26.323 1.00 26.62 196 VAL C C 1
ATOM 5287 O O . VAL C 1 197 ? 37.879 47.147 25.138 1.00 28.72 196 VAL C O 1
ATOM 5291 N N . PRO C 1 198 ? 36.970 45.768 26.663 1.00 22.45 197 PRO C N 1
ATOM 5292 C CA . PRO C 1 198 ? 36.280 44.993 25.625 1.00 23.63 197 PRO C CA 1
ATOM 5293 C C . PRO C 1 198 ? 35.236 45.837 24.911 1.00 25.13 197 PRO C C 1
ATOM 5294 O O . PRO C 1 198 ? 34.624 46.734 25.493 1.00 30.72 197 PRO C O 1
ATOM 5298 N N . GLY C 1 199 ? 35.042 45.541 23.627 1.00 28.24 198 GLY C N 1
ATOM 5299 C CA . GLY C 1 199 ? 34.082 46.285 22.834 1.00 26.57 198 GLY C CA 1
ATOM 5300 C C . GLY C 1 199 ? 34.419 47.744 22.644 1.00 27.99 198 GLY C C 1
ATOM 5301 O O . GLY C 1 199 ? 33.525 48.544 22.356 1.00 27.86 198 GLY C O 1
ATOM 5302 N N . TYR C 1 200 ? 35.694 48.114 22.794 1.00 26.77 199 TYR C N 1
ATOM 5303 C CA . TYR C 1 200 ? 36.104 49.506 22.644 1.00 22.77 199 TYR C CA 1
ATOM 5304 C C . TYR C 1 200 ? 35.756 50.072 21.275 1.00 22.89 199 TYR C C 1
ATOM 5305 O O . TYR C 1 200 ? 35.668 51.295 21.127 1.00 23.08 199 TYR C O 1
ATOM 5314 N N . GLU C 1 201 ? 35.564 49.210 20.273 1.00 27.98 200 GLU C N 1
ATOM 5315 C CA . GLU C 1 201 ? 35.353 49.683 18.909 1.00 26.38 200 GLU C CA 1
ATOM 5316 C C . GLU C 1 201 ? 34.098 50.538 18.788 1.00 23.05 200 GLU C C 1
ATOM 5317 O O . GLU C 1 201 ? 34.030 51.413 17.918 1.00 29.18 200 GLU C O 1
ATOM 5323 N N . PHE C 1 202 ? 33.102 50.309 19.649 1.00 23.24 201 PHE C N 1
ATOM 5324 C CA . PHE C 1 202 ? 31.906 51.146 19.637 1.00 25.21 201 PHE C CA 1
ATOM 5325 C C . PHE C 1 202 ? 32.218 52.603 19.951 1.00 26.78 201 PHE C C 1
ATOM 5326 O O . PHE C 1 202 ? 31.459 53.489 19.543 1.00 33.19 201 PHE C O 1
ATOM 5334 N N . LEU C 1 203 ? 33.316 52.872 20.658 1.00 26.46 202 LEU C N 1
ATOM 5335 C CA . LEU C 1 203 ? 33.713 54.240 20.966 1.00 26.95 202 LEU C CA 1
ATOM 5336 C C . LEU C 1 203 ? 34.184 55.010 19.741 1.00 25.63 202 LEU C C 1
ATOM 5337 O O . LEU C 1 203 ? 34.470 56.206 19.861 1.00 26.86 202 LEU C O 1
ATOM 5342 N N . TYR C 1 204 ? 34.279 54.356 18.579 1.00 29.01 203 TYR C N 1
ATOM 5343 C CA . TYR C 1 204 ? 34.755 55.031 17.374 1.00 27.19 203 TYR C CA 1
ATOM 5344 C C . TYR C 1 204 ? 33.903 56.250 17.043 1.00 28.48 203 TYR C C 1
ATOM 5345 O O . TYR C 1 204 ? 34.419 57.260 16.550 1.00 32.19 203 TYR C O 1
ATOM 5354 N N . GLU C 1 205 ? 32.597 56.180 17.311 1.00 31.38 204 GLU C N 1
ATOM 5355 C CA . GLU C 1 205 ? 31.713 57.283 16.957 1.00 32.02 204 GLU C CA 1
ATOM 5356 C C . GLU C 1 205 ? 31.936 58.514 17.828 1.00 31.46 204 GLU C C 1
ATOM 5357 O O . GLU C 1 205 ? 31.480 59.603 17.465 1.00 33.75 204 GLU C O 1
ATOM 5363 N N . LEU C 1 206 ? 32.626 58.371 18.958 1.00 31.24 205 LEU C N 1
ATOM 5364 C CA . LEU C 1 206 ? 33.000 59.506 19.795 1.00 28.49 205 LEU C CA 1
ATOM 5365 C C . LEU C 1 206 ? 34.474 59.866 19.681 1.00 24.79 205 LEU C C 1
ATOM 5366 O O . LEU C 1 206 ? 34.819 61.052 19.679 1.00 26.62 205 LEU C O 1
ATOM 5371 N N . TYR C 1 207 ? 35.350 58.869 19.584 1.00 27.10 206 TYR C N 1
ATOM 5372 C CA . TYR C 1 207 ? 36.798 59.078 19.596 1.00 25.94 206 TYR C CA 1
ATOM 5373 C C . TYR C 1 207 ? 37.450 58.281 18.471 1.00 28.00 206 TYR C C 1
ATOM 5374 O O . TYR C 1 207 ? 38.226 57.354 18.718 1.00 26.67 206 TYR C O 1
ATOM 5383 N N . PRO C 1 208 ? 37.165 58.631 17.211 1.00 34.64 207 PRO C N 1
ATOM 5384 C CA . PRO C 1 208 ? 37.630 57.779 16.099 1.00 27.92 207 PRO C CA 1
ATOM 5385 C C . PRO C 1 208 ? 39.142 57.635 16.018 1.00 26.42 207 PRO C C 1
ATOM 5386 O O . PRO C 1 208 ? 39.645 56.517 15.844 1.00 31.25 207 PRO C O 1
ATOM 5390 N N . ALA C 1 209 ? 39.886 58.736 16.138 1.00 26.88 208 ALA C N 1
ATOM 5391 C CA . ALA C 1 209 ? 41.338 58.654 16.023 1.00 32.63 208 ALA C CA 1
ATOM 5392 C C . ALA C 1 209 ? 41.954 57.862 17.168 1.00 31.09 208 ALA C C 1
ATOM 5393 O O . ALA C 1 209 ? 42.954 57.162 16.969 1.00 29.44 208 ALA C O 1
ATOM 5395 N N . GLU C 1 210 ? 41.378 57.957 18.368 1.00 28.21 209 GLU C N 1
ATOM 5396 C CA . GLU C 1 210 ? 41.905 57.202 19.499 1.00 24.53 209 GLU C CA 1
ATOM 5397 C C . GLU C 1 210 ? 41.569 55.721 19.377 1.00 27.10 209 GLU C C 1
ATOM 5398 O O . GLU C 1 210 ? 42.384 54.862 19.733 1.00 24.12 209 GLU C O 1
ATOM 5404 N N . VAL C 1 211 ? 40.375 55.404 18.873 1.00 27.76 210 VAL C N 1
ATOM 5405 C CA . VAL C 1 211 ? 39.980 54.008 18.713 1.00 23.85 210 VAL C CA 1
ATOM 5406 C C . VAL C 1 211 ? 40.809 53.341 17.624 1.00 23.90 210 VAL C C 1
ATOM 5407 O O . VAL C 1 211 ? 41.266 52.202 17.781 1.00 23.70 210 VAL C O 1
ATOM 5411 N N . LEU C 1 212 ? 41.022 54.038 16.505 1.00 28.71 211 LEU C N 1
ATOM 5412 C CA . LEU C 1 212 ? 41.820 53.469 15.424 1.00 27.70 211 LEU C CA 1
ATOM 5413 C C . LEU C 1 212 ? 43.264 53.258 15.859 1.00 24.21 211 LEU C C 1
ATOM 5414 O O . LEU C 1 212 ? 43.874 52.234 15.533 1.00 30.43 211 LEU C O 1
ATOM 5419 N N . ALA C 1 213 ? 43.824 54.213 16.607 1.00 25.40 212 ALA C N 1
ATOM 5420 C CA . ALA C 1 213 ? 45.206 54.085 17.059 1.00 27.30 212 ALA C CA 1
ATOM 5421 C C . ALA C 1 213 ? 45.388 52.861 17.948 1.00 26.55 212 ALA C C 1
ATOM 5422 O O . ALA C 1 213 ? 46.409 52.168 17.860 1.00 29.01 212 ALA C O 1
ATOM 5424 N N . TYR C 1 214 ? 44.410 52.581 18.812 1.00 29.38 213 TYR C N 1
ATOM 5425 C CA . TYR C 1 214 ? 44.479 51.384 19.643 1.00 28.77 213 TYR C CA 1
ATOM 5426 C C . TYR C 1 214 ? 44.429 50.123 18.788 1.00 28.46 213 TYR C C 1
ATOM 5427 O O . TYR C 1 214 ? 45.165 49.162 19.040 1.00 25.40 213 TYR C O 1
ATOM 5436 N N . THR C 1 215 ? 43.570 50.113 17.766 1.00 23.60 214 THR C N 1
ATOM 5437 C CA . THR C 1 215 ? 43.538 48.988 16.837 1.00 23.49 214 THR C CA 1
ATOM 5438 C C . THR C 1 215 ? 44.884 48.809 16.146 1.00 23.82 214 THR C C 1
ATOM 5439 O O . THR C 1 215 ? 45.322 47.678 15.908 1.00 27.98 214 THR C O 1
ATOM 5443 N N . LEU C 1 216 ? 45.556 49.917 15.821 1.00 24.15 215 LEU C N 1
ATOM 5444 C CA . LEU C 1 216 ? 46.883 49.829 15.218 1.00 24.16 215 LEU C CA 1
ATOM 5445 C C . LEU C 1 216 ? 47.876 49.170 16.166 1.00 24.14 215 LEU C C 1
ATOM 5446 O O . LEU C 1 216 ? 48.694 48.343 15.745 1.00 30.46 215 LEU C O 1
ATOM 5451 N N . VAL C 1 217 ? 47.825 49.529 17.451 1.00 24.09 216 VAL C N 1
ATOM 5452 C CA . VAL C 1 217 ? 48.731 48.932 18.427 1.00 24.09 216 VAL C CA 1
ATOM 5453 C C . VAL C 1 217 ? 48.435 47.446 18.589 1.00 24.27 216 VAL C C 1
ATOM 5454 O O . VAL C 1 217 ? 49.352 46.629 18.742 1.00 26.02 216 VAL C O 1
ATOM 5458 N N . ARG C 1 218 ? 47.155 47.068 18.549 1.00 27.76 217 ARG C N 1
ATOM 5459 C CA . ARG C 1 218 ? 46.800 45.655 18.625 1.00 25.96 217 ARG C CA 1
ATOM 5460 C C . ARG C 1 218 ? 47.322 44.892 17.414 1.00 29.47 217 ARG C C 1
ATOM 5461 O O . ARG C 1 218 ? 47.850 43.781 17.549 1.00 23.43 217 ARG C O 1
ATOM 5469 N N . LEU C 1 219 ? 47.186 45.476 16.221 1.00 33.57 218 LEU C N 1
ATOM 5470 C CA . LEU C 1 219 ? 47.656 44.811 15.010 1.00 29.21 218 LEU C CA 1
ATOM 5471 C C . LEU C 1 219 ? 49.173 44.667 15.008 1.00 23.89 218 LEU C C 1
ATOM 5472 O O . LEU C 1 219 ? 49.701 43.606 14.656 1.00 29.71 218 LEU C O 1
ATOM 5477 N N . GLN C 1 220 ? 49.890 45.720 15.402 1.00 24.94 219 GLN C N 1
ATOM 5478 C CA . GLN C 1 220 ? 51.348 45.672 15.375 1.00 29.97 219 GLN C CA 1
ATOM 5479 C C . GLN C 1 220 ? 51.894 44.730 16.442 1.00 28.01 219 GLN C C 1
ATOM 5480 O O . GLN C 1 220 ? 52.735 43.870 16.153 1.00 32.33 219 GLN C O 1
ATOM 5486 N N . TYR C 1 221 ? 51.427 44.873 17.680 1.00 27.28 220 TYR C N 1
ATOM 5487 C CA . TYR C 1 221 ? 52.054 44.233 18.835 1.00 31.80 220 TYR C CA 1
ATOM 5488 C C . TYR C 1 221 ? 51.291 43.004 19.313 1.00 31.24 220 TYR C C 1
ATOM 5489 O O . TYR C 1 221 ? 51.153 42.795 20.522 1.00 32.87 220 TYR C O 1
ATOM 5498 N N . ARG C 1 222 ? 50.798 42.183 18.378 1.00 32.11 221 ARG C N 1
ATOM 5499 C CA . ARG C 1 222 ? 50.121 40.930 18.702 1.00 33.50 221 ARG C CA 1
ATOM 5500 C C . ARG C 1 222 ? 50.819 40.169 19.821 1.00 35.00 221 ARG C C 1
ATOM 5501 O O . ARG C 1 222 ? 50.203 39.798 20.827 1.00 33.91 221 ARG C O 1
ATOM 5509 N N . LYS C 1 223 ? 52.118 39.929 19.642 1.00 33.14 222 LYS C N 1
ATOM 5510 C CA . LYS C 1 223 ? 52.861 39.078 20.565 1.00 37.77 222 LYS C CA 1
ATOM 5511 C C . LYS C 1 223 ? 52.930 39.703 21.951 1.00 35.15 222 LYS C C 1
ATOM 5512 O O . LYS C 1 223 ? 52.721 39.024 22.964 1.00 41.65 222 LYS C O 1
ATOM 5518 N N . ASN C 1 224 ? 53.216 41.006 22.014 1.00 34.35 223 ASN C N 1
ATOM 5519 C CA . ASN C 1 224 ? 53.329 41.682 23.302 1.00 35.04 223 ASN C CA 1
ATOM 5520 C C . ASN C 1 224 ? 52.014 41.663 24.065 1.00 34.64 223 ASN C C 1
ATOM 5521 O O . ASN C 1 224 ? 52.014 41.675 25.301 1.00 36.68 223 ASN C O 1
ATOM 5526 N N . LEU C 1 225 ? 50.889 41.634 23.355 1.00 34.18 224 LEU C N 1
ATOM 5527 C CA . LEU C 1 225 ? 49.576 41.721 23.976 1.00 34.14 224 LEU C CA 1
ATOM 5528 C C . LEU C 1 225 ? 48.914 40.356 24.128 1.00 34.05 224 LEU C C 1
ATOM 5529 O O . LEU C 1 225 ? 47.709 40.288 24.392 1.00 35.52 224 LEU C O 1
ATOM 5534 N N . ASN C 1 226 ? 49.680 39.273 23.964 1.00 32.46 225 ASN C N 1
ATOM 5535 C CA . ASN C 1 226 ? 49.223 37.910 24.250 1.00 29.82 225 ASN C CA 1
ATOM 5536 C C . ASN C 1 226 ? 48.017 37.526 23.394 1.00 24.12 225 ASN C C 1
ATOM 5537 O O . ASN C 1 226 ? 47.126 36.799 23.835 1.00 31.59 225 ASN C O 1
ATOM 5542 N N . ILE C 1 227 ? 47.992 38.010 22.162 1.00 29.18 226 ILE C N 1
ATOM 5543 C CA . ILE C 1 227 ? 46.872 37.726 21.262 1.00 28.32 226 ILE C CA 1
ATOM 5544 C C . ILE C 1 227 ? 47.083 36.351 20.632 1.00 31.65 226 ILE C C 1
ATOM 5545 O O . ILE C 1 227 ? 48.176 36.080 20.110 1.00 31.83 226 ILE C O 1
ATOM 5550 N N . PRO C 1 228 ? 46.086 35.470 20.666 1.00 37.30 227 PRO C N 1
ATOM 5551 C CA . PRO C 1 228 ? 46.280 34.112 20.145 1.00 37.42 227 PRO C CA 1
ATOM 5552 C C . PRO C 1 228 ? 46.497 34.096 18.641 1.00 38.23 227 PRO C C 1
ATOM 5553 O O . PRO C 1 228 ? 46.032 34.973 17.909 1.00 38.81 227 PRO C O 1
ATOM 5557 N N . ASP C 1 229 ? 47.220 33.069 18.185 1.00 41.90 228 ASP C N 1
ATOM 5558 C CA . ASP C 1 229 ? 47.384 32.847 16.753 1.00 39.20 228 ASP C CA 1
ATOM 5559 C C . ASP C 1 229 ? 46.067 32.497 16.077 1.00 36.48 228 ASP C C 1
ATOM 5560 O O . ASP C 1 229 ? 45.932 32.690 14.864 1.00 42.14 228 ASP C O 1
ATOM 5565 N N . SER C 1 230 ? 45.095 31.983 16.834 1.00 42.85 229 SER C N 1
ATOM 5566 C CA . SER C 1 230 ? 43.780 31.685 16.283 1.00 42.97 229 SER C CA 1
ATOM 5567 C C . SER C 1 230 ? 43.043 32.931 15.819 1.00 42.86 229 SER C C 1
ATOM 5568 O O . SER C 1 230 ? 42.015 32.808 15.143 1.00 46.08 229 SER C O 1
ATOM 5571 N N . MET C 1 231 ? 43.530 34.116 16.171 1.00 46.40 230 MET C N 1
ATOM 5572 C CA . MET C 1 231 ? 42.944 35.377 15.736 1.00 39.61 230 MET C CA 1
ATOM 5573 C C . MET C 1 231 ? 43.738 35.887 14.540 1.00 44.32 230 MET C C 1
ATOM 5574 O O . MET C 1 231 ? 44.894 36.299 14.685 1.00 36.83 230 MET C O 1
ATOM 5579 N N . THR C 1 232 ? 43.123 35.853 13.363 1.00 35.55 231 THR C N 1
ATOM 5580 C CA . THR C 1 232 ? 43.757 36.409 12.180 1.00 38.06 231 THR C CA 1
ATOM 5581 C C . THR C 1 232 ? 43.897 37.922 12.319 1.00 37.57 231 THR C C 1
ATOM 5582 O O . THR C 1 232 ? 43.270 38.556 13.172 1.00 33.91 231 THR C O 1
ATOM 5586 N N . ASP C 1 233 ? 44.745 38.503 11.466 1.00 32.97 232 ASP C N 1
ATOM 5587 C CA . ASP C 1 233 ? 44.840 39.957 11.418 1.00 30.10 232 ASP C CA 1
ATOM 5588 C C . ASP C 1 233 ? 43.503 40.582 11.046 1.00 35.19 232 ASP C C 1
ATOM 5589 O O . ASP C 1 233 ? 43.187 41.691 11.494 1.00 37.28 232 ASP C O 1
ATOM 5594 N N . ALA C 1 234 ? 42.702 39.884 10.237 1.00 32.11 233 ALA C N 1
ATOM 5595 C CA . ALA C 1 234 ? 41.350 40.349 9.952 1.00 37.23 233 ALA C CA 1
ATOM 5596 C C . ALA C 1 234 ? 40.489 40.333 11.208 1.00 33.46 233 ALA C C 1
ATOM 5597 O O . ALA C 1 234 ? 39.709 41.263 11.445 1.00 32.09 233 ALA C O 1
ATOM 5599 N N . ASP C 1 235 ? 40.617 39.282 12.027 1.00 34.40 234 ASP C N 1
ATOM 5600 C CA . ASP C 1 235 ? 39.878 39.215 13.286 1.00 35.30 234 ASP C CA 1
ATOM 5601 C C . ASP C 1 235 ? 40.150 40.428 14.164 1.00 33.79 234 ASP C C 1
ATOM 5602 O O . ASP C 1 235 ? 39.261 40.882 14.893 1.00 32.91 234 ASP C O 1
ATOM 5607 N N . ILE C 1 236 ? 41.369 40.967 14.105 1.00 30.45 235 ILE C N 1
ATOM 5608 C CA . ILE C 1 236 ? 41.726 42.096 14.956 1.00 34.52 235 ILE C CA 1
ATOM 5609 C C . ILE C 1 236 ? 41.003 43.360 14.509 1.00 31.79 235 ILE C C 1
ATOM 5610 O O . ILE C 1 236 ? 40.492 44.125 15.337 1.00 30.58 235 ILE C O 1
ATOM 5615 N N . VAL C 1 237 ? 40.935 43.598 13.196 1.00 29.36 236 VAL C N 1
ATOM 5616 C CA . VAL C 1 237 ? 40.398 44.857 12.683 1.00 30.03 236 VAL C CA 1
ATOM 5617 C C . VAL C 1 237 ? 38.925 44.791 12.308 1.00 27.34 236 VAL C C 1
ATOM 5618 O O . VAL C 1 237 ? 38.318 45.845 12.060 1.00 34.31 236 VAL C O 1
ATOM 5622 N N . SER C 1 238 ? 38.322 43.598 12.280 1.00 29.68 237 SER C N 1
ATOM 5623 C CA . SER C 1 238 ? 37.031 43.435 11.612 1.00 36.83 237 SER C CA 1
ATOM 5624 C C . SER C 1 238 ? 35.935 44.269 12.266 1.00 34.46 237 SER C C 1
ATOM 5625 O O . SER C 1 238 ? 35.131 44.901 11.570 1.00 41.01 237 SER C O 1
ATOM 5628 N N . SER C 1 239 ? 35.869 44.269 13.599 1.00 32.57 238 SER C N 1
ATOM 5629 C CA . SER C 1 239 ? 34.809 45.011 14.278 1.00 35.13 238 SER C CA 1
ATOM 5630 C C . SER C 1 239 ? 34.928 46.506 14.014 1.00 35.45 238 SER C C 1
ATOM 5631 O O . SER C 1 239 ? 33.930 47.184 13.748 1.00 36.84 238 SER C O 1
ATOM 5634 N N . LEU C 1 240 ? 36.148 47.033 14.092 1.00 31.61 239 LEU C N 1
ATOM 5635 C CA . LEU C 1 240 ? 36.363 48.440 13.777 1.00 34.22 239 LEU C CA 1
ATOM 5636 C C . LEU C 1 240 ? 35.965 48.746 12.340 1.00 37.13 239 LEU C C 1
ATOM 5637 O O . LEU C 1 240 ? 35.348 49.783 12.065 1.00 41.17 239 LEU C O 1
ATOM 5642 N N . VAL C 1 241 ? 36.301 47.850 11.410 1.00 35.39 240 VAL C N 1
ATOM 5643 C CA . VAL C 1 241 ? 35.997 48.089 10.003 1.00 40.20 240 VAL C CA 1
ATOM 5644 C C . VAL C 1 241 ? 34.490 48.110 9.776 1.00 39.62 240 VAL C C 1
ATOM 5645 O O . VAL C 1 241 ? 33.984 48.886 8.955 1.00 42.79 240 VAL C O 1
ATOM 5649 N N . MET C 1 242 ? 33.748 47.271 10.502 1.00 43.30 241 MET C N 1
ATOM 5650 C CA . MET C 1 242 ? 32.291 47.328 10.429 1.00 43.74 241 MET C CA 1
ATOM 5651 C C . MET C 1 242 ? 31.772 48.679 10.905 1.00 49.94 241 MET C C 1
ATOM 5652 O O . MET C 1 242 ? 30.853 49.247 10.304 1.00 55.69 241 MET C O 1
ATOM 5657 N N . LYS C 1 243 ? 32.351 49.208 11.986 1.00 43.22 242 LYS C N 1
ATOM 5658 C CA . LYS C 1 243 ? 31.946 50.521 12.480 1.00 44.40 242 LYS C CA 1
ATOM 5659 C C . LYS C 1 243 ? 32.288 51.614 11.476 1.00 44.56 242 LYS C C 1
ATOM 5660 O O . LYS C 1 243 ? 31.475 52.511 11.224 1.00 46.96 242 LYS C O 1
ATOM 5666 N N . MET C 1 244 ? 33.489 51.556 10.896 1.00 43.74 243 MET C N 1
ATOM 5667 C CA . MET C 1 244 ? 33.885 52.555 9.909 1.00 41.46 243 MET C CA 1
ATOM 5668 C C . MET C 1 244 ? 33.023 52.467 8.657 1.00 47.43 243 MET C C 1
ATOM 5669 O O . MET C 1 244 ? 32.692 53.492 8.051 1.00 47.70 243 MET C O 1
ATOM 5674 N N . ASN C 1 245 ? 32.654 51.250 8.252 1.00 47.86 244 ASN C N 1
ATOM 5675 C CA . ASN C 1 245 ? 31.789 51.084 7.089 1.00 56.30 244 ASN C CA 1
ATOM 5676 C C . ASN C 1 245 ? 30.432 51.735 7.322 1.00 52.35 244 ASN C C 1
ATOM 5677 O O . ASN C 1 245 ? 29.902 52.428 6.446 1.00 61.69 244 ASN C O 1
ATOM 5682 N N . ARG C 1 246 ? 29.859 51.523 8.508 1.00 47.97 245 ARG C N 1
ATOM 5683 C CA . ARG C 1 246 ? 28.549 52.082 8.823 1.00 48.70 245 ARG C CA 1
ATOM 5684 C C . ARG C 1 246 ? 28.569 53.604 8.778 1.00 55.14 245 ARG C C 1
ATOM 5685 O O . ARG C 1 246 ? 27.618 54.232 8.298 1.00 54.57 245 ARG C O 1
ATOM 5693 N N . ILE C 1 247 ? 29.646 54.212 9.264 1.00 50.49 246 ILE C N 1
ATOM 5694 C CA . ILE C 1 247 ? 29.726 55.665 9.367 1.00 45.93 246 ILE C CA 1
ATOM 5695 C C . ILE C 1 247 ? 30.233 56.289 8.074 1.00 48.66 246 ILE C C 1
ATOM 5696 O O . ILE C 1 247 ? 29.630 57.227 7.546 1.00 53.14 246 ILE C O 1
ATOM 5701 N N . HIS C 1 248 ? 31.343 55.782 7.538 1.00 47.99 247 HIS C N 1
ATOM 5702 C CA . HIS C 1 248 ? 31.968 56.397 6.373 1.00 44.85 247 HIS C CA 1
ATOM 5703 C C . HIS C 1 248 ? 31.373 55.946 5.048 1.00 53.09 247 HIS C C 1
ATOM 5704 O O . HIS C 1 248 ? 31.698 56.552 4.017 1.00 58.55 247 HIS C O 1
ATOM 5711 N N . LYS C 1 249 ? 30.528 54.911 5.046 1.00 57.05 248 LYS C N 1
ATOM 5712 C CA . LYS C 1 249 ? 29.988 54.328 3.815 1.00 61.27 248 LYS C CA 1
ATOM 5713 C C . LYS C 1 249 ? 31.130 53.893 2.889 1.00 62.16 248 LYS C C 1
ATOM 5714 O O . LYS C 1 249 ? 31.347 54.446 1.810 1.00 65.18 248 LYS C O 1
ATOM 5720 N N . LEU C 1 250 ? 31.872 52.888 3.355 1.00 63.01 249 LEU C N 1
ATOM 5721 C CA . LEU C 1 250 ? 33.117 52.511 2.691 1.00 60.26 249 LEU C CA 1
ATOM 5722 C C . LEU C 1 250 ? 32.904 51.830 1.345 1.00 64.51 249 LEU C C 1
ATOM 5723 O O . LEU C 1 250 ? 33.886 51.600 0.629 1.00 66.88 249 LEU C O 1
ATOM 5728 N N . GLU C 1 251 ? 31.664 51.497 0.985 1.00 65.59 250 GLU C N 1
ATOM 5729 C CA . GLU C 1 251 ? 31.396 51.065 -0.382 1.00 64.42 250 GLU C CA 1
ATOM 5730 C C . GLU C 1 251 ? 31.583 52.218 -1.358 1.00 67.62 250 GLU C C 1
ATOM 5731 O O . GLU C 1 251 ? 32.043 52.017 -2.487 1.00 70.47 250 GLU C O 1
ATOM 5737 N N . GLN C 1 252 ? 31.249 53.437 -0.934 1.00 64.76 251 GLN C N 1
ATOM 5738 C CA . GLN C 1 252 ? 31.348 54.625 -1.773 1.00 61.71 251 GLN C CA 1
ATOM 5739 C C . GLN C 1 252 ? 32.354 55.633 -1.218 1.00 62.93 251 GLN C C 1
ATOM 5740 O O . GLN C 1 252 ? 32.289 56.822 -1.547 1.00 68.31 251 GLN C O 1
ATOM 5746 N N . THR C 1 253 ? 33.285 55.176 -0.376 1.00 64.45 252 THR C N 1
ATOM 5747 C CA . THR C 1 253 ? 34.340 56.030 0.163 1.00 61.93 252 THR C CA 1
ATOM 5748 C C . THR C 1 253 ? 35.602 55.204 0.384 1.00 60.37 252 THR C C 1
ATOM 5749 O O . THR C 1 253 ? 35.533 54.018 0.723 1.00 55.98 252 THR C O 1
ATOM 5753 N N . SER C 1 254 ? 36.755 55.847 0.201 1.00 51.88 253 SER C N 1
ATOM 5754 C CA . SER C 1 254 ? 38.043 55.198 0.393 1.00 51.62 253 SER C CA 1
ATOM 5755 C C . SER C 1 254 ? 38.502 55.316 1.842 1.00 56.95 253 SER C C 1
ATOM 5756 O O . SER C 1 254 ? 38.049 56.180 2.595 1.00 61.43 253 SER C O 1
ATOM 5759 N N . PHE C 1 255 ? 39.426 54.431 2.226 1.00 53.20 254 PHE C N 1
ATOM 5760 C CA . PHE C 1 255 ? 39.994 54.506 3.567 1.00 49.35 254 PHE C CA 1
ATOM 5761 C C . PHE C 1 255 ? 40.764 55.802 3.776 1.00 45.73 254 PHE C C 1
ATOM 5762 O O . PHE C 1 255 ? 40.799 56.323 4.896 1.00 48.03 254 PHE C O 1
ATOM 5770 N N . ASP C 1 256 ? 41.382 56.344 2.723 1.00 47.00 255 ASP C N 1
ATOM 5771 C CA . ASP C 1 256 ? 42.151 57.575 2.894 1.00 49.62 255 ASP C CA 1
ATOM 5772 C C . ASP C 1 256 ? 41.238 58.784 3.040 1.00 45.69 255 ASP C C 1
ATOM 5773 O O . ASP C 1 256 ? 41.572 59.736 3.752 1.00 48.00 255 ASP C O 1
ATOM 5778 N N . GLU C 1 257 ? 40.093 58.777 2.357 1.00 50.67 256 GLU C N 1
ATOM 5779 C CA . GLU C 1 257 ? 39.083 59.800 2.609 1.00 49.54 256 GLU C CA 1
ATOM 5780 C C . GLU C 1 257 ? 38.678 59.804 4.076 1.00 45.60 256 GLU C C 1
ATOM 5781 O O . GLU C 1 257 ? 38.665 60.855 4.728 1.00 48.11 256 GLU C O 1
ATOM 5787 N N . ALA C 1 258 ? 38.351 58.626 4.611 1.00 48.08 257 ALA C N 1
ATOM 5788 C CA . ALA C 1 258 ? 37.941 58.523 6.008 1.00 46.13 257 ALA C CA 1
ATOM 5789 C C . ALA C 1 258 ? 39.058 58.962 6.945 1.00 42.91 257 ALA C C 1
ATOM 5790 O O . ALA C 1 258 ? 38.825 59.712 7.901 1.00 44.21 257 ALA C O 1
ATOM 5792 N N . LEU C 1 259 ? 40.286 58.504 6.685 1.00 44.09 258 LEU C N 1
ATOM 5793 C CA . LEU C 1 259 ? 41.392 58.813 7.585 1.00 42.27 258 LEU C CA 1
ATOM 5794 C C . LEU C 1 259 ? 41.760 60.290 7.551 1.00 41.18 258 LEU C C 1
ATOM 5795 O O . LEU C 1 259 ? 42.264 60.823 8.546 1.00 40.09 258 LEU C O 1
ATOM 5800 N N . ASN C 1 260 ? 41.519 60.971 6.431 1.00 43.21 259 ASN C N 1
ATOM 5801 C CA . ASN C 1 260 ? 41.818 62.398 6.377 1.00 41.52 259 ASN C CA 1
ATOM 5802 C C . ASN C 1 260 ? 40.730 63.242 7.023 1.00 38.08 259 ASN C C 1
ATOM 5803 O O . ASN C 1 260 ? 41.008 64.364 7.469 1.00 46.37 259 ASN C O 1
ATOM 5808 N N . LEU C 1 261 ? 39.494 62.734 7.076 1.00 37.63 260 LEU C N 1
ATOM 5809 C CA . LEU C 1 261 ? 38.428 63.497 7.715 1.00 41.58 260 LEU C CA 1
ATOM 5810 C C . LEU C 1 261 ? 38.565 63.445 9.231 1.00 40.60 260 LEU C C 1
ATOM 5811 O O . LEU C 1 261 ? 38.344 64.439 9.923 1.00 41.90 260 LEU C O 1
ATOM 5816 N N . ILE C 1 262 ? 38.944 62.292 9.769 1.00 38.68 261 ILE C N 1
ATOM 5817 C CA . ILE C 1 262 ? 39.215 62.234 11.204 1.00 40.83 261 ILE C CA 1
ATOM 5818 C C . ILE C 1 262 ? 40.600 62.804 11.503 1.00 37.31 261 ILE C C 1
ATOM 5819 O O . ILE C 1 262 ? 40.832 63.336 12.595 1.00 36.21 261 ILE C O 1
ATOM 5824 N N . GLY C 1 263 ? 41.534 62.724 10.555 1.00 34.91 262 GLY C N 1
ATOM 5825 C CA . GLY C 1 263 ? 42.831 63.354 10.730 1.00 40.67 262 GLY C CA 1
ATOM 5826 C C . GLY C 1 263 ? 43.960 62.412 11.097 1.00 39.40 262 GLY C C 1
ATOM 5827 O O . GLY C 1 263 ? 44.008 61.900 12.220 1.00 36.89 262 GLY C O 1
ATOM 5828 N N . LYS C 1 264 ? 44.894 62.202 10.164 1.00 41.78 263 LYS C N 1
ATOM 5829 C CA . LYS C 1 264 ? 45.992 61.271 10.411 1.00 35.14 263 LYS C CA 1
ATOM 5830 C C . LYS C 1 264 ? 46.924 61.762 11.512 1.00 38.76 263 LYS C C 1
ATOM 5831 O O . LYS C 1 264 ? 47.547 60.945 12.201 1.00 39.63 263 LYS C O 1
ATOM 5837 N N . ASP C 1 265 ? 47.043 63.081 11.693 1.00 39.49 264 ASP C N 1
ATOM 5838 C CA . ASP C 1 265 ? 47.853 63.588 12.795 1.00 40.29 264 ASP C CA 1
ATOM 5839 C C . ASP C 1 265 ? 47.199 63.304 14.141 1.00 38.87 264 ASP C C 1
ATOM 5840 O O . ASP C 1 265 ? 47.900 63.101 15.139 1.00 35.41 264 ASP C O 1
ATOM 5845 N N . ASN C 1 266 ? 45.864 63.289 14.191 1.00 33.59 265 ASN C N 1
ATOM 5846 C CA . ASN C 1 266 ? 45.176 62.869 15.407 1.00 30.08 265 ASN C CA 1
ATOM 5847 C C . ASN C 1 266 ? 45.472 61.408 15.712 1.00 34.13 265 ASN C C 1
ATOM 5848 O O . ASN C 1 266 ? 45.767 61.044 16.857 1.00 34.86 265 ASN C O 1
ATOM 5853 N N . VAL C 1 267 ? 45.395 60.553 14.689 1.00 33.79 266 VAL C N 1
ATOM 5854 C CA . VAL C 1 267 ? 45.706 59.137 14.862 1.00 32.36 266 VAL C CA 1
ATOM 5855 C C . VAL C 1 267 ? 47.130 58.955 15.363 1.00 32.12 266 VAL C C 1
ATOM 5856 O O . VAL C 1 267 ? 47.393 58.134 16.251 1.00 32.18 266 VAL C O 1
ATOM 5860 N N . SER C 1 268 ? 48.072 59.712 14.796 1.00 30.59 267 SER C N 1
ATOM 5861 C CA . SER C 1 268 ? 49.480 59.520 15.126 1.00 31.53 267 SER C CA 1
ATOM 5862 C C . SER C 1 268 ? 49.766 59.901 16.572 1.00 32.82 267 SER C C 1
ATOM 5863 O O . SER C 1 268 ? 50.491 59.187 17.273 1.00 37.09 267 SER C O 1
ATOM 5866 N N . GLU C 1 269 ? 49.207 61.024 17.032 1.00 34.36 268 GLU C N 1
ATOM 5867 C CA . GLU C 1 269 ? 49.365 61.419 18.429 1.00 35.49 268 GLU C CA 1
ATOM 5868 C C . GLU C 1 269 ? 48.889 60.317 19.365 1.00 34.31 268 GLU C C 1
ATOM 5869 O O . GLU C 1 269 ? 49.576 59.963 20.330 1.00 32.29 268 GLU C O 1
ATOM 5875 N N . ALA C 1 270 ? 47.704 59.767 19.095 1.00 31.93 269 ALA C N 1
ATOM 5876 C CA . ALA C 1 270 ? 47.175 58.699 19.934 1.00 34.94 269 ALA C CA 1
ATOM 5877 C C . ALA C 1 270 ? 48.028 57.440 19.823 1.00 32.33 269 ALA C C 1
ATOM 5878 O O . ALA C 1 270 ? 48.321 56.787 20.831 1.00 31.56 269 ALA C O 1
ATOM 5880 N N . TYR C 1 271 ? 48.442 57.089 18.600 1.00 30.92 270 TYR C N 1
ATOM 5881 C CA . TYR C 1 271 ? 49.290 55.916 18.411 1.00 31.20 270 TYR C CA 1
ATOM 5882 C C . TYR C 1 271 ? 50.575 56.024 19.221 1.00 30.40 270 TYR C C 1
ATOM 5883 O O . TYR C 1 271 ? 51.019 55.043 19.827 1.00 30.24 270 TYR C O 1
ATOM 5892 N N . VAL C 1 272 ? 51.188 57.209 19.238 1.00 28.87 271 VAL C N 1
ATOM 5893 C CA . VAL C 1 272 ? 52.433 57.389 19.976 1.00 33.06 271 VAL C CA 1
ATOM 5894 C C . VAL C 1 272 ? 52.201 57.203 21.471 1.00 32.44 271 VAL C C 1
ATOM 5895 O O . VAL C 1 272 ? 53.014 56.581 22.166 1.00 31.97 271 VAL C O 1
ATOM 5899 N N . GLU C 1 273 ? 51.087 57.728 21.986 1.00 33.48 272 GLU C N 1
ATOM 5900 C CA . GLU C 1 273 ? 50.769 57.562 23.401 1.00 34.77 272 GLU C CA 1
ATOM 5901 C C . GLU C 1 273 ? 50.589 56.092 23.757 1.00 35.69 272 GLU C C 1
ATOM 5902 O O . GLU C 1 273 ? 51.138 55.609 24.755 1.00 35.54 272 GLU C O 1
ATOM 5908 N N . LEU C 1 274 ? 49.825 55.362 22.943 1.00 32.46 273 LEU C N 1
ATOM 5909 C CA . LEU C 1 274 ? 49.497 53.979 23.267 1.00 32.33 273 LEU C CA 1
ATOM 5910 C C . LEU C 1 274 ? 50.668 53.030 23.041 1.00 32.17 273 LEU C C 1
ATOM 5911 O O . LEU C 1 274 ? 50.755 51.996 23.713 1.00 33.24 273 LEU C O 1
ATOM 5916 N N . ALA C 1 275 ? 51.576 53.356 22.121 1.00 34.00 274 ALA C N 1
ATOM 5917 C CA . ALA C 1 275 ? 52.693 52.477 21.799 1.00 30.23 274 ALA C CA 1
ATOM 5918 C C . ALA C 1 275 ? 53.962 52.795 22.579 1.00 33.82 274 ALA C C 1
ATOM 5919 O O . ALA C 1 275 ? 54.937 52.044 22.468 1.00 35.76 274 ALA C O 1
ATOM 5921 N N . ARG C 1 276 ? 53.970 53.871 23.370 1.00 34.01 275 ARG C N 1
ATOM 5922 C CA . ARG C 1 276 ? 55.216 54.350 23.962 1.00 39.38 275 ARG C CA 1
ATOM 5923 C C . ARG C 1 276 ? 55.826 53.326 24.915 1.00 41.00 275 ARG C C 1
ATOM 5924 O O . ARG C 1 276 ? 57.045 53.116 24.911 1.00 39.43 275 ARG C O 1
ATOM 5932 N N . ASP C 1 277 ? 55.001 52.673 25.733 1.00 38.03 276 ASP C N 1
ATOM 5933 C CA . ASP C 1 277 ? 55.495 51.815 26.803 1.00 33.48 276 ASP C CA 1
ATOM 5934 C C . ASP C 1 277 ? 55.251 50.330 26.556 1.00 32.73 276 ASP C C 1
ATOM 5935 O O . ASP C 1 277 ? 55.365 49.535 27.495 1.00 34.61 276 ASP C O 1
ATOM 5940 N N . ILE C 1 278 ? 54.914 49.936 25.324 1.00 30.90 277 ILE C N 1
ATOM 5941 C CA . ILE C 1 278 ? 54.765 48.519 25.015 1.00 29.94 277 ILE C CA 1
ATOM 5942 C C . ILE C 1 278 ? 56.074 47.799 25.309 1.00 32.06 277 ILE C C 1
ATOM 5943 O O . ILE C 1 278 ? 57.163 48.302 25.006 1.00 33.74 277 ILE C O 1
ATOM 5948 N N . GLY C 1 279 ? 55.978 46.620 25.919 1.00 31.82 278 GLY C N 1
ATOM 5949 C CA . GLY C 1 279 ? 57.188 45.890 26.230 1.00 33.67 278 GLY C CA 1
ATOM 5950 C C . GLY C 1 279 ? 57.011 44.488 26.769 1.00 41.55 278 GLY C C 1
ATOM 5951 O O . GLY C 1 279 ? 56.280 43.673 26.201 1.00 41.48 278 GLY C O 1
ATOM 5952 N N . SER C 1 280 ? 57.695 44.202 27.872 1.00 46.55 279 SER C N 1
ATOM 5953 C CA . SER C 1 280 ? 57.774 42.857 28.416 1.00 45.47 279 SER C CA 1
ATOM 5954 C C . SER C 1 280 ? 57.936 42.947 29.925 1.00 47.31 279 SER C C 1
ATOM 5955 O O . SER C 1 280 ? 58.640 43.825 30.427 1.00 49.53 279 SER C O 1
ATOM 5958 N N . THR C 1 281 ? 57.275 42.052 30.645 1.00 47.42 280 THR C N 1
ATOM 5959 C CA . THR C 1 281 ? 57.520 41.905 32.071 1.00 49.65 280 THR C CA 1
ATOM 5960 C C . THR C 1 281 ? 58.413 40.694 32.308 1.00 49.03 280 THR C C 1
ATOM 5961 O O . THR C 1 281 ? 58.662 39.883 31.411 1.00 44.67 280 THR C O 1
ATOM 5965 N N . SER C 1 282 ? 58.919 40.590 33.538 1.00 42.06 281 SER C N 1
ATOM 5966 C CA . SER C 1 282 ? 59.671 39.399 33.917 1.00 46.95 281 SER C CA 1
ATOM 5967 C C . SER C 1 282 ? 58.814 38.150 33.764 1.00 45.22 281 SER C C 1
ATOM 5968 O O . SER C 1 282 ? 59.316 37.083 33.390 1.00 45.02 281 SER C O 1
ATOM 5971 N N . LYS C 1 283 ? 57.511 38.272 34.026 1.00 43.28 282 LYS C N 1
ATOM 5972 C CA . LYS C 1 283 ? 56.621 37.121 33.917 1.00 44.79 282 LYS C CA 1
ATOM 5973 C C . LYS C 1 283 ? 56.517 36.621 32.481 1.00 43.24 282 LYS C C 1
ATOM 5974 O O . LYS C 1 283 ? 56.514 35.409 32.239 1.00 44.07 282 LYS C O 1
ATOM 5980 N N . THR C 1 284 ? 56.422 37.532 31.511 1.00 38.79 283 THR C N 1
ATOM 5981 C CA . THR C 1 284 ? 56.211 37.103 30.130 1.00 42.15 283 THR C CA 1
ATOM 5982 C C . THR C 1 284 ? 57.472 36.496 29.528 1.00 43.23 283 THR C C 1
ATOM 5983 O O . THR C 1 284 ? 57.392 35.596 28.686 1.00 41.40 283 THR C O 1
ATOM 5987 N N . LYS C 1 285 ? 58.644 36.961 29.951 1.00 42.37 284 LYS C N 1
ATOM 5988 C CA . LYS C 1 285 ? 59.870 36.300 29.518 1.00 43.34 284 LYS C CA 1
ATOM 5989 C C . LYS C 1 285 ? 59.991 34.916 30.141 1.00 40.34 284 LYS C C 1
ATOM 5990 O O . LYS C 1 285 ? 60.419 33.966 29.474 1.00 43.00 284 LYS C O 1
ATOM 5996 N N . ARG C 1 286 ? 59.601 34.777 31.412 1.00 43.79 285 ARG C N 1
ATOM 5997 C CA . ARG C 1 286 ? 59.610 33.467 32.057 1.00 43.53 285 ARG C CA 1
ATOM 5998 C C . ARG C 1 286 ? 58.757 32.472 31.282 1.00 39.61 285 ARG C C 1
ATOM 5999 O O . ARG C 1 286 ? 59.184 31.343 31.016 1.00 41.28 285 ARG C O 1
ATOM 6007 N N . ASN C 1 287 ? 57.542 32.881 30.909 1.00 35.89 286 ASN C N 1
ATOM 6008 C CA . ASN C 1 287 ? 56.675 32.006 30.127 1.00 36.78 286 ASN C CA 1
ATOM 6009 C C . ASN C 1 287 ? 57.306 31.662 28.784 1.00 39.04 286 ASN C C 1
ATOM 6010 O O . ASN C 1 287 ? 57.277 30.503 28.356 1.00 36.18 286 ASN C O 1
ATOM 6015 N N . ASP C 1 288 ? 57.894 32.655 28.112 1.00 40.68 287 ASP C N 1
ATOM 6016 C CA . ASP C 1 288 ? 58.488 32.412 26.801 1.00 34.39 287 ASP C CA 1
ATOM 6017 C C . ASP C 1 288 ? 59.701 31.494 26.901 1.00 35.23 287 ASP C C 1
ATOM 6018 O O . ASP C 1 288 ? 59.889 30.613 26.054 1.00 33.95 287 ASP C O 1
ATOM 6023 N N . GLU C 1 289 ? 60.538 31.688 27.923 1.00 35.57 288 GLU C N 1
ATOM 6024 C CA . GLU C 1 289 ? 61.639 30.758 28.153 1.00 37.19 288 GLU C CA 1
ATOM 6025 C C . GLU C 1 289 ? 61.116 29.369 28.493 1.00 40.09 288 GLU C C 1
ATOM 6026 O O . GLU C 1 289 ? 61.643 28.361 28.007 1.00 38.43 288 GLU C O 1
ATOM 6032 N N . ALA C 1 290 ? 60.073 29.300 29.325 1.00 39.58 289 ALA C N 1
ATOM 6033 C CA . ALA C 1 290 ? 59.498 28.010 29.691 1.00 32.96 289 ALA C CA 1
ATOM 6034 C C . ALA C 1 290 ? 59.001 27.258 28.466 1.00 34.62 289 ALA C C 1
ATOM 6035 O O . ALA C 1 290 ? 59.178 26.039 28.364 1.00 36.79 289 ALA C O 1
ATOM 6037 N N . ILE C 1 291 ? 58.381 27.966 27.520 1.00 33.07 290 ILE C N 1
ATOM 6038 C CA . ILE C 1 291 ? 57.874 27.307 26.319 1.00 33.81 290 ILE C CA 1
ATOM 6039 C C . ILE C 1 291 ? 59.021 26.713 25.512 1.00 40.31 290 ILE C C 1
ATOM 6040 O O . ILE C 1 291 ? 58.913 25.601 24.983 1.00 41.73 290 ILE C O 1
ATOM 6045 N N . LEU C 1 292 ? 60.141 27.432 25.418 1.00 40.90 291 LEU C N 1
ATOM 6046 C CA . LEU C 1 292 ? 61.288 26.913 24.678 1.00 34.28 291 LEU C CA 1
ATOM 6047 C C . LEU C 1 292 ? 61.859 25.671 25.349 1.00 35.20 291 LEU C C 1
ATOM 6048 O O . LEU C 1 292 ? 62.084 24.646 24.694 1.00 40.43 291 LEU C O 1
ATOM 6053 N N . LYS C 1 293 ? 62.098 25.741 26.662 1.00 34.94 292 LYS C N 1
ATOM 6054 C CA . LYS C 1 293 ? 62.643 24.587 27.370 1.00 38.39 292 LYS C CA 1
ATOM 6055 C C . LYS C 1 293 ? 61.667 23.415 27.344 1.00 36.51 292 LYS C C 1
ATOM 6056 O O . LYS C 1 293 ? 62.077 22.261 27.171 1.00 38.56 292 LYS C O 1
ATOM 6062 N N . PHE C 1 294 ? 60.370 23.687 27.498 1.00 37.01 293 PHE C N 1
ATOM 6063 C CA . PHE C 1 294 ? 59.398 22.598 27.503 1.00 36.06 293 PHE C CA 1
ATOM 6064 C C . PHE C 1 294 ? 59.438 21.818 26.195 1.00 37.90 293 PHE C C 1
ATOM 6065 O O . PHE C 1 294 ? 59.336 20.585 26.196 1.00 38.46 293 PHE C O 1
ATOM 6073 N N . ARG C 1 295 ? 59.606 22.515 25.068 1.00 38.08 294 ARG C N 1
ATOM 6074 C CA . ARG C 1 295 ? 59.708 21.824 23.786 1.00 42.88 294 ARG C CA 1
ATOM 6075 C C . ARG C 1 295 ? 61.025 21.065 23.673 1.00 39.65 294 ARG C C 1
ATOM 6076 O O . ARG C 1 295 ? 61.075 19.988 23.069 1.00 39.95 294 ARG C O 1
ATOM 6084 N N . GLU C 1 296 ? 62.102 21.619 24.237 1.00 40.89 295 GLU C N 1
ATOM 6085 C CA . GLU C 1 296 ? 63.359 20.885 24.335 1.00 43.51 295 GLU C CA 1
ATOM 6086 C C . GLU C 1 296 ? 63.148 19.545 25.029 1.00 43.10 295 GLU C C 1
ATOM 6087 O O . GLU C 1 296 ? 63.605 18.500 24.549 1.00 41.80 295 GLU C O 1
ATOM 6093 N N . LEU C 1 297 ? 62.440 19.562 26.161 1.00 41.71 296 LEU C N 1
ATOM 6094 C CA . LEU C 1 297 ? 62.126 18.329 26.877 1.00 39.86 296 LEU C CA 1
ATOM 6095 C C . LEU C 1 297 ? 61.333 17.370 25.998 1.00 43.51 296 LEU C C 1
ATOM 6096 O O . LEU C 1 297 ? 61.653 16.179 25.911 1.00 42.18 296 LEU C O 1
ATOM 6101 N N . ILE C 1 298 ? 60.282 17.876 25.344 1.00 39.46 297 ILE C N 1
ATOM 6102 C CA . ILE C 1 298 ? 59.432 17.026 24.512 1.00 38.62 297 ILE C CA 1
ATOM 6103 C C . ILE C 1 298 ? 60.260 16.334 23.438 1.00 42.50 297 ILE C C 1
ATOM 6104 O O . ILE C 1 298 ? 60.046 15.154 23.130 1.00 43.95 297 ILE C O 1
ATOM 6109 N N . ALA C 1 299 ? 61.231 17.050 22.866 1.00 48.74 298 ALA C N 1
ATOM 6110 C CA . ALA C 1 299 ? 62.129 16.438 21.892 1.00 45.62 298 ALA C CA 1
ATOM 6111 C C . ALA C 1 299 ? 62.982 15.355 22.540 1.00 45.19 298 ALA C C 1
ATOM 6112 O O . ALA C 1 299 ? 63.148 14.264 21.983 1.00 53.98 298 ALA C O 1
ATOM 6114 N N . SER C 1 300 ? 63.532 15.643 23.726 1.00 40.68 299 SER C N 1
ATOM 6115 C CA . SER C 1 300 ? 64.310 14.651 24.466 1.00 44.91 299 SER C CA 1
ATOM 6116 C C . SER C 1 300 ? 63.569 13.326 24.570 1.00 49.87 299 SER C C 1
ATOM 6117 O O . SER C 1 300 ? 64.173 12.251 24.454 1.00 57.85 299 SER C O 1
ATOM 6120 N N . PHE C 1 301 ? 62.251 13.388 24.754 1.00 50.94 300 PHE C N 1
ATOM 6121 C CA . PHE C 1 301 ? 61.457 12.231 25.133 1.00 52.37 300 PHE C CA 1
ATOM 6122 C C . PHE C 1 301 ? 60.978 11.412 23.942 1.00 54.30 300 PHE C C 1
ATOM 6123 O O . PHE C 1 301 ? 60.374 10.353 24.146 1.00 57.11 300 PHE C O 1
ATOM 6131 N N . LEU C 1 302 ? 61.232 11.867 22.714 1.00 50.10 301 LEU C N 1
ATOM 6132 C CA . LEU C 1 302 ? 60.783 11.115 21.545 1.00 56.33 301 LEU C CA 1
ATOM 6133 C C . LEU C 1 302 ? 61.401 9.723 21.454 1.00 59.82 301 LEU C C 1
ATOM 6134 O O . LEU C 1 302 ? 60.682 8.791 21.050 1.00 60.02 301 LEU C O 1
ATOM 6139 N N . PRO C 1 303 ? 62.683 9.504 21.780 1.00 57.64 302 PRO C N 1
ATOM 6140 C CA . PRO C 1 303 ? 63.163 8.116 21.899 1.00 59.35 302 PRO C CA 1
ATOM 6141 C C . PRO C 1 303 ? 62.298 7.266 22.816 1.00 59.47 302 PRO C C 1
ATOM 6142 O O . PRO C 1 303 ? 61.842 6.188 22.412 1.00 57.95 302 PRO C O 1
ATOM 6146 N N . ALA C 1 304 ? 62.040 7.741 24.038 1.00 59.51 303 ALA C N 1
ATOM 6147 C CA . ALA C 1 304 ? 61.276 6.954 25.000 1.00 50.86 303 ALA C CA 1
ATOM 6148 C C . ALA C 1 304 ? 59.850 6.707 24.528 1.00 56.22 303 ALA C C 1
ATOM 6149 O O . ALA C 1 304 ? 59.275 5.654 24.829 1.00 58.36 303 ALA C O 1
ATOM 6151 N N . LEU C 1 305 ? 59.261 7.649 23.787 1.00 55.41 304 LEU C N 1
ATOM 6152 C CA . LEU C 1 305 ? 57.895 7.425 23.328 1.00 66.90 304 LEU C CA 1
ATOM 6153 C C . LEU C 1 305 ? 57.861 6.410 22.192 1.00 64.29 304 LEU C C 1
ATOM 6154 O O . LEU C 1 305 ? 56.987 5.538 22.173 1.00 64.35 304 LEU C O 1
ATOM 6159 N N . GLU C 1 306 ? 58.818 6.483 21.254 1.00 65.33 305 GLU C N 1
ATOM 6160 C CA . GLU C 1 306 ? 58.879 5.484 20.187 1.00 66.34 305 GLU C CA 1
ATOM 6161 C C . GLU C 1 306 ? 59.185 4.102 20.744 1.00 64.04 305 GLU C C 1
ATOM 6162 O O . GLU C 1 306 ? 58.575 3.112 20.326 1.00 61.99 305 GLU C O 1
ATOM 6168 N N . ALA C 1 307 ? 60.140 4.013 21.672 1.00 55.59 306 ALA C N 1
ATOM 6169 C CA . ALA C 1 307 ? 60.402 2.745 22.341 1.00 52.51 306 ALA C CA 1
ATOM 6170 C C . ALA C 1 307 ? 59.130 2.183 22.963 1.00 63.47 306 ALA C C 1
ATOM 6171 O O . ALA C 1 307 ? 58.869 0.977 22.887 1.00 61.34 306 ALA C O 1
ATOM 6173 N N . ASP C 1 308 ? 58.311 3.053 23.557 1.00 60.68 307 ASP C N 1
ATOM 6174 C CA . ASP C 1 308 ? 57.105 2.595 24.236 1.00 55.93 307 ASP C CA 1
ATOM 6175 C C . ASP C 1 308 ? 56.030 2.144 23.257 1.00 62.18 307 ASP C C 1
ATOM 6176 O O . ASP C 1 308 ? 55.217 1.278 23.596 1.00 64.30 307 ASP C O 1
ATOM 6181 N N . ARG C 1 309 ? 56.001 2.705 22.046 1.00 57.42 308 ARG C N 1
ATOM 6182 C CA . ARG C 1 309 ? 54.898 2.394 21.141 1.00 61.24 308 ARG C CA 1
ATOM 6183 C C . ARG C 1 309 ? 55.034 1.021 20.500 1.00 66.75 308 ARG C C 1
ATOM 6184 O O . ARG C 1 309 ? 54.037 0.303 20.376 1.00 65.51 308 ARG C O 1
ATOM 6192 N N . ILE C 1 310 ? 56.233 0.635 20.065 1.00 62.37 309 ILE C N 1
ATOM 6193 C CA . ILE C 1 310 ? 56.351 -0.675 19.434 1.00 65.71 309 ILE C CA 1
ATOM 6194 C C . ILE C 1 310 ? 56.288 -1.783 20.480 1.00 63.56 309 ILE C C 1
ATOM 6195 O O . ILE C 1 310 ? 55.744 -2.861 20.216 1.00 68.19 309 ILE C O 1
ATOM 6200 N N . ALA C 1 311 ? 56.833 -1.540 21.678 1.00 62.22 310 ALA C N 1
ATOM 6201 C CA . ALA C 1 311 ? 56.580 -2.434 22.806 1.00 63.53 310 ALA C CA 1
ATOM 6202 C C . ALA C 1 311 ? 55.091 -2.734 22.924 1.00 65.53 310 ALA C C 1
ATOM 6203 O O . ALA C 1 311 ? 54.684 -3.890 23.078 1.00 71.19 310 ALA C O 1
ATOM 6205 N N . SER C 1 312 ? 54.264 -1.697 22.839 1.00 64.56 311 SER C N 1
ATOM 6206 C CA . SER C 1 312 ? 52.828 -1.851 22.664 1.00 64.59 311 SER C CA 1
ATOM 6207 C C . SER C 1 312 ? 52.506 -2.208 21.217 1.00 69.33 311 SER C C 1
ATOM 6208 O O . SER C 1 312 ? 52.424 -3.382 20.859 1.00 73.22 311 SER C O 1
ATOM 6211 N N . ASP D 1 53 ? 6.078 14.271 23.595 1.00 60.67 52 ASP D N 1
ATOM 6212 C CA . ASP D 1 53 ? 6.816 15.528 23.549 1.00 67.72 52 ASP D CA 1
ATOM 6213 C C . ASP D 1 53 ? 7.383 15.807 22.159 1.00 62.79 52 ASP D C 1
ATOM 6214 O O . ASP D 1 53 ? 7.461 16.961 21.735 1.00 63.26 52 ASP D O 1
ATOM 6219 N N . LEU D 1 54 ? 7.775 14.747 21.451 1.00 56.18 53 LEU D N 1
ATOM 6220 C CA . LEU D 1 54 ? 8.487 14.909 20.190 1.00 57.31 53 LEU D CA 1
ATOM 6221 C C . LEU D 1 54 ? 7.583 15.286 19.021 1.00 49.75 53 LEU D C 1
ATOM 6222 O O . LEU D 1 54 ? 8.106 15.684 17.975 1.00 40.69 53 LEU D O 1
ATOM 6227 N N . LYS D 1 55 ? 6.253 15.186 19.178 1.00 48.96 54 LYS D N 1
ATOM 6228 C CA . LYS D 1 55 ? 5.253 15.554 18.175 1.00 47.49 54 LYS D CA 1
ATOM 6229 C C . LYS D 1 55 ? 5.682 15.198 16.755 1.00 48.59 54 LYS D C 1
ATOM 6230 O O . LYS D 1 55 ? 5.924 16.100 15.944 1.00 43.54 54 LYS D O 1
ATOM 6236 N N . PRO D 1 56 ? 5.796 13.919 16.409 1.00 42.27 55 PRO D N 1
ATOM 6237 C CA . PRO D 1 56 ? 6.243 13.570 15.058 1.00 42.68 55 PRO D CA 1
ATOM 6238 C C . PRO D 1 56 ? 5.094 13.613 14.064 1.00 42.47 55 PRO D C 1
ATOM 6239 O O . PRO D 1 56 ? 3.964 13.226 14.372 1.00 46.43 55 PRO D O 1
ATOM 6243 N N . ILE D 1 57 ? 5.390 14.099 12.862 1.00 38.46 56 ILE D N 1
ATOM 6244 C CA . ILE D 1 57 ? 4.434 13.993 11.767 1.00 35.58 56 ILE D CA 1
ATOM 6245 C C . ILE D 1 57 ? 4.490 12.580 11.207 1.00 42.64 56 ILE D C 1
ATOM 6246 O O . ILE D 1 57 ? 5.548 11.941 11.169 1.00 44.67 56 ILE D O 1
ATOM 6251 N N . ASP D 1 58 ? 3.335 12.076 10.787 1.00 43.89 57 ASP D N 1
ATOM 6252 C CA . ASP D 1 58 ? 3.277 10.782 10.126 1.00 44.37 57 ASP D CA 1
ATOM 6253 C C . ASP D 1 58 ? 3.687 10.946 8.669 1.00 43.69 57 ASP D C 1
ATOM 6254 O O . ASP D 1 58 ? 3.212 11.855 7.980 1.00 48.65 57 ASP D O 1
ATOM 6259 N N . VAL D 1 59 ? 4.582 10.080 8.207 1.00 40.52 58 VAL D N 1
ATOM 6260 C CA . VAL D 1 59 ? 5.080 10.118 6.838 1.00 39.92 58 VAL D CA 1
ATOM 6261 C C . VAL D 1 59 ? 4.453 8.951 6.089 1.00 44.64 58 VAL D C 1
ATOM 6262 O O . VAL D 1 59 ? 4.711 7.783 6.408 1.00 40.13 58 VAL D O 1
ATOM 6266 N N . GLU D 1 60 ? 3.626 9.266 5.095 1.00 40.96 59 GLU D N 1
ATOM 6267 C CA . GLU D 1 60 ? 2.961 8.231 4.316 1.00 41.08 59 GLU D CA 1
ATOM 6268 C C . GLU D 1 60 ? 3.972 7.471 3.469 1.00 42.60 59 GLU D C 1
ATOM 6269 O O . GLU D 1 60 ? 4.804 8.073 2.782 1.00 45.90 59 GLU D O 1
ATOM 6275 N N . VAL D 1 61 ? 3.898 6.142 3.525 1.00 38.75 60 VAL D N 1
ATOM 6276 C CA . VAL D 1 61 ? 4.744 5.296 2.691 1.00 37.44 60 VAL D CA 1
ATOM 6277 C C . VAL D 1 61 ? 4.340 5.484 1.234 1.00 39.79 60 VAL D C 1
ATOM 6278 O O . VAL D 1 61 ? 3.185 5.251 0.862 1.00 45.54 60 VAL D O 1
ATOM 6282 N N . GLN D 1 62 ? 5.293 5.914 0.400 1.00 41.21 61 GLN D N 1
ATOM 6283 C CA . GLN D 1 62 ? 5.024 6.086 -1.028 1.00 45.70 61 GLN D CA 1
ATOM 6284 C C . GLN D 1 62 ? 6.363 6.006 -1.762 1.00 36.68 61 GLN D C 1
ATOM 6285 O O . GLN D 1 62 ? 7.118 6.981 -1.782 1.00 38.96 61 GLN D O 1
ATOM 6291 N N . ALA D 1 63 ? 6.622 4.856 -2.376 1.00 35.63 62 ALA D N 1
ATOM 6292 C CA . ALA D 1 63 ? 7.929 4.568 -2.947 1.00 35.43 62 ALA D CA 1
ATOM 6293 C C . ALA D 1 63 ? 8.236 5.467 -4.140 1.00 38.05 62 ALA D C 1
ATOM 6294 O O . ALA D 1 63 ? 7.344 5.884 -4.885 1.00 40.35 62 ALA D O 1
ATOM 6296 N N . PHE D 1 64 ? 9.523 5.761 -4.312 1.00 33.18 63 PHE D N 1
ATOM 6297 C CA . PHE D 1 64 ? 10.010 6.423 -5.514 1.00 32.54 63 PHE D CA 1
ATOM 6298 C C . PHE D 1 64 ? 10.104 5.399 -6.636 1.00 39.52 63 PHE D C 1
ATOM 6299 O O . PHE D 1 64 ? 10.782 4.375 -6.497 1.00 40.56 63 PHE D O 1
ATOM 6307 N N . THR D 1 65 ? 9.408 5.663 -7.738 1.00 41.61 64 THR D N 1
ATOM 6308 C CA . THR D 1 65 ? 9.436 4.818 -8.922 1.00 42.45 64 THR D CA 1
ATOM 6309 C C . THR D 1 65 ? 9.749 5.691 -10.130 1.00 46.85 64 THR D C 1
ATOM 6310 O O . THR D 1 65 ? 9.871 6.915 -10.023 1.00 46.97 64 THR D O 1
ATOM 6314 N N . SER D 1 66 ? 9.810 5.059 -11.301 1.00 49.89 65 SER D N 1
ATOM 6315 C CA . SER D 1 66 ? 10.047 5.793 -12.570 1.00 44.29 65 SER D CA 1
ATOM 6316 C C . SER D 1 66 ? 8.842 6.681 -12.881 1.00 50.97 65 SER D C 1
ATOM 6317 O O . SER D 1 66 ? 9.014 7.664 -13.599 1.00 57.65 65 SER D O 1
ATOM 6320 N N . ALA D 1 67 ? 7.665 6.355 -12.348 1.00 52.24 66 ALA D N 1
ATOM 6321 C CA . ALA D 1 67 ? 6.444 7.161 -12.550 1.00 49.87 66 ALA D CA 1
ATOM 6322 C C . ALA D 1 67 ? 6.388 8.336 -11.575 1.00 53.51 66 ALA D C 1
ATOM 6323 O O . ALA D 1 67 ? 5.516 9.185 -11.747 1.00 58.51 66 ALA D O 1
ATOM 6325 N N . SER D 1 68 ? 7.316 8.425 -10.624 1.00 53.21 67 SER D N 1
ATOM 6326 C CA . SER D 1 68 ? 7.243 9.437 -9.546 1.00 50.60 67 SER D CA 1
ATOM 6327 C C . SER D 1 68 ? 7.423 10.883 -10.015 1.00 58.51 67 SER D C 1
ATOM 6328 O O . SER D 1 68 ? 6.884 11.768 -9.345 1.00 58.38 67 SER D O 1
ATOM 6331 N N . GLN D 1 69 ? 8.115 11.126 -11.125 1.00 61.45 68 GLN D N 1
ATOM 6332 C CA . GLN D 1 69 ? 8.430 12.531 -11.510 1.00 65.90 68 GLN D CA 1
ATOM 6333 C C . GLN D 1 69 ? 7.524 13.074 -12.625 1.00 74.56 68 GLN D C 1
ATOM 6334 O O . GLN D 1 69 ? 7.374 12.387 -13.648 1.00 67.45 68 GLN D O 1
ATOM 6340 N N . ASN D 1 70 ? 6.950 14.274 -12.432 1.00 79.02 69 ASN D N 1
ATOM 6341 C CA . ASN D 1 70 ? 6.192 14.922 -13.535 1.00 81.48 69 ASN D CA 1
ATOM 6342 C C . ASN D 1 70 ? 7.227 15.400 -14.559 1.00 79.79 69 ASN D C 1
ATOM 6343 O O . ASN D 1 70 ? 7.979 16.333 -14.224 1.00 77.57 69 ASN D O 1
ATOM 6348 N N . ILE D 1 71 ? 7.294 14.748 -15.725 1.00 76.11 70 ILE D N 1
ATOM 6349 C CA . ILE D 1 71 ? 8.206 15.172 -16.824 1.00 76.87 70 ILE D CA 1
ATOM 6350 C C . ILE D 1 71 ? 7.399 16.119 -17.710 1.00 77.57 70 ILE D C 1
ATOM 6351 O O . ILE D 1 71 ? 7.888 16.453 -18.798 1.00 74.95 70 ILE D O 1
ATOM 6356 N N . SER D 1 72 ? 6.206 16.506 -17.263 1.00 75.47 71 SER D N 1
ATOM 6357 C CA . SER D 1 72 ? 5.280 17.312 -18.101 1.00 76.91 71 SER D CA 1
ATOM 6358 C C . SER D 1 72 ? 5.777 18.731 -18.361 1.00 70.60 71 SER D C 1
ATOM 6359 O O . SER D 1 72 ? 6.420 19.290 -17.476 1.00 75.02 71 SER D O 1
ATOM 6362 N N . ASN D 1 73 ? 5.430 19.287 -19.516 1.00 69.42 72 ASN D N 1
ATOM 6363 C CA . ASN D 1 73 ? 5.847 20.658 -19.899 1.00 75.00 72 ASN D CA 1
ATOM 6364 C C . ASN D 1 73 ? 5.367 21.701 -18.894 1.00 69.34 72 ASN D C 1
ATOM 6365 O O . ASN D 1 73 ? 4.246 21.568 -18.397 1.00 68.88 72 ASN D O 1
ATOM 6370 N N . PHE D 1 74 ? 6.203 22.692 -18.620 1.00 62.63 73 PHE D N 1
ATOM 6371 C CA . PHE D 1 74 ? 5.801 23.814 -17.752 1.00 58.00 73 PHE D CA 1
ATOM 6372 C C . PHE D 1 74 ? 6.133 25.093 -18.500 1.00 54.67 73 PHE D C 1
ATOM 6373 O O . PHE D 1 74 ? 7.288 25.266 -18.900 1.00 57.79 73 PHE D O 1
ATOM 6381 N N . THR D 1 75 ? 5.144 25.955 -18.666 1.00 48.04 74 THR D N 1
ATOM 6382 C CA . THR D 1 75 ? 5.407 27.260 -19.304 1.00 51.25 74 THR D CA 1
ATOM 6383 C C . THR D 1 75 ? 4.886 28.358 -18.391 1.00 45.45 74 THR D C 1
ATOM 6384 O O . THR D 1 75 ? 3.736 28.263 -17.970 1.00 46.48 74 THR D O 1
ATOM 6388 N N . LEU D 1 76 ? 5.722 29.349 -18.106 1.00 42.60 75 LEU D N 1
ATOM 6389 C CA . LEU D 1 76 ? 5.245 30.481 -17.324 1.00 41.87 75 LEU D CA 1
ATOM 6390 C C . LEU D 1 76 ? 4.195 31.283 -18.075 1.00 42.66 75 LEU D C 1
ATOM 6391 O O . LEU D 1 76 ? 3.498 32.100 -17.463 1.00 44.59 75 LEU D O 1
ATOM 6396 N N . HIS D 1 77 ? 4.058 31.053 -19.383 1.00 40.26 76 HIS D N 1
ATOM 6397 C CA . HIS D 1 77 ? 3.129 31.825 -20.193 1.00 43.41 76 HIS D CA 1
ATOM 6398 C C . HIS D 1 77 ? 1.676 31.521 -19.871 1.00 44.05 76 HIS D C 1
ATOM 6399 O O . HIS D 1 77 ? 0.799 32.296 -20.267 1.00 48.84 76 HIS D O 1
ATOM 6406 N N . LYS D 1 78 ? 1.377 30.425 -19.178 1.00 42.97 77 LYS D N 1
ATOM 6407 C CA . LYS D 1 78 ? -0.027 30.274 -18.815 1.00 45.82 77 LYS D CA 1
ATOM 6408 C C . LYS D 1 78 ? -0.302 30.821 -17.422 1.00 47.92 77 LYS D C 1
ATOM 6409 O O . LYS D 1 78 ? -1.395 30.599 -16.900 1.00 51.07 77 LYS D O 1
ATOM 6415 N N . TYR D 1 79 ? 0.654 31.545 -16.813 1.00 42.99 78 TYR D N 1
ATOM 6416 C CA . TYR D 1 79 ? 0.456 32.167 -15.505 1.00 38.73 78 TYR D CA 1
ATOM 6417 C C . TYR D 1 79 ? 0.795 33.655 -15.507 1.00 43.56 78 TYR D C 1
ATOM 6418 O O . TYR D 1 79 ? 1.147 34.198 -14.456 1.00 40.74 78 TYR D O 1
ATOM 6427 N N . ARG D 1 80 ? 0.704 34.333 -16.654 1.00 45.61 79 ARG D N 1
ATOM 6428 C CA . ARG D 1 80 ? 1.285 35.670 -16.753 1.00 48.80 79 ARG D CA 1
ATOM 6429 C C . ARG D 1 80 ? 0.526 36.710 -15.931 1.00 51.49 79 ARG D C 1
ATOM 6430 O O . ARG D 1 80 ? 1.123 37.704 -15.503 1.00 48.88 79 ARG D O 1
ATOM 6438 N N . ASN D 1 81 ? -0.773 36.511 -15.691 1.00 48.23 80 ASN D N 1
ATOM 6439 C CA . ASN D 1 81 ? -1.608 37.555 -15.102 1.00 40.98 80 ASN D CA 1
ATOM 6440 C C . ASN D 1 81 ? -2.245 37.168 -13.772 1.00 42.75 80 ASN D C 1
ATOM 6441 O O . ASN D 1 81 ? -3.162 37.863 -13.318 1.00 46.74 80 ASN D O 1
ATOM 6446 N N . ILE D 1 82 ? -1.793 36.091 -13.123 1.00 43.16 81 ILE D N 1
ATOM 6447 C CA . ILE D 1 82 ? -2.497 35.621 -11.930 1.00 40.19 81 ILE D CA 1
ATOM 6448 C C . ILE D 1 82 ? -2.122 36.371 -10.660 1.00 36.26 81 ILE D C 1
ATOM 6449 O O . ILE D 1 82 ? -2.835 36.252 -9.657 1.00 40.88 81 ILE D O 1
ATOM 6454 N N . CYS D 1 83 ? -1.043 37.151 -10.670 1.00 39.07 82 CYS D N 1
ATOM 6455 C CA . CYS D 1 83 ? -0.536 37.772 -9.453 1.00 33.44 82 CYS D CA 1
ATOM 6456 C C . CYS D 1 83 ? -1.108 39.170 -9.246 1.00 35.97 82 CYS D C 1
ATOM 6457 O O . CYS D 1 83 ? -1.236 39.953 -10.192 1.00 42.25 82 CYS D O 1
ATOM 6460 N N . HIS D 1 84 ? -1.450 39.471 -7.997 1.00 31.31 83 HIS D N 1
ATOM 6461 C CA . HIS D 1 84 ? -1.452 40.839 -7.498 1.00 31.46 83 HIS D CA 1
ATOM 6462 C C . HIS D 1 84 ? -0.047 41.101 -6.967 1.00 33.13 83 HIS D C 1
ATOM 6463 O O . HIS D 1 84 ? 0.427 40.373 -6.089 1.00 30.38 83 HIS D O 1
ATOM 6470 N N . VAL D 1 85 ? 0.618 42.122 -7.516 1.00 31.53 84 VAL D N 1
ATOM 6471 C CA . VAL D 1 85 ? 2.079 42.202 -7.439 1.00 31.33 84 VAL D CA 1
ATOM 6472 C C . VAL D 1 85 ? 2.557 42.162 -5.992 1.00 30.03 84 VAL D C 1
ATOM 6473 O O . VAL D 1 85 ? 3.398 41.334 -5.623 1.00 29.51 84 VAL D O 1
ATOM 6477 N N . ASP D 1 86 ? 2.029 43.053 -5.150 1.00 30.85 85 ASP D N 1
ATOM 6478 C CA . ASP D 1 86 ? 2.497 43.116 -3.769 1.00 31.11 85 ASP D CA 1
ATOM 6479 C C . ASP D 1 86 ? 2.176 41.838 -3.005 1.00 33.05 85 ASP D C 1
ATOM 6480 O O . ASP D 1 86 ? 2.909 41.470 -2.080 1.00 32.71 85 ASP D O 1
ATOM 6485 N N . THR D 1 87 ? 1.094 41.149 -3.375 1.00 30.65 86 THR D N 1
ATOM 6486 C CA . THR D 1 87 ? 0.755 39.891 -2.718 1.00 35.38 86 THR D CA 1
ATOM 6487 C C . THR D 1 87 ? 1.813 38.829 -2.993 1.00 31.12 86 THR D C 1
ATOM 6488 O O . THR D 1 87 ? 2.307 38.171 -2.069 1.00 32.53 86 THR D O 1
ATOM 6492 N N . CYS D 1 88 ? 2.176 38.651 -4.265 1.00 29.08 87 CYS D N 1
ATOM 6493 C CA . CYS D 1 88 ? 3.181 37.650 -4.608 1.00 28.67 87 CYS D CA 1
ATOM 6494 C C . CYS D 1 88 ? 4.551 38.039 -4.063 1.00 28.22 87 CYS D C 1
ATOM 6495 O O . CYS D 1 88 ? 5.312 37.177 -3.607 1.00 29.24 87 CYS D O 1
ATOM 6498 N N . ALA D 1 89 ? 4.876 39.334 -4.085 1.00 29.31 88 ALA D N 1
ATOM 6499 C CA . ALA D 1 89 ? 6.101 39.796 -3.439 1.00 30.99 88 ALA D CA 1
ATOM 6500 C C . ALA D 1 89 ? 6.092 39.471 -1.951 1.00 31.71 88 ALA D C 1
ATOM 6501 O O . ALA D 1 89 ? 7.139 39.168 -1.365 1.00 30.49 88 ALA D O 1
ATOM 6503 N N . ALA D 1 90 ? 4.915 39.521 -1.323 1.00 35.06 89 ALA D N 1
ATOM 6504 C CA . ALA D 1 90 ? 4.820 39.224 0.103 1.00 31.97 89 ALA D CA 1
ATOM 6505 C C . ALA D 1 90 ? 5.006 37.737 0.374 1.00 30.97 89 ALA D C 1
ATOM 6506 O O . ALA D 1 90 ? 5.614 37.355 1.382 1.00 33.91 89 ALA D O 1
ATOM 6508 N N . HIS D 1 91 ? 4.476 36.880 -0.503 1.00 32.95 90 HIS D N 1
ATOM 6509 C CA . HIS D 1 91 ? 4.732 35.449 -0.383 1.00 30.99 90 HIS D CA 1
ATOM 6510 C C . HIS D 1 91 ? 6.210 35.146 -0.592 1.00 31.00 90 HIS D C 1
ATOM 6511 O O . HIS D 1 91 ? 6.810 34.365 0.156 1.00 31.59 90 HIS D O 1
ATOM 6518 N N . LEU D 1 92 ? 6.815 35.764 -1.611 1.00 28.70 91 LEU D N 1
ATOM 6519 C CA . LEU D 1 92 ? 8.225 35.528 -1.901 1.00 26.43 91 LEU D CA 1
ATOM 6520 C C . LEU D 1 92 ? 9.119 35.979 -0.754 1.00 29.66 91 LEU D C 1
ATOM 6521 O O . LEU D 1 92 ? 10.154 35.356 -0.493 1.00 31.57 91 LEU D O 1
ATOM 6526 N N . SER D 1 93 ? 8.740 37.052 -0.058 1.00 30.77 92 SER D N 1
ATOM 6527 C CA . SER D 1 93 ? 9.503 37.500 1.100 1.00 34.21 92 SER D CA 1
ATOM 6528 C C . SER D 1 93 ? 9.441 36.515 2.258 1.00 35.72 92 SER D C 1
ATOM 6529 O O . SER D 1 93 ? 10.232 36.640 3.199 1.00 35.34 92 SER D O 1
ATOM 6532 N N . LYS D 1 94 ? 8.527 35.546 2.212 1.00 31.77 93 LYS D N 1
ATOM 6533 C CA . LYS D 1 94 ? 8.399 34.518 3.236 1.00 30.09 93 LYS D CA 1
ATOM 6534 C C . LYS D 1 94 ? 8.729 33.131 2.688 1.00 32.28 93 LYS D C 1
ATOM 6535 O O . LYS D 1 94 ? 8.184 32.128 3.154 1.00 30.26 93 LYS D O 1
ATOM 6541 N N . SER D 1 95 ? 9.622 33.067 1.695 1.00 34.52 94 SER D N 1
ATOM 6542 C CA . SER D 1 95 ? 9.936 31.794 1.050 1.00 31.97 94 SER D CA 1
ATOM 6543 C C . SER D 1 95 ? 10.511 30.795 2.044 1.00 31.41 94 SER D C 1
ATOM 6544 O O . SER D 1 95 ? 10.198 29.600 1.988 1.00 32.21 94 SER D O 1
ATOM 6547 N N . LYS D 1 96 ? 11.357 31.268 2.961 1.00 32.56 95 LYS D N 1
ATOM 6548 C CA . LYS D 1 96 ? 11.940 30.392 3.972 1.00 25.86 95 LYS D CA 1
ATOM 6549 C C . LYS D 1 96 ? 10.858 29.751 4.831 1.00 35.21 95 LYS D C 1
ATOM 6550 O O . LYS D 1 96 ? 10.851 28.533 5.041 1.00 39.59 95 LYS D O 1
ATOM 6556 N N . GLU D 1 97 ? 9.921 30.563 5.324 1.00 35.09 96 GLU D N 1
ATOM 6557 C CA . GLU D 1 97 ? 8.898 30.059 6.233 1.00 33.40 96 GLU D CA 1
ATOM 6558 C C . GLU D 1 97 ? 7.861 29.216 5.503 1.00 36.66 96 GLU D C 1
ATOM 6559 O O . GLU D 1 97 ? 7.319 28.267 6.082 1.00 38.41 96 GLU D O 1
ATOM 6565 N N . ASN D 1 98 ? 7.568 29.545 4.242 1.00 30.97 97 ASN D N 1
ATOM 6566 C CA . ASN D 1 98 ? 6.664 28.711 3.456 1.00 34.04 97 ASN D CA 1
ATOM 6567 C C . ASN D 1 98 ? 7.247 27.320 3.250 1.00 35.92 97 ASN D C 1
ATOM 6568 O O . ASN D 1 98 ? 6.530 26.316 3.344 1.00 35.06 97 ASN D O 1
ATOM 6573 N N . LYS D 1 99 ? 8.550 27.241 2.970 1.00 34.11 98 LYS D N 1
ATOM 6574 C CA . LYS D 1 99 ? 9.186 25.944 2.769 1.00 36.49 98 LYS D CA 1
ATOM 6575 C C . LYS D 1 99 ? 9.158 25.112 4.045 1.00 38.56 98 LYS D C 1
ATOM 6576 O O . LYS D 1 99 ? 8.959 23.892 3.993 1.00 42.11 98 LYS D O 1
ATOM 6582 N N . GLU D 1 100 ? 9.355 25.752 5.201 1.00 39.10 99 GLU D N 1
ATOM 6583 C CA . GLU D 1 100 ? 9.262 25.031 6.467 1.00 39.23 99 GLU D CA 1
ATOM 6584 C C . GLU D 1 100 ? 7.861 24.468 6.668 1.00 40.85 99 GLU D C 1
ATOM 6585 O O . GLU D 1 100 ? 7.695 23.316 7.088 1.00 41.70 99 GLU D O 1
ATOM 6591 N N . LYS D 1 101 ? 6.836 25.270 6.369 1.00 37.36 100 LYS D N 1
ATOM 6592 C CA . LYS D 1 101 ? 5.463 24.785 6.466 1.00 34.68 100 LYS D CA 1
ATOM 6593 C C . LYS D 1 101 ? 5.209 23.649 5.484 1.00 34.73 100 LYS D C 1
ATOM 6594 O O . LYS D 1 101 ? 4.459 22.713 5.786 1.00 33.90 100 LYS D O 1
ATOM 6600 N N . LEU D 1 102 ? 5.824 23.718 4.301 1.00 34.64 101 LEU D N 1
ATOM 6601 C CA . LEU D 1 102 ? 5.553 22.745 3.248 1.00 32.47 101 LEU D CA 1
ATOM 6602 C C . LEU D 1 102 ? 5.997 21.336 3.622 1.00 37.52 101 LEU D C 1
ATOM 6603 O O . LEU D 1 102 ? 5.472 20.366 3.064 1.00 29.65 101 LEU D O 1
ATOM 6608 N N . GLN D 1 103 ? 6.940 21.199 4.557 1.00 32.80 102 GLN D N 1
ATOM 6609 C CA . GLN D 1 103 ? 7.385 19.870 4.958 1.00 32.81 102 GLN D CA 1
ATOM 6610 C C . GLN D 1 103 ? 6.276 19.087 5.648 1.00 38.25 102 GLN D C 1
ATOM 6611 O O . GLN D 1 103 ? 6.241 17.855 5.557 1.00 39.59 102 GLN D O 1
ATOM 6617 N N . ALA D 1 104 ? 5.359 19.777 6.326 1.00 40.11 103 ALA D N 1
ATOM 6618 C CA . ALA D 1 104 ? 4.281 19.130 7.062 1.00 33.17 103 ALA D CA 1
ATOM 6619 C C . ALA D 1 104 ? 2.977 19.057 6.279 1.00 38.88 103 ALA D C 1
ATOM 6620 O O . ALA D 1 104 ? 2.288 18.033 6.330 1.00 43.78 103 ALA D O 1
ATOM 6622 N N . ARG D 1 105 ? 2.615 20.117 5.559 1.00 37.05 104 ARG D N 1
ATOM 6623 C CA . ARG D 1 105 ? 1.352 20.164 4.837 1.00 35.68 104 ARG D CA 1
ATOM 6624 C C . ARG D 1 105 ? 1.559 20.807 3.474 1.00 37.00 104 ARG D C 1
ATOM 6625 O O . ARG D 1 105 ? 2.506 21.567 3.258 1.00 33.94 104 ARG D O 1
ATOM 6633 N N . ASN D 1 106 ? 0.653 20.490 2.552 1.00 33.76 105 ASN D N 1
ATOM 6634 C CA . ASN D 1 106 ? 0.549 21.262 1.324 1.00 36.54 105 ASN D CA 1
ATOM 6635 C C . ASN D 1 106 ? 0.010 22.652 1.642 1.00 39.32 105 ASN D C 1
ATOM 6636 O O . ASN D 1 106 ? -0.718 22.850 2.618 1.00 41.11 105 ASN D O 1
ATOM 6641 N N . LEU D 1 107 ? 0.378 23.623 0.814 1.00 32.09 106 LEU D N 1
ATOM 6642 C CA . LEU D 1 107 ? 0.055 25.019 1.069 1.00 30.45 106 LEU D CA 1
ATOM 6643 C C . LEU D 1 107 ? -0.898 25.556 0.011 1.00 34.50 106 LEU D C 1
ATOM 6644 O O . LEU D 1 107 ? -0.768 25.242 -1.176 1.00 32.37 106 LEU D O 1
ATOM 6649 N N . ARG D 1 108 ? -1.856 26.367 0.453 1.00 34.76 107 ARG D N 1
ATOM 6650 C CA . ARG D 1 108 ? -2.735 27.125 -0.429 1.00 36.12 107 ARG D CA 1
ATOM 6651 C C . ARG D 1 108 ? -2.310 28.585 -0.350 1.00 32.91 107 ARG D C 1
ATOM 6652 O O . ARG D 1 108 ? -2.449 29.222 0.700 1.00 33.75 107 ARG D O 1
ATOM 6660 N N . LEU D 1 109 ? -1.783 29.108 -1.452 1.00 35.33 108 LEU D N 1
ATOM 6661 C CA . LEU D 1 109 ? -1.257 30.467 -1.508 1.00 28.47 108 LEU D CA 1
ATOM 6662 C C . LEU D 1 109 ? -2.165 31.303 -2.399 1.00 31.34 108 LEU D C 1
ATOM 6663 O O . LEU D 1 109 ? -2.260 31.056 -3.606 1.00 35.30 108 LEU D O 1
ATOM 6668 N N . ILE D 1 110 ? -2.830 32.287 -1.802 1.00 32.79 109 ILE D N 1
ATOM 6669 C CA . ILE D 1 110 ? -3.650 33.231 -2.553 1.00 31.30 109 ILE D CA 1
ATOM 6670 C C . ILE D 1 110 ? -2.727 34.270 -3.177 1.00 31.15 109 ILE D C 1
ATOM 6671 O O . ILE D 1 110 ? -1.996 34.970 -2.469 1.00 31.18 109 ILE D O 1
ATOM 6676 N N . VAL D 1 111 ? -2.748 34.365 -4.507 1.00 31.00 110 VAL D N 1
ATOM 6677 C CA . VAL D 1 111 ? -1.882 35.299 -5.217 1.00 32.84 110 VAL D CA 1
ATOM 6678 C C . VAL D 1 111 ? -2.630 36.531 -5.722 1.00 33.18 110 VAL D C 1
ATOM 6679 O O . VAL D 1 111 ? -1.997 37.570 -5.963 1.00 39.00 110 VAL D O 1
ATOM 6683 N N . SER D 1 112 ? -3.945 36.444 -5.897 1.00 33.67 111 SER D N 1
ATOM 6684 C CA . SER D 1 112 ? -4.780 37.590 -6.224 1.00 31.76 111 SER D CA 1
ATOM 6685 C C . SER D 1 112 ? -6.164 37.328 -5.649 1.00 33.29 111 SER D C 1
ATOM 6686 O O . SER D 1 112 ? -6.394 36.324 -4.972 1.00 36.26 111 SER D O 1
ATOM 6689 N N . SER D 1 113 ? -7.093 38.237 -5.919 1.00 34.27 112 SER D N 1
ATOM 6690 C CA . SER D 1 113 ? -8.475 37.985 -5.538 1.00 33.17 112 SER D CA 1
ATOM 6691 C C . SER D 1 113 ? -9.171 37.017 -6.485 1.00 36.92 112 SER D C 1
ATOM 6692 O O . SER D 1 113 ? -10.325 36.652 -6.235 1.00 41.84 112 SER D O 1
ATOM 6695 N N . ASN D 1 114 ? -8.495 36.589 -7.553 1.00 34.91 113 ASN D N 1
ATOM 6696 C CA . ASN D 1 114 ? -9.061 35.674 -8.532 1.00 40.69 113 ASN D CA 1
ATOM 6697 C C . ASN D 1 114 ? -8.365 34.323 -8.586 1.00 40.26 113 ASN D C 1
ATOM 6698 O O . ASN D 1 114 ? -8.920 33.389 -9.176 1.00 35.72 113 ASN D O 1
ATOM 6703 N N . GLU D 1 115 ? -7.173 34.188 -8.003 1.00 32.86 114 GLU D N 1
ATOM 6704 C CA . GLU D 1 115 ? -6.352 33.008 -8.235 1.00 33.32 114 GLU D CA 1
ATOM 6705 C C . GLU D 1 115 ? -5.624 32.593 -6.965 1.00 37.77 114 GLU D C 1
ATOM 6706 O O . GLU D 1 115 ? -5.273 33.425 -6.125 1.00 32.34 114 GLU D O 1
ATOM 6712 N N . PHE D 1 116 ? -5.389 31.287 -6.850 1.00 38.27 115 PHE D N 1
ATOM 6713 C CA . PHE D 1 116 ? -4.552 30.726 -5.801 1.00 34.31 115 PHE D CA 1
ATOM 6714 C C . PHE D 1 116 ? -3.731 29.586 -6.386 1.00 36.70 115 PHE D C 1
ATOM 6715 O O . PHE D 1 116 ? -4.043 29.050 -7.4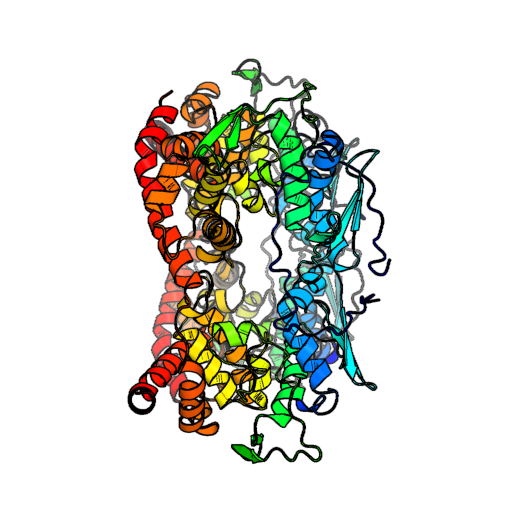52 1.00 38.24 115 PHE D O 1
ATOM 6723 N N . LEU D 1 117 ? -2.664 29.230 -5.677 1.00 33.08 116 LEU D N 1
ATOM 6724 C CA . LEU D 1 117 ? -1.820 28.100 -6.031 1.00 35.17 116 LEU D CA 1
ATOM 6725 C C . LEU D 1 117 ? -1.802 27.110 -4.877 1.00 34.65 116 LEU D C 1
ATOM 6726 O O . LEU D 1 117 ? -1.826 27.505 -3.707 1.00 30.37 116 LEU D O 1
ATOM 6731 N N . VAL D 1 118 ? -1.769 25.824 -5.209 1.00 38.51 117 VAL D N 1
ATOM 6732 C CA . VAL D 1 118 ? -1.574 24.768 -4.225 1.00 36.04 117 VAL D CA 1
ATOM 6733 C C . VAL D 1 118 ? -0.130 24.302 -4.334 1.00 32.15 117 VAL D C 1
ATOM 6734 O O . VAL D 1 118 ? 0.301 23.832 -5.394 1.00 31.03 117 VAL D O 1
ATOM 6738 N N . VAL D 1 119 ? 0.619 24.445 -3.246 1.00 32.84 118 VAL D N 1
ATOM 6739 C CA . VAL D 1 119 ? 2.049 24.164 -3.229 1.00 28.07 118 VAL D CA 1
ATOM 6740 C C . VAL D 1 119 ? 2.273 22.786 -2.629 1.00 29.92 118 VAL D C 1
ATOM 6741 O O . VAL D 1 119 ? 1.799 22.492 -1.524 1.00 33.00 118 VAL D O 1
ATOM 6745 N N . VAL D 1 120 ? 2.995 21.941 -3.361 1.00 35.32 119 VAL D N 1
ATOM 6746 C CA . VAL D 1 120 ? 3.272 20.570 -2.961 1.00 32.28 119 VAL D CA 1
ATOM 6747 C C . VAL D 1 120 ? 4.768 20.330 -3.091 1.00 32.88 119 VAL D C 1
ATOM 6748 O O . VAL D 1 120 ? 5.488 21.083 -3.750 1.00 35.44 119 VAL D O 1
ATOM 6752 N N . LYS D 1 121 ? 5.238 19.267 -2.446 1.00 32.29 120 LYS D N 1
ATOM 6753 C CA . LYS D 1 121 ? 6.622 18.875 -2.646 1.00 39.72 120 LYS D CA 1
ATOM 6754 C C . LYS D 1 121 ? 6.784 18.267 -4.038 1.00 38.15 120 LYS D C 1
ATOM 6755 O O . LYS D 1 121 ? 5.821 17.805 -4.657 1.00 40.57 120 LYS D O 1
ATOM 6761 N N . GLU D 1 122 ? 8.029 18.282 -4.527 1.00 37.48 121 GLU D N 1
ATOM 6762 C CA . GLU D 1 122 ? 8.290 18.098 -5.954 1.00 41.84 121 GLU D CA 1
ATOM 6763 C C . GLU D 1 122 ? 7.649 16.827 -6.501 1.00 41.87 121 GLU D C 1
ATOM 6764 O O . GLU D 1 122 ? 7.055 16.834 -7.585 1.00 42.75 121 GLU D O 1
ATOM 6770 N N . LEU D 1 123 ? 7.748 15.724 -5.762 1.00 43.55 122 LEU D N 1
ATOM 6771 C CA . LEU D 1 123 ? 7.213 14.462 -6.260 1.00 45.16 122 LEU D CA 1
ATOM 6772 C C . LEU D 1 123 ? 5.694 14.460 -6.371 1.00 46.98 122 LEU D C 1
ATOM 6773 O O . LEU D 1 123 ? 5.136 13.538 -6.979 1.00 50.12 122 LEU D O 1
ATOM 6778 N N . ASN D 1 124 ? 5.029 15.483 -5.819 1.00 46.31 123 ASN D N 1
ATOM 6779 C CA . ASN D 1 124 ? 3.551 15.602 -5.879 1.00 47.04 123 ASN D CA 1
ATOM 6780 C C . ASN D 1 124 ? 3.147 16.613 -6.963 1.00 41.48 123 ASN D C 1
ATOM 6781 O O . ASN D 1 124 ? 1.963 16.912 -7.078 1.00 40.15 123 ASN D O 1
ATOM 6786 N N . ASP D 1 125 ? 4.113 17.081 -7.748 1.00 41.78 124 ASP D N 1
ATOM 6787 C CA . ASP D 1 125 ? 3.834 18.053 -8.835 1.00 47.95 124 ASP D CA 1
ATOM 6788 C C . ASP D 1 125 ? 2.862 17.434 -9.843 1.00 47.58 124 ASP D C 1
ATOM 6789 O O . ASP D 1 125 ? 2.988 16.232 -10.111 1.00 52.16 124 ASP D O 1
ATOM 6794 N N . SER D 1 126 ? 1.934 18.224 -10.369 1.00 46.92 125 SER D N 1
ATOM 6795 C CA . SER D 1 126 ? 0.878 17.683 -11.261 1.00 50.76 125 SER D CA 1
ATOM 6796 C C . SER D 1 126 ? 0.705 18.489 -12.545 1.00 53.03 125 SER D C 1
ATOM 6797 O O . SER D 1 126 ? 1.241 19.585 -12.631 1.00 52.89 125 SER D O 1
ATOM 6800 N N . THR D 1 127 ? 0.017 17.906 -13.523 1.00 55.75 126 THR D N 1
ATOM 6801 C CA . THR D 1 127 ? -0.339 18.622 -14.772 1.00 54.70 126 THR D CA 1
ATOM 6802 C C . THR D 1 127 ? -1.402 19.664 -14.423 1.00 50.27 126 THR D C 1
ATOM 6803 O O . THR D 1 127 ? -1.511 20.642 -15.164 1.00 54.76 126 THR D O 1
ATOM 6807 N N . VAL D 1 128 ? -2.109 19.464 -13.303 1.00 50.91 127 VAL D N 1
ATOM 6808 C CA . VAL D 1 128 ? -3.171 20.412 -12.866 1.00 47.78 127 VAL D CA 1
ATOM 6809 C C . VAL D 1 128 ? -2.460 21.747 -12.778 1.00 49.84 127 VAL D C 1
ATOM 6810 O O . VAL D 1 128 ? -1.425 21.812 -12.097 1.00 42.74 127 VAL D O 1
ATOM 6814 N N . ASP D 1 129 ? -3.038 22.773 -13.388 1.00 48.87 128 ASP D N 1
ATOM 6815 C CA . ASP D 1 129 ? -2.336 24.028 -13.628 1.00 47.03 128 ASP D CA 1
ATOM 6816 C C . ASP D 1 129 ? -1.985 24.759 -12.338 1.00 43.99 128 ASP D C 1
ATOM 6817 O O . ASP D 1 129 ? -0.928 25.394 -12.263 1.00 40.58 128 ASP D O 1
ATOM 6822 N N . ASN D 1 130 ? -2.836 24.684 -11.315 1.00 36.82 129 ASN D N 1
ATOM 6823 C CA . ASN D 1 130 ? -2.594 25.414 -10.077 1.00 40.48 129 ASN D CA 1
ATOM 6824 C C . ASN D 1 130 ? -2.049 24.532 -8.959 1.00 36.40 129 ASN D C 1
ATOM 6825 O O . ASN D 1 130 ? -1.991 24.975 -7.807 1.00 35.67 129 ASN D O 1
ATOM 6830 N N . VAL D 1 131 ? -1.609 23.313 -9.291 1.00 42.22 130 VAL D N 1
ATOM 6831 C CA . VAL D 1 131 ? -0.875 22.429 -8.340 1.00 37.22 130 VAL D CA 1
ATOM 6832 C C . VAL D 1 131 ? 0.568 22.448 -8.842 1.00 34.85 130 VAL D C 1
ATOM 6833 O O . VAL D 1 131 ? 0.813 21.906 -9.925 1.00 30.79 130 VAL D O 1
ATOM 6837 N N . VAL D 1 132 ? 1.465 23.061 -8.085 1.00 28.15 131 VAL D N 1
ATOM 6838 C CA . VAL D 1 132 ? 2.838 23.282 -8.519 1.00 28.57 131 VAL D CA 1
ATOM 6839 C C . VAL D 1 132 ? 3.786 22.973 -7.370 1.00 31.60 131 VAL D C 1
ATOM 6840 O O . VAL D 1 132 ? 3.413 23.006 -6.196 1.00 27.21 131 VAL D O 1
ATOM 6844 N N . SER D 1 133 ? 5.032 22.674 -7.728 1.00 32.01 132 SER D N 1
ATOM 6845 C CA . SER D 1 133 ? 6.064 22.477 -6.726 1.00 26.58 132 SER D CA 1
ATOM 6846 C C . SER D 1 133 ? 6.512 23.824 -6.162 1.00 27.71 132 SER D C 1
ATOM 6847 O O . SER D 1 133 ? 6.161 24.893 -6.671 1.00 30.04 132 SER D O 1
ATOM 6850 N N . PHE D 1 134 ? 7.305 23.755 -5.090 1.00 29.54 133 PHE D N 1
ATOM 6851 C CA . PHE D 1 134 ? 7.752 24.964 -4.402 1.00 25.90 133 PHE D CA 1
ATOM 6852 C C . PHE D 1 134 ? 8.504 25.895 -5.347 1.00 29.96 133 PHE D C 1
ATOM 6853 O O . PHE D 1 134 ? 8.273 27.110 -5.355 1.00 34.83 133 PHE D O 1
ATOM 6861 N N . ASN D 1 135 ? 9.406 25.340 -6.159 1.00 29.18 134 ASN D N 1
ATOM 6862 C CA . ASN D 1 135 ? 10.207 26.172 -7.052 1.00 25.95 134 ASN D CA 1
ATOM 6863 C C . ASN D 1 135 ? 9.361 26.760 -8.174 1.00 29.10 134 ASN D C 1
ATOM 6864 O O . ASN D 1 135 ? 9.566 27.912 -8.574 1.00 27.46 134 ASN D O 1
ATOM 6869 N N . LYS D 1 136 ? 8.409 25.985 -8.700 1.00 26.68 135 LYS D N 1
ATOM 6870 C CA . LYS D 1 136 ? 7.525 26.513 -9.733 1.00 31.16 135 LYS D CA 1
ATOM 6871 C C . LYS D 1 136 ? 6.617 27.601 -9.175 1.00 32.51 135 LYS D C 1
ATOM 6872 O O . LYS D 1 136 ? 6.377 28.616 -9.838 1.00 33.48 135 LYS D O 1
ATOM 6878 N N . ALA D 1 137 ? 6.106 27.407 -7.957 1.00 31.29 136 ALA D N 1
ATOM 6879 C CA . ALA D 1 137 ? 5.294 28.437 -7.319 1.00 30.87 136 ALA D CA 1
ATOM 6880 C C . ALA D 1 137 ? 6.074 29.738 -7.179 1.00 27.88 136 ALA D C 1
ATOM 6881 O O . ALA D 1 137 ? 5.574 30.816 -7.519 1.00 30.06 136 ALA D O 1
ATOM 6883 N N . CYS D 1 138 ? 7.313 29.651 -6.688 1.00 28.69 137 CYS D N 1
ATOM 6884 C CA . CYS D 1 138 ? 8.131 30.848 -6.524 1.00 27.16 137 CYS D CA 1
ATOM 6885 C C . CYS D 1 138 ? 8.454 31.485 -7.870 1.00 27.92 137 CYS D C 1
ATOM 6886 O O . CYS D 1 138 ? 8.453 32.715 -8.001 1.00 32.18 137 CYS D O 1
ATOM 6889 N N . ALA D 1 139 ? 8.736 30.662 -8.882 1.00 30.32 138 ALA D N 1
ATOM 6890 C CA . ALA D 1 139 ? 9.009 31.195 -10.213 1.00 27.44 138 ALA D CA 1
ATOM 6891 C C . ALA D 1 139 ? 7.793 31.918 -10.777 1.00 29.89 138 ALA D C 1
ATOM 6892 O O . ALA D 1 139 ? 7.925 32.981 -11.396 1.00 31.39 138 ALA D O 1
ATOM 6894 N N . ILE D 1 140 ? 6.599 31.357 -10.571 1.00 30.24 139 ILE D N 1
ATOM 6895 C CA . ILE D 1 140 ? 5.378 31.991 -11.062 1.00 31.49 139 IL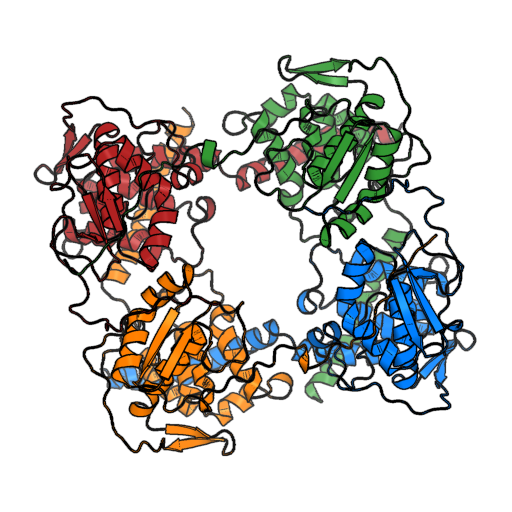E D CA 1
ATOM 6896 C C . ILE D 1 140 ? 5.185 33.352 -10.404 1.00 29.70 139 ILE D C 1
ATOM 6897 O O . ILE D 1 140 ? 4.884 34.349 -11.071 1.00 29.62 139 ILE D O 1
ATOM 6902 N N . MET D 1 141 ? 5.361 33.413 -9.083 1.00 28.82 140 MET D N 1
ATOM 6903 C CA . MET D 1 141 ? 5.167 34.673 -8.376 1.00 28.47 140 MET D CA 1
ATOM 6904 C C . MET D 1 141 ? 6.270 35.673 -8.697 1.00 29.19 140 MET D C 1
ATOM 6905 O O . MET D 1 141 ? 6.019 36.884 -8.720 1.00 31.91 140 MET D O 1
ATOM 6910 N N . SER D 1 142 ? 7.488 35.192 -8.957 1.00 28.67 141 SER D N 1
ATOM 6911 C CA . SER D 1 142 ? 8.566 36.091 -9.356 1.00 30.29 141 SER D CA 1
ATOM 6912 C C . SER D 1 142 ? 8.277 36.719 -10.713 1.00 28.56 141 SER D C 1
ATOM 6913 O O . SER D 1 142 ? 8.437 37.932 -10.893 1.00 30.07 141 SER D O 1
ATOM 6916 N N . ALA D 1 143 ? 7.848 35.905 -11.682 1.00 28.78 142 ALA D N 1
ATOM 6917 C CA . ALA D 1 143 ? 7.493 36.435 -12.995 1.00 29.32 142 ALA D CA 1
ATOM 6918 C C . ALA D 1 143 ? 6.395 37.484 -12.888 1.00 30.08 142 ALA D C 1
ATOM 6919 O O . ALA D 1 143 ? 6.391 38.467 -13.639 1.00 36.07 142 ALA D O 1
ATOM 6921 N N . GLY D 1 144 ? 5.459 37.299 -11.954 1.00 34.48 143 GLY D N 1
ATOM 6922 C CA . GLY D 1 144 ? 4.396 38.275 -11.782 1.00 33.02 143 GLY D CA 1
ATOM 6923 C C . GLY D 1 144 ? 4.913 39.629 -11.334 1.00 35.68 143 GLY D C 1
ATOM 6924 O O . GLY D 1 144 ? 4.394 40.670 -11.744 1.00 37.93 143 GLY D O 1
ATOM 6925 N N . VAL D 1 145 ? 5.940 39.634 -10.484 1.00 35.03 144 VAL D N 1
ATOM 6926 C CA . VAL D 1 145 ? 6.570 40.890 -10.092 1.00 29.61 144 VAL D CA 1
ATOM 6927 C C . VAL D 1 145 ? 7.442 41.422 -11.222 1.00 33.23 144 VAL D C 1
ATOM 6928 O O . VAL D 1 145 ? 7.374 42.606 -11.576 1.00 33.97 144 VAL D O 1
ATOM 6932 N N . LEU D 1 146 ? 8.262 40.549 -11.815 1.00 37.89 145 LEU D N 1
ATOM 6933 C CA . LEU D 1 146 ? 9.261 40.971 -12.795 1.00 37.25 145 LEU D CA 1
ATOM 6934 C C . LEU D 1 146 ? 8.654 41.541 -14.069 1.00 38.44 145 LEU D C 1
ATOM 6935 O O . LEU D 1 146 ? 9.326 42.320 -14.757 1.00 41.95 145 LEU D O 1
ATOM 6940 N N . LYS D 1 147 ? 7.413 41.170 -14.402 1.00 37.84 146 LYS D N 1
ATOM 6941 C CA . LYS D 1 147 ? 6.745 41.760 -15.556 1.00 41.97 146 LYS D CA 1
ATOM 6942 C C . LYS D 1 147 ? 6.622 43.275 -15.413 1.00 40.86 146 LYS D C 1
ATOM 6943 O O . LYS D 1 147 ? 6.472 43.980 -16.416 1.00 43.48 146 LYS D O 1
ATOM 6949 N N . HIS D 1 148 ? 6.713 43.794 -14.190 1.00 37.37 147 HIS D N 1
ATOM 6950 C CA . HIS D 1 148 ? 6.612 45.221 -13.915 1.00 43.99 147 HIS D CA 1
ATOM 6951 C C . HIS D 1 148 ? 7.950 45.848 -13.542 1.00 47.41 147 HIS D C 1
ATOM 6952 O O . HIS D 1 148 ? 7.976 46.997 -13.093 1.00 45.79 147 HIS D O 1
ATOM 6959 N N . THR D 1 149 ? 9.061 45.125 -13.705 1.00 43.53 148 THR D N 1
ATOM 6960 C CA . THR D 1 149 ? 10.375 45.700 -13.432 1.00 46.52 148 THR D CA 1
ATOM 6961 C C . THR D 1 149 ? 11.340 45.487 -14.595 1.00 48.84 148 THR D C 1
ATOM 6962 O O . THR D 1 149 ? 12.258 46.288 -14.794 1.00 52.49 148 THR D O 1
ATOM 6966 N N . PHE D 1 150 ? 11.154 44.413 -15.358 1.00 47.40 149 PHE D N 1
ATOM 6967 C CA . PHE D 1 150 ? 11.934 44.162 -16.564 1.00 45.95 149 PHE D CA 1
ATOM 6968 C C . PHE D 1 150 ? 11.166 44.694 -17.767 1.00 51.75 149 PHE D C 1
ATOM 6969 O O . PHE D 1 150 ? 9.995 44.352 -17.960 1.00 47.65 149 PHE D O 1
ATOM 6977 N N . ASP D 1 151 ? 11.828 45.524 -18.577 1.00 53.37 150 ASP D N 1
ATOM 6978 C CA . ASP D 1 151 ? 11.145 46.132 -19.714 1.00 51.34 150 ASP D CA 1
ATOM 6979 C C . ASP D 1 151 ? 10.926 45.138 -20.848 1.00 51.48 150 ASP D C 1
ATOM 6980 O O . ASP D 1 151 ? 9.963 45.278 -21.612 1.00 53.24 150 ASP D O 1
ATOM 6985 N N . GLU D 1 152 ? 11.792 44.133 -20.975 1.00 53.92 151 GLU D N 1
ATOM 6986 C CA . GLU D 1 152 ? 11.768 43.238 -22.122 1.00 53.48 151 GLU D CA 1
ATOM 6987 C C . GLU D 1 152 ? 11.782 41.780 -21.686 1.00 50.79 151 GLU D C 1
ATOM 6988 O O . GLU D 1 152 ? 12.328 41.428 -20.636 1.00 48.79 151 GLU D O 1
ATOM 6994 N N . GLU D 1 153 ? 11.184 40.934 -22.524 1.00 50.24 152 GLU D N 1
ATOM 6995 C CA . GLU D 1 153 ? 11.177 39.490 -22.337 1.00 51.88 152 GLU D CA 1
ATOM 6996 C C . GLU D 1 153 ? 11.474 38.823 -23.673 1.00 56.20 152 GLU D C 1
ATOM 6997 O O . GLU D 1 153 ? 11.418 39.454 -24.732 1.00 56.45 152 GLU D O 1
ATOM 7003 N N . PHE D 1 154 ? 11.776 37.528 -23.620 1.00 49.53 153 PHE D N 1
ATOM 7004 C CA . PHE D 1 154 ? 12.266 36.804 -24.785 1.00 48.31 153 PHE D CA 1
ATOM 7005 C C . PHE D 1 154 ? 11.128 36.178 -25.581 1.00 51.41 153 PHE D C 1
ATOM 7006 O O . PHE D 1 154 ? 10.192 35.605 -25.015 1.00 54.90 153 PHE D O 1
ATOM 7014 N N . ASP D 1 155 ? 11.225 36.288 -26.905 1.00 58.07 154 ASP D N 1
ATOM 7015 C CA . ASP D 1 155 ? 10.352 35.581 -27.836 1.00 53.08 154 ASP D CA 1
ATOM 7016 C C . ASP D 1 155 ? 11.200 34.524 -28.532 1.00 59.94 154 ASP D C 1
ATOM 7017 O O . ASP D 1 155 ? 12.100 34.858 -29.311 1.00 60.97 154 ASP D O 1
ATOM 7022 N N . TRP D 1 156 ? 10.916 33.252 -28.250 1.00 57.99 155 TRP D N 1
ATOM 7023 C CA . TRP D 1 156 ? 11.679 32.173 -28.861 1.00 54.78 155 TRP D CA 1
ATOM 7024 C C . TRP D 1 156 ? 11.277 31.917 -30.310 1.00 59.64 155 TRP D C 1
ATOM 7025 O O . TRP D 1 156 ? 12.051 31.299 -31.049 1.00 62.49 155 TRP D O 1
ATOM 7036 N N . LYS D 1 157 ? 10.093 32.374 -30.734 1.00 60.81 156 LYS D N 1
ATOM 7037 C CA . LYS D 1 157 ? 9.751 32.322 -32.153 1.00 64.91 156 LYS D CA 1
ATOM 7038 C C . LYS D 1 157 ? 10.688 33.200 -32.965 1.00 67.22 156 LYS D C 1
ATOM 7039 O O . LYS D 1 157 ? 11.120 32.823 -34.061 1.00 70.30 156 LYS D O 1
ATOM 7045 N N . LEU D 1 158 ? 11.001 34.383 -32.444 1.00 61.87 157 LEU D N 1
ATOM 7046 C CA . LEU D 1 158 ? 11.799 35.373 -33.148 1.00 62.55 157 LEU D CA 1
ATOM 7047 C C . LEU D 1 158 ? 13.230 35.451 -32.632 1.00 61.49 157 LEU D C 1
ATOM 7048 O O . LEU D 1 158 ? 14.016 36.254 -33.147 1.00 64.25 157 LEU D O 1
ATOM 7053 N N . SER D 1 159 ? 13.583 34.639 -31.631 1.00 66.47 158 SER D N 1
ATOM 7054 C CA . SER D 1 159 ? 14.954 34.529 -31.126 1.00 62.81 158 SER D CA 1
ATOM 7055 C C . SER D 1 159 ? 15.505 35.881 -30.682 1.00 60.22 158 SER D C 1
ATOM 7056 O O . SER D 1 159 ? 16.674 36.201 -30.911 1.00 60.65 158 SER D O 1
ATOM 7059 N N . LYS D 1 160 ? 14.662 36.681 -30.035 1.00 62.28 159 LYS D N 1
ATOM 7060 C CA . LYS D 1 160 ? 15.074 38.007 -29.601 1.00 58.66 159 LYS D CA 1
ATOM 7061 C C . LYS D 1 160 ? 14.212 38.435 -28.424 1.00 56.71 159 LYS D C 1
ATOM 7062 O O . LYS D 1 160 ? 13.138 37.878 -28.179 1.00 58.44 159 LYS D O 1
ATOM 7068 N N . TYR D 1 161 ? 14.706 39.433 -27.698 1.00 54.11 160 TYR D N 1
ATOM 7069 C CA . TYR D 1 161 ? 13.914 40.079 -26.664 1.00 56.73 160 TYR D CA 1
ATOM 7070 C C . TYR D 1 161 ? 12.918 41.039 -27.301 1.00 59.91 160 TYR D C 1
ATOM 7071 O O . TYR D 1 161 ? 13.235 41.737 -28.268 1.00 62.54 160 TYR D O 1
ATOM 7080 N N . VAL D 1 162 ? 11.705 41.062 -26.758 1.00 59.97 161 VAL D N 1
ATOM 7081 C CA . VAL D 1 162 ? 10.671 41.997 -27.171 1.00 55.69 161 VAL D CA 1
ATOM 7082 C C . VAL D 1 162 ? 10.217 42.764 -25.937 1.00 59.58 161 VAL D C 1
ATOM 7083 O O . VAL D 1 162 ? 10.489 42.374 -24.804 1.00 62.08 161 VAL D O 1
ATOM 7087 N N . LYS D 1 163 ? 9.513 43.867 -26.169 1.00 56.85 162 LYS D N 1
ATOM 7088 C CA . LYS D 1 163 ? 9.029 44.681 -25.065 1.00 60.48 162 LYS D CA 1
ATOM 7089 C C . LYS D 1 163 ? 7.842 44.011 -24.389 1.00 62.94 162 LYS D C 1
ATOM 7090 O O . LYS D 1 163 ? 6.950 43.475 -25.052 1.00 65.47 162 LYS D O 1
ATOM 7096 N N . THR D 1 164 ? 7.848 44.028 -23.060 1.00 56.99 163 THR D N 1
ATOM 7097 C CA . THR D 1 164 ? 6.700 43.581 -22.284 1.00 58.89 163 THR D CA 1
ATOM 7098 C C . THR D 1 164 ? 5.671 44.701 -22.246 1.00 61.36 163 THR D C 1
ATOM 7099 O O . THR D 1 164 ? 5.984 45.825 -21.837 1.00 59.64 163 THR D O 1
ATOM 7103 N N . ASN D 1 165 ? 4.451 44.404 -22.675 1.00 63.42 164 ASN D N 1
ATOM 7104 C CA . ASN D 1 165 ? 3.389 45.397 -22.721 1.00 64.83 164 ASN D CA 1
ATOM 7105 C C . ASN D 1 165 ? 2.497 45.238 -21.500 1.00 65.04 164 ASN D C 1
ATOM 7106 O O . ASN D 1 165 ? 1.866 44.191 -21.316 1.00 62.05 164 ASN D O 1
ATOM 7111 N N . ASN D 1 166 ? 2.448 46.280 -20.672 1.00 68.46 165 ASN D N 1
ATOM 7112 C CA . ASN D 1 166 ? 1.712 46.253 -19.415 1.00 57.99 165 ASN D CA 1
ATOM 7113 C C . ASN D 1 166 ? 0.611 47.302 -19.461 1.00 60.87 165 ASN D C 1
ATOM 7114 O O . ASN D 1 166 ? 0.890 48.503 -19.476 1.00 65.62 165 ASN D O 1
ATOM 7119 N N . THR D 1 167 ? -0.635 46.832 -19.505 1.00 66.91 166 THR D N 1
ATOM 7120 C CA . THR D 1 167 ? -1.795 47.684 -19.250 1.00 59.26 166 THR D CA 1
ATOM 7121 C C . THR D 1 167 ? -1.520 48.682 -18.144 1.00 54.28 166 THR D C 1
ATOM 7122 O O . THR D 1 167 ? -1.655 49.897 -18.335 1.00 57.52 166 THR D O 1
ATOM 7126 N N . THR D 1 168 ? -1.085 48.186 -16.988 1.00 56.44 167 THR D N 1
ATOM 7127 C CA . THR D 1 168 ? -1.067 48.956 -15.756 1.00 58.41 167 THR D CA 1
ATOM 7128 C C . THR D 1 168 ? 0.365 49.169 -15.289 1.00 50.91 167 THR D C 1
ATOM 7129 O O . THR D 1 168 ? 1.162 48.229 -15.271 1.00 52.88 167 THR D O 1
ATOM 7133 N N . LYS D 1 169 ? 0.688 50.403 -14.919 1.00 56.08 168 LYS D N 1
ATOM 7134 C CA . LYS D 1 169 ? 1.993 50.719 -14.349 1.00 60.13 168 LYS D CA 1
ATOM 7135 C C . LYS D 1 169 ? 1.941 50.371 -12.867 1.00 52.41 168 LYS D C 1
ATOM 7136 O O . LYS D 1 169 ? 1.178 50.982 -12.114 1.00 56.00 168 LYS D O 1
ATOM 7142 N N . VAL D 1 170 ? 2.724 49.386 -12.434 1.00 44.74 169 VAL D N 1
ATOM 7143 C CA . VAL D 1 170 ? 2.757 48.998 -11.029 1.00 43.55 169 VAL D CA 1
ATOM 7144 C C . VAL D 1 170 ? 4.204 48.914 -10.566 1.00 45.58 169 VAL D C 1
ATOM 7145 O O . VAL D 1 170 ? 5.053 48.328 -11.249 1.00 48.33 169 VAL D O 1
ATOM 7149 N N . ILE D 1 171 ? 4.478 49.496 -9.407 1.00 46.33 170 ILE D N 1
ATOM 7150 C CA . ILE D 1 171 ? 5.765 49.417 -8.724 1.00 47.59 170 ILE D CA 1
ATOM 7151 C C . ILE D 1 171 ? 5.604 48.458 -7.549 1.00 41.87 170 ILE D C 1
ATOM 7152 O O . ILE D 1 171 ? 4.691 48.641 -6.734 1.00 44.06 170 ILE D O 1
ATOM 7157 N N . PRO D 1 172 ? 6.431 47.421 -7.432 1.00 42.48 171 PRO D N 1
ATOM 7158 C CA . PRO D 1 172 ? 6.387 46.585 -6.226 1.00 38.98 171 PRO D CA 1
ATOM 7159 C C . PRO D 1 172 ? 6.685 47.416 -4.986 1.00 39.14 171 PRO D C 1
ATOM 7160 O O . PRO D 1 172 ? 7.591 48.252 -4.984 1.00 40.05 171 PRO D O 1
ATOM 7164 N N . ASP D 1 173 ? 5.896 47.190 -3.933 1.00 35.48 172 ASP D N 1
ATOM 7165 C CA . ASP D 1 173 ? 6.067 47.883 -2.660 1.00 43.86 172 ASP D CA 1
ATOM 7166 C C . ASP D 1 173 ? 7.511 47.772 -2.189 1.00 32.97 172 ASP D C 1
ATOM 7167 O O . ASP D 1 173 ? 7.980 46.683 -1.849 1.00 41.31 172 ASP D O 1
ATOM 7172 N N . VAL D 1 174 ? 8.218 48.905 -2.157 1.00 35.55 173 VAL D N 1
ATOM 7173 C CA . VAL D 1 174 ? 9.641 48.911 -1.839 1.00 35.46 173 VAL D CA 1
ATOM 7174 C C . VAL D 1 174 ? 9.942 48.557 -0.390 1.00 36.29 173 VAL D C 1
ATOM 7175 O O . VAL D 1 174 ? 11.115 48.387 -0.039 1.00 40.01 173 VAL D O 1
ATOM 7179 N N . LYS D 1 175 ? 8.919 48.370 0.435 1.00 33.43 174 LYS D N 1
ATOM 7180 C CA . LYS D 1 175 ? 9.123 48.070 1.875 1.00 44.43 174 LYS D CA 1
ATOM 7181 C C . LYS D 1 175 ? 9.114 46.565 2.117 1.00 44.52 174 LYS D C 1
ATOM 7182 O O . LYS D 1 175 ? 9.457 46.155 3.226 1.00 47.99 174 LYS D O 1
ATOM 7188 N N . ILE D 1 176 ? 8.690 45.785 1.132 1.00 39.05 175 ILE D N 1
ATOM 7189 C CA . ILE D 1 176 ? 8.791 44.333 1.235 1.00 39.42 175 ILE D CA 1
ATOM 7190 C C . ILE D 1 176 ? 10.232 43.932 0.952 1.00 33.87 175 ILE D C 1
ATOM 7191 O O . ILE D 1 176 ? 10.798 44.293 -0.087 1.00 35.77 175 ILE D O 1
ATOM 7196 N N . ILE D 1 177 ? 10.831 43.185 1.874 1.00 35.62 176 ILE D N 1
ATOM 7197 C CA . ILE D 1 177 ? 12.264 42.917 1.858 1.00 42.55 176 ILE D CA 1
ATOM 7198 C C . ILE D 1 177 ? 12.520 41.502 1.361 1.00 40.39 176 ILE D C 1
ATOM 7199 O O . ILE D 1 177 ? 11.851 40.549 1.779 1.00 38.55 176 ILE D O 1
ATOM 7204 N N . ASN D 1 178 ? 13.495 41.368 0.463 1.00 37.70 177 ASN D N 1
ATOM 7205 C CA . ASN D 1 178 ? 13.984 40.072 -0.004 1.00 40.10 177 ASN D CA 1
ATOM 7206 C C . ASN D 1 178 ? 15.323 39.823 0.681 1.00 41.95 177 ASN D C 1
ATOM 7207 O O . ASN D 1 178 ? 16.350 40.378 0.280 1.00 37.44 177 ASN D O 1
ATOM 7212 N N . ARG D 1 179 ? 15.307 38.987 1.724 1.00 41.91 178 ARG D N 1
ATOM 7213 C CA . ARG D 1 179 ? 16.533 38.690 2.459 1.00 46.63 178 ARG D CA 1
ATOM 7214 C C . ARG D 1 179 ? 17.594 38.087 1.546 1.00 50.92 178 ARG D C 1
ATOM 7215 O O . ARG D 1 179 ? 18.790 38.352 1.713 1.00 53.81 178 ARG D O 1
ATOM 7223 N N . LEU D 1 180 ? 17.173 37.277 0.571 1.00 50.85 179 LEU D N 1
ATOM 7224 C CA . LEU D 1 180 ? 18.126 36.669 -0.352 1.00 47.72 179 LEU D CA 1
ATOM 7225 C C . LEU D 1 180 ? 18.818 37.723 -1.208 1.00 49.68 179 LEU D C 1
ATOM 7226 O O . LEU D 1 180 ? 20.021 37.624 -1.475 1.00 51.44 179 LEU D O 1
ATOM 7231 N N . ALA D 1 181 ? 18.075 38.742 -1.648 1.00 48.29 180 ALA D N 1
ATOM 7232 C CA . ALA D 1 181 ? 18.664 39.770 -2.499 1.00 51.19 180 ALA D CA 1
ATOM 7233 C C . ALA D 1 181 ? 19.570 40.705 -1.711 1.00 51.99 180 ALA D C 1
ATOM 7234 O O . ALA D 1 181 ? 20.498 41.292 -2.280 1.00 56.06 180 ALA D O 1
ATOM 7236 N N . GLY D 1 182 ? 19.317 40.867 -0.411 1.00 52.08 181 GLY D N 1
ATOM 7237 C CA . GLY D 1 182 ? 20.226 41.641 0.414 1.00 54.07 181 GLY D CA 1
ATOM 7238 C C . GLY D 1 182 ? 21.575 40.974 0.583 1.00 54.84 181 GLY D C 1
ATOM 7239 O O . GLY D 1 182 ? 22.592 41.655 0.745 1.00 60.93 181 GLY D O 1
ATOM 7240 N N . GLN D 1 183 ? 21.607 39.639 0.541 1.00 53.23 182 GLN D N 1
ATOM 7241 C CA . GLN D 1 183 ? 22.868 38.917 0.670 1.00 57.16 182 GLN D CA 1
ATOM 7242 C C . GLN D 1 183 ? 23.791 39.196 -0.505 1.00 60.70 182 GLN D C 1
ATOM 7243 O O . GLN D 1 183 ? 25.018 39.201 -0.347 1.00 60.45 182 GLN D O 1
ATOM 7249 N N . MET D 1 184 ? 23.222 39.436 -1.683 1.00 59.83 183 MET D N 1
ATOM 7250 C CA . MET D 1 184 ? 23.998 39.671 -2.889 1.00 57.28 183 MET D CA 1
ATOM 7251 C C . MET D 1 184 ? 24.365 41.135 -3.096 1.00 57.37 183 MET D C 1
ATOM 7252 O O . MET D 1 184 ? 25.094 41.445 -4.043 1.00 63.31 183 MET D O 1
ATOM 7257 N N . GLY D 1 185 ? 23.887 42.036 -2.247 1.00 55.41 184 GLY D N 1
ATOM 7258 C CA . GLY D 1 185 ? 24.149 43.447 -2.419 1.00 55.87 184 GLY D CA 1
ATOM 7259 C C . GLY D 1 185 ? 23.090 44.211 -3.179 1.00 57.64 184 GLY D C 1
ATOM 7260 O O . GLY D 1 185 ? 23.330 45.367 -3.544 1.00 60.98 184 GLY D O 1
ATOM 7261 N N . LEU D 1 186 ? 21.937 43.604 -3.440 1.00 53.06 185 LEU D N 1
ATOM 7262 C CA . LEU D 1 186 ? 20.822 44.313 -4.044 1.00 49.05 185 LEU D CA 1
ATOM 7263 C C . LEU D 1 186 ? 19.991 44.988 -2.963 1.00 47.56 185 LEU D C 1
ATOM 7264 O O . LEU D 1 186 ? 19.858 44.483 -1.846 1.00 50.63 185 LEU D O 1
ATOM 7269 N N . SER D 1 187 ? 19.442 46.148 -3.303 1.00 42.78 186 SER D N 1
ATOM 7270 C CA . SER D 1 187 ? 18.574 46.895 -2.410 1.00 44.68 186 SER D CA 1
ATOM 7271 C C . SER D 1 187 ? 17.185 46.979 -3.021 1.00 38.95 186 SER D C 1
ATOM 7272 O O . SER D 1 187 ? 17.027 46.957 -4.246 1.00 38.93 186 SER D O 1
ATOM 7275 N N . ALA D 1 188 ? 16.178 47.070 -2.154 1.00 36.62 187 ALA D N 1
ATOM 7276 C CA . ALA D 1 188 ? 14.799 47.156 -2.612 1.00 33.68 187 ALA D CA 1
ATOM 7277 C C . ALA D 1 188 ? 14.641 48.302 -3.602 1.00 38.75 187 ALA D C 1
ATOM 7278 O O . ALA D 1 188 ? 15.192 49.389 -3.414 1.00 42.68 187 ALA D O 1
ATOM 7280 N N . GLY D 1 189 ? 13.894 48.041 -4.671 1.00 35.91 188 GLY D N 1
ATOM 7281 C CA . GLY D 1 189 ? 13.785 48.948 -5.786 1.00 33.03 188 GLY D CA 1
ATOM 7282 C C . GLY D 1 189 ? 14.610 48.547 -6.991 1.00 39.84 188 GLY D C 1
ATOM 7283 O O . GLY D 1 189 ? 14.285 48.957 -8.113 1.00 36.24 188 GLY D O 1
ATOM 7284 N N . ASN D 1 190 ? 15.666 47.768 -6.785 1.00 39.78 189 ASN D N 1
ATOM 7285 C CA . ASN D 1 190 ? 16.431 47.219 -7.895 1.00 38.61 189 ASN D CA 1
ATOM 7286 C C . ASN D 1 190 ? 15.518 46.358 -8.764 1.00 36.95 189 ASN D C 1
ATOM 7287 O O . ASN D 1 190 ? 14.736 45.561 -8.230 1.00 39.95 189 ASN D O 1
ATOM 7292 N N . PRO D 1 191 ? 15.568 46.496 -10.092 1.00 39.21 190 PRO D N 1
ATOM 7293 C CA . PRO D 1 191 ? 14.679 45.680 -10.938 1.00 39.58 190 PRO D CA 1
ATOM 7294 C C . PRO D 1 191 ? 14.922 44.186 -10.811 1.00 42.75 190 PRO D C 1
ATOM 7295 O O . PRO D 1 191 ? 14.004 43.395 -11.062 1.00 40.17 190 PRO D O 1
ATOM 7299 N N . TYR D 1 192 ? 16.130 43.775 -10.423 1.00 40.65 191 TYR D N 1
ATOM 7300 C CA . TYR D 1 192 ? 16.443 42.365 -10.228 1.00 39.70 191 TYR D CA 1
ATOM 7301 C C . TYR D 1 192 ? 15.989 41.833 -8.875 1.00 40.24 191 TYR D C 1
ATOM 7302 O O . TYR D 1 192 ? 16.082 40.621 -8.650 1.00 39.33 191 TYR D O 1
ATOM 7311 N N . TYR D 1 193 ? 15.494 42.706 -7.991 1.00 37.01 192 TYR D N 1
ATOM 7312 C CA . TYR D 1 193 ? 15.305 42.370 -6.580 1.00 36.25 192 TYR D CA 1
ATOM 7313 C C . TYR D 1 193 ? 14.547 41.059 -6.393 1.00 36.71 192 TYR D C 1
ATOM 7314 O O . TYR D 1 193 ? 14.994 40.169 -5.662 1.00 34.81 192 TYR D O 1
ATOM 7323 N N . TRP D 1 194 ? 13.400 40.919 -7.050 1.00 36.60 193 TRP D N 1
ATOM 7324 C CA . TRP D 1 194 ? 12.548 39.757 -6.846 1.00 34.88 193 TRP D CA 1
ATOM 7325 C C . TRP D 1 194 ? 12.812 38.640 -7.848 1.00 34.91 193 TRP D C 1
ATOM 7326 O O . TRP D 1 194 ? 12.004 37.711 -7.952 1.00 33.59 193 TRP D O 1
ATOM 7337 N N . MET D 1 195 ? 13.923 38.710 -8.582 1.00 38.13 194 MET D N 1
ATOM 7338 C CA . MET D 1 195 ? 14.418 37.549 -9.309 1.00 35.14 194 MET D CA 1
ATOM 7339 C C . MET D 1 195 ? 15.272 36.652 -8.424 1.00 31.69 194 MET D C 1
ATOM 7340 O O . MET D 1 195 ? 15.468 35.477 -8.752 1.00 35.75 194 MET D O 1
ATOM 7345 N N . ILE D 1 196 ? 15.765 37.176 -7.304 1.00 32.15 195 ILE D N 1
ATOM 7346 C CA . ILE D 1 196 ? 16.641 36.435 -6.404 1.00 37.98 195 ILE D CA 1
ATOM 7347 C C . ILE D 1 196 ? 15.775 35.585 -5.485 1.00 37.92 195 ILE D C 1
ATOM 7348 O O . ILE D 1 196 ? 15.568 35.924 -4.315 1.00 41.42 195 ILE D O 1
ATOM 7353 N N . VAL D 1 197 ? 15.249 34.486 -6.017 1.00 36.96 196 VAL D N 1
ATOM 7354 C CA . VAL D 1 197 ? 14.271 33.663 -5.310 1.00 34.78 196 VAL D CA 1
ATOM 7355 C C . VAL D 1 197 ? 14.579 32.189 -5.548 1.00 37.63 196 VAL D C 1
ATOM 7356 O O . VAL D 1 197 ? 15.361 31.859 -6.453 1.00 35.29 196 VAL D O 1
ATOM 7360 N N . PRO D 1 198 ? 14.006 31.274 -4.765 1.00 35.09 197 PRO D N 1
ATOM 7361 C CA . PRO D 1 198 ? 14.141 29.848 -5.086 1.00 27.91 197 PRO D CA 1
ATOM 7362 C C . PRO D 1 198 ? 13.473 29.522 -6.413 1.00 29.25 197 PRO D C 1
ATOM 7363 O O . PRO D 1 198 ? 12.443 30.097 -6.771 1.00 28.95 197 PRO D O 1
ATOM 7367 N N . GLY D 1 199 ? 14.072 28.585 -7.144 1.00 29.19 198 GLY D N 1
ATOM 7368 C CA . GLY D 1 199 ? 13.528 28.199 -8.429 1.00 27.61 198 GLY D CA 1
ATOM 7369 C C . GLY D 1 199 ? 13.611 29.265 -9.494 1.00 32.08 198 GLY D C 1
ATOM 7370 O O . GLY D 1 199 ? 12.866 29.203 -10.476 1.00 31.71 198 GLY D O 1
ATOM 7371 N N . TYR D 1 200 ? 14.503 30.248 -9.328 1.00 31.54 199 TYR D N 1
ATOM 7372 C CA . TYR D 1 200 ? 14.678 31.293 -10.331 1.00 29.43 199 TYR D CA 1
ATOM 7373 C C . TYR D 1 200 ? 15.002 30.727 -11.705 1.00 33.90 199 TYR D C 1
ATOM 7374 O O . TYR D 1 200 ? 14.760 31.398 -12.714 1.00 32.98 199 TYR D O 1
ATOM 7383 N N . GLU D 1 201 ? 15.555 29.512 -11.764 1.00 30.51 200 GLU D N 1
ATOM 7384 C CA . GLU D 1 201 ? 15.995 28.951 -13.036 1.00 28.80 200 GLU D CA 1
ATOM 7385 C C . GLU D 1 201 ? 14.836 28.760 -14.006 1.00 31.25 200 GLU D C 1
ATOM 7386 O O . GLU D 1 201 ? 15.037 28.808 -15.225 1.00 32.39 200 GLU D O 1
ATOM 7392 N N . PHE D 1 202 ? 13.621 28.548 -13.491 1.00 33.10 201 PHE D N 1
ATOM 7393 C CA . PHE D 1 202 ? 12.456 28.445 -14.363 1.00 30.90 201 PHE D CA 1
ATOM 7394 C C . PHE D 1 202 ? 12.212 29.728 -15.148 1.00 34.62 201 PHE D C 1
ATOM 7395 O O . PHE D 1 202 ? 11.556 29.686 -16.195 1.00 35.45 201 PHE D O 1
ATOM 7403 N N . LEU D 1 203 ? 12.725 30.864 -14.669 1.00 33.97 202 LEU D N 1
ATOM 7404 C CA . LEU D 1 203 ? 12.553 32.131 -15.369 1.00 33.68 202 LEU D CA 1
ATOM 7405 C C . LEU D 1 203 ? 13.362 32.214 -16.656 1.00 36.11 202 LEU D C 1
ATOM 7406 O O . LEU D 1 203 ? 13.197 33.185 -17.403 1.00 33.12 202 LEU D O 1
ATOM 7411 N N . TYR D 1 204 ? 14.224 31.228 -16.931 1.00 36.35 203 TYR D N 1
ATOM 7412 C CA . TYR D 1 204 ? 15.066 31.276 -18.123 1.00 33.50 203 TYR D CA 1
ATOM 7413 C C . TYR D 1 204 ? 14.243 31.417 -19.396 1.00 34.79 203 TYR D C 1
ATOM 7414 O O . TYR D 1 204 ? 14.698 32.040 -20.362 1.00 42.01 203 TYR D O 1
ATOM 7423 N N . GLU D 1 205 ? 13.032 30.857 -19.419 1.00 31.02 204 GLU D N 1
ATOM 7424 C CA . GLU D 1 205 ? 12.200 30.941 -20.613 1.00 38.41 204 GLU D CA 1
ATOM 7425 C C . GLU D 1 205 ? 11.660 32.344 -20.860 1.00 39.95 204 GLU D C 1
ATOM 7426 O O . GLU D 1 205 ? 11.177 32.613 -21.965 1.00 43.64 204 GLU D O 1
ATOM 7432 N N . LEU D 1 206 ? 11.730 33.236 -19.874 1.00 39.49 205 LEU D N 1
ATOM 7433 C CA . LEU D 1 206 ? 11.350 34.635 -20.040 1.00 36.72 205 LEU D CA 1
ATOM 7434 C C . LEU D 1 206 ? 12.538 35.581 -20.063 1.00 39.60 205 LEU D C 1
ATOM 7435 O O . LEU D 1 206 ? 12.555 36.524 -20.857 1.00 39.74 205 LEU D O 1
ATOM 7440 N N . TYR D 1 207 ? 13.531 35.352 -19.208 1.00 39.98 206 TYR D N 1
ATOM 7441 C CA . TYR D 1 207 ? 14.675 36.252 -19.055 1.00 38.85 206 TYR D CA 1
ATOM 7442 C C . TYR D 1 207 ? 15.973 35.455 -19.114 1.00 41.36 206 TYR D C 1
ATOM 7443 O O . TYR D 1 207 ? 16.721 35.383 -18.134 1.00 38.77 206 TYR D O 1
ATOM 7452 N N . PRO D 1 208 ? 16.281 34.851 -20.268 1.00 40.71 207 PRO D N 1
ATOM 7453 C CA . PRO D 1 208 ? 17.421 33.915 -20.318 1.00 36.22 207 PRO D CA 1
ATOM 7454 C C . PRO D 1 208 ? 18.760 34.545 -19.969 1.00 39.98 207 PRO D C 1
ATOM 7455 O O . PRO D 1 208 ? 19.523 33.969 -19.181 1.00 35.69 207 PRO D O 1
ATOM 7459 N N . ALA D 1 209 ? 19.072 35.713 -20.534 1.00 42.07 208 ALA D N 1
ATOM 7460 C CA . ALA D 1 209 ? 20.356 36.343 -20.249 1.00 35.85 208 ALA D CA 1
ATOM 7461 C C . ALA D 1 209 ? 20.458 36.785 -18.795 1.00 39.45 208 ALA D C 1
ATOM 7462 O O . ALA D 1 209 ? 21.546 36.736 -18.208 1.00 37.63 208 ALA D O 1
ATOM 7464 N N . GLU D 1 210 ? 19.343 37.212 -18.198 1.00 40.93 209 GLU D N 1
ATOM 7465 C CA . GLU D 1 210 ? 19.367 37.638 -16.803 1.00 37.55 209 GLU D CA 1
ATOM 7466 C C . GLU D 1 210 ? 19.484 36.445 -15.863 1.00 36.28 209 GLU D C 1
ATOM 7467 O O . GLU D 1 210 ? 20.202 36.507 -14.858 1.00 33.86 209 GLU D O 1
ATOM 7473 N N . VAL D 1 211 ? 18.784 35.352 -16.173 1.00 34.80 210 VAL D N 1
ATOM 7474 C CA . VAL D 1 211 ? 18.863 34.153 -15.343 1.00 34.73 210 VAL D CA 1
ATOM 7475 C C . VAL D 1 211 ? 20.263 33.555 -15.407 1.00 36.91 210 VAL D C 1
ATOM 7476 O O . VAL D 1 211 ? 20.840 33.168 -14.384 1.00 44.32 210 VAL D O 1
ATOM 7480 N N . LEU D 1 212 ? 20.829 33.473 -16.612 1.00 31.10 211 LEU D N 1
ATOM 7481 C CA . LEU D 1 212 ? 22.177 32.936 -16.762 1.00 34.79 211 LEU D CA 1
ATOM 7482 C C . LEU D 1 212 ? 23.199 33.794 -16.029 1.00 33.06 211 LEU D C 1
ATOM 7483 O O . LEU D 1 212 ? 24.110 33.267 -15.378 1.00 31.02 211 LEU D O 1
ATOM 7488 N N . ALA D 1 213 ? 23.063 35.120 -16.119 1.00 38.13 212 ALA D N 1
ATOM 7489 C CA . ALA D 1 213 ? 24.017 36.009 -15.464 1.00 35.61 212 ALA D CA 1
ATOM 7490 C C . ALA D 1 213 ? 24.015 35.809 -13.954 1.00 35.55 212 ALA D C 1
ATOM 7491 O O . ALA D 1 213 ? 25.074 35.839 -13.316 1.00 35.58 212 ALA D O 1
ATOM 7493 N N . TYR D 1 214 ? 22.835 35.605 -13.364 1.00 35.19 213 TYR D N 1
ATOM 7494 C CA . TYR D 1 214 ? 22.764 35.323 -11.934 1.00 34.36 213 TYR D CA 1
ATOM 7495 C C . TYR D 1 214 ? 23.420 33.985 -11.608 1.00 31.81 213 TYR D C 1
ATOM 7496 O O . TYR D 1 214 ? 24.114 33.858 -10.593 1.00 34.27 213 TYR D O 1
ATOM 7505 N N . THR D 1 215 ? 23.219 32.978 -12.464 1.00 33.46 214 THR D N 1
ATOM 7506 C CA . THR D 1 215 ? 23.894 31.698 -12.270 1.00 35.11 214 THR D CA 1
ATOM 7507 C C . THR D 1 215 ? 25.407 31.861 -12.337 1.00 34.48 214 THR D C 1
ATOM 7508 O O . THR D 1 215 ? 26.139 31.278 -11.528 1.00 33.75 214 THR D O 1
ATOM 7512 N N . LEU D 1 216 ? 25.893 32.650 -13.300 1.00 30.87 215 LEU D N 1
ATOM 7513 C CA . LEU D 1 216 ? 27.318 32.962 -13.362 1.00 32.53 215 LEU D CA 1
ATOM 7514 C C . LEU D 1 216 ? 27.795 33.606 -12.067 1.00 34.76 215 LEU D C 1
ATOM 7515 O O . LEU D 1 216 ? 28.874 33.276 -11.560 1.00 35.23 215 LEU D O 1
ATOM 7520 N N . VAL D 1 217 ? 27.002 34.529 -11.519 1.00 34.48 216 VAL D N 1
ATOM 7521 C CA . VAL D 1 217 ? 27.373 35.200 -10.276 1.00 34.86 216 VAL D CA 1
ATOM 7522 C C . VAL D 1 217 ? 27.402 34.207 -9.120 1.00 35.79 216 VAL D C 1
ATOM 7523 O O . VAL D 1 217 ? 28.311 34.237 -8.281 1.00 37.67 216 VAL D O 1
ATOM 7527 N N . ARG D 1 218 ? 26.416 33.308 -9.059 1.00 36.78 217 ARG D N 1
ATOM 7528 C CA . ARG D 1 218 ? 26.412 32.285 -8.017 1.00 38.87 217 ARG D CA 1
ATOM 7529 C C . ARG D 1 218 ? 27.638 31.387 -8.126 1.00 35.82 217 ARG D C 1
ATOM 7530 O O . ARG D 1 218 ? 28.206 30.970 -7.110 1.00 38.19 217 ARG D O 1
ATOM 7538 N N . LEU D 1 219 ? 28.068 31.073 -9.339 1.00 35.46 218 LEU D N 1
ATOM 7539 C CA . LEU D 1 219 ? 29.276 30.240 -9.538 1.00 36.51 218 LEU D CA 1
ATOM 7540 C C . LEU D 1 219 ? 30.536 30.988 -9.081 1.00 39.89 218 LEU D C 1
ATOM 7541 O O . LEU D 1 219 ? 31.295 30.406 -8.316 1.00 41.11 218 LEU D O 1
ATOM 7546 N N . GLN D 1 220 ? 30.752 32.208 -9.573 1.00 35.93 219 GLN D N 1
ATOM 7547 C CA . GLN D 1 220 ? 31.969 32.978 -9.222 1.00 38.28 219 GLN D CA 1
ATOM 7548 C C . GLN D 1 220 ? 32.013 33.408 -7.757 1.00 41.92 219 GLN D C 1
ATOM 7549 O O . GLN D 1 220 ? 33.069 33.240 -7.157 1.00 49.73 219 GLN D O 1
ATOM 7555 N N . TYR D 1 221 ? 30.905 33.872 -7.194 1.00 40.95 220 TYR D N 1
ATOM 7556 C CA . TYR D 1 221 ? 30.896 34.468 -5.834 1.00 45.66 220 TYR D CA 1
ATOM 7557 C C . TYR D 1 221 ? 30.171 33.574 -4.837 1.00 48.81 220 TYR D C 1
ATOM 7558 O O . TYR D 1 221 ? 29.508 34.101 -3.952 1.00 51.30 220 TYR D O 1
ATOM 7567 N N . ARG D 1 222 ? 30.352 32.265 -4.949 1.00 51.03 221 ARG D N 1
ATOM 7568 C CA . ARG D 1 222 ? 29.644 31.280 -4.106 1.00 46.44 221 ARG D CA 1
ATOM 7569 C C . ARG D 1 222 ? 29.891 31.564 -2.628 1.00 47.57 221 ARG D C 1
ATOM 7570 O O . ARG D 1 222 ? 28.937 31.512 -1.865 1.00 44.96 221 ARG D O 1
ATOM 7578 N N . LYS D 1 223 ? 31.142 31.807 -2.263 1.00 51.47 222 LYS D N 1
ATOM 7579 C CA . LYS D 1 223 ? 31.513 32.051 -0.845 1.00 57.61 222 LYS D CA 1
ATOM 7580 C C . LYS D 1 223 ? 30.901 33.365 -0.341 1.00 54.93 222 LYS D C 1
ATOM 7581 O O . LYS D 1 223 ? 30.400 33.368 0.782 1.00 54.06 222 LYS D O 1
ATOM 7587 N N . ASN D 1 224 ? 30.914 34.412 -1.166 1.00 49.54 223 ASN D N 1
ATOM 7588 C CA . ASN D 1 224 ? 30.321 35.724 -0.799 1.00 54.09 223 ASN D CA 1
ATOM 7589 C C . ASN D 1 224 ? 28.820 35.574 -0.554 1.00 53.95 223 ASN D C 1
ATOM 7590 O O . ASN D 1 224 ? 28.286 36.313 0.280 1.00 61.75 223 ASN D O 1
ATOM 7595 N N . LEU D 1 225 ? 28.167 34.709 -1.312 1.00 50.42 224 LEU D N 1
ATOM 7596 C CA . LEU D 1 225 ? 26.717 34.482 -1.155 1.00 49.58 224 LEU D CA 1
ATOM 7597 C C . LEU D 1 225 ? 26.493 33.434 -0.071 1.00 50.49 224 LEU D C 1
ATOM 7598 O O . LEU D 1 225 ? 25.336 33.037 0.121 1.00 49.76 224 LEU D O 1
ATOM 7603 N N . ASN D 1 226 ? 27.572 32.997 0.593 1.00 48.84 225 ASN D N 1
ATOM 7604 C CA . ASN D 1 226 ? 27.468 31.993 1.650 1.00 50.15 225 ASN D CA 1
ATOM 7605 C C . ASN D 1 226 ? 26.657 30.787 1.186 1.00 46.69 225 ASN D C 1
ATOM 7606 O O . ASN D 1 226 ? 25.820 30.247 1.912 1.00 56.76 225 ASN D O 1
ATOM 7611 N N . ILE D 1 227 ? 26.903 30.384 -0.056 1.00 47.86 226 ILE D N 1
ATOM 7612 C CA . ILE D 1 227 ? 26.410 29.103 -0.566 1.00 47.47 226 ILE D CA 1
ATOM 7613 C C . ILE D 1 227 ? 27.072 27.980 0.223 1.00 40.15 226 ILE D C 1
ATOM 7614 O O . ILE D 1 227 ? 28.301 28.016 0.431 1.00 42.96 226 ILE D O 1
ATOM 7619 N N . PRO D 1 228 ? 26.327 26.986 0.707 1.00 40.77 227 PRO D N 1
ATOM 7620 C CA . PRO D 1 228 ? 26.954 25.935 1.519 1.00 43.39 227 PRO D CA 1
ATOM 7621 C C . PRO D 1 228 ? 28.008 25.183 0.720 1.00 49.37 227 PRO D C 1
ATOM 7622 O O . PRO D 1 228 ? 27.802 24.840 -0.447 1.00 48.87 227 PRO D O 1
ATOM 7626 N N . ASP D 1 229 ? 29.155 24.939 1.356 1.00 45.16 228 ASP D N 1
ATOM 7627 C CA . ASP D 1 229 ? 30.211 24.203 0.671 1.00 52.77 228 ASP D CA 1
ATOM 7628 C C . ASP D 1 229 ? 29.883 22.726 0.507 1.00 49.81 228 ASP D C 1
ATOM 7629 O O . ASP D 1 229 ? 30.656 22.007 -0.135 1.00 53.88 228 ASP D O 1
ATOM 7634 N N . SER D 1 230 ? 28.763 22.257 1.061 1.00 44.10 229 SER D N 1
ATOM 7635 C CA . SER D 1 230 ? 28.267 20.925 0.744 1.00 44.19 229 SER D CA 1
ATOM 7636 C C . SER D 1 230 ? 27.821 20.805 -0.706 1.00 50.04 229 SER D C 1
ATOM 7637 O O . SER D 1 230 ? 27.582 19.686 -1.173 1.00 49.98 229 SER D O 1
ATOM 7640 N N . MET D 1 231 ? 27.707 21.921 -1.420 1.00 45.45 230 MET D N 1
ATOM 7641 C CA . MET D 1 231 ? 27.249 21.943 -2.801 1.00 46.98 230 MET D CA 1
ATOM 7642 C C . MET D 1 231 ? 28.444 22.002 -3.741 1.00 43.28 230 MET D C 1
ATOM 7643 O O . MET D 1 231 ? 29.326 22.852 -3.579 1.00 45.12 230 MET D O 1
ATOM 7648 N N . THR D 1 232 ? 28.470 21.102 -4.720 1.00 43.51 231 THR D N 1
ATOM 7649 C CA . THR D 1 232 ? 29.481 21.166 -5.760 1.00 40.72 231 THR D CA 1
ATOM 7650 C C . THR D 1 232 ? 29.154 22.291 -6.739 1.00 38.01 231 THR D C 1
ATOM 7651 O O . THR D 1 232 ? 28.052 22.845 -6.747 1.00 38.72 231 THR D O 1
ATOM 7655 N N . ASP D 1 233 ? 30.139 22.636 -7.571 1.00 37.84 232 ASP D N 1
ATOM 7656 C CA . ASP D 1 233 ? 29.887 23.605 -8.632 1.00 34.30 232 ASP D CA 1
ATOM 7657 C C . ASP D 1 233 ? 28.830 23.094 -9.602 1.00 33.90 232 ASP D C 1
ATOM 7658 O O . ASP D 1 233 ? 28.069 23.888 -10.167 1.00 37.90 232 ASP D O 1
ATOM 7663 N N . ALA D 1 234 ? 28.764 21.775 -9.799 1.00 36.88 233 ALA D N 1
ATOM 7664 C CA . ALA D 1 234 ? 27.728 21.201 -10.652 1.00 38.67 233 ALA D CA 1
ATOM 7665 C C . ALA D 1 234 ? 26.348 21.359 -10.025 1.00 36.71 233 ALA D C 1
ATOM 7666 O O . ALA D 1 234 ? 25.362 21.592 -10.735 1.00 35.34 233 ALA D O 1
ATOM 7668 N N . ASP D 1 235 ? 26.258 21.230 -8.696 1.00 34.21 234 ASP D N 1
ATOM 7669 C CA . ASP D 1 235 ? 24.996 21.484 -8.005 1.00 33.98 234 ASP D CA 1
ATOM 7670 C C . ASP D 1 235 ? 24.473 22.883 -8.296 1.00 34.86 234 ASP D C 1
ATOM 7671 O O . ASP D 1 235 ? 23.257 23.090 -8.376 1.00 35.00 234 ASP D O 1
ATOM 7676 N N . ILE D 1 236 ? 25.377 23.849 -8.468 1.00 32.87 235 ILE D N 1
ATOM 7677 C CA . ILE D 1 236 ? 24.981 25.243 -8.631 1.00 29.88 235 ILE D CA 1
ATOM 7678 C C . ILE D 1 236 ? 24.345 25.484 -9.995 1.00 32.43 235 ILE D C 1
ATOM 7679 O O . ILE D 1 236 ? 23.413 26.288 -10.119 1.00 31.17 235 ILE D O 1
ATOM 7684 N N . VAL D 1 237 ? 24.816 24.790 -11.034 1.00 31.54 236 VAL D N 1
ATOM 7685 C CA . VAL D 1 237 ? 24.353 25.046 -12.396 1.00 31.74 236 VAL D CA 1
ATOM 7686 C C . VAL D 1 237 ? 23.387 23.989 -12.914 1.00 32.95 236 VAL D C 1
ATOM 7687 O O . VAL D 1 237 ? 22.791 24.192 -13.985 1.00 30.87 236 VAL D O 1
ATOM 7691 N N . SER D 1 238 ? 23.200 22.882 -12.189 1.00 27.85 237 SER D N 1
ATOM 7692 C CA . SER D 1 238 ? 22.469 21.738 -12.731 1.00 33.89 237 SER D CA 1
ATOM 7693 C C . SER D 1 238 ? 21.062 22.124 -13.175 1.00 33.45 237 SER D C 1
ATOM 7694 O O . SER D 1 238 ? 20.623 21.755 -14.271 1.00 32.49 237 SER D O 1
ATOM 7697 N N . SER D 1 239 ? 20.339 22.868 -12.334 1.00 34.14 238 SER D N 1
ATOM 7698 C CA . SER D 1 239 ? 18.961 23.231 -12.657 1.00 31.89 238 SER D CA 1
ATOM 7699 C C . SER D 1 239 ? 18.893 24.062 -13.931 1.00 32.66 238 SER D C 1
ATOM 7700 O O . SER D 1 239 ? 18.058 23.807 -14.807 1.00 35.52 238 SER D O 1
ATOM 7703 N N . LEU D 1 240 ? 19.766 25.063 -14.052 1.00 31.65 239 LEU D N 1
ATOM 7704 C CA . LEU D 1 240 ? 19.771 25.902 -15.247 1.00 32.08 239 LEU D CA 1
ATOM 7705 C C . LEU D 1 240 ? 20.070 25.079 -16.494 1.00 32.17 239 LEU D C 1
ATOM 7706 O O . LEU D 1 240 ? 19.410 25.237 -17.529 1.00 34.27 239 LEU D O 1
ATOM 7711 N N . VAL D 1 241 ? 21.063 24.191 -16.411 1.00 28.60 240 VAL D N 1
ATOM 7712 C CA . VAL D 1 241 ? 21.451 23.386 -17.567 1.00 32.01 240 VAL D CA 1
ATOM 7713 C C . VAL D 1 241 ? 20.289 22.517 -18.029 1.00 37.48 240 VAL D C 1
ATOM 7714 O O . VAL D 1 241 ? 20.060 22.350 -19.234 1.00 33.30 240 VAL D O 1
ATOM 7718 N N . MET D 1 242 ? 19.534 21.954 -17.081 1.00 35.67 241 MET D N 1
ATOM 7719 C CA . MET D 1 242 ? 18.375 21.143 -17.443 1.00 34.68 241 MET D CA 1
ATOM 7720 C C . MET D 1 242 ? 17.353 21.958 -18.225 1.00 37.28 241 MET D C 1
ATOM 7721 O O . MET D 1 242 ? 16.778 21.469 -19.205 1.00 38.71 241 MET D O 1
ATOM 7726 N N . LYS D 1 243 ? 17.111 23.202 -17.806 1.00 40.18 242 LYS D N 1
ATOM 7727 C CA . LYS D 1 243 ? 16.171 24.049 -18.532 1.00 41.71 242 LYS D CA 1
ATOM 7728 C C . LYS D 1 243 ? 16.745 24.477 -19.876 1.00 41.71 242 LYS D C 1
ATOM 7729 O O . LYS D 1 243 ? 16.023 24.523 -20.879 1.00 46.57 242 LYS D O 1
ATOM 7735 N N . MET D 1 244 ? 18.042 24.793 -19.919 1.00 39.78 243 MET D N 1
ATOM 7736 C CA . MET D 1 244 ? 18.682 25.094 -21.196 1.00 42.26 243 MET D CA 1
ATOM 7737 C C . MET D 1 244 ? 18.642 23.887 -22.124 1.00 44.07 243 MET D C 1
ATOM 7738 O O . MET D 1 244 ? 18.520 24.038 -23.345 1.00 50.26 243 MET D O 1
ATOM 7743 N N . ASN D 1 245 ? 18.736 22.679 -21.561 1.00 39.22 244 ASN D N 1
ATOM 7744 C CA . ASN D 1 245 ? 18.748 21.481 -22.393 1.00 44.55 244 ASN D CA 1
ATOM 7745 C C . ASN D 1 245 ? 17.388 21.227 -23.032 1.00 46.06 244 ASN D C 1
ATOM 7746 O O . ASN D 1 245 ? 17.314 20.840 -24.203 1.00 46.30 244 ASN D O 1
ATOM 7751 N N . ARG D 1 246 ? 16.291 21.436 -22.307 1.00 48.45 245 ARG D N 1
ATOM 7752 C CA . ARG D 1 246 ? 14.939 21.233 -22.880 1.00 50.52 245 ARG D CA 1
ATOM 7753 C C . ARG D 1 246 ? 14.698 22.215 -24.025 1.00 52.74 245 ARG D C 1
ATOM 7754 O O . ARG D 1 246 ? 14.244 21.764 -25.074 1.00 55.68 245 ARG D O 1
ATOM 7762 N N . ILE D 1 247 ? 14.952 23.504 -23.800 1.00 48.38 246 ILE D N 1
ATOM 7763 C CA . ILE D 1 247 ? 14.761 24.557 -24.838 1.00 49.85 246 ILE D CA 1
ATOM 7764 C C . ILE D 1 247 ? 15.766 24.494 -25.995 1.00 53.09 246 ILE D C 1
ATOM 7765 O O . ILE D 1 247 ? 15.326 24.552 -27.147 1.00 53.75 246 ILE D O 1
ATOM 7770 N N . HIS D 1 248 ? 17.060 24.410 -25.718 1.00 50.68 247 HIS D N 1
ATOM 7771 C CA . HIS D 1 248 ? 18.047 24.513 -26.825 1.00 52.57 247 HIS D CA 1
ATOM 7772 C C . HIS D 1 248 ? 18.360 23.159 -27.454 1.00 52.79 247 HIS D C 1
ATOM 7773 O O . HIS D 1 248 ? 18.911 23.178 -28.554 1.00 56.45 247 HIS D O 1
ATOM 7780 N N . LYS D 1 249 ? 17.985 22.058 -26.810 1.00 51.46 248 LYS D N 1
ATOM 7781 C CA . LYS D 1 249 ? 18.339 20.696 -27.295 1.00 55.59 248 LYS D CA 1
ATOM 7782 C C . LYS D 1 249 ? 19.861 20.583 -27.355 1.00 56.04 248 LYS D C 1
ATOM 7783 O O . LYS D 1 249 ? 20.367 20.341 -28.444 1.00 59.54 248 LYS D O 1
ATOM 7789 N N . LEU D 1 250 ? 20.542 20.658 -26.207 1.00 55.40 249 LEU D N 1
ATOM 7790 C CA . LEU D 1 250 ? 22.030 20.676 -26.155 1.00 54.05 249 LEU D CA 1
ATOM 7791 C C . LEU D 1 250 ? 22.674 19.349 -26.579 1.00 57.32 249 LEU D C 1
ATOM 7792 O O . LEU D 1 250 ? 23.905 19.292 -26.612 1.00 60.24 249 LEU D O 1
ATOM 7797 N N . GLU D 1 251 ? 21.889 18.323 -26.893 1.00 57.19 250 GLU D N 1
ATOM 7798 C CA . GLU D 1 251 ? 22.480 17.068 -27.422 1.00 56.55 250 GLU D CA 1
ATOM 7799 C C . GLU D 1 251 ? 22.681 17.216 -28.930 1.00 60.76 250 GLU D C 1
ATOM 7800 O O . GLU D 1 251 ? 23.451 16.431 -29.491 1.00 69.61 250 GLU D O 1
ATOM 7806 N N . GLN D 1 252 ? 22.017 18.190 -29.550 1.00 57.08 251 GLN D N 1
ATOM 7807 C CA . GLN D 1 252 ? 22.200 18.455 -30.999 1.00 60.39 251 GLN D CA 1
ATOM 7808 C C . GLN D 1 252 ? 22.576 19.930 -31.168 1.00 57.81 251 GLN D C 1
ATOM 7809 O O . GLN D 1 252 ? 22.704 20.381 -32.314 1.00 54.64 251 GLN D O 1
ATOM 7815 N N . THR D 1 253 ? 22.766 20.640 -30.054 1.00 56.66 252 THR D N 1
ATOM 7816 C CA . THR D 1 253 ? 23.080 22.090 -30.086 1.00 54.64 252 THR D CA 1
ATOM 7817 C C . THR D 1 253 ? 24.277 22.352 -29.175 1.00 55.65 252 THR D C 1
ATOM 7818 O O . THR D 1 253 ? 24.447 21.634 -28.194 1.00 53.76 252 THR D O 1
ATOM 7822 N N . SER D 1 254 ? 25.084 23.342 -29.518 1.00 49.53 253 SER D N 1
ATOM 7823 C CA . SER D 1 254 ? 26.276 23.668 -28.717 1.00 46.91 253 SER D CA 1
ATOM 7824 C C . SER D 1 254 ? 25.947 24.782 -27.732 1.00 54.74 253 SER D C 1
ATOM 7825 O O . SER D 1 254 ? 25.009 25.542 -27.987 1.00 58.21 253 SER D O 1
ATOM 7828 N N . PHE D 1 255 ? 26.692 24.848 -26.637 1.00 52.45 254 PHE D N 1
ATOM 7829 C CA . PHE D 1 255 ? 26.508 25.952 -25.701 1.00 49.57 254 PHE D CA 1
ATOM 7830 C C . PHE D 1 255 ? 26.741 27.288 -26.394 1.00 52.42 254 PHE D C 1
ATOM 7831 O O . PHE D 1 255 ? 26.054 28.274 -26.106 1.00 56.10 254 PHE D O 1
ATOM 7839 N N . ASP D 1 256 ? 27.694 27.333 -27.329 1.00 55.61 255 ASP D N 1
ATOM 7840 C CA . ASP D 1 256 ? 27.978 28.571 -28.049 1.00 51.12 255 ASP D CA 1
ATOM 7841 C C . ASP D 1 256 ? 26.804 28.987 -28.927 1.00 53.33 255 ASP D C 1
ATOM 7842 O O . ASP D 1 256 ? 26.490 30.179 -29.027 1.00 49.30 255 ASP D O 1
ATOM 7847 N N . GLU D 1 257 ? 26.150 28.022 -29.579 1.00 48.16 256 GLU D N 1
ATOM 7848 C CA . GLU D 1 257 ? 24.963 28.342 -30.366 1.00 54.27 256 GLU D CA 1
ATOM 7849 C C . GLU D 1 257 ? 23.848 28.877 -29.478 1.00 59.31 256 GLU D C 1
ATOM 7850 O O . GLU D 1 257 ? 23.186 29.862 -29.824 1.00 56.60 256 GLU D O 1
ATOM 7856 N N . ALA D 1 258 ? 23.629 28.239 -28.326 1.00 57.55 257 ALA D N 1
ATOM 7857 C CA . ALA D 1 258 ? 22.620 28.722 -27.390 1.00 53.23 257 ALA D CA 1
ATOM 7858 C C . ALA D 1 258 ? 22.963 30.115 -26.880 1.00 54.80 257 ALA D C 1
ATOM 7859 O O . ALA D 1 258 ? 22.088 30.985 -26.790 1.00 54.44 257 ALA D O 1
ATOM 7861 N N . LEU D 1 259 ? 24.237 30.349 -26.553 1.00 50.66 258 LEU D N 1
ATOM 7862 C CA . LEU D 1 259 ? 24.647 31.623 -25.974 1.00 53.89 258 LEU D CA 1
ATOM 7863 C C . LEU D 1 259 ? 24.598 32.770 -26.972 1.00 54.51 258 LEU D C 1
ATOM 7864 O O . LEU D 1 259 ? 24.489 33.929 -26.558 1.00 54.24 258 LEU D O 1
ATOM 7869 N N . ASN D 1 260 ? 24.689 32.482 -28.268 1.00 54.11 259 ASN D N 1
ATOM 7870 C CA . ASN D 1 260 ? 24.581 33.529 -29.272 1.00 57.41 259 ASN D CA 1
ATOM 7871 C C . ASN D 1 260 ? 23.149 33.745 -29.736 1.00 53.67 259 ASN D C 1
ATOM 7872 O O . ASN D 1 260 ? 22.840 34.812 -30.280 1.00 54.33 259 ASN D O 1
ATOM 7877 N N . LEU D 1 261 ? 22.271 32.761 -29.527 1.00 53.18 260 LEU D N 1
ATOM 7878 C CA . LEU D 1 261 ? 20.851 32.971 -29.784 1.00 52.66 260 LEU D CA 1
ATOM 7879 C C . LEU D 1 261 ? 20.251 33.940 -28.773 1.00 56.50 260 LEU D C 1
ATOM 7880 O O . LEU D 1 261 ? 19.471 34.825 -29.141 1.00 57.54 260 LEU D O 1
ATOM 7885 N N . ILE D 1 262 ? 20.607 33.796 -27.494 1.00 50.12 261 ILE D N 1
ATOM 7886 C CA . ILE D 1 262 ? 20.110 34.737 -26.496 1.00 53.28 261 ILE D CA 1
ATOM 7887 C C . ILE D 1 262 ? 20.956 36.006 -26.476 1.00 50.11 261 ILE D C 1
ATOM 7888 O O . ILE D 1 262 ? 20.468 37.074 -26.087 1.00 48.61 261 ILE D O 1
ATOM 7893 N N . GLY D 1 263 ? 22.217 35.925 -26.897 1.00 53.36 262 GLY D N 1
ATOM 7894 C CA . GLY D 1 263 ? 23.055 37.105 -26.997 1.00 50.02 262 GLY D CA 1
ATOM 7895 C C . GLY D 1 263 ? 24.056 37.254 -25.871 1.00 52.93 262 GLY D C 1
ATOM 7896 O O . GLY D 1 263 ? 23.678 37.537 -24.729 1.00 50.65 262 GLY D O 1
ATOM 7897 N N . LYS D 1 264 ? 25.342 37.073 -26.184 1.00 55.64 263 LYS D N 1
ATOM 7898 C CA . LYS D 1 264 ? 26.379 37.192 -25.164 1.00 48.97 263 LYS D CA 1
ATOM 7899 C C . LYS D 1 264 ? 26.505 38.622 -24.656 1.00 48.86 263 LYS D C 1
ATOM 7900 O O . LYS D 1 264 ? 26.896 38.838 -23.503 1.00 51.55 263 LYS D O 1
ATOM 7906 N N . ASP D 1 265 ? 26.188 39.606 -25.500 1.00 56.04 264 ASP D N 1
ATOM 7907 C CA . ASP D 1 265 ? 26.138 40.991 -25.046 1.00 49.40 264 ASP D CA 1
ATOM 7908 C C . ASP D 1 265 ? 25.102 41.168 -23.944 1.00 52.64 264 ASP D C 1
ATOM 7909 O O . ASP D 1 265 ? 25.351 41.861 -22.950 1.00 51.06 264 ASP D O 1
ATOM 7914 N N . ASN D 1 266 ? 23.932 40.545 -24.104 1.00 52.89 265 ASN D N 1
ATOM 7915 C CA . ASN D 1 266 ? 22.879 40.659 -23.100 1.00 46.56 265 ASN D CA 1
ATOM 7916 C C . ASN D 1 266 ? 23.309 40.029 -21.780 1.00 47.19 265 ASN D C 1
ATOM 7917 O O . ASN D 1 266 ? 23.134 40.624 -20.709 1.00 50.47 265 ASN D O 1
ATOM 7922 N N . VAL D 1 267 ? 23.871 38.818 -21.839 1.00 46.33 266 VAL D N 1
ATOM 7923 C CA . VAL D 1 267 ? 24.376 38.158 -20.635 1.00 44.09 266 VAL D CA 1
ATOM 7924 C C . VAL D 1 267 ? 25.418 39.030 -19.950 1.00 44.36 266 VAL D C 1
ATOM 7925 O O . VAL D 1 267 ? 25.486 39.101 -18.716 1.00 45.07 266 VAL D O 1
ATOM 7929 N N . SER D 1 268 ? 26.238 39.715 -20.748 1.00 45.82 267 SER D N 1
ATOM 7930 C CA . SER D 1 268 ? 27.315 40.544 -20.219 1.00 46.06 267 SER D CA 1
ATOM 7931 C C . SER D 1 268 ? 26.760 41.779 -19.519 1.00 47.27 267 SER D C 1
ATOM 7932 O O . SER D 1 268 ? 27.162 42.105 -18.399 1.00 45.99 267 SER D O 1
ATOM 7935 N N . GLU D 1 269 ? 25.839 42.481 -20.179 1.00 46.37 268 GLU D N 1
ATOM 7936 C CA . GLU D 1 269 ? 25.119 43.580 -19.541 1.00 45.79 268 GLU D CA 1
ATOM 7937 C C . GLU D 1 269 ? 24.601 43.171 -18.170 1.00 49.35 268 GLU D C 1
ATOM 7938 O O . GLU D 1 269 ? 24.815 43.883 -17.178 1.00 48.36 268 GLU D O 1
ATOM 7944 N N . ALA D 1 270 ? 23.922 42.018 -18.089 1.00 48.44 269 ALA D N 1
ATOM 7945 C CA . ALA D 1 270 ? 23.302 41.625 -16.827 1.00 46.63 269 ALA D CA 1
ATOM 7946 C C . ALA D 1 270 ? 24.341 41.170 -15.812 1.00 41.30 269 ALA D C 1
ATOM 7947 O O . ALA D 1 270 ? 24.196 41.431 -14.611 1.00 41.32 269 ALA D O 1
ATOM 7949 N N . TYR D 1 271 ? 25.392 40.484 -16.273 1.00 38.44 270 TYR D N 1
ATOM 7950 C CA . TYR D 1 271 ? 26.449 40.059 -15.361 1.00 40.42 270 TYR D CA 1
ATOM 7951 C C . TYR D 1 271 ? 27.093 41.255 -14.673 1.00 41.23 270 TYR D C 1
ATOM 7952 O O . TYR D 1 271 ? 27.321 41.234 -13.458 1.00 39.42 270 TYR D O 1
ATOM 7961 N N . VAL D 1 272 ? 27.389 42.311 -15.434 1.00 47.42 271 VAL D N 1
ATOM 7962 C CA . VAL D 1 272 ? 28.021 43.493 -14.855 1.00 44.22 271 VAL D CA 1
ATOM 7963 C C . VAL D 1 272 ? 27.118 44.122 -13.805 1.00 44.70 271 VAL D C 1
ATOM 7964 O O . VAL D 1 272 ? 27.581 44.530 -12.733 1.00 48.93 271 VAL D O 1
ATOM 7968 N N . GLU D 1 273 ? 25.818 44.210 -14.094 1.00 41.61 272 GLU D N 1
ATOM 7969 C CA . GLU D 1 273 ? 24.884 44.797 -13.140 1.00 43.92 272 GLU D CA 1
ATOM 7970 C C . GLU D 1 273 ? 24.845 43.996 -11.844 1.00 50.29 272 GLU D C 1
ATOM 7971 O O . GLU D 1 273 ? 24.947 44.559 -10.748 1.00 51.53 272 GLU D O 1
ATOM 7977 N N . LEU D 1 274 ? 24.718 42.670 -11.951 1.00 43.34 273 LEU D N 1
ATOM 7978 C CA . LEU D 1 274 ? 24.580 41.842 -10.758 1.00 45.46 273 LEU D CA 1
ATOM 7979 C C . LEU D 1 274 ? 25.906 41.657 -10.029 1.00 47.35 273 LEU D C 1
ATOM 7980 O O . LEU D 1 274 ? 25.917 41.499 -8.803 1.00 50.05 273 LEU D O 1
ATOM 7985 N N . ALA D 1 275 ? 27.026 41.666 -10.754 1.00 43.49 274 ALA D N 1
ATOM 7986 C CA . ALA D 1 275 ? 28.320 41.473 -10.108 1.00 48.60 274 ALA D CA 1
ATOM 7987 C C . ALA D 1 275 ? 28.836 42.749 -9.459 1.00 55.92 274 ALA D C 1
ATOM 7988 O O . ALA D 1 275 ? 29.673 42.677 -8.551 1.00 63.00 274 ALA D O 1
ATOM 7990 N N . ARG D 1 276 ? 28.344 43.909 -9.905 1.00 54.37 275 ARG D N 1
ATOM 7991 C CA . ARG D 1 276 ? 28.833 45.208 -9.455 1.00 60.27 275 ARG D CA 1
ATOM 7992 C C . ARG D 1 276 ? 29.020 45.292 -7.945 1.00 64.94 275 ARG D C 1
ATOM 7993 O O . ARG D 1 276 ? 30.133 45.516 -7.452 1.00 70.81 275 ARG D O 1
ATOM 8001 N N . ASP D 1 277 ? 27.934 45.100 -7.197 1.00 61.05 276 ASP D N 1
ATOM 8002 C CA . ASP D 1 277 ? 27.935 45.448 -5.788 1.00 68.64 276 ASP D CA 1
ATOM 8003 C C . ASP D 1 277 ? 28.357 44.306 -4.873 1.00 69.06 276 ASP D C 1
ATOM 8004 O O . ASP D 1 277 ? 28.557 44.546 -3.681 1.00 76.51 276 ASP D O 1
ATOM 8009 N N . ILE D 1 278 ? 28.526 43.085 -5.387 1.00 67.94 277 ILE D N 1
ATOM 8010 C CA . ILE D 1 278 ? 29.152 42.033 -4.582 1.00 68.25 277 ILE D CA 1
ATOM 8011 C C . ILE D 1 278 ? 30.564 42.441 -4.192 1.00 71.59 277 ILE D C 1
ATOM 8012 O O . ILE D 1 278 ? 30.984 42.280 -3.039 1.00 73.59 277 ILE D O 1
ATOM 8017 N N . GLY D 1 279 ? 31.323 42.947 -5.158 1.00 68.95 278 GLY D N 1
ATOM 8018 C CA . GLY D 1 279 ? 32.669 43.416 -4.909 1.00 68.97 278 GLY D CA 1
ATOM 8019 C C . GLY D 1 279 ? 32.717 44.479 -3.833 1.00 77.85 278 GLY D C 1
ATOM 8020 O O . GLY D 1 279 ? 33.428 44.325 -2.836 1.00 74.26 278 GLY D O 1
ATOM 8021 N N . SER D 1 280 ? 31.948 45.555 -4.012 1.00 78.66 279 SER D N 1
ATOM 8022 C CA . SER D 1 280 ? 31.892 46.624 -3.021 1.00 77.68 279 SER D CA 1
ATOM 8023 C C . SER D 1 280 ? 31.264 46.185 -1.702 1.00 76.52 279 SER D C 1
ATOM 8024 O O . SER D 1 280 ? 31.269 46.968 -0.746 1.00 75.21 279 SER D O 1
ATOM 8027 N N . THR D 1 281 ? 30.739 44.961 -1.624 1.00 73.92 280 THR D N 1
ATOM 8028 C CA . THR D 1 281 ? 30.067 44.445 -0.437 1.00 72.85 280 THR D CA 1
ATOM 8029 C C . THR D 1 281 ? 30.946 43.497 0.374 1.00 71.47 280 THR D C 1
ATOM 8030 O O . THR D 1 281 ? 30.618 43.200 1.530 1.00 66.98 280 THR D O 1
ATOM 8034 N N . SER D 1 282 ? 32.078 43.063 -0.177 1.00 72.74 281 SER D N 1
ATOM 8035 C CA . SER D 1 282 ? 32.873 42.008 0.442 1.00 63.22 281 SER D CA 1
ATOM 8036 C C . SER D 1 282 ? 33.412 42.447 1.800 1.00 58.29 281 SER D C 1
ATOM 8037 O O . SER D 1 282 ? 34.200 43.394 1.893 1.00 57.65 281 SER D O 1
ATOM 8040 N N . LYS D 1 283 ? 32.978 41.748 2.851 1.00 60.36 282 LYS D N 1
ATOM 8041 C CA . LYS D 1 283 ? 33.577 41.918 4.170 1.00 58.09 282 LYS D CA 1
ATOM 8042 C C . LYS D 1 283 ? 35.070 41.621 4.136 1.00 56.68 282 LYS D C 1
ATOM 8043 O O . LYS D 1 283 ? 35.873 42.351 4.730 1.00 51.94 282 LYS D O 1
ATOM 8049 N N . THR D 1 284 ? 35.460 40.558 3.429 1.00 57.25 283 THR D N 1
ATOM 8050 C CA . THR D 1 284 ? 36.843 40.097 3.462 1.00 48.60 283 THR D CA 1
ATOM 8051 C C . THR D 1 284 ? 37.788 41.046 2.733 1.00 48.25 283 THR D C 1
ATOM 8052 O O . THR D 1 284 ? 38.947 41.191 3.141 1.00 51.07 283 THR D O 1
ATOM 8056 N N . LYS D 1 285 ? 37.330 41.693 1.657 1.00 52.02 284 LYS D N 1
ATOM 8057 C CA . LYS D 1 285 ? 38.198 42.641 0.962 1.00 55.79 284 LYS D CA 1
ATOM 8058 C C . LYS D 1 285 ? 38.376 43.918 1.772 1.00 43.72 284 LYS D C 1
ATOM 8059 O O . LYS D 1 285 ? 39.481 44.470 1.836 1.00 44.58 284 LYS D O 1
ATOM 8065 N N . ARG D 1 286 ? 37.298 44.402 2.393 1.00 50.44 285 ARG D N 1
ATOM 8066 C CA . ARG D 1 286 ? 37.398 45.567 3.266 1.00 49.27 285 ARG D CA 1
ATOM 8067 C C . ARG D 1 286 ? 38.421 45.333 4.368 1.00 44.82 285 ARG D C 1
ATOM 8068 O O . ARG D 1 286 ? 39.251 46.203 4.659 1.00 43.44 285 ARG D O 1
ATOM 8076 N N . ASN D 1 287 ? 38.381 44.152 4.989 1.00 40.29 286 ASN D N 1
ATOM 8077 C CA . ASN D 1 287 ? 39.314 43.851 6.069 1.00 41.43 286 ASN D CA 1
ATOM 8078 C C . ASN D 1 287 ? 40.744 43.750 5.555 1.00 42.28 286 ASN D C 1
ATOM 8079 O O . ASN D 1 287 ? 41.685 44.167 6.240 1.00 39.11 286 ASN D O 1
ATOM 8084 N N . ASP D 1 288 ? 40.930 43.207 4.349 1.00 41.67 287 ASP D N 1
ATOM 8085 C CA . ASP D 1 288 ? 42.274 43.090 3.793 1.00 38.91 287 ASP D CA 1
ATOM 8086 C C . ASP D 1 288 ? 42.831 44.457 3.415 1.00 42.86 287 ASP D C 1
ATOM 8087 O O . ASP D 1 288 ? 43.991 44.768 3.712 1.00 39.54 287 ASP D O 1
ATOM 8092 N N . GLU D 1 289 ? 42.019 45.285 2.747 1.00 44.84 288 GLU D N 1
ATOM 8093 C CA . GLU D 1 289 ? 42.414 46.667 2.487 1.00 42.90 288 GLU D CA 1
ATOM 8094 C C . GLU D 1 289 ? 42.800 47.368 3.779 1.00 42.67 288 GLU D C 1
ATOM 8095 O O . GLU D 1 289 ? 43.824 48.057 3.848 1.00 43.86 288 GLU D O 1
ATOM 8101 N N . ALA D 1 290 ? 41.967 47.214 4.811 1.00 40.97 289 ALA D N 1
ATOM 8102 C CA . ALA D 1 290 ? 42.212 47.884 6.082 1.00 40.07 289 ALA D CA 1
ATOM 8103 C C . ALA D 1 290 ? 43.565 47.490 6.658 1.00 36.69 289 ALA D C 1
ATOM 8104 O O . ALA D 1 290 ? 44.326 48.347 7.120 1.00 36.47 289 ALA D O 1
ATOM 8106 N N . ILE D 1 291 ? 43.889 46.195 6.624 1.00 39.18 290 ILE D N 1
ATOM 8107 C CA . ILE D 1 291 ? 45.149 45.727 7.198 1.00 34.42 290 ILE D CA 1
ATOM 8108 C C . ILE D 1 291 ? 46.335 46.384 6.502 1.00 35.11 290 ILE D C 1
ATOM 8109 O O . ILE D 1 291 ? 47.307 46.786 7.152 1.00 36.26 290 ILE D O 1
ATOM 8114 N N . LEU D 1 292 ? 46.272 46.520 5.175 1.00 34.42 291 LEU D N 1
ATOM 8115 C CA . LEU D 1 292 ? 47.378 47.144 4.454 1.00 37.27 291 LEU D CA 1
ATOM 8116 C C . LEU D 1 292 ? 47.442 48.641 4.732 1.00 39.32 291 LEU D C 1
ATOM 8117 O O . LEU D 1 292 ? 48.516 49.183 5.020 1.00 39.29 291 LEU D O 1
ATOM 8122 N N . LYS D 1 293 ? 46.301 49.330 4.635 1.00 41.18 292 LYS D N 1
ATOM 8123 C CA . LYS D 1 293 ? 46.268 50.753 4.957 1.00 38.56 292 LYS D CA 1
ATOM 8124 C C . LYS D 1 293 ? 46.733 51.003 6.385 1.00 37.37 292 LYS D C 1
ATOM 8125 O O . LYS D 1 293 ? 47.481 51.953 6.646 1.00 39.33 292 LYS D O 1
ATOM 8131 N N . PHE D 1 294 ? 46.311 50.148 7.321 1.00 35.80 293 PHE D N 1
ATOM 8132 C CA . PHE D 1 294 ? 46.692 50.326 8.719 1.00 32.84 293 PHE D CA 1
ATOM 8133 C C . PHE D 1 294 ? 48.198 50.197 8.901 1.00 36.29 293 PHE D C 1
ATOM 8134 O O . PHE D 1 294 ? 48.803 50.946 9.678 1.00 35.97 293 PHE D O 1
ATOM 8142 N N . ARG D 1 295 ? 48.823 49.253 8.194 1.00 37.63 294 ARG D N 1
ATOM 8143 C CA . ARG D 1 295 ? 50.271 49.104 8.290 1.00 37.60 294 ARG D CA 1
ATOM 8144 C C . ARG D 1 295 ? 50.998 50.254 7.605 1.00 34.92 294 ARG D C 1
ATOM 8145 O O . ARG D 1 295 ? 52.086 50.646 8.043 1.00 35.88 294 ARG D O 1
ATOM 8153 N N . GLU D 1 296 ? 50.418 50.806 6.536 1.00 39.48 295 GLU D N 1
ATOM 8154 C CA . GLU D 1 296 ? 50.973 52.017 5.940 1.00 39.69 295 GLU D CA 1
ATOM 8155 C C . GLU D 1 296 ? 50.965 53.167 6.939 1.00 37.62 295 GLU D C 1
ATOM 8156 O O . GLU D 1 296 ? 51.940 53.922 7.038 1.00 38.64 295 GLU D O 1
ATOM 8162 N N . LEU D 1 297 ? 49.870 53.309 7.692 1.00 36.56 296 LEU D N 1
ATOM 8163 C CA . LEU D 1 297 ? 49.808 54.316 8.748 1.00 35.47 296 LEU D CA 1
ATOM 8164 C C . LEU D 1 297 ? 50.897 54.093 9.790 1.00 33.55 296 LEU D C 1
ATOM 8165 O O . LEU D 1 297 ? 51.524 55.050 10.260 1.00 36.07 296 LEU D O 1
ATOM 8170 N N . ILE D 1 298 ? 51.125 52.835 10.175 1.00 32.56 297 ILE D N 1
ATOM 8171 C CA . ILE D 1 298 ? 52.116 52.544 11.207 1.00 36.95 297 ILE D CA 1
ATOM 8172 C C . ILE D 1 298 ? 53.508 52.937 10.731 1.00 34.47 297 ILE D C 1
ATOM 8173 O O . ILE D 1 298 ? 54.315 53.472 11.501 1.00 30.80 297 ILE D O 1
ATOM 8178 N N . ALA D 1 299 ? 53.805 52.696 9.452 1.00 34.65 298 ALA D N 1
ATOM 8179 C CA . ALA D 1 299 ? 55.074 53.155 8.896 1.00 36.73 298 ALA D CA 1
ATOM 8180 C C . ALA D 1 299 ? 55.153 54.677 8.899 1.00 38.25 298 ALA D C 1
ATOM 8181 O O . ALA D 1 299 ? 56.213 55.247 9.179 1.00 39.74 298 ALA D O 1
ATOM 8183 N N . SER D 1 300 ? 54.038 55.350 8.594 1.00 40.93 299 SER D N 1
ATOM 8184 C CA . SER D 1 300 ? 53.998 56.810 8.660 1.00 35.31 299 SER D CA 1
ATOM 8185 C C . SER D 1 300 ? 54.502 57.318 10.003 1.00 39.68 299 SER D C 1
ATOM 8186 O O . SER D 1 300 ? 55.261 58.294 10.067 1.00 42.66 299 SER D O 1
ATOM 8189 N N . PHE D 1 301 ? 54.122 56.637 11.086 1.00 33.89 300 PHE D N 1
ATOM 8190 C CA . PHE D 1 301 ? 54.283 57.162 12.433 1.00 35.14 300 PHE D CA 1
ATOM 8191 C C . PHE D 1 301 ? 55.640 56.847 13.049 1.00 38.32 300 PHE D C 1
ATOM 8192 O O . PHE D 1 301 ? 55.935 57.354 14.137 1.00 35.20 300 PHE D O 1
ATOM 8200 N N . LEU D 1 302 ? 56.467 56.035 12.388 1.00 40.65 301 LEU D N 1
ATOM 8201 C CA . LEU D 1 302 ? 57.752 55.653 12.969 1.00 40.25 301 LEU D CA 1
ATOM 8202 C C . LEU D 1 302 ? 58.655 56.843 13.282 1.00 37.94 301 LEU D C 1
ATOM 8203 O O . LEU D 1 302 ? 59.272 56.838 14.362 1.00 37.90 301 LEU D O 1
ATOM 8208 N N . PRO D 1 303 ? 58.795 57.862 12.420 1.00 40.49 302 PRO D N 1
ATOM 8209 C CA . PRO D 1 303 ? 59.536 59.063 12.845 1.00 37.68 302 PRO D CA 1
ATOM 8210 C C . PRO D 1 303 ? 59.020 59.660 14.144 1.00 41.36 302 PRO D C 1
ATOM 8211 O O . PRO D 1 303 ? 59.814 59.945 15.050 1.00 43.76 302 PRO D O 1
ATOM 8215 N N . ALA D 1 304 ? 57.702 59.847 14.264 1.00 38.54 303 ALA D N 1
ATOM 8216 C CA . ALA D 1 304 ? 57.141 60.415 15.486 1.00 40.30 303 ALA D CA 1
ATOM 8217 C C . ALA D 1 304 ? 57.404 59.515 16.687 1.00 41.52 303 ALA D C 1
ATOM 8218 O O . ALA D 1 304 ? 57.635 60.004 17.799 1.00 38.53 303 ALA D O 1
ATOM 8220 N N . LEU D 1 305 ? 57.377 58.196 16.480 1.00 42.89 304 LEU D N 1
ATOM 8221 C CA . LEU D 1 305 ? 57.631 57.270 17.579 1.00 37.58 304 LEU D CA 1
ATOM 8222 C C . LEU D 1 305 ? 59.084 57.339 18.032 1.00 46.03 304 LEU D C 1
ATOM 8223 O O . LEU D 1 305 ? 59.364 57.348 19.237 1.00 46.24 304 LEU D O 1
ATOM 8228 N N . GLU D 1 306 ? 60.021 57.389 17.083 1.00 47.17 305 GLU D N 1
ATOM 8229 C CA . GLU D 1 306 ? 61.428 57.542 17.439 1.00 49.79 305 GLU D CA 1
ATOM 8230 C C . GLU D 1 306 ? 61.669 58.876 18.134 1.00 51.16 305 GLU D C 1
ATOM 8231 O O . GLU D 1 306 ? 62.366 58.941 19.153 1.00 51.37 305 GLU D O 1
ATOM 8237 N N . ALA D 1 307 ? 61.092 59.954 17.595 1.00 51.02 306 ALA D N 1
ATOM 8238 C CA . ALA D 1 307 ? 61.218 61.263 18.230 1.00 47.17 306 ALA D CA 1
ATOM 8239 C C . ALA D 1 307 ? 60.683 61.237 19.655 1.00 48.95 306 ALA D C 1
ATOM 8240 O O . ALA D 1 307 ? 61.242 61.884 20.549 1.00 50.35 306 ALA D O 1
ATOM 8242 N N . ASP D 1 308 ? 59.603 60.488 19.888 1.00 47.11 307 ASP D N 1
ATOM 8243 C CA . ASP D 1 308 ? 59.062 60.368 21.237 1.00 45.01 307 ASP D CA 1
ATOM 8244 C C . ASP D 1 308 ? 59.999 59.574 22.139 1.00 48.98 307 ASP D C 1
ATOM 8245 O O . ASP D 1 308 ? 60.158 59.906 23.320 1.00 52.01 307 ASP D O 1
ATOM 8250 N N . ARG D 1 309 ? 60.624 58.522 21.601 1.00 50.14 308 ARG D N 1
ATOM 8251 C CA . ARG D 1 309 ? 61.538 57.710 22.399 1.00 51.38 308 ARG D CA 1
ATOM 8252 C C . ARG D 1 309 ? 62.692 58.544 22.940 1.00 54.46 308 ARG D C 1
ATOM 8253 O O . ARG D 1 309 ? 63.136 58.340 24.076 1.00 59.61 308 ARG D O 1
ATOM 8261 N N . ILE D 1 310 ? 63.189 59.491 22.141 1.00 59.12 309 ILE D N 1
ATOM 8262 C CA . ILE D 1 310 ? 64.308 60.316 22.586 1.00 57.48 309 ILE D CA 1
ATOM 8263 C C . ILE D 1 310 ? 63.868 61.241 23.713 1.00 62.77 309 ILE D C 1
ATOM 8264 O O . ILE D 1 310 ? 64.617 61.480 24.667 1.00 68.05 309 ILE D O 1
ATOM 8269 N N . ALA D 1 311 ? 62.651 61.769 23.627 1.00 60.31 310 ALA D N 1
ATOM 8270 C CA . ALA D 1 311 ? 62.075 62.543 24.719 1.00 56.24 310 ALA D CA 1
ATOM 8271 C C . ALA D 1 311 ? 61.309 61.625 25.667 1.00 61.85 310 ALA D C 1
ATOM 8272 O O . ALA D 1 311 ? 61.905 60.837 26.401 1.00 65.05 310 ALA D O 1
#

Radius of gyration: 34.17 Å; Cα contacts (8 Å, |Δi|>4): 1534; chains: 4; bounding box: 78×90×93 Å

Nearest PDB structures (foldseek):
  8ax4-assembly1_B  TM=1.004E+00  e=8.080E-42  Emaravirus fici
  8axf-assembly1_A  TM=8.486E-01  e=2.189E-36  Emaravirus fici
  8axf-assembly1_B  TM=8.536E-01  e=4.263E-36  Emaravirus fici
  8ax4-assembly1_B  TM=9.966E-01  e=3.227E-39  Emaravirus fici
  8axf-assembly1_B  TM=8.564E-01  e=5.265E-36  Emaravirus fici

Organism: NCBI:txid1980427

Solvent-accessible surface area: 50494 Å² total; per-residue (Å²): 122,163,28,26,105,16,147,55,114,25,16,34,102,72,32,99,112,162,58,133,44,26,2,92,124,21,38,127,24,26,102,8,50,25,0,0,4,6,5,3,42,12,161,48,6,110,103,96,7,17,41,106,27,0,71,4,97,0,19,123,132,78,78,2,10,2,0,33,99,32,89,50,49,107,86,69,44,13,3,2,21,52,31,1,3,0,1,2,0,5,5,0,0,31,46,33,17,109,66,26,5,38,67,192,119,53,94,24,49,127,21,136,30,147,80,171,49,152,16,64,86,130,8,25,6,72,83,0,35,79,2,24,8,84,38,61,38,58,19,8,9,0,4,8,36,6,8,15,35,0,0,29,0,0,0,1,29,0,0,0,20,0,0,0,34,2,76,39,36,176,60,17,126,23,80,96,76,56,20,45,19,49,0,0,20,30,0,1,70,22,0,37,112,66,14,126,13,122,168,38,45,8,61,100,0,0,93,68,1,12,67,101,35,0,18,126,4,2,10,54,0,2,93,31,2,16,44,45,13,96,90,79,29,10,79,75,0,26,128,62,0,92,109,4,18,72,70,6,98,98,41,14,75,60,28,108,127,83,81,120,164,60,135,32,75,99,18,158,82,130,32,21,37,50,87,64,78,104,115,62,141,45,39,1,95,140,23,39,123,25,28,103,7,50,24,0,0,4,5,3,4,33,7,124,15,6,94,64,39,4,103,30,77,24,0,72,4,91,0,21,121,132,74,83,1,12,1,3,66,117,151,62,83,46,109,74,70,35,18,8,15,15,61,37,2,2,0,1,3,0,5,5,0,0,38,40,32,17,112,64,22,7,26,66,176,106,49,112,31,46,130,22,144,46,148,86,196,56,153,18,63,87,108,7,49,3,74,78,0,38,89,2,28,15,77,32,61,47,64,32,7,8,0,2,6,41,7,9,14,30,0,0,28,0,0,0,0,28,0,0,0,22,0,0,0,34,2,88,40,39,141,52,18,59,16,17,114,53,51,77,36,25,72,1,0,19,32,0,2,73,16,0,28,122,61,16,106,15,82,143,40,52,10,57,101,0,3,96,74,2,17,75,112,60,0,13,123,2,2,16,74,1,8,98,92,25,36,65,90,58,83,50,123,36,11,74,97,0,22,124,31,0,95,98,3,21,68,73,8,75,95,42,24,86,59,51,143,155,116,146,120,56,143,46,74,97,15,160,68,137,31,20,37,53,73,57,74,83,146,82,135,53,34,2,77,147,28,39,124,24,27,102,8,48,24,0,0,5,4,4,4,31,6,121,14,5,95,61,37,4,100,25,87,30,0,66,4,82,0,22,122,133,73,80,2,10,1,10,105,153,47,146,84,31,106,90,100,38,17,4,27,20,65,48,1,3,0,1,3,0,5,4,0,0,32,24,31,13,92,72,21,6,32,70,183,105,48,105,36,44,143,22,145,35,142,86,110,54,150,18,59,75,141,7,50,3,73,79,0,40,87,3,30,13,79,31,61,40,64,28,9,7,0,1,6,38,7,9,18,41,0,0,31,0,0,0,0,28,0,0,0,22,0,0,0,35,5,73,40,34,156,63,19,62,21,18,125,54,50,77,39,25,70,1,0,20,36,0,3,71,16,0,28,139,54,21,100,16,86,143,43,55,15,54,101,3,0,86,70,3,18,56,116,58,0,18,119,2,2,15,61,0,7,100,86,30,41,66,82,62,86,60,128,34,11,81,96,0,28,134,21,0,98,102,4,20,70,72,11,90,95,40,14,86,63,40,97,153,90,118,187,64,145,30,27,101,15,150,62,107,25,11,28,88,83,25,104,50,147,41,128,25,51,1,89,90,16,38,129,25,25,101,10,49,23,0,0,4,5,4,4,43,7,153,48,6,112,105,97,8,16,40,105,26,0,77,4,62,0,19,122,131,77,69,2,10,0,0,34,103,35,75,20,37,95,86,80,43,12,3,3,22,49,22,1,3,0,1,2,0,5,7,0,0,29,47,38,19,102,80,23,5,29,69,183,99,48,110,36,49,127,18,134,30,147,78,173,53,154,18,63,84,128,8,32,3,69,82,0,39,111,3,25,10,84,33,61,48,65,21,10,8,0,4,7,38,7,8,18,35,0,0,27,0,0,0,0,30,0,0,0,20,0,0,0,34,3,81,44,30,166,66,26,123,24,74,98,74,56,20,43,20,56,1,0,23,37,0,2,84,39,0,26,130,68,17,95,16,118,149,36,48,9,59,105,2,0,97,72,2,11,59,96,42,0,19,111,4,4,12,71,1,5,109,50,4,36,49,54,20,102,91,118,35,8,79,68,0,20,113,42,0,109,82,2,24,71,70,10,89,94,42,8,79,66,33,147,148,119

Sequence (1039 aa):
LKPIDVEVQAFTSASQNISNFTLHKYRNICHVDTCAAHLSKSKENKEKLQARNLRLIVSSNEFLVVVKELNDSTVDNVVSFNKACAIMSAGVLKHTFDEEFDWKLSKYVKTNNTTKVIPDVKIINRLAGQMGLSAGNPYYWMIVPGYEFLYELYPAEVLAYTLVRLQYRKNLNIPDSMTDADIVSSLVMKMNRIHKLEQTSFDEALNLIGKDNVSEAYVELARDIGSTSKTKRNDEAILKFRELIASFLPALEADRIASADLKPIDVEVQAFTSASQNISNFTLHKYRNICHVDTCAAHLSKSKENKEKLQARNLRLIVSSNEFLVVVKELNDSTVDNVVSFNKACAIMSAGVLKHTFDEEFDWKLSKYVKTNNTTKVIPDVKIINRLAGQMGLSAGNPYYWMIVPGYEFLYELYPAEVLAYTLVRLQYRKNLNIPDSMTDADIVSSLVMKMNRIHKLEQTSFDEALNLIGKDNVSEAYVELARDIGSTSKTKRNDEAILKFRELIASFLPALEADRIASDLKPIDVEVQAFTSASQNISNFTLHKYRNICHVDTCAAHLSKSKENKEKLQARNLRLIVSSNEFLVVVKKELNDSTVDNVVSFNKACAIMSAGVLKHTFDEEFDWKLSKYVKTNNTTKVIPDVKIINRLAGQMGLSAGNPYYWMIVPGYEFLYELYPAEVLAYTLVRLQYRKNLNIPDSMTDADIVSSLVMKMNRIHKLEQTSFDEALNLIGKDNVSEAYVELARDIGSTSKTKRNDEAILKFRELIASFLPALEADRIASDLKPIDVEVQAFTSASQNISNFTLHKYRNICHVDTCAAHLSKSKENKEKLQARNLRLIVSSNEFLVVVKELNDSTVDNVVSFNKACAIMSAGVLKHTFDEEFDWKLSKYVKTNNTTKVIPDVKIINRLAGQMGLSAGNPYYWMIVPGYEFLYELYPAEVLAYTLVRLQYRKNLNIPDSMTDADIVSSLVMKMNRIHKLEQTSFDEALNLIGKDNVSEAYVELARDIGSTSKTKRNDEAILKFRELIASFLPALEADRIA

InterPro domains:
  IPR057839 Fimovirus nucleocapsid protein [PF25629] (34-298)

B-factor: mean 42.79, std 13.66, range [22.37, 113.34]

Foldseek 3Di:
DPDADDDDDDDDPVLDDDDDDALVVQQAQAPLQQLLLCQLCLVVVVVVQVRDWDWRRGDPVDIATEHDPSVADPPVRDHYSLVSLQSSLSNNLLQLPQWWDDVVVLETDGRDDPDRDHHDQPRARVLLVLLQDHRPHSCRSCSGRNSLSCCNIQVLLSVLVLVLCLPVVVSSVNDPVADSCNSCVSNVVVCCVSVVCVPPPPVRSCVSHDPVSNVVSNCVSNVSSCVSRPVNVVVVVVVVVVVVVVVCVVVVVVVVVVVD/DCPDDDDDDDDDDVVNPQPDPDALVVQQAQADLQQLLQVQLCLVVQVVVQVPHWDWRRGDPVDIATEHDCVPPDPPNRDYHSLVSLQSSLSNNLLQLPQWWDDLVVLEIDGSDDPDHDAHDQPRQRVQLVLLVDHRPHSCRSCSGHNSLSCCNTQVLLSVLVLVVCLPPVVSSVNDPVQDNCNSCVSNVVVCCVSVVCVPDPPVVSCPSHNVVSNVVNNCVSNVRRDDDPVRVVVVVCVVVVVVVVVVCVVVVVVVVVD/DPVPDDDDDDDDCDVVNVLPDDDALVVLQAQADLQQLLQCQLCLVVQVVVQVPHWDWRRGDPVDIAIEHPPPPSPPDPRDYHSLVSLQNSLSNNL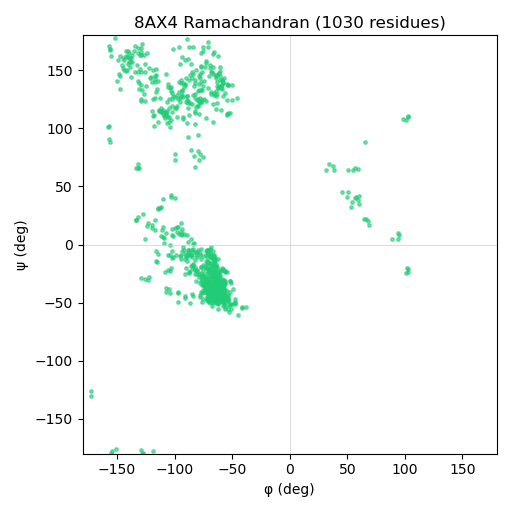LQLPQWWDDLVVLEIDGRDDPDRDQHDQVRARVQLVLLVDHRPHSCRSCSGHNSLSCCNTQVLLSVLVLVCCLVPVPSNVNDPVQDSCNSCVSNVVVCCVSVVCVPDPPVRVCPSHNVVSNVVNNCVSNVRRDDDPVSVVVVVCVVVVVVVVVVCVVVVVVVVVVD/DPPDADDDDDDDDPVQADPDDDDLVVLQAQAPQQQLLQVQLCLVVVVVVQVRHWDWRRGDPVDIATEHDRSPADPPNRDHYSLVSLLSNLSNNLLQLPQWWDDPVVLEIDGRDDPDRDDHDQVRARPLQVLLPDHRPHSCRSCSGRNSLSCCNTQVLLSVLVLVCCLVCVVSSVPDPVADSCNSCVSNVVVLCVVQVCVPHPPVRSCPSHNVVSNVVNNCVSNVCSVVVDPVVVVVVCVVVVVVVVVVCVVVVVVVVVD

Secondary structure (DSSP, 8-state):
--PEE-------TTS-------GGGSTT---HHHHHHHHTTHHHHHHHHTTS-EEEE-SSS-EEEEE-GGG--SSTTEEEHHHHHHHHHHHHHTTT-SEEEETTTTEEEEPP-SS-----TTS--HHHHHTT--TT-TTGGGSSTTGGGGGGT-HHHHHHHHHHHHHTTTTTT--TTS-HHHHHHHHHHHHHHHH-TTSS-HHHHHHHH-HHHHHHHHHHHHHHHHHH-HHHHHHHHHHHHHHHHHHTHHHHHHHHHHH-/---PEE-------GGGS------GGGGTT---HHHHHHHHHTHHHHHHHHHHS-EEEE-SSS-EEEE--TTS--S-TTEE-HHHHHHHHHHHHHTTT-SEEEETTTTEEEE---SS-----TTS--HHHHHTT--TT-TTGGGSSTTGGGGGGT-HHHHHHHHHHHHHTTTTTT--TTS-HHHHHHHHHHHHHHHH-TTTS-HHHHHHHH-HHHHHHHHHHHHTT----HHHHHHHHHHHHHHHHHHHTHHHHHHHHH-/-TT-PEEE------TTTT--PPP-GGGSTT---HHHHHHHHHTHHHHHHHHHHS-EEEE-SSS-EEEE-SS-SS--STTEE-HHHHHHHHHHHHHTTT-SEEEETTTTEEEE---SS-----TTS--HHHHHTT--TT-TTGGGSSTTGGGGGGT-HHHHHHHHHHHHHTTTTTT--TTS-HHHHHHHHHHHHHHHH-TTSS-HHHHHHHH-HHHHHHHHHHHHTT----HHHHHHHHHHHHHHHHHHHTHHHHHHHHHH-/---PEE-------TTSS------GGGGTT---HHHHHHHHTTHHHHHHHHTTS-EEEE-SSS-EEEEE-GGG--SSTTEEEHHHHHHHHHHHHHTTT-SEEEETTTTEEEEPP-SS-----TTS--HHHHHTT--TT-TTGGGSSTTGGGGGGT-HHHHHHHHHHHHHTTTTTT--TTS-HHHHHHHHHHHHHHHH-TTTS-HHHHHHHH-HHHHHHHHHHHHHHHHTT-HHHHHHHHHHHHHHHHHHHHHHHHHHHH-